Protein 7S9Y (pdb70)

Solvent-accessible surface area: 43875 Å² total; per-residue (Å²): 248,103,109,134,95,175,94,45,152,16,56,37,142,41,28,30,118,4,27,25,93,18,16,84,12,0,11,98,0,1,72,44,32,74,164,78,14,81,44,2,0,75,31,175,7,2,51,20,141,110,3,39,77,15,42,103,112,39,15,54,3,27,79,3,16,38,87,82,58,116,8,175,141,132,139,84,104,5,26,43,53,16,40,36,0,62,34,31,20,33,92,0,46,29,54,30,83,140,165,22,58,76,2,74,3,77,0,84,78,56,76,75,10,67,109,1,39,9,81,62,36,45,6,35,7,74,13,69,14,103,106,45,121,66,76,65,29,108,9,75,12,62,10,44,95,145,17,74,82,141,16,89,52,110,62,90,43,87,59,102,79,20,25,6,71,10,110,104,32,79,38,91,145,59,119,92,58,51,22,23,27,6,53,7,31,21,44,21,82,60,66,81,34,149,9,93,4,48,11,30,21,116,67,63,45,57,150,141,14,41,32,82,50,82,98,55,14,92,67,22,34,7,10,8,1,9,12,93,53,75,10,107,6,33,1,63,0,102,90,8,45,11,102,95,30,28,13,19,117,43,45,13,30,32,5,0,51,3,32,3,48,66,61,124,119,105,75,89,92,76,104,1,71,37,39,51,22,13,81,33,69,56,26,26,1,2,2,51,50,61,38,142,68,84,91,0,0,41,2,14,4,7,34,14,67,0,54,82,35,1,51,98,0,8,53,67,0,47,110,0,12,88,115,32,42,152,38,164,85,21,95,49,21,60,6,31,132,44,13,175,92,15,130,21,164,64,99,86,3,48,168,17,4,36,88,0,75,60,0,21,95,11,5,18,68,5,8,0,0,14,87,39,6,26,17,10,0,1,13,10,0,2,38,28,7,0,87,58,0,0,96,77,133,58,14,93,75,0,73,14,5,23,0,0,5,0,0,37,45,38,38,137,31,3,44,59,40,108,0,0,9,12,166,1,68,104,2,13,106,66,30,67,69,78,109,87,43,145,53,7,4,30,64,61,0,65,57,124,170,27,146,52,63,2,96,101,72,19,104,66,3,74,136,98,27,86,65,115,57,75,99,16,33,120,10,1,60,40,0,31,82,34,11,79,46,0,92,33,0,33,51,8,61,2,4,20,1,33,2,4,8,125,86,37,107,38,64,3,5,57,26,115,69,0,35,70,20,0,103,83,49,136,56,95,134,32,13,102,49,12,94,116,10,123,121,78,22,19,116,0,1,101,67,0,14,110,74,108,54,8,121,79,0,3,98,1,2,130,56,5,83,78,23,6,114,122,42,16,28,120,44,36,33,62,86,53,52,8,37,8,2,16,136,8,34,91,164,25,18,0,78,112,6,5,123,49,0,22,116,25,1,80,76,2,44,92,60,3,34,69,7,4,67,120,96,68,73,39,185,113,111,52,49,124,71,33,49,109,76,0,80,63,19,14,77,95,0,44,74,3,13,36,65,6,110,99,7,6,117,21,5,2,25,14,59,14,5,2,9,6,0,16,16,0,46,0,0,0,34,0,0,0,56,98,9,121,124,3,12,5,0,2,8,2,0,0,63,20,0,0,71,14,0,74,50,2,36,112,62,118,30,102,47,79,8,38,60,28,95,13,10,12,91,11,136,30,9,64,68,31,22,20,29,25,10,13,0,19,0,5,0,2,0,0,24,32,0,0,38,15,2,0,59,0,0,64,48,31,89,165,173,63,42,38,0,14,16,3,0,2,1,0,4,0,2,1,4,20,0,0,13,12,0,15,28,45,2,12,16,0,14,30,20,6,7,29,20,13,0,41,6,42,10,34,12,58,22,34,14,3,26,19,0,29,12,42,10,2,30,10,35,0,18,38,7,19,52,20,71,112,28,53,96,151,49,16,0,14,56,2,2,22,17,0,0,80,3,25,62,16,4,67,46,4,21,66,5,12,9,60,74,12,97,47,96,50,61,52,21,58,32,140,35,109,97,91,60,130,142,41,108,115,100,50,53,37,16,96,106,42,18,99,66,0,33,189,82,112,105,5,58,56,112,74,135,120,99,142,134,32,61

Radius of gyration: 33.46 Å; Cα contacts (8 Å, |Δi|>4): 1444; chains: 1; bounding box: 66×92×106 Å

Organism: Helicobacter hepaticus (strain ATCC 51449 / 3B1) (NCBI:txid235279)

Structure (mmCIF, N/CA/C/O backbone):
data_7S9Y
#
_entry.id   7S9Y
#
_cell.length_a   1.00
_cell.length_b   1.00
_cell.length_c   1.00
_cell.angle_alpha   90.00
_cell.angle_beta   90.00
_cell.angle_gamma   90.00
#
_symmetry.space_group_name_H-M   'P 1'
#
loop_
_entity.id
_entity.type
_entity.pdbx_description
1 polymer 'Cytochrome c biogenesis protein'
2 non-polymer 'HEME B/C'
3 non-polymer PHOSPHATIDYLETHANOLAMINE
#
loop_
_atom_site.group_PDB
_atom_site.id
_atom_site.type_symbol
_atom_site.label_atom_id
_atom_site.label_alt_id
_atom_site.label_comp_id
_atom_site.label_asym_id
_atom_site.label_entity_id
_atom_site.label_seq_id
_atom_site.pdbx_PDB_ins_code
_atom_site.Cartn_x
_atom_site.Cartn_y
_atom_site.Cartn_z
_atom_site.occupancy
_atom_site.B_iso_or_equiv
_atom_site.auth_seq_id
_atom_site.auth_comp_id
_atom_site.auth_asym_id
_atom_site.auth_atom_id
_atom_site.pdbx_PDB_model_num
ATOM 1 N N . MET A 1 1 ? 123.805 129.580 104.265 1.00 114.82 1 MET A N 1
ATOM 2 C CA . MET A 1 1 ? 124.014 128.442 105.151 1.00 114.82 1 MET A CA 1
ATOM 3 C C . MET A 1 1 ? 125.287 127.692 104.776 1.00 114.82 1 MET A C 1
ATOM 4 O O . MET A 1 1 ? 125.549 127.447 103.599 1.00 114.82 1 MET A O 1
ATOM 9 N N . MET A 1 2 ? 126.075 127.333 105.785 1.00 106.38 2 MET A N 1
ATOM 10 C CA . MET A 1 2 ? 127.346 126.664 105.543 1.00 106.38 2 MET A CA 1
ATOM 11 C C . MET A 1 2 ? 127.135 125.219 105.112 1.00 106.38 2 MET A C 1
ATOM 12 O O . MET A 1 2 ? 126.261 124.516 105.627 1.00 106.38 2 MET A O 1
ATOM 17 N N . ASN A 1 3 ? 127.949 124.780 104.158 1.00 110.01 3 ASN A N 1
ATOM 18 C CA . ASN A 1 3 ? 128.039 123.380 103.777 1.00 110.01 3 ASN A CA 1
ATOM 19 C C . ASN A 1 3 ? 129.344 122.809 104.314 1.00 110.01 3 ASN A C 1
ATOM 20 O O . ASN A 1 3 ? 130.335 123.531 104.456 1.00 110.01 3 ASN A O 1
ATOM 25 N N . ILE A 1 4 ? 129.345 121.510 104.604 1.00 108.17 4 ILE A N 1
ATOM 26 C CA . ILE A 1 4 ? 130.485 120.897 105.274 1.00 108.17 4 ILE A CA 1
ATOM 27 C C . ILE A 1 4 ? 131.536 120.499 104.241 1.00 108.17 4 ILE A C 1
ATOM 28 O O . ILE A 1 4 ? 131.616 119.347 103.800 1.00 108.17 4 ILE A O 1
ATOM 33 N N . ILE A 1 5 ? 132.357 121.474 103.855 1.00 102.80 5 ILE A N 1
ATOM 34 C CA . ILE A 1 5 ? 133.470 121.229 102.950 1.00 102.80 5 ILE A CA 1
ATOM 35 C C . ILE A 1 5 ? 134.706 120.848 103.762 1.00 102.80 5 ILE A C 1
ATOM 36 O O . ILE A 1 5 ? 134.810 121.138 104.956 1.00 102.80 5 ILE A O 1
ATOM 41 N N . LYS A 1 6 ? 135.647 120.165 103.102 1.00 98.75 6 LYS A N 1
ATOM 42 C CA . LYS A 1 6 ? 136.875 119.732 103.765 1.00 98.75 6 LYS A CA 1
ATOM 43 C C . LYS A 1 6 ? 137.598 120.877 104.464 1.00 98.75 6 LYS A C 1
ATOM 44 O O . LYS A 1 6 ? 138.301 120.650 105.454 1.00 98.75 6 LYS A O 1
ATOM 50 N N . THR A 1 7 ? 137.432 122.111 103.979 1.00 98.58 7 THR A N 1
ATOM 51 C CA . THR A 1 7 ? 138.078 123.256 104.614 1.00 98.58 7 THR A CA 1
ATOM 52 C C . THR A 1 7 ? 137.481 123.583 105.975 1.00 98.58 7 THR A C 1
ATOM 53 O O . THR A 1 7 ? 138.123 124.282 106.766 1.00 98.58 7 THR A O 1
ATOM 57 N N . LEU A 1 8 ? 136.270 123.104 106.264 1.00 93.06 8 LEU A N 1
ATOM 58 C CA . LEU A 1 8 ? 135.595 123.421 107.520 1.00 93.06 8 LEU A CA 1
ATOM 59 C C . LEU A 1 8 ? 136.028 122.453 108.626 1.00 93.06 8 LEU A C 1
ATOM 60 O O . LEU A 1 8 ? 135.248 121.655 109.145 1.00 93.06 8 LEU A O 1
ATOM 65 N N . PHE A 1 9 ? 137.313 122.535 108.981 1.00 81.72 9 PHE A N 1
ATOM 66 C CA . PHE A 1 9 ? 137.818 121.856 110.170 1.00 81.72 9 PHE A CA 1
ATOM 67 C C . PHE A 1 9 ? 137.311 122.483 111.459 1.00 81.72 9 PHE A C 1
ATOM 68 O O . PHE A 1 9 ? 137.673 122.008 112.539 1.00 81.72 9 PHE A O 1
ATOM 76 N N . CYS A 1 10 ? 136.511 123.542 111.365 1.00 61.50 10 CYS A N 1
ATOM 77 C CA . CYS A 1 10 ? 136.129 124.334 112.524 1.00 61.50 10 CYS A CA 1
ATOM 78 C C . CYS A 1 10 ? 135.427 123.481 113.572 1.00 61.50 10 CYS A C 1
ATOM 79 O O . CYS A 1 10 ? 134.333 122.962 113.337 1.00 61.50 10 CYS A O 1
ATOM 82 N N . SER A 1 11 ? 136.066 123.348 114.729 1.00 47.84 11 SER A N 1
ATOM 83 C CA . SER A 1 11 ? 135.493 122.673 115.884 1.00 47.84 11 SER A CA 1
ATOM 84 C C . SER A 1 11 ? 136.227 123.176 117.117 1.00 47.84 11 SER A C 1
ATOM 85 O O . SER A 1 11 ? 137.301 123.771 117.018 1.00 47.84 11 SER A O 1
ATOM 88 N N . MET A 1 12 ? 135.583 123.048 118.272 1.00 37.76 12 MET A N 1
ATOM 89 C CA . MET A 1 12 ? 136.158 123.614 119.491 1.00 37.76 12 MET A CA 1
ATOM 90 C C . MET A 1 12 ? 137.665 123.434 119.563 1.00 37.76 12 MET A C 1
ATOM 91 O O . MET A 1 12 ? 138.389 124.363 119.889 1.00 37.76 12 MET A O 1
ATOM 96 N N . LYS A 1 13 ? 138.153 122.249 119.269 1.00 35.05 13 LYS A N 1
ATOM 97 C CA . LYS A 1 13 ? 139.589 122.048 119.417 1.00 35.05 13 LYS A CA 1
ATOM 98 C C . LYS A 1 13 ? 140.364 123.183 118.765 1.00 35.05 13 LYS A C 1
ATOM 99 O O . LYS A 1 13 ? 141.371 123.654 119.306 1.00 35.05 13 LYS A O 1
ATOM 105 N N . MET A 1 14 ? 139.890 123.657 117.615 1.00 39.23 14 MET A N 1
ATOM 106 C CA . MET A 1 14 ? 140.553 124.779 116.966 1.00 39.23 14 MET A CA 1
ATOM 107 C C . MET A 1 14 ? 140.403 126.056 117.779 1.00 39.23 14 MET A C 1
ATOM 108 O O . MET A 1 14 ? 141.327 126.874 117.814 1.00 39.23 14 MET A O 1
ATOM 113 N N . VAL A 1 15 ? 139.307 126.235 118.495 1.00 36.60 15 VAL A N 1
ATOM 114 C CA . VAL A 1 15 ? 139.241 127.458 119.275 1.00 36.60 15 VAL A CA 1
ATOM 115 C C . VAL A 1 15 ? 140.162 127.373 120.478 1.00 36.60 15 VAL A C 1
ATOM 116 O O . VAL A 1 15 ? 140.804 128.357 120.825 1.00 36.60 15 VAL A O 1
ATOM 120 N N . LEU A 1 16 ? 140.263 126.213 121.108 1.00 32.29 16 LEU A N 1
ATOM 121 C CA . LEU A 1 16 ? 141.220 126.123 122.203 1.00 32.29 16 LEU A CA 1
ATOM 122 C C . LEU A 1 16 ? 142.646 126.331 121.709 1.00 32.29 16 LEU A C 1
ATOM 123 O O . LEU A 1 16 ? 143.443 127.005 122.368 1.00 32.29 16 LEU A O 1
ATOM 128 N N . LEU A 1 17 ? 143.003 125.797 120.555 1.00 32.50 17 LEU A N 1
ATOM 129 C CA . LEU A 1 17 ? 144.347 126.061 120.081 1.00 32.50 17 LEU A CA 1
ATOM 130 C C . LEU A 1 17 ? 144.506 127.546 119.848 1.00 32.50 17 LEU A C 1
ATOM 131 O O . LEU A 1 17 ? 145.438 128.156 120.347 1.00 32.50 17 LEU A O 1
ATOM 136 N N . LEU A 1 18 ? 143.599 128.146 119.096 1.00 31.88 18 LEU A N 1
ATOM 137 C CA . LEU A 1 18 ? 143.782 129.557 118.779 1.00 31.88 18 LEU A CA 1
ATOM 138 C C . LEU A 1 18 ? 143.947 130.384 120.044 1.00 31.88 18 LEU A C 1
ATOM 139 O O . LEU A 1 18 ? 144.817 131.257 120.116 1.00 31.88 18 LEU A O 1
ATOM 144 N N . ILE A 1 19 ? 143.117 130.127 121.057 1.00 28.43 19 ILE A N 1
ATOM 145 C CA . ILE A 1 19 ? 143.231 130.893 122.294 1.00 28.43 19 ILE A CA 1
ATOM 146 C C . ILE A 1 19 ? 144.565 130.610 122.973 1.00 28.43 19 ILE A C 1
ATOM 147 O O . ILE A 1 19 ? 145.200 131.517 123.521 1.00 28.43 19 ILE A O 1
ATOM 152 N N . GLY A 1 20 ? 145.031 129.361 122.921 1.00 30.55 20 GLY A N 1
ATOM 153 C CA . GLY A 1 20 ? 146.326 129.049 123.507 1.00 30.55 20 GLY A CA 1
ATOM 154 C C . GLY A 1 20 ? 147.468 129.769 122.816 1.00 30.55 20 GLY A C 1
ATOM 155 O O . GLY A 1 20 ? 148.361 130.318 123.469 1.00 30.55 20 GLY A O 1
ATOM 156 N N . ILE A 1 21 ? 147.456 129.777 121.481 1.00 29.69 21 ILE A N 1
ATOM 157 C CA . ILE A 1 21 ? 148.516 130.451 120.735 1.00 29.69 21 ILE A CA 1
ATOM 158 C C . ILE A 1 21 ? 148.472 131.951 120.992 1.00 29.69 21 ILE A C 1
ATOM 159 O O . ILE A 1 21 ? 149.505 132.593 121.208 1.00 29.69 21 ILE A O 1
ATOM 164 N N . TYR A 1 22 ? 147.271 132.528 120.981 1.00 30.41 22 TYR A N 1
ATOM 165 C CA . TYR A 1 22 ? 147.111 133.948 121.266 1.00 30.41 22 TYR A CA 1
ATOM 166 C C . TYR A 1 22 ? 147.645 134.295 122.651 1.00 30.41 22 TYR A C 1
ATOM 167 O O . TYR A 1 22 ? 148.348 135.300 122.825 1.00 30.41 22 TYR A O 1
ATOM 176 N N . ALA A 1 23 ? 147.334 133.465 123.647 1.00 29.50 23 ALA A N 1
ATOM 177 C CA . ALA A 1 23 ? 147.752 133.752 125.013 1.00 29.50 23 ALA A CA 1
ATOM 178 C C . ALA A 1 23 ? 149.263 133.645 125.161 1.00 29.50 23 ALA A C 1
ATOM 179 O O 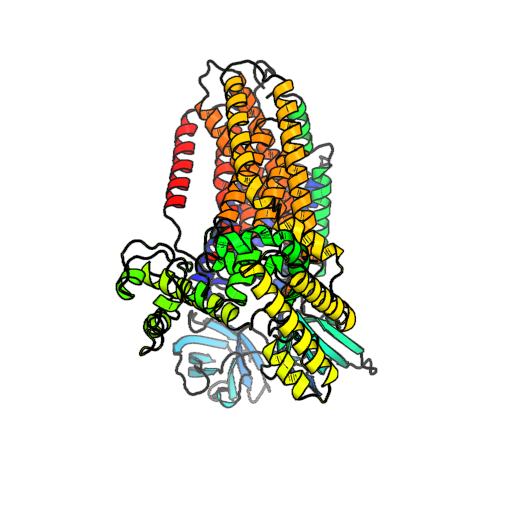. ALA A 1 23 ? 149.901 134.521 125.760 1.00 29.50 23 ALA A O 1
ATOM 181 N N . THR A 1 24 ? 149.856 132.573 124.631 1.00 29.67 24 THR A N 1
ATOM 182 C CA . THR A 1 24 ? 151.309 132.449 124.679 1.00 29.67 24 THR A CA 1
ATOM 183 C C . THR A 1 24 ? 151.979 133.618 123.967 1.00 29.67 24 THR A C 1
ATOM 184 O O . THR A 1 24 ? 153.008 134.134 124.429 1.00 29.67 24 THR A O 1
ATOM 188 N N . ALA A 1 25 ? 151.398 134.062 122.850 1.00 30.09 25 ALA A N 1
ATOM 189 C CA . ALA A 1 25 ? 151.965 135.181 122.111 1.00 30.09 25 ALA A CA 1
ATOM 190 C C . ALA A 1 25 ? 151.978 136.444 122.957 1.00 30.09 25 ALA A C 1
ATOM 191 O O . ALA A 1 25 ? 153.009 137.114 123.070 1.00 30.09 25 ALA A O 1
ATOM 193 N N . CYS A 1 26 ? 150.838 136.790 123.558 1.00 31.52 26 CYS A N 1
ATOM 194 C CA . CYS A 1 26 ? 150.799 137.999 124.376 1.00 31.52 26 CYS A CA 1
ATOM 195 C C . CYS A 1 26 ? 151.705 137.892 125.602 1.00 31.52 26 CYS A C 1
ATOM 196 O O . CYS A 1 26 ? 152.309 138.889 126.011 1.00 31.52 26 CYS A O 1
ATOM 199 N N . GLY A 1 27 ? 151.842 136.703 126.184 1.00 30.77 27 GLY A N 1
ATOM 200 C CA . GLY A 1 27 ? 152.758 136.535 127.302 1.00 30.77 27 GLY A CA 1
ATOM 201 C C . GLY A 1 27 ? 154.211 136.798 126.945 1.00 30.77 27 GLY A C 1
ATOM 202 O O . GLY A 1 27 ? 154.912 137.593 127.599 1.00 30.77 27 GLY A O 1
ATOM 203 N N . ILE A 1 28 ? 154.682 136.096 125.913 1.00 30.26 28 ILE A N 1
ATOM 204 C CA . ILE A 1 28 ? 156.040 136.321 125.430 1.00 30.26 28 ILE A CA 1
ATOM 205 C C . ILE A 1 28 ? 156.232 137.784 125.051 1.00 30.26 28 ILE A C 1
ATOM 206 O O . ILE A 1 28 ? 157.304 138.361 125.272 1.00 30.26 28 ILE A O 1
ATOM 211 N N . ALA A 1 29 ? 155.202 138.406 124.469 1.00 32.47 29 ALA A N 1
ATOM 212 C CA . ALA A 1 29 ? 155.285 139.825 124.144 1.00 32.47 29 ALA A CA 1
ATOM 213 C C . ALA A 1 29 ? 155.524 140.665 125.388 1.00 32.47 29 ALA A C 1
ATOM 214 O O . ALA A 1 29 ? 156.371 141.565 125.386 1.00 32.47 29 ALA A O 1
ATOM 216 N N . THR A 1 30 ? 154.803 140.372 126.468 1.00 34.35 30 THR A N 1
ATOM 217 C CA . THR A 1 30 ? 154.947 141.168 127.677 1.00 34.35 30 THR A CA 1
ATOM 218 C C . THR A 1 30 ? 156.314 141.000 128.321 1.00 34.35 30 THR A C 1
ATOM 219 O O . THR A 1 30 ? 156.826 141.961 128.905 1.00 34.35 30 THR A O 1
ATOM 223 N N . PHE A 1 31 ? 156.928 139.819 128.212 1.00 36.54 31 PHE A N 1
ATOM 224 C CA . PHE A 1 31 ? 158.271 139.683 128.785 1.00 36.54 31 PHE A CA 1
ATOM 225 C C . PHE A 1 31 ? 159.351 140.283 127.886 1.00 36.54 31 PHE A C 1
ATOM 226 O O . PHE A 1 31 ? 160.347 140.832 128.384 1.00 36.54 31 PHE A O 1
ATOM 234 N N . ILE A 1 32 ? 159.185 140.184 126.566 1.00 38.73 32 ILE A N 1
ATOM 235 C CA . ILE A 1 32 ? 160.054 140.933 125.664 1.00 38.73 32 ILE A CA 1
ATOM 236 C C . ILE A 1 32 ? 159.974 142.420 125.980 1.00 38.73 32 ILE A C 1
ATOM 237 O O . ILE A 1 32 ? 160.981 143.137 125.939 1.00 38.73 32 ILE A O 1
ATOM 242 N N . GLU A 1 33 ? 158.776 142.904 126.322 1.00 40.67 33 GLU A N 1
ATOM 243 C CA . GLU A 1 33 ? 158.603 144.305 126.685 1.00 40.67 33 GLU A CA 1
ATOM 244 C C . GLU A 1 33 ? 159.452 144.712 127.881 1.00 40.67 33 GLU A C 1
ATOM 245 O O . GLU A 1 33 ? 159.751 145.900 128.030 1.00 40.67 33 GLU A O 1
ATOM 251 N N . LYS A 1 34 ? 159.866 143.765 128.720 1.00 37.71 34 LYS A N 1
ATOM 252 C CA . LYS A 1 34 ? 160.751 144.108 129.824 1.00 37.71 34 LYS A CA 1
ATOM 253 C C . LYS A 1 34 ? 162.216 143.928 129.456 1.00 37.71 34 LYS A C 1
ATOM 254 O O . LYS A 1 34 ? 163.031 144.819 129.706 1.00 37.71 34 LYS A O 1
ATOM 260 N N . TYR A 1 35 ? 162.575 142.787 128.867 1.00 42.27 35 TYR A N 1
ATOM 261 C CA . TYR A 1 35 ? 163.984 142.584 128.551 1.00 42.27 35 TYR A CA 1
ATOM 262 C C . TYR A 1 35 ? 164.439 143.394 127.346 1.00 42.27 35 TYR A C 1
ATOM 263 O O . TYR A 1 35 ? 165.644 143.602 127.177 1.00 42.27 35 TYR A O 1
ATOM 272 N N . GLU A 1 36 ? 163.513 143.861 126.518 1.00 49.22 36 GLU A N 1
ATOM 273 C CA . GLU A 1 36 ? 163.825 144.782 125.438 1.00 49.22 36 GLU A CA 1
ATOM 274 C C . GLU A 1 36 ? 162.816 145.920 125.457 1.00 49.22 36 GLU A C 1
ATOM 275 O O . GLU A 1 36 ? 161.759 145.826 126.085 1.00 49.22 36 GLU A O 1
ATOM 281 N N . GLY A 1 37 ? 163.158 147.006 124.771 1.00 52.52 37 GLY A N 1
ATOM 282 C CA . GLY A 1 37 ? 162.295 148.170 124.773 1.00 52.52 37 GLY A CA 1
ATOM 283 C C . GLY A 1 37 ? 160.913 147.861 124.234 1.00 52.52 37 GLY A C 1
ATOM 284 O O . GLY A 1 37 ? 160.711 146.930 123.457 1.00 52.52 37 GLY A O 1
ATOM 285 N N . THR A 1 38 ? 159.941 148.666 124.676 1.00 47.61 38 THR A N 1
ATOM 286 C CA . THR A 1 38 ? 158.565 148.495 124.220 1.00 47.61 38 THR A CA 1
ATOM 287 C C . THR A 1 38 ? 158.467 148.500 122.703 1.00 47.61 38 THR A C 1
ATOM 288 O O . THR A 1 38 ? 157.546 147.899 122.138 1.00 47.61 38 THR A O 1
ATOM 292 N N . LEU A 1 39 ? 159.394 149.182 122.026 1.00 53.10 39 LEU A N 1
ATOM 293 C CA . LEU A 1 39 ? 159.410 149.146 120.570 1.00 53.10 39 LEU A CA 1
ATOM 294 C C . LEU A 1 39 ? 159.716 147.747 120.055 1.00 53.10 39 LEU A C 1
ATOM 295 O O . LEU A 1 39 ? 159.282 147.381 118.957 1.00 53.10 39 LEU A O 1
ATOM 300 N N . ALA A 1 40 ? 160.450 146.949 120.827 1.00 49.63 40 ALA A N 1
ATOM 301 C CA . ALA A 1 40 ? 160.697 145.567 120.441 1.00 49.63 40 ALA A CA 1
ATOM 302 C C . ALA A 1 40 ? 159.509 144.656 120.706 1.00 49.63 40 ALA A C 1
ATOM 303 O O . ALA A 1 40 ? 159.472 143.547 120.167 1.00 49.63 40 ALA A O 1
ATOM 305 N N . ALA A 1 41 ? 158.546 145.083 121.522 1.00 43.04 41 ALA A N 1
ATOM 306 C CA . ALA A 1 41 ? 157.326 144.314 121.717 1.00 43.04 41 ALA A CA 1
ATOM 307 C C . ALA A 1 41 ? 156.206 144.748 120.789 1.00 43.04 41 ALA A C 1
ATOM 308 O O . ALA A 1 41 ? 155.365 143.918 120.434 1.00 43.04 41 ALA A O 1
ATOM 310 N N . ARG A 1 42 ? 156.180 146.016 120.378 1.00 41.46 42 ARG A N 1
ATOM 311 C CA . ARG A 1 42 ? 155.351 146.382 119.237 1.00 41.46 42 ARG A CA 1
ATOM 312 C C . ARG A 1 42 ? 155.765 145.566 118.025 1.00 41.46 42 ARG A C 1
ATOM 313 O O . ARG A 1 42 ? 154.920 145.024 117.305 1.00 41.46 42 ARG A O 1
ATOM 321 N N . LEU A 1 43 ? 157.068 145.475 117.787 1.00 45.60 43 LEU A N 1
ATOM 322 C CA . LEU A 1 43 ? 157.594 144.522 116.829 1.00 45.60 43 LEU A CA 1
ATOM 323 C C . LEU A 1 43 ? 157.407 143.098 117.349 1.00 45.60 43 LEU A C 1
ATOM 324 O O . LEU A 1 43 ? 157.246 142.860 118.549 1.00 45.60 43 LEU A O 1
ATOM 329 N N . TRP A 1 44 ? 157.381 142.156 116.411 1.00 44.23 44 TRP A N 1
ATOM 330 C CA . TRP A 1 44 ? 157.320 140.713 116.634 1.00 44.23 44 TRP A CA 1
ATOM 331 C C . TRP A 1 44 ? 155.980 140.205 117.150 1.00 44.23 44 TRP A C 1
ATOM 332 O O . TRP A 1 44 ? 155.669 139.025 116.970 1.00 44.23 44 TRP A O 1
ATOM 343 N N . VAL A 1 45 ? 155.165 141.054 117.775 1.00 37.22 45 VAL A N 1
ATOM 344 C CA . VAL A 1 45 ? 153.874 140.571 118.254 1.00 37.22 45 VAL A CA 1
ATOM 345 C C . VAL A 1 45 ? 152.731 141.519 117.924 1.00 37.22 45 VAL A C 1
ATOM 346 O O . VAL A 1 45 ? 151.848 141.194 117.125 1.00 37.22 45 VAL A O 1
ATOM 350 N N . TYR A 1 46 ? 152.745 142.706 118.532 1.00 34.05 46 TYR A N 1
ATOM 351 C CA . TYR A 1 46 ? 151.546 143.532 118.543 1.00 34.05 46 TYR A CA 1
ATOM 352 C C . TYR A 1 46 ? 151.255 144.164 117.191 1.00 34.05 46 TYR A C 1
ATOM 353 O O . TYR A 1 46 ? 150.084 144.319 116.834 1.00 34.05 46 TYR A O 1
ATOM 362 N N . ASP A 1 47 ? 152.286 144.515 116.427 1.00 39.27 47 ASP A N 1
ATOM 363 C CA . ASP A 1 47 ? 152.121 145.117 115.112 1.00 39.27 47 ASP A CA 1
ATOM 364 C C . ASP A 1 47 ? 152.450 144.141 113.994 1.00 39.27 47 ASP A C 1
ATOM 365 O O . ASP A 1 47 ? 152.468 144.533 112.824 1.00 39.27 47 ASP A O 1
ATOM 370 N N . ALA A 1 48 ? 152.714 142.883 114.325 1.00 36.97 48 ALA A N 1
ATOM 371 C CA . ALA A 1 48 ? 153.044 141.891 113.316 1.00 36.97 48 ALA A CA 1
ATOM 372 C C . ALA A 1 48 ? 151.786 141.433 112.597 1.00 36.97 48 ALA A C 1
ATOM 373 O O . ALA A 1 48 ? 150.707 141.351 113.189 1.00 36.97 48 ALA A O 1
ATOM 375 N N . PHE A 1 49 ? 151.935 141.135 111.308 1.00 38.44 49 PHE A N 1
ATOM 376 C CA . PHE A 1 49 ? 150.776 140.839 110.475 1.00 38.44 49 PHE A CA 1
ATOM 377 C C . PHE A 1 49 ? 150.071 139.568 110.935 1.00 38.44 49 PHE A C 1
ATOM 378 O O . PHE A 1 49 ? 148.838 139.464 110.857 1.00 38.44 49 PHE A O 1
ATOM 386 N N . TRP A 1 50 ? 150.830 138.589 111.426 1.00 37.53 50 TRP A N 1
ATOM 387 C CA . TRP A 1 50 ? 150.203 137.338 111.828 1.00 37.53 50 TRP A CA 1
ATOM 388 C C . TRP A 1 50 ? 149.324 137.514 113.060 1.00 37.53 50 TRP A C 1
ATOM 389 O O . TRP A 1 50 ? 148.439 136.692 113.304 1.00 37.53 50 TRP A O 1
ATOM 400 N N . PHE A 1 51 ? 149.522 138.579 113.836 1.00 34.50 51 PHE A N 1
ATOM 401 C CA . PHE A 1 51 ? 148.611 138.830 114.949 1.00 34.50 51 PHE A CA 1
ATOM 402 C C . PHE A 1 51 ? 147.235 139.244 114.438 1.00 34.50 51 PHE A C 1
ATOM 403 O O . PHE A 1 51 ? 146.202 138.776 114.939 1.00 34.50 51 PHE A O 1
ATOM 411 N N . GLU A 1 52 ? 147.201 140.087 113.407 1.00 37.04 52 GLU A N 1
ATOM 412 C CA . GLU A 1 52 ? 145.933 140.402 112.763 1.00 37.04 52 GLU A CA 1
ATOM 413 C C . GLU A 1 52 ? 145.336 139.170 112.095 1.00 37.04 52 GLU A C 1
ATOM 414 O O . GLU A 1 52 ? 144.107 139.001 112.071 1.00 37.04 52 GLU A O 1
ATOM 420 N N . ILE A 1 53 ? 146.191 138.295 111.562 1.00 34.59 53 ILE A N 1
ATOM 421 C CA . ILE A 1 53 ? 145.705 137.035 111.009 1.00 34.59 53 ILE A CA 1
ATOM 422 C C . ILE A 1 53 ? 145.032 136.198 112.089 1.00 34.59 53 ILE A C 1
ATOM 423 O O . ILE A 1 53 ? 143.965 135.617 111.865 1.00 34.59 53 ILE A O 1
ATOM 428 N N . LEU A 1 54 ? 145.643 136.116 113.272 1.00 34.16 54 LEU A N 1
ATOM 429 C CA . LEU A 1 54 ? 145.009 135.401 114.376 1.00 34.16 54 LEU A CA 1
ATOM 430 C C . LEU A 1 54 ? 143.672 136.022 114.738 1.00 34.16 54 LEU A C 1
ATOM 431 O O . LEU A 1 54 ? 142.712 135.307 115.040 1.00 34.16 54 LEU A O 1
ATOM 436 N N . HIS A 1 55 ? 143.587 137.351 114.718 1.00 30.56 55 HIS A N 1
ATOM 437 C CA . HIS A 1 55 ? 142.326 137.993 115.077 1.00 30.56 55 HIS A CA 1
ATOM 438 C C . HIS A 1 55 ? 141.216 137.618 114.097 1.00 30.56 55 HIS A C 1
ATOM 439 O O . HIS A 1 55 ? 140.120 137.200 114.505 1.00 30.56 55 HIS A O 1
ATOM 446 N N . ILE A 1 56 ? 141.484 137.744 112.795 1.00 33.03 56 ILE A N 1
ATOM 447 C CA . ILE A 1 56 ? 140.441 137.427 111.821 1.00 33.03 56 ILE A CA 1
ATOM 448 C C . ILE A 1 56 ? 140.111 135.939 111.853 1.00 33.03 56 ILE A C 1
ATOM 449 O O . ILE A 1 56 ? 138.946 135.543 111.706 1.00 33.03 56 ILE A O 1
ATOM 454 N N . TRP A 1 57 ? 141.120 135.093 112.068 1.00 34.65 57 TRP A N 1
ATOM 455 C CA . TRP A 1 57 ? 140.879 133.660 112.165 1.00 34.65 57 TRP A CA 1
ATOM 456 C C . TRP A 1 57 ? 139.988 133.334 113.353 1.00 34.65 57 TRP A C 1
ATOM 457 O O . TRP A 1 57 ? 139.107 132.475 113.262 1.00 34.65 57 TRP A O 1
ATOM 468 N N . LEU A 1 58 ? 140.200 134.015 114.476 1.00 30.44 58 LEU A N 1
ATOM 469 C CA . LEU A 1 58 ? 139.373 133.781 115.652 1.00 30.44 58 LEU A CA 1
ATOM 470 C C . LEU A 1 58 ? 137.932 134.205 115.397 1.00 30.44 58 LEU A C 1
ATOM 471 O O . LEU A 1 58 ? 136.989 133.526 115.822 1.00 30.44 58 LEU A O 1
ATOM 476 N N . VAL A 1 59 ? 137.739 135.333 114.708 1.00 31.30 59 VAL A N 1
ATOM 477 C CA . VAL A 1 59 ? 136.377 135.755 114.365 1.00 31.30 59 VAL A CA 1
ATOM 478 C C . VAL A 1 59 ? 135.693 134.703 113.494 1.00 31.30 59 VAL A C 1
ATOM 479 O O . VAL A 1 59 ? 134.543 134.301 113.743 1.00 31.30 59 VAL A O 1
ATOM 483 N N . ALA A 1 60 ? 136.392 134.248 112.452 1.00 32.50 60 ALA A N 1
ATOM 484 C CA . ALA A 1 60 ? 135.828 133.221 111.583 1.00 32.50 60 ALA A CA 1
ATOM 485 C C . ALA A 1 60 ? 135.527 131.949 112.360 1.00 32.50 60 ALA A C 1
ATOM 486 O O . ALA A 1 60 ? 134.537 131.263 112.085 1.00 32.50 60 ALA A O 1
ATOM 488 N N . CYS A 1 61 ? 136.370 131.614 113.337 1.00 32.46 61 CYS A N 1
ATOM 489 C CA . CYS A 1 61 ? 136.130 130.411 114.122 1.00 32.46 61 CYS A CA 1
ATOM 490 C C . CYS A 1 61 ? 134.906 130.567 115.013 1.00 32.46 61 CYS A C 1
ATOM 491 O O . CYS A 1 61 ? 134.164 129.602 115.216 1.00 32.46 61 CYS A O 1
ATOM 494 N N . LEU A 1 62 ? 134.642 131.783 115.474 1.00 30.17 62 LEU A N 1
ATOM 495 C CA . LEU A 1 62 ? 133.452 132.025 116.277 1.00 30.17 62 LEU A CA 1
ATOM 496 C C . LEU A 1 62 ? 132.212 131.834 115.419 1.00 30.17 62 LEU A C 1
ATOM 497 O O . LEU A 1 62 ? 131.230 131.256 115.869 1.00 30.17 62 LEU A O 1
ATOM 502 N N . ILE A 1 63 ? 132.255 132.305 114.177 1.00 30.60 63 ILE A N 1
ATOM 503 C CA . ILE A 1 63 ? 131.112 132.142 113.281 1.00 30.60 63 ILE A CA 1
ATOM 504 C C . ILE A 1 63 ? 130.904 130.669 112.944 1.00 30.60 63 ILE A C 1
ATOM 505 O O . ILE A 1 63 ? 129.781 130.151 113.003 1.00 30.60 63 ILE A O 1
ATOM 510 N N . GLY A 1 64 ? 131.985 129.971 112.599 1.00 34.34 64 GLY A N 1
ATOM 511 C CA . GLY A 1 64 ? 131.862 128.569 112.233 1.00 34.34 64 GLY A CA 1
ATOM 512 C C . GLY A 1 64 ? 131.374 127.695 113.374 1.00 34.34 64 GLY A C 1
ATOM 513 O O . GLY A 1 64 ? 130.500 126.845 113.186 1.00 34.34 64 GLY A O 1
ATOM 514 N N . CYS A 1 65 ? 131.929 127.888 114.572 1.00 34.09 65 CYS A N 1
ATOM 515 C CA . CYS A 1 65 ? 131.526 127.073 115.710 1.00 34.09 65 CYS A CA 1
ATOM 516 C C . CYS A 1 65 ? 130.078 127.336 116.092 1.00 34.09 65 CYS A C 1
ATOM 517 O O . CYS A 1 65 ? 129.377 126.419 116.534 1.00 34.09 65 CYS A O 1
ATOM 520 N N . PHE A 1 66 ? 129.608 128.578 115.948 1.00 29.97 66 PHE A N 1
ATOM 521 C CA . PHE A 1 66 ? 128.210 128.843 116.277 1.00 29.97 66 PHE A CA 1
ATOM 522 C C . PHE A 1 66 ? 127.265 128.309 115.211 1.00 29.97 66 PHE A C 1
ATOM 523 O O . PHE A 1 66 ? 126.136 127.918 115.523 1.00 29.97 66 PHE A O 1
ATOM 531 N N . ILE A 1 67 ? 127.689 128.296 113.948 1.00 34.72 67 ILE A N 1
ATOM 532 C CA . ILE A 1 67 ? 126.854 127.672 112.926 1.00 34.72 67 ILE A CA 1
ATOM 533 C C . ILE A 1 67 ? 126.775 126.164 113.137 1.00 34.72 67 ILE A C 1
ATOM 534 O O . ILE A 1 67 ? 125.691 125.572 113.069 1.00 34.72 67 ILE A O 1
ATOM 539 N N . THR A 1 68 ? 127.914 125.517 113.401 1.00 37.75 68 THR A N 1
ATOM 540 C CA . THR A 1 68 ? 127.924 124.061 113.528 1.00 37.75 68 THR A CA 1
ATOM 541 C C . THR A 1 68 ? 127.212 123.588 114.790 1.00 37.75 68 THR A C 1
ATOM 542 O O . THR A 1 68 ? 126.779 122.432 114.856 1.00 37.75 68 THR A O 1
ATOM 546 N N . SER A 1 69 ? 127.086 124.447 115.799 1.00 42.14 69 SER A N 1
ATOM 547 C CA . SER A 1 69 ? 126.391 124.081 117.026 1.00 42.14 69 SER A CA 1
ATOM 548 C C . SER A 1 69 ? 124.881 124.257 116.936 1.00 42.14 69 SER A C 1
ATOM 549 O O . SER A 1 69 ? 124.201 124.100 117.955 1.00 42.14 69 SER A O 1
ATOM 552 N N . LYS A 1 70 ? 124.360 124.534 115.756 1.00 47.75 70 LYS A N 1
ATOM 553 C CA . LYS A 1 70 ? 122.938 124.753 115.625 1.00 47.75 70 LYS A CA 1
ATOM 554 C C . LYS A 1 70 ? 122.473 125.697 116.714 1.00 47.75 70 LYS A C 1
ATOM 555 O O . LYS A 1 70 ? 121.561 125.377 117.465 1.00 47.75 70 LYS A O 1
ATOM 561 N N . ALA A 1 71 ? 123.108 126.855 116.816 1.00 48.10 71 ALA A N 1
ATOM 562 C CA . ALA A 1 71 ? 122.697 127.848 117.800 1.00 48.10 71 ALA A CA 1
ATOM 563 C C . ALA A 1 71 ? 121.420 128.565 117.393 1.00 48.10 71 ALA A C 1
ATOM 564 O O . ALA A 1 71 ? 120.642 128.978 118.258 1.00 48.10 71 ALA A O 1
ATOM 566 N N . TRP A 1 72 ? 121.182 128.731 116.094 1.00 49.55 72 TRP A N 1
ATOM 567 C CA . TRP A 1 72 ? 120.028 129.506 115.660 1.00 49.55 72 TRP A CA 1
ATOM 568 C C . TRP A 1 72 ? 118.740 128.695 115.614 1.00 49.55 72 TRP A C 1
ATOM 569 O O . TRP A 1 72 ? 117.659 129.278 115.737 1.00 49.55 72 TRP A O 1
ATOM 580 N N . GLN A 1 73 ? 118.819 127.373 115.451 1.00 54.05 73 GLN A N 1
ATOM 581 C CA . GLN A 1 73 ? 117.601 126.571 115.498 1.00 54.05 73 GLN A CA 1
ATOM 582 C C . GLN A 1 73 ? 117.080 126.461 116.923 1.00 54.05 73 GLN A C 1
ATOM 583 O O . GLN A 1 73 ? 115.869 126.543 117.154 1.00 54.05 73 GLN A O 1
ATOM 589 N N . ARG A 1 74 ? 117.976 126.271 117.886 1.00 50.68 74 ARG A N 1
ATOM 590 C CA . ARG A 1 74 ? 117.616 126.465 119.278 1.00 50.68 74 ARG A CA 1
ATOM 591 C C . ARG A 1 74 ? 117.544 127.962 119.563 1.00 50.68 74 ARG A C 1
ATOM 592 O O . ARG A 1 74 ? 117.920 128.795 118.736 1.00 50.68 74 ARG A O 1
ATOM 600 N N . LYS A 1 75 ? 117.054 128.321 120.748 1.00 48.02 75 LYS A N 1
ATOM 601 C CA . LYS A 1 75 ? 116.858 129.743 121.024 1.00 48.02 75 LYS A CA 1
ATOM 602 C C . LYS A 1 75 ? 118.186 130.420 121.352 1.00 48.02 75 LYS A C 1
ATOM 603 O O . LYS A 1 75 ? 118.672 131.252 120.580 1.00 48.02 75 LYS A O 1
ATOM 609 N N . LYS A 1 76 ? 118.790 130.055 122.487 1.00 44.70 76 LYS A N 1
ATOM 610 C CA . LYS A 1 76 ? 120.163 130.434 122.853 1.00 44.70 76 LYS A CA 1
ATOM 611 C C . LYS A 1 76 ? 120.520 131.865 122.457 1.00 44.70 76 LYS A C 1
ATOM 612 O O . LYS A 1 76 ? 121.646 132.142 122.044 1.00 44.70 76 LYS A O 1
ATOM 618 N N . TYR A 1 77 ? 119.562 132.786 122.560 1.00 41.04 77 TYR A N 1
ATOM 619 C CA . TYR A 1 77 ? 119.819 134.154 122.127 1.00 41.04 77 TYR A CA 1
ATOM 620 C C . TYR A 1 77 ? 120.850 134.843 123.011 1.00 41.04 77 TYR A C 1
ATOM 621 O O . TYR A 1 77 ? 121.633 135.666 122.522 1.00 41.04 77 TYR A O 1
ATOM 630 N N . ALA A 1 78 ? 120.875 134.518 124.304 1.00 34.44 78 ALA A N 1
ATOM 631 C CA . ALA A 1 78 ? 121.836 135.151 125.201 1.00 34.44 78 ALA A CA 1
ATOM 632 C C . ALA A 1 78 ? 123.267 134.806 124.813 1.00 34.44 78 ALA A C 1
ATOM 633 O O . ALA A 1 78 ? 124.130 135.690 124.739 1.00 34.44 78 ALA A O 1
ATOM 635 N N . SER A 1 79 ? 123.538 133.527 124.562 1.00 31.49 79 SER A N 1
ATOM 636 C CA . SER A 1 79 ? 124.873 133.122 124.141 1.00 31.49 79 SER A CA 1
ATOM 637 C C . SER A 1 79 ? 125.250 133.776 122.820 1.00 31.49 79 SER A C 1
ATOM 638 O O . SER A 1 79 ? 126.389 134.225 122.644 1.00 31.49 79 SER A O 1
ATOM 641 N N . LEU A 1 80 ? 124.306 133.831 121.877 1.00 31.79 80 LEU A N 1
ATOM 642 C CA . LEU A 1 80 ? 124.577 134.464 120.590 1.00 31.79 80 LEU A CA 1
ATOM 643 C C . LEU A 1 80 ? 124.967 135.923 120.762 1.00 31.79 80 LEU A C 1
ATOM 644 O O . LEU A 1 80 ? 125.941 136.388 120.163 1.00 31.79 80 LEU A O 1
ATOM 649 N N . LEU A 1 81 ? 124.219 136.665 121.578 1.00 28.04 81 LEU A N 1
ATOM 650 C CA . LEU A 1 81 ? 124.532 138.078 121.757 1.00 28.04 81 LEU A CA 1
ATOM 651 C C . LEU A 1 81 ? 125.867 138.265 122.468 1.00 28.04 81 LEU A C 1
ATOM 652 O O . LEU A 1 81 ? 126.697 139.083 122.044 1.00 28.04 81 LEU A O 1
ATOM 657 N N . LEU A 1 82 ? 126.031 137.566 123.589 1.00 24.33 82 LEU A N 1
ATOM 658 C CA . LEU A 1 82 ? 127.269 137.673 124.337 1.00 24.33 82 LEU A CA 1
ATOM 659 C C . LEU A 1 82 ? 128.398 137.375 123.396 1.00 24.33 82 LEU A C 1
ATOM 660 O O . LEU A 1 82 ? 129.320 138.179 123.243 1.00 24.33 82 LEU A O 1
ATOM 665 N N . HIS A 1 83 ? 128.335 136.214 122.754 1.00 25.37 83 HIS A N 1
ATOM 666 C CA . HIS A 1 83 ? 129.452 135.851 121.903 1.00 25.37 83 HIS A CA 1
ATOM 667 C C . HIS A 1 83 ? 129.628 136.869 120.737 1.00 25.37 83 HIS A C 1
ATOM 668 O O . HIS A 1 83 ? 130.760 137.157 120.346 1.00 25.37 83 HIS A O 1
ATOM 675 N N . ALA A 1 84 ? 128.552 137.448 120.219 1.00 22.34 84 ALA A N 1
ATOM 676 C CA . ALA A 1 84 ? 128.686 138.411 119.125 1.00 22.34 84 ALA A CA 1
ATOM 677 C C . ALA A 1 84 ? 129.392 139.695 119.550 1.00 22.34 84 ALA A C 1
ATOM 678 O O . ALA A 1 84 ? 129.898 140.474 118.712 1.00 22.34 84 ALA A O 1
ATOM 680 N N . SER A 1 85 ? 129.434 139.930 120.849 1.00 21.69 85 SER A N 1
ATOM 681 C CA . SER A 1 85 ? 130.105 141.113 121.335 1.00 21.69 85 SER A CA 1
ATOM 682 C C . SER A 1 85 ? 131.564 141.047 120.939 1.00 21.69 85 SER A C 1
ATOM 683 O O . SER A 1 85 ? 132.159 142.057 120.594 1.00 21.69 85 SER A O 1
ATOM 686 N N . PHE A 1 86 ? 132.147 139.859 120.990 1.00 21.12 86 PHE A N 1
ATOM 687 C CA . PHE A 1 86 ? 133.546 139.705 120.631 1.00 21.12 86 PHE A CA 1
ATOM 688 C C . PHE A 1 86 ? 133.745 140.054 119.169 1.00 21.12 86 PHE A C 1
ATOM 689 O O . PHE A 1 86 ? 134.642 140.816 118.826 1.00 21.12 86 PHE A O 1
ATOM 697 N N . ILE A 1 87 ? 132.895 139.525 118.306 1.00 20.39 87 ILE A N 1
ATOM 698 C CA . ILE A 1 87 ? 132.992 139.839 116.894 1.00 20.39 87 ILE A CA 1
ATOM 699 C C . ILE A 1 87 ? 132.902 141.338 116.680 1.00 20.39 87 ILE A C 1
ATOM 700 O O . ILE A 1 87 ? 133.629 141.879 115.853 1.00 20.39 87 ILE A O 1
ATOM 705 N N . VAL A 1 88 ? 132.036 142.032 117.414 1.00 20.77 88 VAL A N 1
ATOM 706 C CA . VAL A 1 88 ? 132.037 143.496 117.255 1.00 20.77 88 VAL A CA 1
ATOM 707 C C . VAL A 1 88 ? 133.313 144.131 117.799 1.00 20.77 88 VAL A C 1
ATOM 708 O O . VAL A 1 88 ? 134.006 144.837 117.070 1.00 20.77 88 VAL A O 1
ATOM 712 N N . ILE A 1 89 ? 133.635 143.879 119.060 1.00 20.84 89 ILE A N 1
ATOM 713 C CA . ILE A 1 89 ? 134.815 144.449 119.707 1.00 20.84 89 ILE A CA 1
ATOM 714 C C . ILE A 1 89 ? 136.029 144.339 118.794 1.00 20.84 89 ILE A C 1
ATOM 715 O O . ILE A 1 89 ? 136.794 145.298 118.631 1.00 20.84 89 ILE A O 1
ATOM 720 N N . ILE A 1 90 ? 136.227 143.165 118.191 1.00 20.46 90 ILE A N 1
ATOM 721 C CA . ILE A 1 90 ? 137.377 142.969 117.316 1.00 20.46 90 ILE A CA 1
ATOM 722 C C . ILE A 1 90 ? 137.275 143.864 116.087 1.00 20.46 90 ILE A C 1
ATOM 723 O O . ILE A 1 90 ? 138.281 144.406 115.613 1.00 20.46 90 ILE A O 1
ATOM 728 N N . ILE A 1 91 ? 136.062 144.049 115.558 1.00 21.72 91 ILE A N 1
ATOM 729 C CA . ILE A 1 91 ? 135.889 144.939 114.411 1.00 21.72 91 ILE A CA 1
ATOM 730 C C . ILE A 1 91 ? 136.287 146.362 114.779 1.00 21.72 91 ILE A C 1
ATOM 731 O O . ILE A 1 91 ? 137.001 147.042 114.031 1.00 21.72 91 ILE A O 1
ATOM 736 N N . GLY A 1 92 ? 135.819 146.838 115.931 1.00 24.36 92 GLY A N 1
ATOM 737 C CA . GLY A 1 92 ? 136.193 148.175 116.365 1.00 24.36 92 GLY A CA 1
ATOM 738 C C . GLY A 1 92 ? 137.689 148.324 116.567 1.00 24.36 92 GLY A C 1
ATOM 739 O O . GLY A 1 92 ? 138.282 149.341 116.190 1.00 24.36 92 GLY A O 1
ATOM 740 N N . ALA A 1 93 ? 138.321 147.309 117.156 1.00 24.89 93 ALA A N 1
ATOM 741 C CA . ALA A 1 93 ? 139.765 147.355 117.352 1.00 24.89 93 ALA A CA 1
ATOM 742 C C . ALA A 1 93 ? 140.493 147.442 116.017 1.00 24.89 93 ALA A C 1
ATOM 743 O O . ALA A 1 93 ? 141.453 148.205 115.869 1.00 24.89 93 ALA A O 1
ATOM 745 N N . GLY A 1 94 ? 140.048 146.666 115.030 1.00 26.62 94 GLY A N 1
ATOM 746 C CA . GLY A 1 94 ? 140.661 146.742 113.713 1.00 26.62 94 GLY A CA 1
ATOM 747 C C . GLY A 1 94 ? 140.501 148.107 113.070 1.00 26.62 94 GLY A C 1
ATOM 748 O O . GLY A 1 94 ? 141.448 148.650 112.487 1.00 26.62 94 GLY A O 1
ATOM 749 N N . ILE A 1 95 ? 139.297 148.679 113.161 1.00 27.60 95 ILE A N 1
ATOM 750 C CA . ILE A 1 95 ? 139.062 150.009 112.601 1.00 27.60 95 ILE A CA 1
ATOM 751 C C . ILE A 1 95 ? 140.010 151.019 113.230 1.00 27.60 95 ILE A C 1
ATOM 752 O O . ILE A 1 95 ? 140.593 151.864 112.542 1.00 27.60 95 ILE A O 1
ATOM 757 N N . THR A 1 96 ? 140.176 150.952 114.551 1.00 27.94 96 THR A N 1
ATOM 758 C CA . THR A 1 96 ? 141.065 151.902 115.212 1.00 27.94 96 THR A CA 1
ATOM 759 C C . THR A 1 96 ? 142.520 151.673 114.827 1.00 27.94 96 THR A C 1
ATOM 760 O O . THR A 1 96 ? 143.265 152.637 114.623 1.00 27.94 96 THR A O 1
ATOM 764 N N . ARG A 1 97 ? 142.930 150.426 114.687 1.00 30.18 97 ARG A N 1
ATOM 765 C CA . ARG A 1 97 ? 144.304 150.155 114.300 1.00 30.18 97 ARG A CA 1
ATOM 766 C C . ARG A 1 97 ? 144.605 150.675 112.916 1.00 30.18 97 ARG A C 1
ATOM 767 O O . ARG A 1 97 ? 145.719 151.113 112.649 1.00 30.18 97 ARG A O 1
ATOM 775 N N . TYR A 1 98 ? 143.625 150.644 112.025 1.00 33.19 98 TYR A N 1
ATOM 776 C CA . TYR A 1 98 ? 143.926 151.033 110.651 1.00 33.19 98 TYR A CA 1
ATOM 777 C C . TYR A 1 98 ? 143.711 152.520 110.376 1.00 33.19 98 TYR A C 1
ATOM 778 O O . TYR A 1 98 ? 144.515 153.133 109.669 1.00 33.19 98 TYR A O 1
ATOM 787 N N . TYR A 1 99 ? 142.650 153.125 110.913 1.00 30.91 99 TYR A N 1
ATOM 788 C CA . TYR A 1 99 ? 142.352 154.516 110.587 1.00 30.91 99 TYR A CA 1
ATOM 789 C C . TYR A 1 99 ? 142.692 155.513 111.687 1.00 30.91 99 TYR A C 1
ATOM 790 O O . TYR A 1 99 ? 142.881 156.694 111.384 1.00 30.91 99 TYR A O 1
ATOM 799 N N . GLY A 1 100 ? 142.756 155.073 112.934 1.00 30.00 100 GLY A N 1
ATOM 800 C CA . GLY A 1 100 ? 143.004 155.993 114.028 1.00 30.00 100 GLY A CA 1
ATOM 801 C C . GLY A 1 100 ? 144.462 156.340 114.200 1.00 30.00 100 GLY A C 1
ATOM 802 O O . GLY A 1 100 ? 145.320 155.467 114.105 1.00 30.00 100 GLY A O 1
ATOM 803 N N . PHE A 1 101 ? 144.750 157.609 114.457 1.00 36.32 101 PHE A N 1
ATOM 804 C CA . PHE A 1 101 ? 146.124 158.042 114.657 1.00 36.32 101 PHE A CA 1
ATOM 805 C C . PHE A 1 101 ? 146.256 158.805 115.956 1.00 36.32 101 PHE A C 1
ATOM 806 O O . PHE A 1 101 ? 145.311 159.459 116.391 1.00 36.32 101 PHE A O 1
ATOM 814 N N . GLU A 1 102 ? 147.427 158.727 116.572 1.00 40.41 102 GLU A N 1
ATOM 815 C CA . GLU A 1 102 ? 147.653 159.413 117.834 1.00 40.41 102 GLU A CA 1
ATOM 816 C C . GLU A 1 102 ? 148.624 160.560 117.666 1.00 40.41 102 GLU A C 1
ATOM 817 O O . GLU A 1 102 ? 149.395 160.590 116.712 1.00 40.41 102 GLU A O 1
ATOM 823 N N . GLY A 1 103 ? 148.582 161.512 118.582 1.00 40.41 103 GLY A N 1
ATOM 824 C CA . GLY A 1 103 ? 149.419 162.695 118.488 1.00 40.41 103 GLY A CA 1
ATOM 825 C C . GLY A 1 103 ? 149.595 163.300 119.861 1.00 40.41 103 GLY A C 1
ATOM 826 O O . GLY A 1 103 ? 148.753 163.112 120.741 1.00 40.41 103 GLY A O 1
ATOM 827 N N . LEU A 1 104 ? 150.675 164.084 119.989 1.00 43.54 104 LEU A N 1
ATOM 828 C CA . LEU A 1 104 ? 150.923 164.835 121.199 1.00 43.54 104 LEU A CA 1
ATOM 829 C C . LEU A 1 104 ? 150.996 166.269 120.728 1.00 43.54 104 LEU A C 1
ATOM 830 O O . LEU A 1 104 ? 151.214 166.503 119.548 1.00 43.54 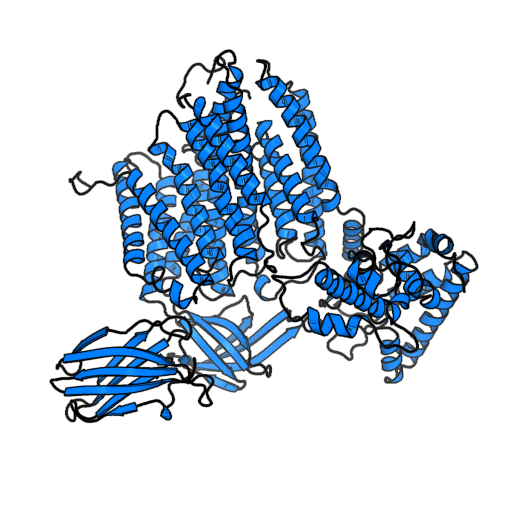104 LEU A O 1
ATOM 835 N N . MET A 1 105 ? 150.790 167.230 121.599 1.00 46.23 105 MET A N 1
ATOM 836 C CA . MET A 1 105 ? 150.711 168.639 121.264 1.00 46.23 105 MET A CA 1
ATOM 837 C C . MET A 1 105 ? 151.258 169.471 122.413 1.00 46.23 105 MET A C 1
ATOM 838 O O . MET A 1 105 ? 151.074 169.127 123.582 1.00 46.23 105 MET A O 1
ATOM 843 N N . ASN A 1 106 ? 151.907 170.583 122.076 1.00 52.63 106 ASN A N 1
ATOM 844 C CA . ASN A 1 106 ? 152.578 171.436 123.050 1.00 52.63 106 ASN A CA 1
ATOM 845 C C . ASN A 1 106 ? 152.074 172.861 122.896 1.00 52.63 106 ASN A C 1
ATOM 846 O O . ASN A 1 106 ? 152.044 173.395 121.784 1.00 52.63 106 ASN A O 1
ATOM 851 N N . LEU A 1 107 ? 151.679 173.461 124.006 1.00 51.29 107 LEU A N 1
ATOM 852 C CA . LEU A 1 107 ? 151.118 174.788 123.945 1.00 51.29 107 LEU A CA 1
ATOM 853 C C . LEU A 1 107 ? 151.679 175.678 125.039 1.00 51.29 107 LEU A C 1
ATOM 854 O O . LEU A 1 107 ? 151.995 175.201 126.124 1.00 51.29 107 LEU A O 1
ATOM 859 N N . ARG A 1 108 ? 151.817 176.960 124.756 1.00 57.98 108 ARG A N 1
ATOM 860 C CA . ARG A 1 108 ? 152.336 177.937 125.698 1.00 57.98 108 ARG A CA 1
ATOM 861 C C . ARG A 1 108 ? 151.385 179.119 125.820 1.00 57.98 108 ARG A C 1
ATOM 862 O O . ARG A 1 108 ? 150.716 179.505 124.859 1.00 57.98 108 ARG A O 1
ATOM 870 N N . GLU A 1 109 ? 151.329 179.674 127.026 1.00 58.44 109 GLU A N 1
ATOM 871 C CA . GLU A 1 109 ? 150.362 180.708 127.367 1.00 58.44 109 GLU A CA 1
ATOM 872 C C . GLU A 1 109 ? 150.343 181.819 126.328 1.00 58.44 109 GLU A C 1
ATOM 873 O O . GLU A 1 109 ? 151.346 182.506 126.119 1.00 58.44 109 GLU A O 1
ATOM 879 N N . GLY A 1 110 ? 149.192 181.995 125.682 1.00 57.46 110 GLY A N 1
ATOM 880 C CA . GLY A 1 110 ? 149.042 182.950 124.608 1.00 57.46 110 GLY A CA 1
ATOM 881 C C . GLY A 1 110 ? 149.394 182.418 123.238 1.00 57.46 110 GLY A C 1
ATOM 882 O O . GLY A 1 110 ? 149.125 183.094 122.237 1.00 57.46 110 GLY A O 1
ATOM 883 N N . GLN A 1 111 ? 149.976 181.228 123.165 1.00 56.81 111 GLN A N 1
ATOM 884 C CA . GLN A 1 111 ? 150.330 180.612 121.899 1.00 56.81 111 GLN A CA 1
ATOM 885 C C . GLN A 1 111 ? 149.098 180.062 121.198 1.00 56.81 111 GLN A C 1
ATOM 886 O O . GLN A 1 111 ? 148.189 179.527 121.836 1.00 56.81 111 GLN A O 1
ATOM 892 N N . SER A 1 112 ? 149.073 180.202 119.878 1.00 52.78 112 SER A N 1
ATOM 893 C CA . SER A 1 112 ? 148.095 179.538 119.030 1.00 52.78 112 SER A CA 1
ATOM 894 C C . SER A 1 112 ? 148.789 178.398 118.301 1.00 52.78 112 SER A C 1
ATOM 895 O O . SER A 1 112 ? 149.876 178.583 117.745 1.00 52.78 112 SER A O 1
ATOM 898 N N . VAL A 1 113 ? 148.163 177.225 118.312 1.00 49.48 113 VAL A N 1
ATOM 899 C CA . VAL A 1 113 ? 148.728 176.030 117.702 1.00 49.48 113 VAL A CA 1
ATOM 900 C C . VAL A 1 113 ? 147.665 175.302 116.900 1.00 49.48 113 VAL A C 1
ATOM 901 O O . VAL A 1 113 ? 146.543 175.104 117.375 1.00 49.48 113 VAL A O 1
ATOM 905 N N . ASN A 1 114 ? 148.025 174.896 115.682 1.00 52.61 114 ASN A N 1
ATOM 906 C CA . ASN A 1 114 ? 147.128 174.159 114.805 1.00 52.61 114 ASN A CA 1
ATOM 907 C C . ASN A 1 114 ? 147.795 172.914 114.235 1.00 52.61 114 ASN A C 1
ATOM 908 O O . ASN A 1 114 ? 147.306 172.356 113.249 1.00 52.61 114 ASN A O 1
ATOM 913 N N . PHE A 1 115 ? 148.904 172.470 114.822 1.00 50.25 115 PHE A N 1
ATOM 914 C CA . PHE A 1 115 ? 149.601 171.288 114.346 1.00 50.25 115 PHE A CA 1
ATOM 915 C C . PHE A 1 115 ? 150.165 170.466 115.495 1.00 50.25 115 PHE A C 1
ATOM 916 O O . PHE A 1 115 ? 150.592 171.000 116.519 1.00 50.25 115 PHE A O 1
ATOM 924 N N . ILE A 1 116 ? 150.180 169.154 115.285 1.00 49.11 116 ILE A N 1
ATOM 925 C CA . ILE A 1 116 ? 150.473 168.162 116.309 1.00 49.11 116 ILE A CA 1
ATOM 926 C C . ILE A 1 116 ? 151.566 167.245 115.793 1.00 49.11 116 ILE A C 1
ATOM 927 O O . ILE A 1 116 ? 151.680 167.001 114.588 1.00 49.11 116 ILE A O 1
ATOM 932 N N . SER A 1 117 ? 152.369 166.727 116.714 1.00 53.00 117 SER A N 1
ATOM 933 C CA . SER A 1 117 ? 153.567 165.984 116.365 1.00 53.00 117 SER A CA 1
ATOM 934 C C . SER A 1 117 ? 153.400 164.552 116.843 1.00 53.00 117 SER A C 1
ATOM 935 O O . SER A 1 117 ? 153.178 164.309 118.032 1.00 53.00 117 SER A O 1
ATOM 938 N N . THR A 1 118 ? 153.523 163.613 115.912 1.00 61.67 118 THR A N 1
ATOM 939 C CA . THR A 1 118 ? 153.312 162.206 116.195 1.00 61.67 118 THR A CA 1
ATOM 940 C C . THR A 1 118 ? 154.336 161.692 117.197 1.00 61.67 118 THR A C 1
ATOM 941 O O . THR A 1 118 ? 155.405 162.269 117.387 1.00 61.67 118 THR A O 1
ATOM 945 N N . ASN A 1 119 ? 153.979 160.594 117.858 1.00 62.85 119 ASN A N 1
ATOM 946 C CA . ASN A 1 119 ? 154.843 159.965 118.843 1.00 62.85 119 ASN A CA 1
ATOM 947 C C . ASN A 1 119 ? 155.636 158.797 118.280 1.00 62.85 119 ASN A C 1
ATOM 948 O O . ASN A 1 119 ? 156.665 158.431 118.857 1.00 62.85 119 ASN A O 1
ATOM 953 N N . THR A 1 120 ? 155.186 158.211 117.176 1.00 74.88 120 THR A N 1
ATOM 954 C CA . THR A 1 120 ? 155.981 157.251 116.431 1.00 74.88 120 THR A CA 1
ATOM 955 C C . THR A 1 120 ? 157.005 157.994 115.582 1.00 74.88 120 THR A C 1
ATOM 956 O O . THR A 1 120 ? 157.040 159.226 115.542 1.00 74.88 120 THR A O 1
ATOM 960 N N . HIS A 1 121 ? 157.852 157.242 114.890 1.00 82.44 121 HIS A N 1
ATOM 961 C CA . HIS A 1 121 ? 158.988 157.816 114.191 1.00 82.44 121 HIS A CA 1
ATOM 962 C C . HIS A 1 121 ? 158.990 157.373 112.738 1.00 82.44 121 HIS A C 1
ATOM 963 O O . HIS A 1 121 ? 158.755 156.202 112.433 1.00 82.44 121 HIS A O 1
ATOM 970 N N . TYR A 1 122 ? 159.271 158.322 111.851 1.00 81.69 122 TYR A N 1
ATOM 971 C CA . TYR A 1 122 ? 159.059 158.200 110.421 1.00 81.69 122 TYR A CA 1
ATOM 972 C C . TYR A 1 122 ? 160.335 158.600 109.704 1.00 81.69 122 TYR A C 1
ATOM 973 O O . TYR A 1 122 ? 161.157 159.350 110.234 1.00 81.69 122 TYR A O 1
ATOM 982 N N . ILE A 1 123 ? 160.522 158.049 108.516 1.00 86.41 123 ILE A N 1
ATOM 983 C CA . ILE A 1 123 ? 161.597 158.458 107.629 1.00 86.41 123 ILE A CA 1
ATOM 984 C C . ILE A 1 123 ? 160.971 158.908 106.322 1.00 86.41 123 ILE A C 1
ATOM 985 O O . ILE A 1 123 ? 160.056 158.260 105.804 1.00 86.41 123 ILE A O 1
ATOM 990 N N . PHE A 1 124 ? 161.473 160.009 105.784 1.00 89.45 124 PHE A N 1
ATOM 991 C CA . PHE A 1 124 ? 160.788 160.756 104.746 1.00 89.45 124 PHE A CA 1
ATOM 992 C C . PHE A 1 124 ? 161.731 160.864 103.572 1.00 89.45 124 PHE A C 1
ATOM 993 O O . PHE A 1 124 ? 162.925 161.141 103.738 1.00 89.45 124 PHE A O 1
ATOM 1001 N N . ILE A 1 125 ? 161.176 160.667 102.388 1.00 108.78 125 ILE A N 1
ATOM 1002 C CA . ILE A 1 125 ? 161.912 160.812 101.149 1.00 108.78 125 ILE A CA 1
ATOM 1003 C C . ILE A 1 125 ? 161.095 161.714 100.247 1.00 108.78 125 ILE A C 1
ATOM 1004 O O . ILE A 1 125 ? 159.875 161.561 100.131 1.00 108.78 125 ILE A O 1
ATOM 1009 N N . GLN A 1 126 ? 161.765 162.662 99.624 1.00 123.97 126 GLN A N 1
ATOM 1010 C CA . GLN A 1 126 ? 161.157 163.514 98.624 1.00 123.97 126 GLN A CA 1
ATOM 1011 C C . GLN A 1 126 ? 162.045 163.504 97.400 1.00 123.97 126 GLN A C 1
ATOM 1012 O O . GLN A 1 126 ? 163.266 163.416 97.513 1.00 123.97 126 GLN A O 1
ATOM 1018 N N . ILE A 1 127 ? 161.431 163.544 96.236 1.00 136.63 127 ILE A N 1
ATOM 1019 C CA . ILE A 1 127 ? 162.167 163.562 94.988 1.00 136.63 127 ILE A CA 1
ATOM 1020 C C . ILE A 1 127 ? 161.623 164.724 94.184 1.00 136.63 127 ILE A C 1
ATOM 1021 O O . ILE A 1 127 ? 160.417 164.995 94.205 1.00 136.63 127 ILE A O 1
ATOM 1026 N N . LYS A 1 128 ? 162.508 165.404 93.476 1.00 140.86 128 LYS A N 1
ATOM 1027 C CA . LYS A 1 128 ? 162.122 166.334 92.441 1.00 140.86 128 LYS A CA 1
ATOM 1028 C C . LYS A 1 128 ? 162.924 166.057 91.190 1.00 140.86 128 LYS A C 1
ATOM 1029 O O . LYS A 1 128 ? 164.149 165.907 91.257 1.00 140.86 128 LYS A O 1
ATOM 1035 N N . ASN A 1 129 ? 162.229 166.048 90.064 1.00 144.56 129 ASN A N 1
ATOM 1036 C CA . ASN A 1 129 ? 162.766 165.861 88.732 1.00 144.56 129 ASN A CA 1
ATOM 1037 C C . ASN A 1 129 ? 162.368 167.068 87.904 1.00 144.56 129 ASN A C 1
ATOM 1038 O O . ASN A 1 129 ? 161.308 167.655 88.143 1.00 144.56 129 ASN A O 1
ATOM 1043 N N . PRO A 1 130 ? 163.195 167.481 86.945 1.00 146.10 130 PRO A N 1
ATOM 1044 C CA . PRO A 1 130 ? 162.926 168.774 86.307 1.00 146.10 130 PRO A CA 1
ATOM 1045 C C . PRO A 1 130 ? 161.560 168.782 85.659 1.00 146.10 130 PRO A C 1
ATOM 1046 O O . PRO A 1 130 ? 160.915 169.835 85.579 1.00 146.10 130 PRO A O 1
ATOM 1050 N N . GLN A 1 131 ? 161.103 167.622 85.195 1.00 146.21 131 GLN A N 1
ATOM 1051 C CA . GLN A 1 131 ? 159.682 167.325 85.095 1.00 146.21 131 GLN A CA 1
ATOM 1052 C C . GLN A 1 131 ? 159.204 166.727 86.416 1.00 146.21 131 GLN A C 1
ATOM 1053 O O . GLN A 1 131 ? 159.849 165.829 86.966 1.00 146.21 131 GLN A O 1
ATOM 1059 N N . GLY A 1 132 ? 158.088 167.237 86.928 1.00 147.15 132 GLY A N 1
ATOM 1060 C CA . GLY A 1 132 ? 157.519 166.752 88.174 1.00 147.15 132 GLY A CA 1
ATOM 1061 C C . GLY A 1 132 ? 158.061 167.445 89.408 1.00 147.15 132 GLY A C 1
ATOM 1062 O O . GLY A 1 132 ? 159.168 167.145 89.864 1.00 147.15 132 GLY A O 1
ATOM 1063 N N . ASP A 1 133 ? 157.284 168.382 89.953 1.00 143.80 133 ASP A N 1
ATOM 1064 C CA . ASP A 1 133 ? 157.790 169.257 91.006 1.00 143.80 133 ASP A CA 1
ATOM 1065 C C . ASP A 1 133 ? 158.275 168.474 92.224 1.00 143.80 133 ASP A C 1
ATOM 1066 O O . ASP A 1 133 ? 159.433 168.600 92.638 1.00 143.80 133 ASP A O 1
ATOM 1071 N N . VAL A 1 134 ? 157.398 167.657 92.815 1.00 136.13 134 VAL A N 1
ATOM 1072 C CA . VAL A 1 134 ? 157.754 166.827 93.963 1.00 136.13 134 VAL A CA 1
ATOM 1073 C C . VAL A 1 134 ? 156.942 165.540 93.949 1.00 136.13 134 VAL A C 1
ATOM 1074 O O . VAL A 1 134 ? 155.787 165.516 93.517 1.00 136.13 134 VAL A O 1
ATOM 1078 N N . GLU A 1 135 ? 157.564 164.463 94.426 1.00 129.34 135 GLU A N 1
ATOM 1079 C CA . GLU A 1 135 ? 156.843 163.324 94.982 1.00 129.34 135 GLU A CA 1
ATOM 1080 C C . GLU A 1 135 ? 157.416 162.985 96.353 1.00 129.34 135 GLU A C 1
ATOM 1081 O O . GLU A 1 135 ? 158.628 163.064 96.563 1.00 129.34 135 GLU A O 1
ATOM 1087 N N . SER A 1 136 ? 156.541 162.599 97.284 1.00 119.22 136 SER A N 1
ATOM 1088 C CA . SER A 1 136 ? 156.905 162.437 98.687 1.00 119.22 136 SER A CA 1
ATOM 1089 C C . SER A 1 136 ? 156.394 161.109 99.225 1.00 119.22 136 SER A C 1
ATOM 1090 O O . SER A 1 136 ? 155.268 160.701 98.927 1.00 119.22 136 SER A O 1
ATOM 1093 N N . VAL A 1 137 ? 157.230 160.438 100.018 1.00 105.37 137 VAL A N 1
ATOM 1094 C CA . VAL A 1 137 ? 156.897 159.153 100.618 1.00 105.37 137 VAL A CA 1
ATOM 1095 C C . VAL A 1 137 ? 157.366 159.122 102.066 1.00 105.37 137 VAL A C 1
ATOM 1096 O O . VAL A 1 137 ? 158.378 159.731 102.431 1.00 105.37 137 VAL A O 1
ATOM 1100 N N . ARG A 1 138 ? 156.620 158.383 102.887 1.00 87.68 138 ARG A N 1
ATOM 1101 C CA . ARG A 1 138 ? 156.925 158.172 104.293 1.00 87.68 138 ARG A CA 1
ATOM 1102 C C . ARG A 1 138 ? 157.000 156.687 104.607 1.00 87.68 138 ARG A C 1
ATOM 1103 O O . ARG A 1 138 ? 156.218 155.895 104.075 1.00 87.68 138 ARG A O 1
ATOM 1111 N N . ILE A 1 139 ? 157.940 156.314 105.470 1.00 87.14 139 ILE A N 1
ATOM 1112 C CA . ILE A 1 139 ? 158.122 154.917 105.852 1.00 87.14 139 ILE A CA 1
ATOM 1113 C C . ILE A 1 139 ? 158.324 154.817 107.360 1.00 87.14 139 ILE A C 1
ATOM 1114 O O . ILE A 1 139 ? 159.029 155.650 107.944 1.00 87.14 139 ILE A O 1
ATOM 1119 N N . PRO A 1 140 ? 157.732 153.840 108.038 1.00 79.86 140 PRO A N 1
ATOM 1120 C CA . PRO A 1 140 ? 157.876 153.759 109.490 1.00 79.86 140 PRO A CA 1
ATOM 1121 C C . PRO A 1 140 ? 159.051 152.870 109.860 1.00 79.86 140 PRO A C 1
ATOM 1122 O O . PRO A 1 140 ? 159.372 151.903 109.169 1.00 79.86 140 PRO A O 1
ATOM 1126 N N . THR A 1 141 ? 159.705 153.210 110.969 1.00 80.80 141 THR A N 1
ATOM 1127 C CA . THR A 1 141 ? 160.927 152.517 111.353 1.00 80.80 141 THR A CA 1
ATOM 1128 C C . THR A 1 141 ? 160.959 152.231 112.847 1.00 80.80 141 THR A C 1
ATOM 1129 O O . THR A 1 141 ? 160.670 153.108 113.665 1.00 80.80 141 THR A O 1
ATOM 1133 N N . TYR A 1 142 ? 161.309 150.990 113.181 1.00 75.11 142 TYR A N 1
ATOM 1134 C CA . TYR A 1 142 ? 161.299 150.475 114.542 1.00 75.11 142 TYR A CA 1
ATOM 1135 C C . TYR A 1 142 ? 162.713 150.312 115.088 1.00 75.11 142 TYR A C 1
ATOM 1136 O O . TYR A 1 142 ? 163.094 149.201 115.467 1.00 75.11 142 TYR A O 1
ATOM 1145 N N . ILE A 1 143 ? 163.510 151.378 115.130 1.00 79.06 143 ILE A N 1
ATOM 1146 C CA . ILE A 1 143 ? 164.890 151.292 115.597 1.00 79.06 143 ILE A CA 1
ATOM 1147 C C . ILE A 1 143 ? 165.181 152.386 116.611 1.00 79.06 143 ILE A C 1
ATOM 1148 O O . ILE A 1 143 ? 164.752 153.533 116.448 1.00 79.06 143 ILE A O 1
ATOM 1153 N N . ASP A 1 144 ? 165.919 152.024 117.656 1.00 85.93 144 ASP A N 1
ATOM 1154 C CA . ASP A 1 144 ? 166.353 152.959 118.685 1.00 85.93 144 ASP A CA 1
ATOM 1155 C C . ASP A 1 144 ? 167.548 152.355 119.421 1.00 85.93 144 ASP A C 1
ATOM 1156 O O . ASP A 1 144 ? 168.137 151.363 118.978 1.00 85.93 144 ASP A O 1
ATOM 1161 N N . GLU A 1 145 ? 167.909 152.969 120.550 1.00 90.70 145 GLU A N 1
ATOM 1162 C CA . GLU A 1 145 ? 169.060 152.530 121.336 1.00 90.70 145 GLU A CA 1
ATOM 1163 C C . GLU A 1 145 ? 169.099 151.028 121.587 1.00 90.70 145 GLU A C 1
ATOM 1164 O O . GLU A 1 145 ? 170.187 150.444 121.652 1.00 90.70 145 GLU A O 1
ATOM 1170 N N . LYS A 1 146 ? 167.944 150.381 121.717 1.00 80.35 146 LYS A N 1
ATOM 1171 C CA . LYS A 1 146 ? 167.910 148.987 122.141 1.00 80.35 146 LYS A CA 1
ATOM 1172 C C . LYS A 1 146 ? 167.683 147.994 121.014 1.00 80.35 146 LYS A C 1
ATOM 1173 O O . LYS A 1 146 ? 168.080 146.832 121.151 1.00 80.35 146 LYS A O 1
ATOM 1179 N N . VAL A 1 147 ? 167.063 148.407 119.917 1.00 81.16 147 VAL A N 1
ATOM 1180 C CA . VAL A 1 147 ? 166.720 147.504 118.829 1.00 81.16 147 VAL A CA 1
ATOM 1181 C C . VAL A 1 147 ? 167.156 148.117 117.509 1.00 81.16 147 VAL A C 1
ATOM 1182 O O . VAL A 1 147 ? 166.980 149.318 117.278 1.00 81.16 147 VAL A O 1
ATOM 1186 N N . ASN A 1 148 ? 167.723 147.282 116.646 1.00 92.16 148 ASN A N 1
ATOM 1187 C CA . ASN A 1 148 ? 167.990 147.623 115.260 1.00 92.16 148 ASN A CA 1
ATOM 1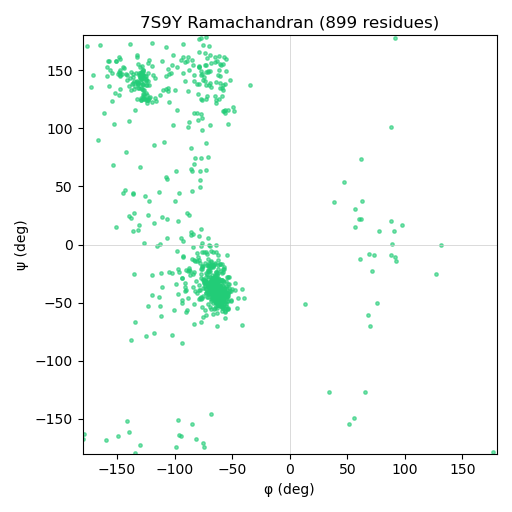188 C C . ASN A 1 148 ? 167.216 146.688 114.346 1.00 92.16 148 ASN A C 1
ATOM 1189 O O . ASN A 1 148 ? 167.016 145.510 114.658 1.00 92.16 148 ASN A O 1
ATOM 1194 N N . HIS A 1 149 ? 166.781 147.229 113.211 1.00 94.00 149 HIS A N 1
ATOM 1195 C CA . HIS A 1 149 ? 165.931 146.488 112.286 1.00 94.00 149 HIS A CA 1
ATOM 1196 C C . HIS A 1 149 ? 166.195 147.057 110.897 1.00 94.00 149 HIS A C 1
ATOM 1197 O O . HIS A 1 149 ? 165.709 148.142 110.568 1.00 94.00 149 HIS A O 1
ATOM 1204 N N . LYS A 1 150 ? 166.955 146.320 110.094 1.00 102.60 150 LYS A N 1
ATOM 1205 C CA . LYS A 1 150 ? 167.316 146.809 108.773 1.00 102.60 150 LYS A CA 1
ATOM 1206 C C . LYS A 1 150 ? 166.070 147.021 107.926 1.00 102.60 150 LYS A C 1
ATOM 1207 O O . LYS A 1 150 ? 165.250 146.114 107.756 1.00 102.60 150 LYS A O 1
ATOM 1213 N N . ILE A 1 151 ? 165.931 148.233 107.405 1.00 106.15 151 ILE A N 1
ATOM 1214 C CA . ILE A 1 151 ? 164.872 148.559 106.460 1.00 106.15 151 ILE A CA 1
ATOM 1215 C C . ILE A 1 151 ? 165.263 148.056 105.079 1.00 106.15 151 ILE A C 1
ATOM 1216 O O . ILE A 1 151 ? 166.366 148.330 104.594 1.00 106.15 151 ILE A O 1
ATOM 1221 N N . ASN A 1 152 ? 164.357 147.322 104.442 1.00 110.31 152 ASN A N 1
ATOM 1222 C CA . ASN A 1 152 ? 164.491 146.953 103.040 1.00 110.31 152 ASN A CA 1
ATOM 1223 C C . ASN A 1 152 ? 163.202 147.319 102.330 1.00 110.31 152 ASN A C 1
ATOM 1224 O O . ASN A 1 152 ? 162.123 146.881 102.740 1.00 110.31 152 ASN A O 1
ATOM 1229 N N . GLN A 1 153 ? 163.312 148.121 101.274 1.00 118.55 153 GLN A N 1
ATOM 1230 C CA . GLN A 1 153 ? 162.136 148.763 100.700 1.00 118.55 153 GLN A CA 1
ATOM 1231 C C . GLN A 1 153 ? 162.336 148.919 99.202 1.00 118.55 153 GLN A C 1
ATOM 1232 O O . GLN A 1 153 ? 163.368 149.434 98.765 1.00 118.55 153 GLN A O 1
ATOM 1238 N N . HIS A 1 154 ? 161.351 148.473 98.425 1.00 125.07 154 HIS A N 1
ATOM 1239 C CA . HIS A 1 154 ? 161.384 148.577 96.971 1.00 125.07 154 HIS A CA 1
ATOM 1240 C C . HIS A 1 154 ? 160.085 149.205 96.488 1.00 125.07 154 HIS A C 1
ATOM 1241 O O . HIS A 1 154 ? 158.998 148.707 96.799 1.00 125.07 154 HIS A O 1
ATOM 1248 N N . LEU A 1 155 ? 160.202 150.299 95.737 1.00 131.76 155 LEU A N 1
ATOM 1249 C CA . LEU A 1 155 ? 159.095 151.212 95.492 1.00 131.76 155 LEU A CA 1
ATOM 1250 C C . LEU A 1 155 ? 159.303 151.861 94.134 1.00 131.76 155 LEU A C 1
ATOM 1251 O O . LEU A 1 155 ? 160.406 151.849 93.594 1.00 131.76 155 LEU A O 1
ATOM 1256 N N . THR A 1 156 ? 158.222 152.353 93.538 1.00 138.29 156 THR A N 1
ATOM 1257 C CA . THR A 1 156 ? 158.333 153.124 92.306 1.00 138.29 156 THR A CA 1
ATOM 1258 C C . THR A 1 156 ? 157.605 154.445 92.493 1.00 138.29 156 THR A C 1
ATOM 1259 O O . THR A 1 156 ? 156.431 154.461 92.879 1.00 138.29 156 THR A O 1
ATOM 1263 N N . PHE A 1 157 ? 158.307 155.550 92.231 1.00 140.51 157 PHE A N 1
ATOM 1264 C CA . PHE A 1 157 ? 157.804 156.844 92.665 1.00 140.51 157 PHE A CA 1
ATOM 1265 C C . PHE A 1 157 ? 157.528 157.759 91.483 1.00 140.51 157 PHE A C 1
ATOM 1266 O O . PHE A 1 157 ? 156.370 157.958 91.103 1.00 140.51 157 PHE A O 1
ATOM 1274 N N . PHE A 1 158 ? 158.583 158.323 90.891 1.00 143.63 158 PHE A N 1
ATOM 1275 C CA . PHE A 1 158 ? 158.406 159.058 89.646 1.00 143.63 158 PHE A CA 1
ATOM 1276 C C . PHE A 1 158 ? 157.950 158.134 88.528 1.00 143.63 158 PHE A C 1
ATOM 1277 O O . PHE A 1 158 ? 157.462 158.607 87.496 1.00 143.63 158 PHE A O 1
ATOM 1285 N N . GLY A 1 159 ? 158.097 156.827 88.725 1.00 139.25 159 GLY A N 1
ATOM 1286 C CA . GLY A 1 159 ? 157.685 155.818 87.775 1.00 139.25 159 GLY A CA 1
ATOM 1287 C C . GLY A 1 159 ? 158.821 154.871 87.451 1.00 139.25 159 GLY A C 1
ATOM 1288 O O . GLY A 1 159 ? 158.595 153.720 87.064 1.00 139.25 159 GLY A O 1
ATOM 1289 N N . LYS A 1 160 ? 160.056 155.351 87.610 1.00 140.13 160 LYS A N 1
ATOM 1290 C CA . LYS A 1 160 ? 161.214 154.482 87.734 1.00 140.13 160 LYS A CA 1
ATOM 1291 C C . LYS A 1 160 ? 161.216 153.743 89.071 1.00 140.13 160 LYS A C 1
ATOM 1292 O O . LYS A 1 160 ? 160.416 154.035 89.963 1.00 140.13 160 LYS A O 1
ATOM 1298 N N . PRO A 1 161 ? 162.120 152.766 89.233 1.00 138.24 161 PRO A N 1
ATOM 1299 C CA . PRO A 1 161 ? 162.181 152.000 90.483 1.00 138.24 161 PRO A CA 1
ATOM 1300 C C . PRO A 1 161 ? 163.248 152.502 91.447 1.00 138.24 161 PRO A C 1
ATOM 1301 O O . PRO A 1 161 ? 164.257 153.079 91.028 1.00 138.24 161 PRO A O 1
ATOM 1305 N N . LEU A 1 162 ? 163.028 152.287 92.743 1.00 134.38 162 LEU A N 1
ATOM 1306 C CA . LEU A 1 162 ? 163.911 152.734 93.805 1.00 134.38 162 LEU A CA 1
ATOM 1307 C C . LEU A 1 162 ? 163.982 151.652 94.873 1.00 134.38 162 LEU A C 1
ATOM 1308 O O . LEU A 1 162 ? 162.979 150.999 95.176 1.00 134.38 162 LEU A O 1
ATOM 1313 N N . THR A 1 163 ? 165.173 151.466 95.435 1.00 127.85 163 THR A N 1
ATOM 1314 C CA . THR A 1 163 ? 165.402 150.536 96.528 1.00 127.85 163 THR A CA 1
ATOM 1315 C C . THR A 1 163 ? 166.155 151.264 97.628 1.00 127.85 163 THR A C 1
ATOM 1316 O O . THR A 1 163 ? 167.065 152.052 97.344 1.00 127.85 163 THR A O 1
ATOM 1320 N N . LEU A 1 164 ? 165.831 150.925 98.875 1.00 119.05 164 LEU A N 1
ATOM 1321 C CA . LEU A 1 164 ? 166.603 151.341 100.037 1.00 119.05 164 LEU A CA 1
ATOM 1322 C C . LEU A 1 164 ? 166.903 150.174 100.966 1.00 119.05 164 LEU A C 1
ATOM 1323 O O . LEU A 1 164 ? 166.020 149.358 101.264 1.00 119.05 164 LEU A O 1
ATOM 1328 N N . HIS A 1 165 ? 168.163 150.114 101.414 1.00 115.78 165 HIS A N 1
ATOM 1329 C CA . HIS A 1 165 ? 168.663 149.183 102.415 1.00 115.78 165 HIS A CA 1
ATOM 1330 C C . HIS A 1 165 ? 169.385 149.986 103.489 1.00 115.78 165 HIS A C 1
ATOM 1331 O O . HIS A 1 165 ? 169.987 151.019 103.190 1.00 115.78 165 HIS A O 1
ATOM 1338 N N . THR A 1 166 ? 169.303 149.540 104.742 1.00 113.28 166 THR A N 1
ATOM 1339 C CA . THR A 1 166 ? 169.933 150.248 105.851 1.00 113.28 166 THR A CA 1
ATOM 1340 C C . THR A 1 166 ? 170.779 149.291 106.676 1.00 113.28 166 THR A C 1
ATOM 1341 O O . THR A 1 166 ? 170.407 148.128 106.862 1.00 113.28 166 THR A O 1
ATOM 1345 N N . GLU A 1 167 ? 171.914 149.785 107.178 1.00 110.55 167 GLU A N 1
ATOM 1346 C CA . GLU A 1 167 ? 172.867 148.926 107.870 1.00 110.55 167 GLU A CA 1
ATOM 1347 C C . GLU A 1 167 ? 172.620 148.926 109.376 1.00 110.55 167 GLU A C 1
ATOM 1348 O O . GLU A 1 167 ? 171.927 148.045 109.894 1.00 110.55 167 GLU A O 1
ATOM 1354 N N . GLU A 1 168 ? 173.172 149.904 110.087 1.00 111.12 168 GLU A N 1
ATOM 1355 C CA . GLU A 1 168 ? 172.991 150.007 111.535 1.00 111.12 168 GLU A CA 1
ATOM 1356 C C . GLU A 1 168 ? 173.044 151.483 111.918 1.00 111.12 168 GLU A C 1
ATOM 1357 O O . GLU A 1 168 ? 172.942 152.362 111.056 1.00 111.12 168 GLU A O 1
ATOM 1363 N N . PHE A 1 169 ? 173.210 151.760 113.212 1.00 107.27 169 PHE A N 1
ATOM 1364 C CA . PHE A 1 169 ? 173.327 153.136 113.670 1.00 107.27 169 PHE A CA 1
ATOM 1365 C C . PHE A 1 169 ? 174.047 153.206 115.008 1.00 107.27 169 PHE A C 1
ATOM 1366 O O . PHE A 1 169 ? 173.784 152.398 115.902 1.00 107.27 169 PHE A O 1
ATOM 1374 N N . THR A 1 170 ? 174.960 154.167 115.131 1.00 113.02 170 THR A N 1
ATOM 1375 C CA . THR A 1 170 ? 175.672 154.438 116.373 1.00 113.02 170 THR A CA 1
ATOM 1376 C C . THR A 1 170 ? 175.072 155.664 117.055 1.00 113.02 170 THR A C 1
ATOM 1377 O O . THR A 1 170 ? 174.488 156.532 116.401 1.00 113.02 170 THR A O 1
ATOM 1381 N N . ALA A 1 171 ? 175.223 155.737 118.379 1.00 117.32 171 ALA A N 1
ATOM 1382 C CA . ALA A 1 171 ? 174.600 156.816 119.142 1.00 117.32 171 ALA A CA 1
ATOM 1383 C C . ALA A 1 171 ? 175.591 157.866 119.639 1.00 117.32 171 ALA A C 1
ATOM 1384 O O . ALA A 1 171 ? 175.660 158.132 120.843 1.00 117.32 171 ALA A O 1
ATOM 1386 N N . LYS A 1 172 ? 176.357 158.472 118.735 1.00 124.66 172 LYS A N 1
ATOM 1387 C CA . LYS A 1 172 ? 177.313 159.502 119.128 1.00 124.66 172 LYS A CA 1
ATOM 1388 C C . LYS A 1 172 ? 176.592 160.670 119.794 1.00 124.66 172 LYS A C 1
ATOM 1389 O O . LYS A 1 172 ? 175.517 161.083 119.351 1.00 124.66 172 LYS A O 1
ATOM 1395 N N . GLN A 1 173 ? 177.181 161.211 120.863 1.00 135.45 173 GLN A N 1
ATOM 1396 C CA . GLN A 1 173 ? 176.545 162.310 121.598 1.00 135.45 173 GLN A CA 1
ATOM 1397 C C . GLN A 1 173 ? 177.118 163.673 121.195 1.00 135.45 173 GLN A C 1
ATOM 1398 O O . GLN A 1 173 ? 177.720 164.411 121.977 1.00 135.45 173 GLN A O 1
ATOM 1404 N N . VAL A 1 174 ? 176.889 163.975 119.922 1.00 138.55 174 VAL A N 1
ATOM 1405 C CA . VAL A 1 174 ? 177.218 165.214 119.218 1.00 138.55 174 VAL A CA 1
ATOM 1406 C C . VAL A 1 174 ? 176.147 166.204 119.663 1.00 138.55 174 VAL A C 1
ATOM 1407 O O . VAL A 1 174 ? 175.318 166.609 118.842 1.00 138.55 174 VAL A O 1
ATOM 1411 N N . ASN A 1 175 ? 176.265 166.679 120.901 1.00 137.38 175 ASN A N 1
ATOM 1412 C CA . ASN A 1 175 ? 175.398 167.746 121.397 1.00 137.38 175 ASN A CA 1
ATOM 1413 C C . ASN A 1 175 ? 173.959 167.360 121.622 1.00 137.38 175 ASN A C 1
ATOM 1414 O O . ASN A 1 175 ? 173.516 167.306 122.768 1.00 137.38 175 ASN A O 1
ATOM 1419 N N . MET A 1 176 ? 173.210 167.119 120.559 1.00 135.72 176 MET A N 1
ATOM 1420 C CA . MET A 1 176 ? 171.805 166.839 120.754 1.00 135.72 176 MET A CA 1
ATOM 1421 C C . MET A 1 176 ? 171.818 165.425 121.250 1.00 135.72 176 MET A C 1
ATOM 1422 O O . MET A 1 176 ? 171.930 164.478 120.472 1.00 135.72 176 MET A O 1
ATOM 1427 N N . SER A 1 177 ? 171.722 165.289 122.563 1.00 130.60 177 SER A N 1
ATOM 1428 C CA . SER A 1 177 ? 171.669 163.982 123.148 1.00 130.60 177 SER A CA 1
ATOM 1429 C C . SER A 1 177 ? 172.524 163.141 122.281 1.00 130.60 177 SER A C 1
ATOM 1430 O O . SER A 1 177 ? 173.655 163.493 121.994 1.00 130.60 177 SER A O 1
ATOM 1433 N N . GLU A 1 178 ? 171.981 162.043 121.823 1.00 120.85 178 GLU A N 1
ATOM 1434 C CA . GLU A 1 178 ? 172.724 161.182 120.909 1.00 120.85 178 GLU A CA 1
ATOM 1435 C C . GLU A 1 178 ? 172.072 161.301 119.541 1.00 120.85 178 GLU A C 1
ATOM 1436 O O . GLU A 1 178 ? 171.169 160.537 119.195 1.00 120.85 178 GLU A O 1
ATOM 1442 N N . LEU A 1 179 ? 172.520 162.285 118.766 1.00 118.26 179 LEU A N 1
ATOM 1443 C CA . LEU A 1 179 ? 172.035 162.404 117.404 1.00 118.26 179 LEU A CA 1
ATOM 1444 C C . LEU A 1 179 ? 172.137 161.033 116.762 1.00 118.26 179 LEU A C 1
ATOM 1445 O O . LEU A 1 179 ? 173.238 160.504 116.595 1.00 118.26 179 LEU A O 1
ATOM 1450 N N . PHE A 1 180 ? 171.005 160.443 116.410 1.00 109.40 180 PHE A N 1
ATOM 1451 C CA . PHE A 1 180 ? 171.055 159.112 115.830 1.00 109.40 180 PHE A CA 1
ATOM 1452 C C . PHE A 1 180 ? 171.594 159.208 114.414 1.00 109.40 180 PHE A C 1
ATOM 1453 O O . PHE A 1 180 ? 171.061 159.957 113.592 1.00 109.40 180 PHE A O 1
ATOM 1461 N N . ILE A 1 181 ? 172.652 158.458 114.125 1.00 111.90 181 ILE A N 1
ATOM 1462 C CA . ILE A 1 181 ? 173.335 158.540 112.843 1.00 111.90 181 ILE A CA 1
ATOM 1463 C C . ILE A 1 181 ? 173.369 157.155 112.220 1.00 111.90 181 ILE A C 1
ATOM 1464 O O . ILE A 1 181 ? 173.787 156.183 112.859 1.00 111.90 181 ILE A O 1
ATOM 1469 N N . LEU A 1 182 ? 172.870 157.064 110.997 1.00 110.88 182 LEU A N 1
ATOM 1470 C CA . LEU A 1 182 ? 172.481 155.813 110.379 1.00 110.88 182 LEU A CA 1
ATOM 1471 C C . LEU A 1 182 ? 173.057 155.816 108.975 1.00 110.88 182 LEU A C 1
ATOM 1472 O O . LEU A 1 182 ? 173.179 156.872 108.349 1.00 110.88 182 LEU A O 1
ATOM 1477 N N . ASN A 1 183 ? 173.414 154.639 108.478 1.00 115.35 183 ASN A N 1
ATOM 1478 C CA . ASN A 1 183 ? 174.026 154.544 107.165 1.00 115.35 183 ASN A CA 1
ATOM 1479 C C . ASN A 1 183 ? 173.243 153.588 106.282 1.00 115.35 183 ASN A C 1
ATOM 1480 O O . ASN A 1 183 ? 172.678 152.588 106.739 1.00 115.35 183 ASN A O 1
ATOM 1485 N N . ALA A 1 184 ? 173.205 153.944 105.002 1.00 118.00 184 ALA A N 1
ATOM 1486 C CA . ALA A 1 184 ? 172.126 153.565 104.111 1.00 118.00 184 ALA A CA 1
ATOM 1487 C C . ALA A 1 184 ? 172.685 153.413 102.710 1.00 118.00 184 ALA A C 1
ATOM 1488 O O . ALA A 1 184 ? 173.629 154.106 102.324 1.00 118.00 184 ALA A O 1
ATOM 1490 N N . SER A 1 185 ? 172.096 152.501 101.953 1.00 124.64 185 SER A N 1
ATOM 1491 C CA . SER A 1 185 ? 172.422 152.343 100.550 1.00 124.64 185 SER A CA 1
ATOM 1492 C C . SER A 1 185 ? 171.146 152.381 99.729 1.00 124.64 185 SER A C 1
ATOM 1493 O O . SER A 1 185 ? 170.092 151.899 100.158 1.00 124.64 185 SER A O 1
ATOM 1496 N N . ILE A 1 186 ? 171.257 152.987 98.557 1.00 128.38 186 ILE A N 1
ATOM 1497 C CA . ILE A 1 186 ? 170.126 153.306 97.702 1.00 128.38 186 ILE A CA 1
ATOM 1498 C C . ILE A 1 186 ? 170.470 152.783 96.321 1.00 128.38 186 ILE A C 1
ATOM 1499 O O . ILE A 1 186 ? 171.628 152.846 95.899 1.00 128.38 186 ILE A O 1
ATOM 1504 N N . ASP A 1 187 ? 169.469 152.274 95.617 1.00 133.79 187 ASP A N 1
ATOM 1505 C CA . ASP A 1 187 ? 169.554 152.161 94.166 1.00 133.79 187 ASP A CA 1
ATOM 1506 C C . ASP A 1 187 ? 168.383 152.915 93.565 1.00 133.79 187 ASP A C 1
ATOM 1507 O O . ASP A 1 187 ? 167.229 152.618 93.871 1.00 133.79 187 ASP A O 1
ATOM 1512 N N . PHE A 1 188 ? 168.681 153.859 92.681 1.00 138.85 188 PHE A N 1
ATOM 1513 C CA . PHE A 1 188 ? 167.660 154.514 91.878 1.00 138.85 188 PHE A CA 1
ATOM 1514 C C . PHE A 1 188 ? 168.109 154.382 90.435 1.00 138.85 188 PHE A C 1
ATOM 1515 O O . PHE A 1 188 ? 169.217 154.806 90.099 1.00 138.85 188 PHE A O 1
ATOM 1523 N N . LEU A 1 189 ? 167.259 153.840 89.602 1.00 137.97 189 LEU A N 1
ATOM 1524 C CA . LEU A 1 189 ? 167.720 153.618 88.271 1.00 137.97 189 LEU A CA 1
ATOM 1525 C C . LEU A 1 189 ? 169.022 152.877 88.507 1.00 137.97 189 LEU A C 1
ATOM 1526 O O . LEU A 1 189 ? 169.176 152.216 89.533 1.00 137.97 189 LEU A O 1
ATOM 1531 N N . GLY A 1 190 ? 169.965 152.954 87.587 1.00 138.52 190 GLY A N 1
ATOM 1532 C CA . GLY A 1 190 ? 171.176 152.178 87.744 1.00 138.52 190 GLY A CA 1
ATOM 1533 C C . GLY A 1 190 ? 171.992 152.738 88.860 1.00 138.52 190 GLY A C 1
ATOM 1534 O O . GLY A 1 190 ? 172.798 152.044 89.463 1.00 138.52 190 GLY A O 1
ATOM 1535 N N . LYS A 1 191 ? 171.783 154.005 89.148 1.00 134.98 191 LYS A N 1
ATOM 1536 C CA . LYS A 1 191 ? 172.606 154.637 90.146 1.00 134.98 191 LYS A CA 1
ATOM 1537 C C . LYS A 1 191 ? 172.530 153.971 91.485 1.00 134.98 191 LYS A C 1
ATOM 1538 O O . LYS A 1 191 ? 171.450 153.654 91.965 1.00 134.98 191 LYS A O 1
ATOM 1544 N N . ASN A 1 192 ? 173.674 153.772 92.095 1.00 134.77 192 ASN A N 1
ATOM 1545 C CA . ASN A 1 192 ? 173.744 153.215 93.438 1.00 134.77 192 ASN A CA 1
ATOM 1546 C C . ASN A 1 192 ? 174.537 154.167 94.323 1.00 134.77 192 ASN A C 1
ATOM 1547 O O . ASN A 1 192 ? 175.534 154.747 93.883 1.00 134.77 192 ASN A O 1
ATOM 1552 N N . GLU A 1 193 ? 174.093 154.328 95.567 1.00 130.10 193 GLU A N 1
ATOM 1553 C CA . GLU A 1 193 ? 174.525 155.436 96.406 1.00 130.10 193 GLU A CA 1
ATOM 1554 C C . GLU A 1 193 ? 174.647 154.983 97.853 1.00 130.10 193 GLU A C 1
ATOM 1555 O O . GLU A 1 193 ? 173.934 154.081 98.300 1.00 130.10 193 GLU A O 1
ATOM 1561 N N . LYS A 1 194 ? 175.546 155.645 98.584 1.00 125.26 194 LYS A N 1
ATOM 1562 C CA . LYS A 1 194 ? 175.805 155.367 99.992 1.00 125.26 194 LYS A CA 1
ATOM 1563 C C . LYS A 1 194 ? 175.700 156.664 100.779 1.00 125.26 194 LYS A C 1
ATOM 1564 O O . LYS A 1 194 ? 176.262 157.686 100.372 1.00 125.26 194 LYS A O 1
ATOM 1570 N N . THR A 1 195 ? 174.983 156.624 101.901 1.00 122.38 195 THR A N 1
ATOM 1571 C CA . THR A 1 195 ? 174.430 157.833 102.492 1.00 122.38 195 THR A CA 1
ATOM 1572 C C . THR A 1 195 ? 174.394 157.717 104.008 1.00 122.38 195 THR A C 1
ATOM 1573 O O . THR A 1 195 ? 174.219 156.629 104.564 1.00 122.38 195 THR A O 1
ATOM 1577 N N . LEU A 1 196 ? 174.571 158.861 104.667 1.00 115.89 196 LEU A N 1
ATOM 1578 C CA . LEU A 1 196 ? 174.552 158.969 106.119 1.00 115.89 196 LEU A CA 1
ATOM 1579 C C . LEU A 1 196 ? 173.459 159.955 106.502 1.00 115.89 196 LEU A C 1
ATOM 1580 O O . LEU A 1 196 ? 173.433 161.082 105.997 1.00 115.89 196 LEU A O 1
ATOM 1585 N N . ILE A 1 197 ? 172.564 159.533 107.390 1.00 109.20 197 ILE A N 1
ATOM 1586 C CA . ILE A 1 197 ? 171.364 160.289 107.720 1.00 109.20 197 ILE A CA 1
ATOM 1587 C C . ILE A 1 197 ? 171.211 160.350 109.230 1.00 109.20 197 ILE A C 1
ATOM 1588 O O . ILE A 1 197 ? 171.472 159.368 109.933 1.00 109.20 197 ILE A O 1
ATOM 1593 N N . MET A 1 198 ? 170.786 161.507 109.728 1.00 108.44 198 MET A N 1
ATOM 1594 C CA . MET A 1 198 ? 170.866 161.806 111.147 1.00 108.44 198 MET A CA 1
ATOM 1595 C C . MET A 1 198 ? 169.601 162.514 111.600 1.00 108.44 198 MET A C 1
ATOM 1596 O O . MET A 1 198 ? 169.039 163.330 110.866 1.00 108.44 198 MET A O 1
ATOM 1601 N N . ARG A 1 199 ? 169.170 162.201 112.819 1.00 98.22 199 ARG A N 1
ATOM 1602 C CA . ARG A 1 199 ? 168.000 162.812 113.428 1.00 98.22 199 ARG A CA 1
ATOM 1603 C C . ARG A 1 199 ? 168.318 163.352 114.811 1.00 98.22 199 ARG A C 1
ATOM 1604 O O . ARG A 1 199 ? 169.214 162.865 115.503 1.00 98.22 199 ARG A O 1
ATOM 1612 N N . ASP A 1 200 ? 167.553 164.363 115.200 1.00 102.00 200 ASP A N 1
ATOM 1613 C CA . ASP A 1 200 ? 167.428 164.766 116.592 1.00 102.00 200 ASP A CA 1
ATOM 1614 C C . ASP A 1 200 ? 166.549 163.749 117.319 1.00 102.00 200 ASP A C 1
ATOM 1615 O O . ASP A 1 200 ? 166.148 162.721 116.766 1.00 102.00 200 ASP A O 1
ATOM 1620 N N . GLY A 1 201 ? 166.229 164.036 118.578 1.00 99.31 201 GLY A N 1
ATOM 1621 C CA . GLY A 1 201 ? 165.369 163.164 119.353 1.00 99.31 201 GLY A CA 1
ATOM 1622 C C . GLY A 1 201 ? 163.940 163.145 118.860 1.00 99.31 201 GLY A C 1
ATOM 1623 O O . GLY A 1 201 ? 163.693 163.271 117.658 1.00 99.31 201 GLY A O 1
ATOM 1624 N N . ASN A 1 202 ? 162.983 163.001 119.776 1.00 88.34 202 ASN A N 1
ATOM 1625 C CA . ASN A 1 202 ? 161.578 162.956 119.395 1.00 88.34 202 ASN A CA 1
ATOM 1626 C C . ASN A 1 202 ? 161.055 164.352 119.094 1.00 88.34 202 ASN A C 1
ATOM 1627 O O . ASN A 1 202 ? 160.000 164.752 119.595 1.00 88.34 202 ASN A O 1
ATOM 1632 N N . ASN A 1 203 ? 161.783 165.093 118.268 1.00 91.89 203 ASN A N 1
ATOM 1633 C CA . ASN A 1 203 ? 161.439 166.459 117.924 1.00 91.89 203 ASN A CA 1
ATOM 1634 C C . ASN A 1 203 ? 161.575 166.651 116.420 1.00 91.89 203 ASN A C 1
ATOM 1635 O O . ASN A 1 203 ? 161.906 165.726 115.674 1.00 91.89 203 ASN A O 1
ATOM 1640 N N . ALA A 1 204 ? 161.301 167.869 115.983 1.00 89.47 204 ALA A N 1
ATOM 1641 C CA . ALA A 1 204 ? 161.089 168.188 114.580 1.00 89.47 204 ALA A CA 1
ATOM 1642 C C . ALA A 1 204 ? 162.252 167.760 113.695 1.00 89.47 204 ALA A C 1
ATOM 1643 O O . ALA A 1 204 ? 163.405 167.742 114.141 1.00 89.47 204 ALA A O 1
ATOM 1645 N N . PRO A 1 205 ? 161.988 167.411 112.437 1.00 91.77 205 PRO A N 1
ATOM 1646 C CA . PRO A 1 205 ? 163.076 167.168 111.488 1.00 91.77 205 PRO A CA 1
ATOM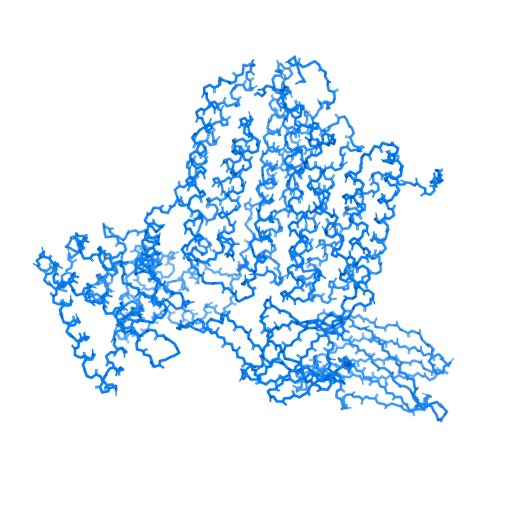 1647 C C . PRO A 1 205 ? 163.740 168.470 111.080 1.00 91.77 205 PRO A C 1
ATOM 1648 O O . PRO A 1 205 ? 163.452 169.018 110.012 1.00 91.77 205 PRO A O 1
ATOM 1652 N N . THR A 1 206 ? 164.728 168.904 111.862 1.00 103.85 206 THR A N 1
ATOM 1653 C CA . THR A 1 206 ? 165.469 170.123 111.538 1.00 103.85 206 THR A CA 1
ATOM 1654 C C . THR A 1 206 ? 166.203 170.030 110.208 1.00 103.85 206 THR A C 1
ATOM 1655 O O . THR A 1 206 ? 166.707 168.957 109.845 1.00 103.85 206 THR A O 1
ATOM 1659 N N . LYS A 1 207 ? 166.353 171.188 109.558 1.00 109.13 207 LYS A N 1
ATOM 1660 C CA . LYS A 1 207 ? 167.007 171.275 108.246 1.00 109.13 207 LYS A CA 1
ATOM 1661 C C . LYS A 1 207 ? 168.416 170.775 108.207 1.00 109.13 207 LYS A C 1
ATOM 1662 O O . LYS A 1 207 ? 168.876 170.213 107.221 1.00 109.13 207 LYS A O 1
ATOM 1668 N N . GLU A 1 208 ? 169.115 170.979 109.277 1.00 112.74 208 GLU A N 1
ATOM 1669 C CA . GLU A 1 208 ? 170.521 170.605 109.337 1.00 112.74 208 GLU A CA 1
ATOM 1670 C C . GLU A 1 208 ? 170.662 169.134 109.031 1.00 112.74 208 GLU A C 1
ATOM 1671 O O . GLU A 1 208 ? 171.523 168.735 108.247 1.00 112.74 208 GLU A O 1
ATOM 1677 N N . ASN A 1 209 ? 169.813 168.323 109.642 1.00 116.22 209 ASN A N 1
ATOM 1678 C CA . ASN A 1 209 ? 169.842 166.889 109.410 1.00 116.22 209 ASN A CA 1
ATOM 1679 C C . ASN A 1 209 ? 169.308 166.526 108.040 1.00 116.22 209 ASN A C 1
ATOM 1680 O O . ASN A 1 209 ? 169.612 165.467 107.526 1.00 116.22 209 ASN A O 1
ATOM 1685 N N . ILE A 1 210 ? 168.466 167.370 107.470 1.00 118.06 210 ILE A N 1
ATOM 1686 C CA . ILE A 1 210 ? 167.847 167.098 106.180 1.00 118.06 210 ILE A CA 1
ATOM 1687 C C . ILE A 1 210 ? 168.942 167.034 105.130 1.00 118.06 210 ILE A C 1
ATOM 1688 O O . ILE A 1 210 ? 169.717 167.984 104.981 1.00 118.06 210 ILE A O 1
ATOM 1693 N N . THR A 1 211 ? 169.022 165.930 104.391 1.00 128.89 211 THR A N 1
ATOM 1694 C CA . THR A 1 211 ? 170.197 165.670 103.570 1.00 128.89 211 THR A CA 1
ATOM 1695 C C . THR A 1 211 ? 169.738 165.388 102.153 1.00 128.89 211 THR A C 1
ATOM 1696 O O . THR A 1 211 ? 168.866 164.543 101.935 1.00 128.89 211 THR A O 1
ATOM 1700 N N . MET A 1 212 ? 170.341 166.081 101.191 1.00 132.52 212 MET A N 1
ATOM 1701 C CA . MET A 1 212 ? 169.809 166.119 99.841 1.00 132.52 212 MET A CA 1
ATOM 1702 C C . MET A 1 212 ? 170.881 165.779 98.820 1.00 132.52 212 MET A C 1
ATOM 1703 O O . MET A 1 212 ? 172.049 166.153 98.964 1.00 132.52 212 MET A O 1
ATOM 1708 N N . LEU A 1 213 ? 170.507 164.999 97.804 1.00 139.43 213 LEU A N 1
ATOM 1709 C CA . LEU A 1 213 ? 171.472 164.557 96.794 1.00 139.43 213 LEU A CA 1
ATOM 1710 C C . LEU A 1 213 ? 170.937 164.783 95.395 1.00 139.43 213 LEU A C 1
ATOM 1711 O O . LEU A 1 213 ? 169.725 164.878 95.205 1.00 139.43 213 LEU A O 1
ATOM 1716 N N . GLU A 1 214 ? 171.827 164.923 94.420 1.00 139.26 214 GLU A N 1
ATOM 1717 C CA . GLU A 1 214 ? 171.383 165.230 93.070 1.00 139.26 214 GLU A CA 1
ATOM 1718 C C . GLU A 1 214 ? 172.231 164.497 92.053 1.00 139.26 214 GLU A C 1
ATOM 1719 O O . GLU A 1 214 ? 173.144 165.076 91.467 1.00 139.26 214 GLU A O 1
ATOM 1725 N N . ILE A 1 215 ? 171.933 163.219 91.847 1.00 144.35 215 ILE A N 1
ATOM 1726 C CA . ILE A 1 215 ? 172.684 162.420 90.886 1.00 144.35 215 ILE A CA 1
ATOM 1727 C C . ILE A 1 215 ? 171.726 161.813 89.878 1.00 144.35 215 ILE A C 1
ATOM 1728 O O . ILE A 1 215 ? 171.511 162.381 88.808 1.00 144.35 215 ILE A O 1
ATOM 1733 N N . GLU A 1 216 ? 171.053 160.736 90.277 1.00 147.25 216 GLU A N 1
ATOM 1734 C CA . GLU A 1 216 ? 170.031 160.141 89.441 1.00 147.25 216 GLU A CA 1
ATOM 1735 C C . GLU A 1 216 ? 168.717 160.652 90.003 1.00 147.25 216 GLU A C 1
ATOM 1736 O O . GLU A 1 216 ? 168.518 160.629 91.217 1.00 147.25 216 GLU A O 1
ATOM 1742 N N . GLY A 1 217 ? 167.822 161.128 89.144 1.00 145.46 217 GLY A N 1
ATOM 1743 C CA . GLY A 1 217 ? 166.532 161.620 89.603 1.00 145.46 217 GLY A CA 1
ATOM 1744 C C . GLY A 1 217 ? 166.511 163.067 89.985 1.00 145.46 217 GLY A C 1
ATOM 1745 O O . GLY A 1 217 ? 165.632 163.506 90.720 1.00 145.46 217 GLY A O 1
ATOM 1746 N N . TYR A 1 218 ? 167.484 163.811 89.499 1.00 145.65 218 TYR A N 1
ATOM 1747 C CA . TYR A 1 218 ? 167.534 165.230 89.788 1.00 145.65 218 TYR A CA 1
ATOM 1748 C C . TYR A 1 218 ? 167.771 165.456 91.281 1.00 145.65 218 TYR A C 1
ATOM 1749 O O . TYR A 1 218 ? 168.684 164.848 91.808 1.00 145.65 218 TYR A O 1
ATOM 1758 N N . LYS A 1 219 ? 166.954 166.239 91.990 1.00 140.74 219 LYS A N 1
ATOM 1759 C CA . LYS A 1 219 ? 167.294 166.621 93.361 1.00 140.74 219 LYS A CA 1
ATOM 1760 C C . LYS A 1 219 ? 166.357 166.010 94.397 1.00 140.74 219 LYS A C 1
ATOM 1761 O O . LYS A 1 219 ? 165.134 166.137 94.300 1.00 140.74 219 LYS A O 1
ATOM 1767 N N . ILE A 1 220 ? 166.950 165.373 95.404 1.00 134.72 220 ILE A N 1
ATOM 1768 C CA . ILE A 1 220 ? 166.299 164.380 96.246 1.00 134.72 220 ILE A CA 1
ATOM 1769 C C . ILE A 1 220 ? 166.578 164.747 97.696 1.00 134.72 220 ILE A C 1
ATOM 1770 O O . ILE A 1 220 ? 167.647 165.278 98.005 1.00 134.72 220 ILE A O 1
ATOM 1775 N N . PHE A 1 221 ? 165.620 164.494 98.580 1.00 125.72 221 PHE A N 1
ATOM 1776 C CA . PHE A 1 221 ? 165.731 164.859 99.984 1.00 125.72 221 PHE A CA 1
ATOM 1777 C C . PHE A 1 221 ? 165.443 163.620 100.817 1.00 125.72 221 PHE A C 1
ATOM 1778 O O . PHE A 1 221 ? 164.512 162.868 100.515 1.00 125.72 221 PHE A O 1
ATOM 1786 N N . LEU A 1 222 ? 166.226 163.422 101.876 1.00 110.77 222 LEU A N 1
ATOM 1787 C CA . LEU A 1 222 ? 166.008 162.348 102.830 1.00 110.77 222 LEU A CA 1
ATOM 1788 C C . LEU A 1 222 ? 166.128 162.878 104.246 1.00 110.77 222 LEU A C 1
ATOM 1789 O O . LEU A 1 222 ? 167.029 163.676 104.550 1.00 110.77 222 LEU A O 1
ATOM 1794 N N . ALA A 1 223 ? 165.202 162.446 105.099 1.00 94.62 223 ALA A N 1
ATOM 1795 C CA . ALA A 1 223 ? 165.186 162.887 106.481 1.00 94.62 223 ALA A CA 1
ATOM 1796 C C . ALA A 1 223 ? 164.665 161.769 107.363 1.00 94.62 223 ALA A C 1
ATOM 1797 O O . ALA A 1 223 ? 163.980 160.853 106.906 1.00 94.62 223 ALA A O 1
ATOM 1799 N N . TRP A 1 224 ? 164.986 161.877 108.644 1.00 92.51 224 TRP A N 1
ATOM 1800 C CA . TRP A 1 224 ? 164.605 160.901 109.653 1.00 92.51 224 TRP A CA 1
ATOM 1801 C C . TRP A 1 224 ? 164.091 161.682 110.846 1.00 92.51 224 TRP A C 1
ATOM 1802 O O . TRP A 1 224 ? 164.847 162.449 111.448 1.00 92.51 224 TRP A O 1
ATOM 1813 N N . GLY A 1 225 ? 162.815 161.531 111.175 1.00 82.50 225 GLY A N 1
ATOM 1814 C CA . GLY A 1 225 ? 162.290 162.340 112.251 1.00 82.50 225 GLY A CA 1
ATOM 1815 C C . GLY A 1 225 ? 160.833 162.072 112.549 1.00 82.50 225 GLY A C 1
ATOM 1816 O O . GLY A 1 225 ? 160.246 161.069 112.138 1.00 82.50 225 GLY A O 1
ATOM 1817 N N . ILE A 1 226 ? 160.304 162.978 113.327 1.00 75.99 226 ILE A N 1
ATOM 1818 C CA . ILE A 1 226 ? 158.941 162.980 113.830 1.00 75.99 226 ILE A CA 1
ATOM 1819 C C . ILE A 1 226 ? 158.054 163.755 112.865 1.00 75.99 226 ILE A C 1
ATOM 1820 O O . ILE A 1 226 ? 158.467 164.781 112.315 1.00 75.99 226 ILE A O 1
ATOM 1825 N N . ASP A 1 227 ? 156.842 163.264 112.6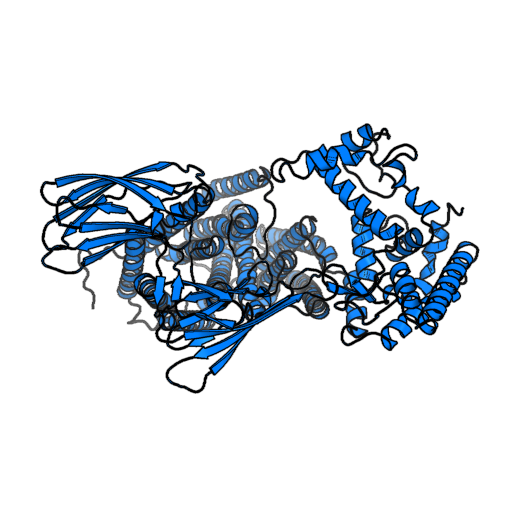40 1.00 72.59 227 ASP A N 1
ATOM 1826 C CA . ASP A 1 227 ? 155.949 163.857 111.655 1.00 72.59 227 ASP A CA 1
ATOM 1827 C C . ASP A 1 227 ? 155.064 164.929 112.276 1.00 72.59 227 ASP A C 1
ATOM 1828 O O . ASP A 1 227 ? 154.814 164.942 113.482 1.00 72.59 227 ASP A O 1
ATOM 1833 N N . ASN A 1 228 ? 154.574 165.828 111.424 1.00 63.41 228 ASN A N 1
ATOM 1834 C CA . ASN A 1 228 ? 153.718 166.924 111.854 1.00 63.41 228 ASN A CA 1
ATOM 1835 C C . ASN A 1 228 ? 152.448 166.958 111.022 1.00 63.41 228 ASN A C 1
ATOM 1836 O O . ASN A 1 228 ? 152.502 166.861 109.793 1.00 63.41 228 ASN A O 1
ATOM 1841 N N . ILE A 1 229 ? 151.314 167.108 111.696 1.00 54.39 229 ILE A N 1
ATOM 1842 C CA . ILE A 1 229 ? 149.995 166.923 111.109 1.00 54.39 229 ILE A CA 1
ATOM 1843 C C . ILE A 1 229 ? 149.169 168.143 111.468 1.00 54.39 229 ILE A C 1
ATOM 1844 O O . ILE A 1 229 ? 149.322 168.713 112.552 1.00 54.39 229 ILE A O 1
ATOM 1849 N N . ALA A 1 230 ? 148.280 168.545 110.564 1.00 50.09 230 ALA A N 1
ATOM 1850 C CA . ALA A 1 230 ? 147.713 169.884 110.608 1.00 50.09 230 ALA A CA 1
ATOM 1851 C C . ALA A 1 230 ? 146.207 169.792 110.770 1.00 50.09 230 ALA A C 1
ATOM 1852 O O . ALA A 1 230 ? 145.523 169.164 109.956 1.00 50.09 230 ALA A O 1
ATOM 1854 N N . LEU A 1 231 ? 145.710 170.410 111.820 1.00 47.93 231 LEU A N 1
ATOM 1855 C CA . LEU A 1 231 ? 144.317 170.371 112.209 1.00 47.93 231 LEU A CA 1
ATOM 1856 C C . LEU A 1 231 ? 143.492 171.300 111.323 1.00 47.93 231 LEU A C 1
ATOM 1857 O O . LEU A 1 231 ? 143.992 172.324 110.852 1.00 47.93 231 LEU A O 1
ATOM 1862 N N . PRO A 1 232 ? 142.223 170.973 111.080 1.00 51.23 232 PRO A N 1
ATOM 1863 C CA . PRO A 1 232 ? 141.384 171.908 110.325 1.00 51.23 232 PRO A CA 1
ATOM 1864 C C . PRO A 1 232 ? 141.035 173.157 111.107 1.00 51.23 232 PRO A C 1
ATOM 1865 O O . PRO A 1 232 ? 140.932 174.236 110.511 1.00 51.23 232 PRO A O 1
ATOM 1869 N N . PHE A 1 233 ? 140.854 173.046 112.419 1.00 49.93 233 PHE A N 1
ATOM 1870 C CA . PHE A 1 233 ? 140.717 174.205 113.287 1.00 49.93 233 PHE A CA 1
ATOM 1871 C C . PHE A 1 233 ? 142.073 174.580 113.887 1.00 49.93 233 PHE A C 1
ATOM 1872 O O . PHE A 1 233 ? 143.126 174.143 113.417 1.00 49.93 233 PHE A O 1
ATOM 1880 N N . SER A 1 234 ? 142.049 175.409 114.928 1.00 52.98 234 SER A N 1
ATOM 1881 C CA . SER A 1 234 ? 143.236 175.935 115.580 1.00 52.98 234 SER A CA 1
ATOM 1882 C C . SER A 1 234 ? 142.918 176.107 117.055 1.00 52.98 234 SER A C 1
ATOM 1883 O O . SER A 1 234 ? 141.768 176.353 117.425 1.00 52.98 234 SER A O 1
ATOM 1886 N N . ILE A 1 235 ? 143.941 175.984 117.895 1.00 46.70 235 ILE A N 1
ATOM 1887 C CA . ILE A 1 235 ? 143.769 176.082 119.337 1.00 46.70 235 ILE A CA 1
ATOM 1888 C C . ILE A 1 235 ? 144.696 177.148 119.899 1.00 46.70 235 ILE A C 1
ATOM 1889 O O . ILE A 1 235 ? 145.836 177.305 119.449 1.00 46.70 235 ILE A O 1
ATOM 1894 N N . LYS A 1 236 ? 144.190 177.879 120.887 1.00 49.74 236 LYS A N 1
ATOM 1895 C CA . LYS A 1 236 ? 144.963 178.766 121.736 1.00 49.74 236 LYS A CA 1
ATOM 1896 C C . LYS A 1 236 ? 144.617 178.467 123.183 1.00 49.74 236 LYS A C 1
ATOM 1897 O O . LYS A 1 236 ? 143.483 178.097 123.494 1.00 49.74 236 LYS A O 1
ATOM 1903 N N . LEU A 1 237 ? 145.594 178.634 124.072 1.00 50.31 237 LEU A N 1
ATOM 1904 C CA . LEU A 1 237 ? 145.328 178.472 125.495 1.00 50.31 237 LEU A CA 1
ATOM 1905 C C . LEU A 1 237 ? 145.728 179.763 126.178 1.00 50.31 237 LEU A C 1
ATOM 1906 O O . LEU A 1 237 ? 146.544 180.518 125.650 1.00 50.31 237 LEU A O 1
ATOM 1911 N N . LYS A 1 238 ? 145.153 180.027 127.340 1.00 54.13 238 LYS A N 1
ATOM 1912 C CA . LYS A 1 238 ? 145.434 181.248 128.078 1.00 54.13 238 LYS A CA 1
ATOM 1913 C C . LYS A 1 238 ? 145.592 180.985 129.569 1.00 54.13 238 LYS A C 1
ATOM 1914 O O . LYS A 1 238 ? 145.416 181.906 130.374 1.00 54.13 238 LYS A O 1
ATOM 1920 N N . LYS A 1 239 ? 145.925 179.761 129.953 1.00 51.85 239 LYS A N 1
ATOM 1921 C CA . LYS A 1 239 ? 146.242 179.436 131.332 1.00 51.85 239 LYS A CA 1
ATOM 1922 C C . LYS A 1 239 ? 146.801 178.029 131.382 1.00 51.85 239 LYS A C 1
ATOM 1923 O O . LYS A 1 239 ? 146.366 177.152 130.633 1.00 51.85 239 LYS A O 1
ATOM 1929 N N . PHE A 1 240 ? 147.731 177.807 132.296 1.00 48.21 240 PHE A N 1
ATOM 1930 C CA . PHE A 1 240 ? 147.915 176.500 132.897 1.00 48.21 240 PHE A CA 1
ATOM 1931 C C . PHE A 1 240 ? 148.014 176.683 134.395 1.00 48.21 240 PHE A C 1
ATOM 1932 O O . PHE A 1 240 ? 148.842 177.466 134.869 1.00 48.21 240 PHE A O 1
ATOM 1940 N N . GLU A 1 241 ? 147.177 175.977 135.138 1.00 49.89 241 GLU A N 1
ATOM 1941 C CA . GLU A 1 241 ? 147.251 176.064 136.585 1.00 49.89 241 GLU A CA 1
ATOM 1942 C C . GLU A 1 241 ? 147.128 174.668 137.161 1.00 49.89 241 GLU A C 1
ATOM 1943 O O . GLU A 1 241 ? 146.291 173.880 136.724 1.00 49.89 241 GLU A O 1
ATOM 1949 N N . LEU A 1 242 ? 147.940 174.375 138.163 1.00 48.52 242 LEU A N 1
ATOM 1950 C CA . LEU A 1 242 ? 147.808 173.136 138.898 1.00 48.52 242 LEU A CA 1
ATOM 1951 C C . LEU A 1 242 ? 147.734 173.462 140.373 1.00 48.52 242 LEU A C 1
ATOM 1952 O O . LEU A 1 242 ? 148.348 174.417 140.851 1.00 48.52 242 LEU A O 1
ATOM 1957 N N . GLU A 1 243 ? 146.964 172.658 141.083 1.00 51.63 243 GLU A N 1
ATOM 1958 C CA . GLU A 1 243 ? 146.605 172.939 142.460 1.00 51.63 243 GLU A CA 1
ATOM 1959 C C . GLU A 1 243 ? 147.055 171.755 143.292 1.00 51.63 243 GLU A C 1
ATOM 1960 O O . GLU A 1 243 ? 146.681 170.611 143.014 1.00 51.63 243 GLU A O 1
ATOM 1966 N N . ARG A 1 244 ? 147.858 172.043 144.303 1.00 55.95 244 ARG A N 1
ATOM 1967 C CA . ARG A 1 244 ? 148.551 171.047 145.096 1.00 55.95 244 ARG A CA 1
ATOM 1968 C C . ARG A 1 244 ? 148.045 171.145 146.526 1.00 55.95 244 ARG A C 1
ATOM 1969 O O . ARG A 1 244 ? 147.968 172.243 147.084 1.00 55.95 244 ARG A O 1
ATOM 1977 N N . TYR A 1 245 ? 147.589 170.016 147.054 1.00 54.25 245 TYR A N 1
ATOM 1978 C CA . TYR A 1 245 ? 147.001 170.007 148.379 1.00 54.25 245 TYR A CA 1
ATOM 1979 C C . TYR A 1 245 ? 147.685 170.993 149.286 1.00 54.25 245 TYR A C 1
ATOM 1980 O O . TYR A 1 245 ? 148.911 171.084 149.305 1.00 54.25 245 TYR A O 1
ATOM 1989 N N . PRO A 1 246 ? 146.893 171.732 150.063 1.00 60.67 246 PRO A N 1
ATOM 1990 C CA . PRO A 1 246 ? 147.542 172.753 150.874 1.00 60.67 246 PRO A CA 1
ATOM 1991 C C . PRO A 1 246 ? 148.571 172.111 151.777 1.00 60.67 246 PRO A C 1
ATOM 1992 O O . PRO A 1 246 ? 148.264 171.110 152.417 1.00 60.67 246 PRO A O 1
ATOM 1996 N N . GLY A 1 247 ? 149.773 172.674 151.829 1.00 61.11 247 GLY A N 1
ATOM 1997 C CA . GLY A 1 247 ? 150.787 172.173 152.736 1.00 61.11 247 GLY A CA 1
ATOM 1998 C C . GLY A 1 247 ? 151.691 171.111 152.160 1.00 61.11 247 GLY A C 1
ATOM 1999 O O . GLY A 1 247 ? 152.438 170.473 152.900 1.00 61.11 247 GLY A O 1
ATOM 2000 N N . SER A 1 248 ? 151.642 170.913 150.851 1.00 61.98 248 SER A N 1
ATOM 2001 C CA . SER A 1 248 ? 152.434 169.858 150.247 1.00 61.98 248 SER A CA 1
ATOM 2002 C C . SER A 1 248 ? 152.641 170.104 148.784 1.00 61.98 248 SER A C 1
ATOM 2003 O O . SER A 1 248 ? 151.819 170.749 148.140 1.00 61.98 248 SER A O 1
ATOM 2006 N N . ASN A 1 249 ? 153.732 169.584 148.242 1.00 62.85 249 ASN A N 1
ATOM 2007 C CA . ASN A 1 249 ? 153.959 169.713 146.810 1.00 62.85 249 ASN A CA 1
ATOM 2008 C C . ASN A 1 249 ? 153.138 168.722 145.997 1.00 62.85 249 ASN A C 1
ATOM 2009 O O . ASN A 1 249 ? 153.049 168.872 144.774 1.00 62.85 249 ASN A O 1
ATOM 2014 N N . SER A 1 250 ? 152.550 167.721 146.642 1.00 59.27 250 SER A N 1
ATOM 2015 C CA . SER A 1 250 ? 151.762 166.698 145.975 1.00 59.27 250 SER A CA 1
ATOM 2016 C C . SER A 1 250 ? 150.668 167.324 145.108 1.00 59.27 250 SER A C 1
ATOM 2017 O O . SER A 1 250 ? 149.767 167.985 145.645 1.00 59.27 250 SER A O 1
ATOM 2020 N N . PRO A 1 251 ? 150.709 167.145 143.787 1.00 54.60 251 PRO A N 1
ATOM 2021 C CA . PRO A 1 251 ? 149.757 167.822 142.895 1.00 54.60 251 PRO A CA 1
ATOM 2022 C C . PRO A 1 251 ? 148.391 167.159 142.953 1.00 54.60 251 PRO A C 1
ATOM 2023 O O . PRO A 1 251 ? 148.262 165.957 142.715 1.00 54.60 251 PRO A O 1
ATOM 2027 N N . ALA A 1 252 ? 147.370 167.948 143.268 1.00 47.50 252 ALA A N 1
ATOM 2028 C CA . ALA A 1 252 ? 146.012 167.436 143.355 1.00 47.50 252 ALA A CA 1
ATOM 2029 C C . ALA A 1 252 ? 145.267 167.521 142.033 1.00 47.50 252 ALA A C 1
ATOM 2030 O O . ALA A 1 252 ? 144.516 166.606 141.685 1.00 47.50 252 ALA A O 1
ATOM 2032 N N . SER A 1 253 ? 145.467 168.600 141.289 1.00 44.14 253 SER A N 1
ATOM 2033 C CA . SER A 1 253 ? 144.685 168.858 140.093 1.00 44.14 253 SER A CA 1
ATOM 2034 C C . SER A 1 253 ? 145.555 169.542 139.055 1.00 44.14 253 SER A C 1
ATOM 2035 O O . SER A 1 253 ? 146.423 170.348 139.391 1.00 44.14 253 SER A O 1
ATOM 2038 N N . TYR A 1 254 ? 145.285 169.236 137.789 1.00 43.29 254 TYR A N 1
ATOM 2039 C CA . TYR A 1 254 ? 145.946 169.879 136.666 1.00 43.29 254 TYR A CA 1
ATOM 2040 C C . TYR A 1 254 ? 144.864 170.447 135.771 1.00 43.29 254 TYR A C 1
ATOM 2041 O O . TYR A 1 254 ? 143.915 169.741 135.420 1.00 43.29 254 TYR A O 1
ATOM 2050 N N . THR A 1 255 ? 145.002 171.712 135.404 1.00 44.77 255 THR A N 1
ATOM 2051 C CA . THR A 1 255 ? 143.935 172.436 134.747 1.00 44.77 255 THR A CA 1
ATOM 2052 C C . THR A 1 255 ? 144.505 173.219 133.583 1.00 44.77 255 THR A C 1
ATOM 2053 O O . THR A 1 255 ? 145.554 173.867 133.704 1.00 44.77 255 THR A O 1
ATOM 2057 N N . SER A 1 256 ? 143.745 173.231 132.499 1.00 45.22 256 SER A N 1
ATOM 2058 C CA . SER A 1 256 ? 143.972 174.131 131.383 1.00 45.22 256 SER A CA 1
ATOM 2059 C C . SER A 1 256 ? 142.680 174.853 131.048 1.00 45.22 256 SER A C 1
ATOM 2060 O O . SER A 1 256 ? 141.587 174.310 131.215 1.00 45.22 256 SER A O 1
ATOM 2063 N N . GLU A 1 257 ? 142.815 176.085 130.571 1.00 50.89 257 GLU A N 1
ATOM 2064 C CA . GLU A 1 257 ? 141.682 176.870 130.105 1.00 50.89 257 GLU A CA 1
ATOM 2065 C C . GLU A 1 257 ? 141.973 177.301 128.682 1.00 50.89 257 GLU A C 1
ATOM 2066 O O . GLU A 1 257 ? 143.003 177.929 128.417 1.00 50.89 257 GLU A O 1
ATOM 2072 N N . VAL A 1 258 ? 141.062 176.967 127.774 1.00 47.46 258 VAL A N 1
ATOM 2073 C CA . VAL A 1 258 ? 141.391 176.726 126.381 1.00 47.46 258 VAL A CA 1
ATOM 2074 C C . VAL A 1 258 ? 140.288 177.290 125.505 1.00 47.46 258 VAL A C 1
ATOM 2075 O O . VAL A 1 258 ? 139.107 177.262 125.862 1.00 47.46 258 VAL A O 1
ATOM 2079 N N . GLU A 1 259 ? 140.685 177.796 124.347 1.00 55.54 259 GLU A N 1
ATOM 2080 C CA . GLU A 1 259 ? 139.780 178.449 123.421 1.00 55.54 259 GLU A CA 1
ATOM 2081 C C . GLU A 1 259 ? 139.999 177.902 122.025 1.00 55.54 259 GLU A C 1
ATOM 2082 O O . GLU A 1 259 ? 141.135 177.663 121.610 1.00 55.54 259 GLU A O 1
ATOM 2088 N N . VAL A 1 260 ? 138.900 177.705 121.311 1.00 55.82 260 VAL A N 1
ATOM 2089 C CA . VAL A 1 260 ? 138.847 176.868 120.127 1.00 55.82 260 VAL A CA 1
ATOM 2090 C C . VAL A 1 260 ? 138.353 177.740 118.989 1.00 55.82 260 VAL A C 1
ATOM 2091 O O . VAL A 1 260 ? 137.298 178.379 119.098 1.00 55.82 260 VAL A O 1
ATOM 2095 N N . LEU A 1 261 ? 139.118 177.763 117.903 1.00 60.96 261 LEU A N 1
ATOM 2096 C CA . LEU A 1 261 ? 139.050 178.818 116.907 1.00 60.96 261 LEU A CA 1
ATOM 2097 C C . LEU A 1 261 ? 138.901 178.209 115.524 1.00 60.96 261 LEU A C 1
ATOM 2098 O O . LEU A 1 261 ? 139.706 177.366 115.117 1.00 60.96 261 LEU A O 1
ATOM 2103 N N . ASP A 1 262 ? 137.872 178.648 114.810 1.00 65.70 262 ASP A N 1
ATOM 2104 C CA . ASP A 1 262 ? 137.373 177.987 113.614 1.00 65.70 262 ASP A CA 1
ATOM 2105 C C . ASP A 1 262 ? 136.467 178.988 112.916 1.00 65.70 262 ASP A C 1
ATOM 2106 O O . ASP A 1 262 ? 136.155 180.049 113.463 1.00 65.70 262 ASP A O 1
ATOM 2111 N N . GLY A 1 263 ? 136.045 178.649 111.704 1.00 77.83 263 GLY A N 1
ATOM 2112 C CA . GLY A 1 263 ? 135.174 179.575 111.009 1.00 77.83 263 GLY A CA 1
ATOM 2113 C C . GLY A 1 263 ? 133.787 179.699 111.600 1.00 77.83 263 GLY A C 1
ATOM 2114 O O . GLY A 1 263 ? 132.984 180.489 111.095 1.00 77.83 263 GLY A O 1
ATOM 2115 N N . GLN A 1 264 ? 133.484 178.944 112.658 1.00 86.47 264 GLN A N 1
ATOM 2116 C CA . GLN A 1 264 ? 132.501 179.358 113.658 1.00 86.47 264 GLN A CA 1
ATOM 2117 C C . GLN A 1 264 ? 133.149 180.497 114.437 1.00 86.47 264 GLN A C 1
ATOM 2118 O O . GLN A 1 264 ? 133.596 180.348 115.576 1.00 86.47 264 GLN A O 1
ATOM 2124 N N . ASN A 1 265 ? 133.190 181.657 113.802 1.00 90.42 265 ASN A N 1
ATOM 2125 C CA . ASN A 1 265 ? 134.093 182.733 114.178 1.00 90.42 265 ASN A CA 1
ATOM 2126 C C . ASN A 1 265 ? 134.004 183.119 115.653 1.00 90.42 265 ASN A C 1
ATOM 2127 O O . ASN A 1 265 ? 135.027 183.490 116.239 1.00 90.42 265 ASN A O 1
ATOM 2132 N N . PRO A 1 266 ? 132.841 183.053 116.299 1.00 83.48 266 PRO A N 1
ATOM 2133 C CA . PRO A 1 266 ? 132.827 183.063 117.765 1.00 83.48 266 PRO A CA 1
ATOM 2134 C C . PRO A 1 266 ? 133.664 181.931 118.336 1.00 83.48 266 PRO A C 1
ATOM 2135 O O . PRO A 1 266 ? 133.334 180.750 118.155 1.00 83.48 266 PRO A O 1
ATOM 2139 N N . PRO A 1 267 ? 134.761 182.252 119.033 1.00 72.37 267 PRO A N 1
ATOM 2140 C CA . PRO A 1 267 ? 135.542 181.209 119.710 1.00 72.37 267 PRO A CA 1
ATOM 2141 C C . PRO A 1 267 ? 134.704 180.371 120.658 1.00 72.37 267 PRO A C 1
ATOM 2142 O O . PRO A 1 267 ? 133.630 180.809 121.079 1.00 72.37 267 PRO A O 1
ATOM 2146 N N . LEU A 1 268 ? 135.174 179.173 121.005 1.00 61.24 268 LEU A N 1
ATOM 2147 C CA . LEU A 1 268 ? 134.439 178.320 121.924 1.00 61.24 268 LEU A CA 1
ATOM 2148 C C . LEU A 1 268 ? 135.343 177.969 123.099 1.00 61.24 268 LEU A C 1
ATOM 2149 O O . LEU A 1 268 ? 136.481 177.530 122.884 1.00 61.24 268 LEU A O 1
ATOM 2154 N N . PRO A 1 269 ? 134.898 178.162 124.345 1.00 56.72 269 PRO A N 1
ATOM 2155 C CA . PRO A 1 269 ? 135.793 177.945 125.485 1.00 56.72 269 PRO A CA 1
ATOM 2156 C C . PRO A 1 269 ? 135.552 176.645 126.231 1.00 56.72 269 PRO A C 1
ATOM 2157 O O . PRO A 1 269 ? 134.414 176.177 126.323 1.00 56.72 269 PRO A O 1
ATOM 2161 N N . PHE A 1 270 ? 136.615 176.058 126.773 1.00 46.63 270 PHE A N 1
ATOM 2162 C CA . PHE A 1 270 ? 136.512 174.795 127.485 1.00 46.63 270 PHE A CA 1
ATOM 2163 C C . PHE A 1 270 ? 137.689 174.706 128.439 1.00 46.63 270 PHE A C 1
ATOM 2164 O O . PHE A 1 270 ? 138.760 175.255 128.174 1.00 46.63 270 PHE A O 1
ATOM 2172 N N . ARG A 1 271 ? 137.481 174.013 129.550 1.00 46.46 271 ARG A N 1
ATOM 2173 C CA . ARG A 1 271 ? 138.521 173.840 130.548 1.00 46.46 271 ARG A CA 1
ATOM 2174 C C . ARG A 1 271 ? 138.672 172.367 130.877 1.00 46.46 271 ARG A C 1
ATOM 2175 O O . ARG A 1 271 ? 137.695 171.617 130.903 1.00 46.46 271 ARG A O 1
ATOM 2183 N N . ILE A 1 272 ? 139.913 171.974 131.127 1.00 39.71 272 ILE A N 1
ATOM 2184 C CA . ILE A 1 272 ? 140.361 170.594 131.013 1.00 39.71 272 ILE A CA 1
ATOM 2185 C C . ILE A 1 272 ? 141.073 170.144 132.276 1.00 39.71 272 ILE A C 1
ATOM 2186 O O . ILE A 1 272 ? 141.917 170.865 132.823 1.00 39.71 272 ILE A O 1
ATOM 2191 N N . PHE A 1 273 ? 140.762 168.912 132.682 1.00 41.04 273 PHE A N 1
ATOM 2192 C CA . PHE A 1 273 ? 141.217 168.256 133.894 1.00 41.04 273 PHE A CA 1
ATOM 2193 C C . PHE A 1 273 ? 141.767 166.899 133.495 1.00 41.04 273 PHE A C 1
ATOM 2194 O O . PHE A 1 273 ? 141.310 166.294 132.522 1.00 41.04 273 PHE A O 1
ATOM 2202 N N . MET A 1 274 ? 142.760 166.432 134.246 1.00 38.85 274 MET A N 1
ATOM 2203 C CA . MET A 1 274 ? 143.402 165.155 133.966 1.00 38.85 274 MET A CA 1
ATOM 2204 C C . MET A 1 274 ? 142.406 164.069 133.583 1.00 38.85 274 MET A C 1
ATOM 2205 O O . MET A 1 274 ? 142.652 163.314 132.638 1.00 38.85 274 MET A O 1
ATOM 2210 N N . ASN A 1 275 ? 141.239 164.049 134.238 1.00 38.27 275 ASN A N 1
ATOM 2211 C CA . ASN A 1 275 ? 140.227 162.995 134.011 1.00 38.27 275 ASN A CA 1
ATOM 2212 C C . ASN A 1 275 ? 139.056 163.484 133.236 1.00 38.27 275 ASN A C 1
ATOM 2213 O O . ASN A 1 275 ? 137.977 162.927 133.301 1.00 38.27 275 ASN A O 1
ATOM 2218 N N . ASN A 1 276 ? 139.253 164.546 132.513 1.00 39.56 276 ASN A N 1
ATOM 2219 C CA . ASN A 1 276 ? 138.216 165.060 131.635 1.00 39.56 276 ASN A CA 1
ATOM 2220 C C . ASN A 1 276 ? 138.853 165.333 130.282 1.00 39.56 276 ASN A C 1
ATOM 2221 O O . ASN A 1 276 ? 140.074 165.447 130.162 1.00 39.56 276 ASN A O 1
ATOM 2226 N N . VAL A 1 277 ? 138.014 165.436 129.257 1.00 30.77 277 VAL A N 1
ATOM 2227 C CA . VAL A 1 277 ? 138.466 165.460 127.877 1.00 30.77 277 VAL A CA 1
ATOM 2228 C C . VAL A 1 277 ? 137.684 166.499 127.094 1.00 30.77 277 VAL A C 1
ATOM 2229 O O . VAL A 1 277 ? 136.724 167.092 127.584 1.00 30.77 277 VAL A O 1
ATOM 2233 N N . LEU A 1 278 ? 138.120 166.716 125.860 1.00 34.46 278 LEU A N 1
ATOM 2234 C CA . LEU A 1 278 ? 137.393 167.563 124.929 1.00 34.46 278 LEU A CA 1
ATOM 2235 C C . LEU A 1 278 ? 137.193 166.818 123.622 1.00 34.46 278 LEU A C 1
ATOM 2236 O O . LEU A 1 278 ? 138.063 166.057 123.201 1.00 34.46 278 LEU A O 1
ATOM 2241 N N . ASP A 1 279 ? 136.042 167.027 122.989 1.00 38.10 279 ASP A N 1
ATOM 2242 C CA . ASP A 1 279 ? 135.763 166.472 121.671 1.00 38.10 279 ASP A CA 1
ATOM 2243 C C . ASP A 1 279 ? 135.363 167.604 120.742 1.00 38.10 279 ASP A C 1
ATOM 2244 O O . ASP A 1 279 ? 134.434 168.359 121.042 1.00 38.10 279 ASP A O 1
ATOM 2249 N N . TYR A 1 280 ? 136.063 167.717 119.617 1.00 41.40 280 TYR A N 1
ATOM 2250 C CA . TYR A 1 280 ? 135.716 168.691 118.592 1.00 41.40 280 TYR A CA 1
ATOM 2251 C C . TYR A 1 280 ? 136.056 168.140 117.219 1.00 41.40 280 TYR A C 1
ATOM 2252 O O . TYR A 1 280 ? 137.166 167.652 117.008 1.00 41.40 280 TYR A O 1
ATOM 2261 N N . GLY A 1 281 ? 135.130 168.283 116.277 1.00 36.27 281 GLY A N 1
ATOM 2262 C CA . GLY A 1 281 ? 135.393 167.984 114.883 1.00 36.27 281 GLY A CA 1
ATOM 2263 C C . GLY A 1 281 ? 135.876 166.582 114.577 1.00 36.27 281 GLY A C 1
ATOM 2264 O O . GLY A 1 281 ? 136.377 166.330 113.478 1.00 36.27 281 GLY A O 1
ATOM 2265 N N . GLY A 1 282 ? 135.740 165.663 115.522 1.00 36.30 282 GLY A N 1
ATOM 2266 C CA . GLY A 1 282 ? 136.274 164.327 115.369 1.00 36.30 282 GLY A CA 1
ATOM 2267 C C . GLY A 1 282 ? 137.616 164.094 116.013 1.00 36.30 282 GLY A C 1
ATOM 2268 O O . GLY A 1 282 ? 138.271 163.097 115.694 1.00 36.30 282 GLY A O 1
ATOM 2269 N N . TYR A 1 283 ? 138.031 164.968 116.914 1.00 35.07 283 TYR A N 1
ATOM 2270 C CA . TYR A 1 283 ? 139.305 164.890 117.602 1.00 35.07 283 TYR A CA 1
ATOM 2271 C C . TYR A 1 283 ? 139.030 164.943 119.090 1.00 35.07 283 TYR A C 1
ATOM 2272 O O . TYR A 1 283 ? 138.110 165.633 119.536 1.00 35.07 283 TYR A O 1
ATOM 2281 N N . ARG A 1 284 ? 139.832 164.216 119.850 1.00 29.44 284 ARG A N 1
ATOM 2282 C CA . ARG A 1 284 ? 139.665 164.102 121.285 1.00 29.44 284 ARG A CA 1
ATOM 2283 C C . ARG A 1 284 ? 140.949 164.501 121.983 1.00 29.44 284 ARG A C 1
ATOM 2284 O O . ARG A 1 284 ? 142.037 164.103 121.569 1.00 29.44 284 ARG A O 1
ATOM 2292 N N . PHE A 1 285 ? 140.815 165.269 123.056 1.00 29.08 285 PHE A N 1
ATOM 2293 C CA . PHE A 1 285 ? 141.951 165.900 123.703 1.00 29.08 285 PHE A CA 1
ATOM 2294 C C . PHE A 1 285 ? 141.985 165.587 125.187 1.00 29.08 285 PHE A C 1
ATOM 2295 O O . PHE A 1 285 ? 140.969 165.724 125.884 1.00 29.08 285 PHE A O 1
ATOM 2303 N N . PHE A 1 286 ? 143.148 165.104 125.639 1.00 28.47 286 PHE A N 1
ATOM 2304 C CA . PHE A 1 286 ? 143.350 164.789 127.042 1.00 28.47 286 PHE A CA 1
ATOM 2305 C C . PHE A 1 286 ? 144.497 165.660 127.517 1.00 28.47 286 PHE A C 1
ATOM 2306 O O . PHE A 1 286 ? 145.133 166.336 126.708 1.00 28.47 286 PHE A O 1
ATOM 2314 N N . GLN A 1 287 ? 144.775 165.646 128.816 1.00 36.26 287 GLN A N 1
ATOM 2315 C CA . GLN A 1 287 ? 145.834 166.468 129.366 1.00 36.26 287 GLN A CA 1
ATOM 2316 C C . GLN A 1 287 ? 146.831 165.616 130.127 1.00 36.26 287 GLN A C 1
ATOM 2317 O O . GLN A 1 287 ? 146.437 164.862 131.019 1.00 36.26 287 GLN A O 1
ATOM 2323 N N . SER A 1 288 ? 148.096 165.649 129.729 1.00 41.96 288 SER A N 1
ATOM 2324 C CA . SER A 1 288 ? 149.069 164.750 130.340 1.00 41.96 288 SER A CA 1
ATOM 2325 C C . SER A 1 288 ? 150.091 165.462 131.181 1.00 41.96 288 SER A C 1
ATOM 2326 O O . SER A 1 288 ? 150.176 165.222 132.385 1.00 41.96 288 SER A O 1
ATOM 2329 N N . SER A 1 289 ? 150.872 166.337 130.562 1.00 47.19 289 SER A N 1
ATOM 2330 C CA . SER A 1 289 ? 151.946 166.988 131.290 1.00 47.19 289 SER A CA 1
ATOM 2331 C C . SER A 1 289 ? 151.950 168.486 131.120 1.00 47.19 289 SER A C 1
ATOM 2332 O O . SER A 1 289 ? 151.023 169.059 130.546 1.00 47.19 289 SER A O 1
ATOM 2335 N N . TYR A 1 290 ? 152.994 169.124 131.625 1.00 52.85 290 TYR A N 1
ATOM 2336 C CA . TYR A 1 290 ? 153.121 170.561 131.511 1.00 52.85 290 TYR A CA 1
ATOM 2337 C C . TYR A 1 290 ? 154.565 170.985 131.559 1.00 52.85 290 TYR A C 1
ATOM 2338 O O . TYR A 1 290 ? 155.381 170.358 132.230 1.00 52.85 290 TYR A O 1
ATOM 2347 N N . HIS A 1 291 ? 154.883 172.058 130.855 1.00 56.43 291 HIS A N 1
ATOM 2348 C CA . HIS A 1 291 ? 156.243 172.552 130.833 1.00 56.43 291 HIS A CA 1
ATOM 2349 C C . HIS A 1 291 ? 156.754 172.718 132.257 1.00 56.43 291 HIS A C 1
ATOM 2350 O O . HIS A 1 291 ? 155.999 173.114 133.138 1.00 56.43 291 HIS A O 1
ATOM 2357 N N . PRO A 1 292 ? 158.031 172.400 132.499 1.00 64.17 292 PRO A N 1
ATOM 2358 C CA . PRO A 1 292 ? 158.602 172.462 133.848 1.00 64.17 292 PRO A CA 1
ATOM 2359 C C . PRO A 1 292 ? 158.505 173.838 134.481 1.00 64.17 292 PRO A C 1
ATOM 2360 O O . PRO A 1 292 ? 158.576 173.944 135.710 1.00 64.17 292 PRO A O 1
ATOM 2364 N N . ASP A 1 293 ? 158.344 174.895 133.688 1.00 61.78 293 ASP A N 1
ATOM 2365 C CA . ASP A 1 293 ? 158.166 176.243 134.209 1.00 61.78 293 ASP A CA 1
ATOM 2366 C C . ASP A 1 293 ? 156.715 176.575 134.544 1.00 61.78 293 ASP A C 1
ATOM 2367 O O . ASP A 1 293 ? 156.404 177.743 134.797 1.00 61.78 293 ASP A O 1
ATOM 2372 N N . GLU A 1 294 ? 155.826 175.585 134.549 1.00 59.66 294 GLU A N 1
ATOM 2373 C CA . GLU A 1 294 ? 154.451 175.739 135.022 1.00 59.66 294 GLU A CA 1
ATOM 2374 C C . GLU A 1 294 ? 153.641 176.754 134.225 1.00 59.66 294 GLU A C 1
ATOM 2375 O O . GLU A 1 294 ? 152.652 177.288 134.732 1.00 59.66 294 GLU A O 1
ATOM 2381 N N . LYS A 1 295 ? 154.036 177.050 132.989 1.00 55.66 295 LYS A N 1
ATOM 2382 C CA . LYS A 1 295 ? 153.259 177.939 132.134 1.00 55.66 295 LYS A CA 1
ATOM 2383 C C . LYS A 1 295 ? 153.147 177.375 130.727 1.00 55.66 295 LYS A C 1
ATOM 2384 O O . LYS A 1 295 ? 152.991 178.126 129.760 1.00 55.66 295 LYS A O 1
ATOM 2390 N N . GLY A 1 296 ? 153.225 176.061 130.604 1.00 52.69 296 GLY A N 1
ATOM 2391 C CA . GLY A 1 296 ? 153.079 175.396 129.322 1.00 52.69 296 GLY A CA 1
ATOM 2392 C C . GLY A 1 296 ? 152.426 174.052 129.525 1.00 52.69 296 GLY A C 1
ATOM 2393 O O . GLY A 1 296 ? 152.649 173.380 130.536 1.00 52.69 296 GLY A O 1
ATOM 2394 N N . SER A 1 297 ? 151.621 173.652 128.549 1.00 45.52 297 SER A N 1
ATOM 2395 C CA . SER A 1 297 ? 150.751 172.497 128.683 1.00 45.52 297 SER A CA 1
ATOM 2396 C C . SER A 1 297 ? 150.954 171.538 127.524 1.00 45.52 297 SER A C 1
ATOM 2397 O O . SER A 1 297 ? 151.292 171.936 126.408 1.00 45.52 297 SER A O 1
ATOM 2400 N N . ILE A 1 298 ? 150.777 170.257 127.817 1.00 42.44 298 ILE A N 1
ATOM 2401 C CA . ILE A 1 298 ? 150.975 169.190 126.852 1.00 42.44 298 ILE A CA 1
ATOM 2402 C C . ILE A 1 298 ? 149.721 168.339 126.806 1.00 42.44 298 ILE A C 1
ATOM 2403 O O . ILE A 1 298 ? 149.183 167.947 127.846 1.00 42.44 298 ILE A O 1
ATOM 2408 N N . LEU A 1 299 ? 149.275 168.048 125.596 1.00 36.20 299 LEU A N 1
ATOM 2409 C CA . LEU A 1 299 ? 147.985 167.444 125.329 1.00 36.20 299 LEU A CA 1
ATOM 2410 C C . LEU A 1 299 ? 148.190 166.244 124.425 1.00 36.20 299 LEU A C 1
ATOM 2411 O O . LEU A 1 299 ? 149.112 166.221 123.614 1.00 36.20 299 LEU A O 1
ATOM 2416 N N . SER A 1 300 ? 147.363 165.227 124.588 1.00 32.26 300 SER A N 1
ATOM 2417 C CA . SER A 1 300 ? 147.431 164.070 123.717 1.00 32.26 300 SER A CA 1
ATOM 2418 C C . SER A 1 300 ? 146.085 163.853 123.054 1.00 32.26 300 SER A C 1
ATOM 2419 O O . SER A 1 300 ? 145.037 164.039 123.678 1.00 32.26 300 SER A O 1
ATOM 2422 N N . VAL A 1 301 ? 146.122 163.476 121.781 1.00 31.85 301 VAL A N 1
ATOM 2423 C CA . VAL A 1 301 ? 144.966 163.559 120.906 1.00 31.85 301 VAL A CA 1
ATOM 2424 C C . VAL A 1 301 ? 144.847 162.250 120.149 1.00 31.85 301 VAL A C 1
ATOM 2425 O O . VAL A 1 301 ? 145.850 161.669 119.717 1.00 31.85 301 VAL A O 1
ATOM 2429 N N . ASN A 1 302 ? 143.616 161.781 119.987 1.00 29.13 302 ASN A N 1
ATOM 2430 C CA . ASN A 1 302 ? 143.395 160.509 119.324 1.00 29.13 302 ASN A CA 1
ATOM 2431 C C . ASN A 1 302 ? 142.196 160.592 118.410 1.00 29.13 302 ASN A C 1
ATOM 2432 O O . ASN A 1 302 ? 141.061 160.613 118.876 1.00 29.13 302 ASN A O 1
ATOM 2437 N N . ASN A 1 303 ? 142.437 160.640 117.109 1.00 31.73 303 ASN A N 1
ATOM 2438 C CA . ASN A 1 303 ? 141.352 160.685 116.148 1.00 31.73 303 ASN A CA 1
ATOM 2439 C C . ASN A 1 303 ? 140.903 159.267 115.878 1.00 31.73 303 ASN A C 1
ATOM 2440 O O . ASN A 1 303 ? 141.026 158.787 114.757 1.00 31.73 303 ASN A O 1
ATOM 2445 N N . ASP A 1 304 ? 140.387 158.589 116.898 1.00 31.25 304 ASP A N 1
ATOM 2446 C CA . ASP A 1 304 ? 139.986 157.185 116.752 1.00 31.25 304 ASP A CA 1
ATOM 2447 C C . ASP A 1 304 ? 138.547 157.025 116.285 1.00 31.25 304 ASP A C 1
ATOM 2448 O O . ASP A 1 304 ? 137.618 157.139 117.076 1.00 31.25 304 ASP A O 1
ATOM 2453 N N . PRO A 1 305 ? 138.355 156.752 114.992 1.00 28.61 305 PRO A N 1
ATOM 2454 C CA . PRO A 1 305 ? 136.999 156.592 114.452 1.00 28.61 305 PRO A CA 1
ATOM 2455 C C . PRO A 1 305 ? 136.337 155.291 114.856 1.00 28.61 305 PRO A C 1
ATOM 2456 O O . PRO A 1 305 ? 135.115 155.169 114.717 1.00 28.61 305 PRO A O 1
ATOM 2460 N N . GLY A 1 306 ? 137.097 154.318 115.347 1.00 27.50 306 GLY A N 1
ATOM 2461 C CA . GLY A 1 306 ? 136.537 153.068 115.821 1.00 27.50 306 GLY A CA 1
ATOM 2462 C C . GLY A 1 306 ? 135.927 153.113 117.201 1.00 27.50 306 GLY A C 1
ATOM 2463 O O . GLY A 1 306 ? 135.579 152.059 117.739 1.00 27.50 306 GLY A O 1
ATOM 2464 N N . LYS A 1 307 ? 135.820 154.297 117.801 1.00 27.64 307 LYS A N 1
ATOM 2465 C CA . LYS A 1 307 ? 135.292 154.422 119.154 1.00 27.64 307 LYS A CA 1
ATOM 2466 C C . LYS A 1 307 ? 133.896 153.817 119.276 1.00 27.64 307 LYS A C 1
ATOM 2467 O O . LYS A 1 307 ? 133.667 152.903 120.078 1.00 27.64 307 LYS A O 1
ATOM 2473 N N . THR A 1 308 ? 132.947 154.314 118.482 1.00 27.60 308 THR A N 1
ATOM 2474 C CA . THR A 1 308 ? 131.558 153.887 118.639 1.00 27.60 308 THR A CA 1
ATOM 2475 C C . THR A 1 308 ? 131.323 152.401 118.381 1.00 27.60 308 THR A C 1
ATOM 2476 O O . THR A 1 308 ? 130.512 151.806 119.113 1.00 27.60 308 THR A O 1
ATOM 2480 N N . PRO A 1 309 ? 131.940 151.751 117.385 1.00 25.37 309 PRO A N 1
ATOM 2481 C CA . PRO A 1 309 ? 131.765 150.295 117.285 1.00 25.37 309 PRO A CA 1
ATOM 2482 C C . PRO A 1 309 ? 132.229 149.563 118.525 1.00 25.37 309 PRO A C 1
ATOM 2483 O O . PRO A 1 309 ? 131.550 148.643 118.994 1.00 25.37 309 PRO A O 1
ATOM 2487 N N . THR A 1 310 ? 133.363 149.967 119.091 1.00 23.48 310 THR A N 1
ATOM 2488 C CA . THR A 1 310 ? 133.858 149.310 120.292 1.00 23.48 310 THR A CA 1
ATOM 2489 C C . THR A 1 310 ? 132.936 149.559 121.478 1.00 23.48 310 THR A C 1
ATOM 2490 O O . THR A 1 310 ? 132.741 148.675 122.321 1.00 23.48 310 THR A O 1
ATOM 2494 N N . TYR A 1 311 ? 132.345 150.750 121.561 1.00 22.31 311 TYR A N 1
ATOM 2495 C CA . TYR A 1 311 ? 131.441 151.025 122.674 1.00 22.31 311 TYR A CA 1
ATOM 2496 C C . TYR A 1 311 ? 130.147 150.228 122.551 1.00 22.31 311 TYR A C 1
ATOM 2497 O O . TYR A 1 311 ? 129.632 149.708 123.550 1.00 22.31 311 TYR A O 1
ATOM 2506 N N . ILE A 1 312 ? 129.606 150.114 121.339 1.00 19.28 312 ILE A N 1
ATOM 2507 C CA . ILE A 1 312 ? 128.454 149.242 121.138 1.00 19.28 312 ILE A CA 1
ATOM 2508 C C . ILE A 1 312 ? 128.818 147.805 121.485 1.00 19.28 312 ILE A C 1
ATOM 2509 O O . ILE A 1 312 ? 128.008 147.058 122.048 1.00 19.28 312 ILE A O 1
ATOM 2514 N N . GLY A 1 313 ? 130.041 147.394 121.152 1.00 20.38 313 GLY A N 1
ATOM 2515 C CA . GLY A 1 313 ? 130.500 146.075 121.554 1.00 20.38 313 GLY A CA 1
ATOM 2516 C C . GLY A 1 313 ? 130.459 145.879 123.056 1.00 20.38 313 GLY A C 1
ATOM 2517 O O . GLY A 1 313 ? 129.959 144.866 123.550 1.00 20.38 313 GLY A O 1
ATOM 2518 N N . TYR A 1 314 ? 131.002 146.841 123.802 1.00 20.55 314 TYR A N 1
ATOM 2519 C CA . TYR A 1 314 ? 130.976 146.745 125.260 1.00 20.55 314 TYR A CA 1
ATOM 2520 C C . TYR A 1 314 ? 129.548 146.669 125.790 1.00 20.55 314 TYR A C 1
ATOM 2521 O O . TYR A 1 314 ? 129.265 145.916 126.734 1.00 20.55 314 TYR A O 1
ATOM 2530 N N . ALA A 1 315 ? 128.635 147.448 125.206 1.00 19.75 315 ALA A N 1
ATOM 2531 C CA . ALA A 1 315 ? 127.247 147.406 125.659 1.00 19.75 315 ALA A CA 1
ATOM 2532 C C . ALA A 1 315 ? 126.635 146.033 125.416 1.00 19.75 315 ALA A C 1
ATOM 2533 O O . ALA A 1 315 ? 125.945 145.483 126.286 1.00 19.75 315 ALA A O 1
ATOM 2535 N N . MET A 1 316 ? 126.874 145.463 124.233 1.00 23.11 316 MET A N 1
ATOM 2536 C CA . MET A 1 316 ? 126.385 144.115 123.968 1.00 23.11 316 MET A CA 1
ATOM 2537 C C . MET A 1 316 ? 126.956 143.121 124.964 1.00 23.11 316 MET A C 1
ATOM 2538 O O . MET A 1 316 ? 126.241 142.238 125.447 1.00 23.11 316 MET A O 1
ATOM 2543 N N . LEU A 1 317 ? 128.241 143.252 125.290 1.00 20.95 317 LEU A N 1
ATOM 2544 C CA . LEU A 1 317 ? 128.864 142.303 126.205 1.00 20.95 317 LEU A CA 1
ATOM 2545 C C . LEU A 1 317 ? 128.234 142.381 127.589 1.00 20.95 317 LEU A C 1
ATOM 2546 O O . LEU A 1 317 ? 127.966 141.350 128.217 1.00 20.95 317 LEU A O 1
ATOM 2551 N N . ILE A 1 318 ? 127.981 143.595 128.079 1.00 19.41 318 ILE A N 1
ATOM 2552 C CA . ILE A 1 318 ? 127.381 143.743 129.403 1.00 19.41 318 ILE A CA 1
ATOM 2553 C C . ILE A 1 318 ? 125.958 143.189 129.417 1.00 19.41 318 ILE A C 1
ATOM 2554 O O . ILE A 1 318 ? 125.558 142.481 130.356 1.00 19.41 318 ILE A O 1
ATOM 2559 N N . LEU A 1 319 ? 125.167 143.510 128.386 1.00 20.92 319 LEU A N 1
ATOM 2560 C CA . LEU A 1 319 ? 123.809 142.974 128.328 1.00 20.92 319 LEU A CA 1
ATOM 2561 C C . LEU A 1 319 ? 123.821 141.452 128.271 1.00 20.92 319 LEU A C 1
ATOM 2562 O O . LEU A 1 319 ? 123.004 140.792 128.923 1.00 20.92 319 LEU A O 1
ATOM 2567 N N . GLY A 1 320 ? 124.752 140.873 127.515 1.00 22.62 320 GLY A N 1
ATOM 2568 C CA . GLY A 1 320 ? 124.847 139.425 127.465 1.00 22.62 320 GLY A CA 1
ATOM 2569 C C . GLY A 1 320 ? 125.228 138.820 128.800 1.00 22.62 320 GLY A C 1
ATOM 2570 O O . GLY A 1 320 ? 124.709 137.769 129.184 1.00 22.62 320 GLY A O 1
ATOM 2571 N N . VAL A 1 321 ? 126.146 139.466 129.519 1.00 21.58 321 VAL A N 1
ATOM 2572 C CA . VAL A 1 321 ? 126.549 138.966 130.829 1.00 21.58 321 VAL A CA 1
ATOM 2573 C C . VAL A 1 321 ? 125.354 138.920 131.771 1.00 21.58 321 VAL A C 1
ATOM 2574 O O . VAL A 1 321 ? 125.083 137.896 132.412 1.00 21.58 321 VAL A O 1
ATOM 2578 N N . ILE A 1 322 ? 124.612 140.024 131.860 1.00 22.68 322 ILE A N 1
ATOM 2579 C CA . ILE A 1 322 ? 123.440 140.040 132.737 1.00 22.68 322 ILE A CA 1
ATOM 2580 C C . ILE A 1 322 ? 122.421 138.994 132.294 1.00 22.68 322 ILE A C 1
ATOM 2581 O O . ILE A 1 322 ? 121.854 138.261 133.119 1.00 22.68 322 ILE A O 1
ATOM 2586 N N . TRP A 1 323 ? 122.186 138.891 130.983 1.00 28.83 323 TRP A N 1
ATOM 2587 C CA . TRP A 1 323 ? 121.180 137.960 130.485 1.00 28.83 323 TRP A CA 1
ATOM 2588 C C . TRP A 1 323 ? 121.535 136.523 130.842 1.00 28.83 323 TRP A C 1
ATOM 2589 O O . TRP A 1 323 ? 120.687 135.765 131.325 1.00 28.83 323 TRP A O 1
ATOM 2600 N N . LEU A 1 324 ? 122.787 136.126 130.614 1.00 26.28 324 LEU A N 1
ATOM 2601 C CA . LEU A 1 324 ? 123.190 134.767 130.955 1.00 26.28 324 LEU A CA 1
ATOM 2602 C C . LEU A 1 324 ? 123.192 134.533 132.457 1.00 26.28 324 LEU A C 1
ATOM 2603 O O . LEU A 1 324 ? 122.982 133.401 132.901 1.00 26.28 324 LEU A O 1
ATOM 2608 N N . LEU A 1 325 ? 123.429 135.573 133.259 1.00 25.03 325 LEU A N 1
ATOM 2609 C CA . LEU A 1 325 ? 123.350 135.357 134.698 1.00 25.03 325 LEU A CA 1
ATOM 2610 C C . LEU A 1 325 ? 121.918 135.268 135.206 1.00 25.03 325 LEU A C 1
ATOM 2611 O O . LEU A 1 325 ? 121.707 134.747 136.306 1.00 25.03 325 LEU A O 1
ATOM 2616 N N . PHE A 1 326 ? 120.932 135.741 134.445 1.00 29.85 326 PHE A N 1
ATOM 2617 C CA . PHE A 1 326 ? 119.542 135.590 134.855 1.00 29.85 326 PHE A CA 1
ATOM 2618 C C . PHE A 1 326 ? 118.725 134.657 133.973 1.00 29.85 326 PHE A C 1
ATOM 2619 O O . PHE A 1 326 ? 117.529 134.487 134.235 1.00 29.85 326 PHE A O 1
ATOM 2627 N N . ASP A 1 327 ? 119.318 134.061 132.941 1.00 37.51 327 ASP A N 1
ATOM 2628 C CA . ASP A 1 327 ? 118.571 133.204 132.029 1.00 37.51 327 ASP A CA 1
ATOM 2629 C C . ASP A 1 327 ? 117.959 132.015 132.761 1.00 37.51 327 ASP A C 1
ATOM 2630 O O . ASP A 1 327 ? 118.545 131.473 133.701 1.00 37.51 327 ASP A O 1
ATOM 2635 N N . LYS A 1 328 ? 116.764 131.613 132.321 1.00 40.55 328 LYS A N 1
ATOM 2636 C CA . LYS A 1 328 ? 116.124 130.433 132.893 1.00 40.55 328 LYS A CA 1
ATOM 2637 C C . LYS A 1 328 ? 116.801 129.152 132.425 1.00 40.55 328 LYS A C 1
ATOM 2638 O O . LYS A 1 328 ? 116.898 128.188 133.191 1.00 40.55 328 LYS A O 1
ATOM 2644 N N . ASN A 1 329 ? 117.261 129.119 131.179 1.00 40.27 329 ASN A N 1
ATOM 2645 C CA . ASN A 1 329 ? 118.072 128.025 130.673 1.00 40.27 329 ASN A CA 1
ATOM 2646 C C . ASN A 1 329 ? 119.545 128.413 130.783 1.00 40.27 329 ASN A C 1
ATOM 2647 O O . ASN A 1 329 ? 119.909 129.357 131.487 1.00 40.27 329 ASN A O 1
ATOM 2652 N N . GLY A 1 330 ? 120.413 127.691 130.083 1.00 41.52 330 GLY A N 1
ATOM 2653 C CA . GLY A 1 330 ? 121.828 127.985 130.104 1.00 41.52 330 GLY A CA 1
ATOM 2654 C C . GLY A 1 330 ? 122.565 127.222 131.186 1.00 41.52 330 GLY A C 1
ATOM 2655 O O . GLY A 1 330 ? 121.991 126.465 131.972 1.00 41.52 330 GLY A O 1
ATOM 2656 N N . ARG A 1 331 ? 123.880 127.429 131.219 1.00 35.02 331 ARG A N 1
ATOM 2657 C CA . ARG A 1 331 ? 124.723 126.670 132.136 1.00 35.02 331 ARG A CA 1
ATOM 2658 C C . ARG A 1 331 ? 124.466 127.056 133.587 1.00 35.02 331 ARG A C 1
ATOM 2659 O O . ARG A 1 331 ? 124.405 126.189 134.466 1.00 35.02 331 ARG A O 1
ATOM 2667 N N . PHE A 1 332 ? 124.322 128.353 133.861 1.00 28.72 332 PHE A N 1
ATOM 2668 C CA . PHE A 1 332 ? 124.263 128.806 135.247 1.00 28.72 332 PHE A CA 1
ATOM 2669 C C . PHE A 1 332 ? 123.020 128.274 135.947 1.00 28.72 332 PHE A C 1
ATOM 2670 O O . PHE A 1 332 ? 123.099 127.724 137.053 1.00 28.72 332 PHE A O 1
ATOM 2678 N N . ALA A 1 333 ? 121.858 128.415 135.313 1.00 33.69 333 ALA A N 1
ATOM 2679 C CA . ALA A 1 333 ? 120.632 127.922 135.929 1.00 33.69 333 ALA A CA 1
ATOM 2680 C C . ALA A 1 333 ? 120.632 126.402 136.018 1.00 33.69 333 ALA A C 1
ATOM 2681 O O . ALA A 1 333 ? 120.103 125.833 136.979 1.00 33.69 333 ALA A O 1
ATOM 2683 N N . THR A 1 334 ? 121.224 125.727 135.032 1.00 33.62 334 THR A N 1
ATOM 2684 C CA . THR A 1 334 ? 121.307 124.272 135.089 1.00 33.62 334 THR A CA 1
ATOM 2685 C C . THR A 1 334 ? 122.131 123.817 136.284 1.00 33.62 334 THR A C 1
ATOM 2686 O O . THR A 1 334 ? 121.730 122.900 137.009 1.00 33.62 334 THR A O 1
ATOM 2690 N N . LEU A 1 335 ? 123.276 124.457 136.519 1.00 33.23 335 LEU A N 1
ATOM 2691 C CA . LEU A 1 335 ? 124.094 124.086 137.668 1.00 33.23 335 LEU A CA 1
ATOM 2692 C C . LEU A 1 335 ? 123.398 124.435 138.975 1.00 33.23 335 LEU A C 1
ATOM 2693 O O . LEU A 1 335 ? 123.499 123.688 139.954 1.00 33.23 335 LEU A O 1
ATOM 2698 N N . GLY A 1 336 ? 122.693 125.565 139.019 1.00 37.67 336 GLY A N 1
ATOM 2699 C CA . GLY A 1 336 ? 121.934 125.888 140.217 1.00 37.67 336 GLY A CA 1
ATOM 2700 C C . GLY A 1 336 ? 120.901 124.826 140.544 1.00 37.67 336 GLY A C 1
ATOM 2701 O O . GLY A 1 336 ? 120.810 124.352 141.681 1.00 37.67 336 GLY A O 1
ATOM 2702 N N . ARG A 1 337 ? 120.119 124.421 139.540 1.00 39.64 337 ARG A N 1
ATOM 2703 C CA . ARG A 1 337 ? 119.102 123.399 139.766 1.00 39.64 337 ARG A CA 1
ATOM 2704 C C . ARG A 1 337 ? 119.726 122.060 140.129 1.00 39.64 337 ARG A C 1
ATOM 2705 O O . ARG A 1 337 ? 119.173 121.314 140.943 1.00 39.64 337 ARG A O 1
ATOM 2713 N N . PHE A 1 338 ? 120.868 121.742 139.531 1.00 40.14 338 PHE A N 1
ATOM 2714 C CA . PHE A 1 338 ? 121.550 120.501 139.874 1.00 40.14 338 PHE A CA 1
ATOM 2715 C C . PHE A 1 338 ? 121.953 120.515 141.336 1.00 40.14 338 PHE A C 1
ATOM 2716 O O . PHE A 1 338 ? 121.648 119.584 142.081 1.00 40.14 338 PHE A O 1
ATOM 2724 N N . LEU A 1 339 ? 122.639 121.572 141.750 1.00 38.53 339 LEU A N 1
ATOM 2725 C CA . LEU A 1 339 ? 123.096 121.668 143.131 1.00 38.53 339 LEU A CA 1
ATOM 2726 C C . LEU A 1 339 ? 121.936 121.668 144.116 1.00 38.53 339 LEU A C 1
ATOM 2727 O O . LEU A 1 339 ? 122.094 121.216 145.255 1.00 38.53 339 LEU A O 1
ATOM 2732 N N . LYS A 1 340 ? 120.770 122.178 143.707 1.00 43.60 340 LYS A N 1
ATOM 2733 C CA . LYS A 1 340 ? 119.620 122.176 144.608 1.00 43.60 340 LYS A CA 1
ATOM 2734 C C . LYS A 1 340 ? 119.244 120.766 145.050 1.00 43.60 340 LYS A C 1
ATOM 2735 O O . LYS A 1 340 ? 118.646 120.591 146.117 1.00 43.60 340 LYS A O 1
ATOM 2741 N N . THR A 1 341 ? 119.590 119.753 144.257 1.00 48.05 341 THR A N 1
ATOM 2742 C CA . THR A 1 341 ? 119.215 118.376 144.554 1.00 48.05 341 THR A CA 1
ATOM 2743 C C . THR A 1 341 ? 120.210 117.664 145.466 1.00 48.05 341 THR A C 1
ATOM 2744 O O . THR A 1 341 ? 119.813 116.760 146.210 1.00 48.05 341 THR A O 1
ATOM 2748 N N . GLN A 1 342 ? 121.470 118.079 145.471 1.00 48.93 342 GLN A N 1
ATOM 2749 C CA . GLN A 1 342 ? 122.518 117.376 146.193 1.00 48.93 342 GLN A CA 1
ATOM 2750 C C . GLN A 1 342 ? 122.472 117.701 147.684 1.00 48.93 342 GLN A C 1
ATOM 2751 O O . GLN A 1 342 ? 121.807 118.643 148.121 1.00 48.93 342 GLN A O 1
ATOM 2757 N N . LYS A 1 343 ? 123.188 116.891 148.469 1.00 51.78 343 LYS A N 1
ATOM 2758 C CA . LYS A 1 343 ? 123.122 116.955 149.922 1.00 51.78 343 LYS A CA 1
ATOM 2759 C C . LYS A 1 343 ? 124.396 117.453 150.591 1.00 51.78 343 LYS A C 1
ATOM 2760 O O . LYS A 1 343 ? 124.316 117.970 151.709 1.00 51.78 343 LYS A O 1
ATOM 2766 N N . PHE A 1 344 ? 125.552 117.314 149.948 1.00 53.40 344 PHE A N 1
ATOM 2767 C CA . PHE A 1 344 ? 126.832 117.706 150.542 1.00 53.40 344 PHE A CA 1
ATOM 2768 C C . PHE A 1 344 ? 127.090 117.024 151.881 1.00 53.40 344 PHE A C 1
ATOM 2769 O O . PHE A 1 344 ? 128.096 117.295 152.539 1.00 53.40 344 PHE A O 1
ATOM 2777 N N . ASP A 1 386 ? 165.181 165.367 184.028 1.00 96.71 386 ASP A N 1
ATOM 2778 C CA . ASP A 1 386 ? 164.974 165.594 185.451 1.00 96.71 386 ASP A CA 1
ATOM 2779 C C . ASP A 1 386 ? 164.142 164.479 186.075 1.00 96.71 386 ASP A C 1
ATOM 2780 O O . ASP A 1 386 ? 164.524 163.908 187.097 1.00 96.71 386 ASP A O 1
ATOM 2785 N N . ILE A 1 387 ? 163.003 164.174 185.462 1.00 94.97 387 ILE A N 1
ATOM 2786 C CA . ILE A 1 387 ? 162.088 163.150 185.961 1.00 94.97 387 ILE A CA 1
ATOM 2787 C C . ILE A 1 387 ? 162.296 161.896 185.117 1.00 94.97 387 ILE A C 1
ATOM 2788 O O . ILE A 1 387 ? 161.806 161.843 183.977 1.00 94.97 387 ILE A O 1
ATOM 2793 N N . PRO A 1 388 ? 163.001 160.875 185.618 1.00 94.14 388 PRO A N 1
ATOM 2794 C CA . PRO A 1 388 ? 163.294 159.702 184.785 1.00 94.14 388 PRO A CA 1
ATOM 2795 C C . PRO A 1 388 ? 162.275 158.578 184.908 1.00 94.14 388 PRO A C 1
ATOM 2796 O O . PRO A 1 388 ? 162.316 157.616 184.136 1.00 94.14 388 PRO A O 1
ATOM 2800 N N . SER A 1 389 ? 161.362 158.678 185.873 1.00 93.63 389 SER A N 1
ATOM 2801 C CA . SER A 1 389 ? 160.331 157.669 186.085 1.00 93.63 389 SER A CA 1
ATOM 2802 C C . SER A 1 389 ? 158.942 158.190 185.740 1.00 93.63 389 SER A C 1
ATOM 2803 O O . SER A 1 389 ? 157.942 157.672 186.248 1.00 93.63 389 SER A O 1
ATOM 2806 N N . MET A 1 390 ? 158.865 159.204 184.880 1.00 90.46 390 MET A N 1
ATOM 2807 C CA . MET A 1 390 ? 157.613 159.883 184.572 1.00 90.46 390 MET A CA 1
ATOM 2808 C C . MET A 1 390 ? 156.668 159.051 183.719 1.00 90.46 390 MET A C 1
ATOM 2809 O O . MET A 1 390 ? 155.544 159.498 183.469 1.00 90.46 390 MET A O 1
ATOM 2814 N N . ILE A 1 391 ? 157.099 157.883 183.242 1.00 85.48 391 ILE A N 1
ATOM 2815 C CA . ILE A 1 391 ? 156.263 157.017 182.418 1.00 85.48 391 ILE A CA 1
ATOM 2816 C C . ILE A 1 391 ? 154.943 156.731 183.121 1.00 85.48 391 ILE A C 1
ATOM 2817 O O . ILE A 1 391 ? 153.862 156.999 182.578 1.00 85.48 391 ILE A O 1
ATOM 2822 N N . LYS A 1 392 ? 155.022 156.208 184.345 1.00 85.19 392 LYS A N 1
ATOM 2823 C CA . LYS A 1 392 ? 153.806 155.879 185.077 1.00 85.19 392 LYS A CA 1
ATOM 2824 C C . LYS A 1 392 ? 153.027 157.137 185.428 1.00 85.19 392 LYS A C 1
ATOM 2825 O O . LYS A 1 392 ? 151.795 157.109 185.523 1.00 85.19 392 LYS A O 1
ATOM 2831 N N . ALA A 1 393 ? 153.732 158.251 185.625 1.00 87.17 393 ALA A N 1
ATOM 2832 C CA . ALA A 1 393 ? 153.062 159.512 185.917 1.00 87.17 393 ALA A CA 1
ATOM 2833 C C . ALA A 1 393 ? 152.155 159.932 184.767 1.00 87.17 393 ALA A C 1
ATOM 2834 O O . ALA A 1 393 ? 150.968 160.210 184.968 1.00 87.17 393 ALA A O 1
ATOM 2836 N N . LEU A 1 394 ? 152.694 159.976 183.551 1.00 84.22 394 LEU A N 1
ATOM 2837 C CA . LEU A 1 394 ? 151.914 160.433 182.409 1.00 84.22 394 LEU A CA 1
ATOM 2838 C C . LEU A 1 394 ? 151.056 159.334 181.796 1.00 84.22 394 LEU A C 1
ATOM 2839 O O . LEU A 1 394 ? 150.327 159.611 180.838 1.00 84.22 394 LEU A O 1
ATOM 2844 N N . ALA A 1 395 ? 151.132 158.101 182.302 1.00 86.55 395 ALA A N 1
ATOM 2845 C CA . ALA A 1 395 ? 150.259 157.053 181.780 1.00 86.55 395 ALA A CA 1
ATOM 2846 C C . ALA A 1 395 ? 148.786 157.390 181.984 1.00 86.55 395 ALA A C 1
ATOM 2847 O O . ALA A 1 395 ? 147.963 157.161 181.090 1.00 86.55 395 ALA A O 1
ATOM 2849 N N . ASP A 1 396 ? 148.435 157.950 183.137 1.00 90.35 396 ASP A N 1
ATOM 2850 C CA . ASP A 1 396 ? 147.044 158.139 183.530 1.00 90.35 396 ASP A CA 1
ATOM 2851 C C . ASP A 1 396 ? 146.447 159.464 183.060 1.00 90.35 396 ASP A C 1
ATOM 2852 O O . ASP A 1 396 ? 145.515 159.967 183.695 1.00 90.35 396 ASP A O 1
ATOM 2857 N N . THR A 1 397 ? 146.951 160.029 181.965 1.00 87.63 397 THR A N 1
ATOM 2858 C CA . THR A 1 397 ? 146.577 161.376 181.548 1.00 87.63 397 THR A CA 1
ATOM 2859 C C . THR A 1 397 ? 145.327 161.391 180.675 1.00 87.63 397 THR A C 1
ATOM 2860 O O . THR A 1 397 ? 145.139 162.318 179.880 1.00 87.63 397 THR A O 1
ATOM 2864 N N . SER A 1 398 ? 144.470 160.374 180.816 1.00 81.82 398 SER A N 1
ATOM 2865 C CA . SER A 1 398 ? 143.307 160.234 179.940 1.00 81.82 398 SER A CA 1
ATOM 2866 C C . SER A 1 398 ? 142.494 161.521 179.844 1.00 81.82 398 SER A C 1
ATOM 2867 O O . SER A 1 398 ? 141.995 161.867 178.768 1.00 81.82 398 SER A O 1
ATOM 2870 N N . SER A 1 399 ? 142.353 162.245 180.958 1.00 78.41 399 SER A N 1
ATOM 2871 C CA . SER A 1 399 ? 141.587 163.489 180.942 1.00 78.41 399 SER A CA 1
ATOM 2872 C C . SER A 1 399 ? 142.164 164.497 179.955 1.00 78.41 399 SER A C 1
ATOM 2873 O O . SER A 1 399 ? 141.422 165.304 179.384 1.00 78.41 399 SER A O 1
ATOM 2876 N N . LEU A 1 400 ? 143.479 164.462 179.740 1.00 76.70 400 LEU A N 1
ATOM 2877 C CA . LEU A 1 400 ? 144.118 165.353 178.779 1.00 76.70 400 LEU A CA 1
ATOM 2878 C C . LEU A 1 400 ? 144.014 164.799 177.366 1.00 76.70 400 LEU A C 1
ATOM 2879 O O . LEU A 1 400 ? 143.610 165.506 176.435 1.00 76.70 400 LEU A O 1
ATOM 2884 N N . THR A 1 401 ? 144.407 163.539 177.186 1.00 70.21 401 THR A N 1
ATOM 2885 C CA . THR A 1 401 ? 144.455 162.975 175.846 1.00 70.21 401 THR A CA 1
ATOM 2886 C C . THR A 1 401 ? 143.071 162.914 175.216 1.00 70.21 401 THR A C 1
ATOM 2887 O O . THR A 1 401 ? 142.956 162.961 173.990 1.00 70.21 401 THR A O 1
ATOM 2891 N N . ASN A 1 402 ? 142.013 162.869 176.032 1.00 70.78 402 ASN A N 1
ATOM 2892 C CA . ASN A 1 402 ? 140.659 162.829 175.490 1.00 70.78 402 ASN A CA 1
ATOM 2893 C C . ASN A 1 402 ? 140.351 164.037 174.614 1.00 70.78 402 ASN A C 1
ATOM 2894 O O . ASN A 1 402 ? 139.547 163.936 173.681 1.00 70.78 402 ASN A O 1
ATOM 2899 N N . ASP A 1 403 ? 140.961 165.187 174.904 1.00 71.52 403 ASP A N 1
ATOM 2900 C CA . ASP A 1 403 ? 140.838 166.365 174.053 1.00 71.52 403 ASP A CA 1
ATOM 2901 C C . ASP A 1 403 ? 142.035 166.538 173.130 1.00 71.52 403 ASP A C 1
ATOM 2902 O O . ASP A 1 403 ? 141.880 167.028 172.008 1.00 71.52 403 ASP A O 1
ATOM 2907 N N . PHE A 1 404 ? 143.229 166.162 173.591 1.00 63.52 404 PHE A N 1
ATOM 2908 C CA . PHE A 1 404 ? 144.415 166.265 172.747 1.00 63.52 404 PHE A CA 1
ATOM 2909 C C . PHE A 1 404 ? 144.241 165.492 171.446 1.00 63.52 404 PHE A C 1
ATOM 2910 O O . PHE A 1 404 ? 144.609 165.980 170.373 1.00 63.52 404 PHE A O 1
ATOM 2918 N N . ASP A 1 405 ? 143.665 164.290 171.518 1.00 59.60 405 ASP A N 1
ATOM 2919 C CA . ASP A 1 405 ? 143.513 163.448 170.339 1.00 59.60 405 ASP A CA 1
ATOM 2920 C C . ASP A 1 405 ? 142.593 164.046 169.285 1.00 59.60 405 ASP A C 1
ATOM 2921 O O . ASP A 1 405 ? 142.373 163.414 168.249 1.00 59.60 405 ASP A O 1
ATOM 2926 N N . ARG A 1 406 ? 142.023 165.224 169.526 1.00 58.37 406 ARG A N 1
ATOM 2927 C CA . ARG A 1 406 ? 141.050 165.799 168.608 1.00 58.37 406 ARG A CA 1
ATOM 2928 C C . ARG A 1 406 ? 141.501 167.096 167.946 1.00 58.37 406 ARG A C 1
ATOM 2929 O O . ARG A 1 406 ? 140.746 167.649 167.143 1.00 58.37 406 ARG A O 1
ATOM 2937 N N . ILE A 1 407 ? 142.689 167.605 168.255 1.00 54.72 407 ILE A N 1
ATOM 2938 C CA . ILE A 1 407 ? 143.180 168.812 167.596 1.00 54.72 407 ILE A CA 1
ATOM 2939 C C . ILE A 1 407 ? 143.678 168.446 166.203 1.00 54.72 407 ILE A C 1
ATOM 2940 O O . ILE A 1 407 ? 144.501 167.541 166.042 1.00 54.72 407 ILE A O 1
ATOM 2945 N N . LEU A 1 408 ? 143.150 169.125 165.188 1.00 50.54 408 LEU A N 1
ATOM 2946 C CA . LEU A 1 408 ? 143.480 168.798 163.808 1.00 50.54 408 LEU A CA 1
ATOM 2947 C C . LEU A 1 408 ? 144.915 169.196 163.480 1.00 50.54 408 LEU A C 1
ATOM 2948 O O . LEU A 1 408 ? 145.454 170.157 164.030 1.00 50.54 408 LEU A O 1
ATOM 2953 N N . VAL A 1 409 ? 145.533 168.449 162.566 1.00 45.50 409 VAL A N 1
ATOM 2954 C CA . VAL A 1 409 ? 146.896 168.701 162.111 1.00 45.50 409 VAL A CA 1
ATOM 2955 C C . VAL A 1 409 ? 146.962 168.472 160.608 1.00 45.50 409 VAL A C 1
ATOM 2956 O O . VAL A 1 409 ? 146.394 167.504 160.097 1.00 45.50 409 VAL A O 1
ATOM 2960 N N . GLN A 1 410 ? 147.637 169.368 159.895 1.00 51.71 410 GLN A N 1
ATOM 2961 C CA . GLN A 1 410 ? 147.803 169.240 158.451 1.00 51.71 410 GLN A CA 1
ATOM 2962 C C . GLN A 1 410 ? 149.041 168.403 158.161 1.00 51.71 410 GLN A C 1
ATOM 2963 O O . GLN A 1 410 ? 150.169 168.882 158.301 1.00 51.71 410 GLN A O 1
ATOM 2969 N N . ASP A 1 411 ? 148.830 167.162 157.743 1.00 53.07 411 ASP A N 1
ATOM 2970 C CA . ASP A 1 411 ? 149.936 166.266 157.458 1.00 53.07 411 ASP A CA 1
ATOM 2971 C C . ASP A 1 411 ? 150.642 166.689 156.173 1.00 53.07 411 ASP A C 1
ATOM 2972 O O . ASP A 1 411 ? 150.091 167.414 155.343 1.00 53.07 411 ASP A O 1
ATOM 2977 N N . PHE A 1 412 ? 151.885 166.226 156.015 1.00 54.66 412 PHE A N 1
ATOM 2978 C CA . PHE A 1 412 ? 152.661 166.591 154.834 1.00 54.66 412 PHE A CA 1
ATOM 2979 C C . PHE A 1 412 ? 152.056 166.054 153.546 1.00 54.66 412 PHE A C 1
ATOM 2980 O O . PHE A 1 412 ? 152.415 166.526 152.464 1.00 54.66 412 PHE A O 1
ATOM 2988 N N . GLY A 1 413 ? 151.164 165.079 153.628 1.00 52.67 413 GLY A N 1
ATOM 2989 C CA . GLY A 1 413 ? 150.486 164.612 152.441 1.00 52.67 413 GLY A CA 1
ATOM 2990 C C . GLY A 1 413 ? 149.373 165.500 151.945 1.00 52.67 413 GLY A C 1
ATOM 2991 O O . GLY A 1 413 ? 148.765 165.194 150.917 1.00 52.67 413 GLY A O 1
ATOM 2992 N N . GLY A 1 414 ? 149.087 166.599 152.643 1.00 49.96 414 GLY A N 1
ATOM 2993 C CA . GLY A 1 414 ? 148.000 167.481 152.285 1.00 49.96 414 GLY A CA 1
ATOM 2994 C C . GLY A 1 414 ? 146.675 167.187 152.957 1.00 49.96 414 GLY A C 1
ATOM 2995 O O . GLY A 1 414 ? 145.778 168.037 152.912 1.00 49.96 414 GLY A O 1
ATOM 2996 N N . ARG A 1 415 ? 146.516 166.019 153.569 1.00 42.95 415 ARG A N 1
ATOM 2997 C CA . ARG A 1 415 ? 145.277 165.700 154.260 1.00 42.95 415 ARG A CA 1
ATOM 2998 C C . ARG A 1 415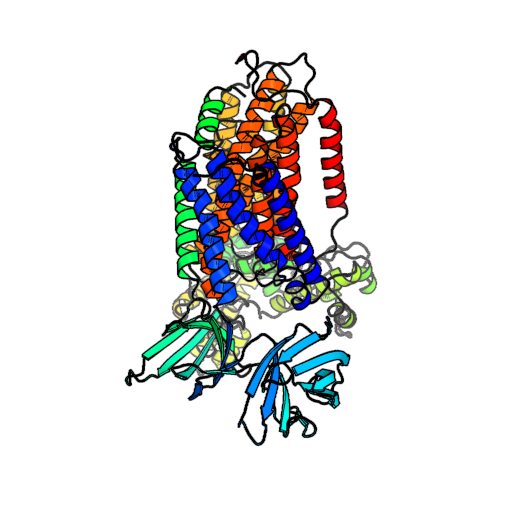 ? 145.320 166.201 155.696 1.00 42.95 415 ARG A C 1
ATOM 2999 O O . ARG A 1 415 ? 146.383 166.286 156.314 1.00 42.95 415 ARG A O 1
ATOM 3007 N N . ILE A 1 416 ? 144.149 166.538 156.222 1.00 43.53 416 ILE A N 1
ATOM 3008 C CA . ILE A 1 416 ? 144.013 167.011 157.593 1.00 43.53 416 ILE A CA 1
ATOM 3009 C C . ILE A 1 416 ? 143.590 165.845 158.476 1.00 43.53 416 ILE A C 1
ATOM 3010 O O . ILE A 1 416 ? 142.485 165.314 158.326 1.00 43.53 416 ILE A O 1
ATOM 3015 N N . LYS A 1 417 ? 144.462 165.459 159.419 1.00 42.24 417 LYS A N 1
ATOM 3016 C CA . LYS A 1 417 ? 144.363 164.323 160.317 1.00 42.24 417 LYS A CA 1
ATOM 3017 C C . LYS A 1 417 ? 143.996 164.772 161.723 1.00 42.24 417 LYS A C 1
ATOM 3018 O O . LYS A 1 417 ? 144.405 165.846 162.162 1.00 42.24 417 LYS A O 1
ATOM 3024 N N . PRO A 1 418 ? 143.240 163.992 162.485 1.00 41.56 418 PRO A N 1
ATOM 3025 C CA . PRO A 1 418 ? 143.203 164.222 163.927 1.00 41.56 418 PRO A CA 1
ATOM 3026 C C . PRO A 1 418 ? 144.475 163.681 164.553 1.00 41.56 418 PRO A C 1
ATOM 3027 O O . PRO A 1 418 ? 145.031 162.679 164.101 1.00 41.56 418 PRO A O 1
ATOM 3031 N N . MET A 1 419 ? 144.934 164.358 165.610 1.00 46.44 419 MET A N 1
ATOM 3032 C CA . MET A 1 419 ? 146.267 164.084 166.142 1.00 46.44 419 MET A CA 1
ATOM 3033 C C . MET A 1 419 ? 146.448 162.627 166.534 1.00 46.44 419 MET A C 1
ATOM 3034 O O . MET A 1 419 ? 147.585 162.150 166.624 1.00 46.44 419 MET A O 1
ATOM 3039 N N . HIS A 1 420 ? 145.354 161.906 166.773 1.00 47.91 420 HIS A N 1
ATOM 3040 C CA . HIS A 1 420 ? 145.469 160.493 167.111 1.00 47.91 420 HIS A CA 1
ATOM 3041 C C . HIS A 1 420 ? 146.144 159.712 165.989 1.00 47.91 420 HIS A C 1
ATOM 3042 O O . HIS A 1 420 ? 147.055 158.913 166.236 1.00 47.91 420 HIS A O 1
ATOM 3049 N N . THR A 1 421 ? 145.703 159.923 164.747 1.00 45.19 421 THR A N 1
ATOM 3050 C CA . THR A 1 421 ? 146.283 159.196 163.622 1.00 45.19 421 THR A CA 1
ATOM 3051 C C . THR A 1 421 ? 147.755 159.537 163.433 1.00 45.19 421 THR A C 1
ATOM 3052 O O . THR A 1 421 ? 148.577 158.652 163.161 1.00 45.19 421 THR A O 1
ATOM 3056 N N . LEU A 1 422 ? 148.108 160.813 163.572 1.00 48.55 422 LEU A N 1
ATOM 3057 C CA . LEU A 1 422 ? 149.499 161.218 163.413 1.00 48.55 422 LEU A CA 1
ATOM 3058 C C . LEU A 1 422 ? 150.376 160.586 164.485 1.00 48.55 422 LEU A C 1
ATOM 3059 O O . LEU A 1 422 ? 151.468 160.078 164.193 1.00 48.55 422 LEU A O 1
ATOM 3064 N N . ALA A 1 423 ? 149.918 160.617 165.738 1.00 50.18 423 ALA A N 1
ATOM 3065 C CA . ALA A 1 423 ? 150.686 159.996 166.810 1.00 50.18 423 ALA A CA 1
ATOM 3066 C C . ALA A 1 423 ? 150.837 158.501 166.578 1.00 50.18 423 ALA A C 1
ATOM 3067 O O . ALA A 1 423 ? 151.927 157.946 166.765 1.00 50.18 423 ALA A O 1
ATOM 3069 N N . ASN A 1 424 ? 149.764 157.835 166.148 1.00 52.65 424 ASN A N 1
ATOM 3070 C CA . ASN A 1 424 ? 149.849 156.407 165.866 1.00 52.65 424 ASN A CA 1
ATOM 3071 C C . ASN A 1 424 ? 150.896 156.124 164.803 1.00 52.65 424 ASN A C 1
ATOM 3072 O O . ASN A 1 424 ? 151.771 155.274 164.993 1.00 52.65 424 ASN A O 1
ATOM 3077 N N . GLU A 1 425 ? 150.830 156.839 163.680 1.00 56.26 425 GLU A N 1
ATOM 3078 C CA . GLU A 1 425 ? 151.777 156.610 162.593 1.00 56.26 425 GLU A CA 1
ATOM 3079 C C . GLU A 1 425 ? 153.212 156.814 163.058 1.00 56.26 425 GLU A C 1
ATOM 3080 O O . GLU A 1 425 ? 154.072 155.946 162.868 1.00 56.26 425 GLU A O 1
ATOM 3086 N N . TYR A 1 426 ? 153.490 157.961 163.678 1.00 56.76 426 TYR A N 1
ATOM 3087 C CA . TYR A 1 426 ? 154.870 158.280 164.027 1.00 56.76 426 TYR A CA 1
ATOM 3088 C C . TYR A 1 426 ? 155.422 157.330 165.082 1.00 56.76 426 TYR A C 1
ATOM 3089 O O . TYR A 1 426 ? 156.560 156.862 164.966 1.00 56.76 426 TYR A O 1
ATOM 3098 N N . ILE A 1 427 ? 154.644 157.026 166.122 1.00 57.39 427 ILE A N 1
ATOM 3099 C CA . ILE A 1 427 ? 155.164 156.136 167.153 1.00 57.39 427 ILE A CA 1
ATOM 3100 C C . ILE A 1 427 ? 155.308 154.716 166.623 1.00 57.39 427 ILE A C 1
ATOM 3101 O O . ILE A 1 427 ? 156.300 154.037 166.910 1.00 57.39 427 ILE A O 1
ATOM 3106 N N . HIS A 1 428 ? 154.343 154.238 165.834 1.00 61.77 428 HIS A N 1
ATOM 3107 C CA . HIS A 1 428 ? 154.478 152.904 165.269 1.00 61.77 428 HIS A CA 1
ATOM 3108 C C . HIS A 1 428 ? 155.597 152.827 164.243 1.00 61.77 428 HIS A C 1
ATOM 3109 O O . HIS A 1 428 ? 156.038 151.723 163.911 1.00 61.77 428 HIS A O 1
ATOM 3116 N N . LYS A 1 429 ? 156.054 153.967 163.722 1.00 63.92 429 LYS A N 1
ATOM 3117 C CA . LYS A 1 429 ? 157.253 153.940 162.895 1.00 63.92 429 LYS A CA 1
ATOM 3118 C C . LYS A 1 429 ? 158.522 153.952 163.739 1.00 63.92 429 LYS A C 1
ATOM 3119 O O . LYS A 1 429 ? 159.493 153.267 163.404 1.00 63.92 429 LYS A O 1
ATOM 3125 N N . LEU A 1 430 ? 158.546 154.730 164.823 1.00 64.28 430 LEU A N 1
ATOM 3126 C CA . LEU A 1 430 ? 159.728 154.741 165.680 1.00 64.28 430 LEU A CA 1
ATOM 3127 C C . LEU A 1 430 ? 159.917 153.403 166.385 1.00 64.28 430 LEU A C 1
ATOM 3128 O O . LEU A 1 430 ? 160.950 152.745 166.222 1.00 64.28 430 LEU A O 1
ATOM 3133 N N . THR A 1 431 ? 158.936 152.983 167.175 1.00 67.52 431 THR A N 1
ATOM 3134 C CA . THR A 1 431 ? 158.987 151.714 167.889 1.00 67.52 431 THR A CA 1
ATOM 3135 C C . THR A 1 431 ? 158.063 150.738 167.183 1.00 67.52 431 THR A C 1
ATOM 3136 O O . THR A 1 431 ? 156.866 151.006 167.048 1.00 67.52 431 THR A O 1
ATOM 3140 N N . GLN A 1 432 ? 158.607 149.603 166.750 1.00 69.94 432 GLN A N 1
ATOM 3141 C CA . GLN A 1 432 ? 157.816 148.680 165.951 1.00 69.94 432 GLN A CA 1
ATOM 3142 C C . GLN A 1 432 ? 156.686 148.045 166.744 1.00 69.94 432 GLN A C 1
ATOM 3143 O O . GLN A 1 432 ? 155.653 147.704 166.159 1.00 69.94 432 GLN A O 1
ATOM 3149 N N . GLN A 1 433 ? 156.850 147.889 168.052 1.00 75.78 433 GLN A N 1
ATOM 3150 C CA . GLN A 1 433 ? 155.756 147.424 168.889 1.00 75.78 433 GLN A CA 1
ATOM 3151 C C . GLN A 1 433 ? 154.697 148.511 169.010 1.00 75.78 433 GLN A C 1
ATOM 3152 O O . GLN A 1 433 ? 155.003 149.705 168.963 1.00 75.78 433 GLN A O 1
ATOM 3158 N N . ARG A 1 434 ? 153.437 148.094 169.151 1.00 75.61 434 ARG A N 1
ATOM 3159 C CA . ARG A 1 434 ? 152.343 149.059 169.145 1.00 75.61 434 ARG A CA 1
ATOM 3160 C C . ARG A 1 434 ? 152.391 149.982 170.355 1.00 75.61 434 ARG A C 1
ATOM 3161 O O . ARG A 1 434 ? 152.009 151.152 170.252 1.00 75.61 434 ARG A O 1
ATOM 3169 N N . THR A 1 435 ? 152.854 149.489 171.500 1.00 78.47 435 THR A N 1
ATOM 3170 C CA . THR A 1 435 ? 152.982 150.299 172.704 1.00 78.47 435 THR A CA 1
ATOM 3171 C C . THR A 1 435 ? 154.406 150.182 173.220 1.00 78.47 435 THR A C 1
ATOM 3172 O O . THR A 1 435 ? 154.899 149.071 173.435 1.00 78.47 435 THR A O 1
ATOM 3176 N N . PHE A 1 436 ? 155.062 151.325 173.425 1.00 77.37 436 PHE A N 1
ATOM 3177 C CA . PHE A 1 436 ? 156.433 151.300 173.923 1.00 77.37 436 PHE A CA 1
ATOM 3178 C C . PHE A 1 436 ? 156.488 150.795 175.356 1.00 77.37 436 PHE A C 1
ATOM 3179 O O . PHE A 1 436 ? 157.366 150.002 175.711 1.00 77.37 436 PHE A O 1
ATOM 3187 N N . LYS A 1 437 ? 155.562 151.253 176.188 1.00 76.08 437 LYS A N 1
ATOM 3188 C CA . LYS A 1 437 ? 155.390 150.808 177.563 1.00 76.08 437 LYS A CA 1
ATOM 3189 C C . LYS A 1 437 ? 153.890 150.717 177.784 1.00 76.08 437 LYS A C 1
ATOM 3190 O O . LYS A 1 437 ? 153.131 150.653 176.811 1.00 76.08 437 LYS A O 1
ATOM 3196 N N . GLY A 1 438 ? 153.441 150.698 179.037 1.00 74.52 438 GLY A N 1
ATOM 3197 C CA . GLY A 1 438 ? 152.016 150.880 179.258 1.00 74.52 438 GLY A CA 1
ATOM 3198 C C . GLY A 1 438 ? 151.452 152.144 178.639 1.00 74.52 438 GLY A C 1
ATOM 3199 O O . GLY A 1 438 ? 150.228 152.312 178.615 1.00 74.52 438 GLY A O 1
ATOM 3200 N N . LEU A 1 439 ? 152.316 153.025 178.140 1.00 73.02 439 LEU A N 1
ATOM 3201 C CA . LEU A 1 439 ? 151.899 154.236 177.449 1.00 73.02 439 LEU A CA 1
ATOM 3202 C C . LEU A 1 439 ? 151.318 153.900 176.080 1.00 73.02 439 LEU A C 1
ATOM 3203 O O . LEU A 1 439 ? 151.959 153.213 175.279 1.00 73.02 439 LEU A O 1
ATOM 3208 N N . ASN A 1 440 ? 150.117 154.397 175.803 1.00 65.26 440 ASN A N 1
ATOM 3209 C CA . ASN A 1 440 ? 149.595 154.361 174.450 1.00 65.26 440 ASN A CA 1
ATOM 3210 C C . ASN A 1 440 ? 150.318 155.406 173.602 1.00 65.26 440 ASN A C 1
ATOM 3211 O O . ASN A 1 440 ? 150.992 156.285 174.141 1.00 65.26 440 ASN A O 1
ATOM 3216 N N . PRO A 1 441 ? 150.214 155.319 172.271 1.00 58.09 441 PRO A N 1
ATOM 3217 C CA . PRO A 1 441 ? 150.956 156.264 171.417 1.00 58.09 441 PRO A CA 1
ATOM 3218 C C . PRO A 1 441 ? 150.775 157.733 171.767 1.00 58.09 441 PRO A C 1
ATOM 3219 O O . PRO A 1 441 ? 151.750 158.491 171.710 1.00 58.09 441 PRO A O 1
ATOM 3223 N N . SER A 1 442 ? 149.563 158.166 172.120 1.00 59.94 442 SER A N 1
ATOM 3224 C CA . SER A 1 442 ? 149.360 159.575 172.443 1.00 59.94 442 SER A CA 1
ATOM 3225 C C . SER A 1 442 ? 150.193 159.995 173.648 1.00 59.94 442 SER A C 1
ATOM 3226 O O . SER A 1 442 ? 150.799 161.075 173.651 1.00 59.94 442 SER A O 1
ATOM 3229 N N . GLN A 1 443 ? 150.241 159.153 174.680 1.00 64.93 443 GLN A N 1
ATOM 3230 C CA . GLN A 1 443 ? 151.010 159.488 175.873 1.00 64.93 443 GLN A CA 1
ATOM 3231 C C . GLN A 1 443 ? 152.490 159.641 175.549 1.00 64.93 443 GLN A C 1
ATOM 3232 O O . GLN A 1 443 ? 153.128 160.618 175.959 1.00 64.93 443 GLN A O 1
ATOM 3238 N N . VAL A 1 444 ? 153.056 158.688 174.807 1.00 61.02 444 VAL A N 1
ATOM 3239 C CA . VAL A 1 444 ? 154.484 158.758 174.518 1.00 61.02 444 VAL A CA 1
ATOM 3240 C C . VAL A 1 444 ? 154.789 159.918 173.585 1.00 61.02 444 VAL A C 1
ATOM 3241 O O . VAL A 1 444 ? 155.850 160.545 173.694 1.00 61.02 444 VAL A O 1
ATOM 3245 N N . PHE A 1 445 ? 153.869 160.249 172.678 1.00 58.06 445 PHE A N 1
ATOM 3246 C CA . PHE A 1 445 ? 154.089 161.396 171.807 1.00 58.06 445 PHE A CA 1
ATOM 3247 C C . PHE A 1 445 ? 154.119 162.683 172.616 1.00 58.06 445 PHE A C 1
ATOM 3248 O O . PHE A 1 445 ? 155.024 163.511 172.460 1.00 58.06 445 PHE A O 1
ATOM 3256 N N . LEU A 1 446 ? 153.141 162.857 173.503 1.00 62.01 446 LEU A N 1
ATOM 3257 C CA . LEU A 1 446 ? 153.120 164.038 174.354 1.00 62.01 446 LEU A CA 1
ATOM 3258 C C . LEU A 1 446 ? 154.382 164.125 175.203 1.00 62.01 446 LEU A C 1
ATOM 3259 O O . LEU A 1 446 ? 154.981 165.201 175.341 1.00 62.01 446 LEU A O 1
ATOM 3264 N N . GLY A 1 447 ? 154.817 162.992 175.755 1.00 66.08 447 GLY A N 1
ATOM 3265 C CA . GLY A 1 447 ? 156.002 162.995 176.595 1.00 66.08 447 GLY A CA 1
ATOM 3266 C C . GLY A 1 447 ? 157.254 163.391 175.839 1.00 66.08 447 GLY A C 1
ATOM 3267 O O . GLY A 1 447 ? 158.017 164.252 176.284 1.00 66.08 447 GLY A O 1
ATOM 3268 N N . MET A 1 448 ? 157.491 162.761 174.684 1.00 64.95 448 MET A N 1
ATOM 3269 C CA . MET A 1 448 ? 158.685 163.096 173.918 1.00 64.95 448 MET A CA 1
ATOM 3270 C C . MET A 1 448 ? 158.601 164.484 173.310 1.00 64.95 448 MET A C 1
ATOM 3271 O O . MET A 1 448 ? 159.630 165.029 172.899 1.00 64.95 448 MET A O 1
ATOM 3276 N N . LEU A 1 449 ? 157.401 165.054 173.213 1.00 66.08 449 LEU A N 1
ATOM 3277 C CA . LEU A 1 449 ? 157.290 166.440 172.779 1.00 66.08 449 LEU A CA 1
ATOM 3278 C C . LEU A 1 449 ? 157.691 167.404 173.887 1.00 66.08 449 LEU A C 1
ATOM 3279 O O . LEU A 1 449 ? 158.408 168.380 173.640 1.00 66.08 449 LEU A O 1
ATOM 3284 N N . PHE A 1 450 ? 157.223 167.163 175.112 1.00 75.04 450 PHE A N 1
ATOM 3285 C CA . PHE A 1 450 ? 157.451 168.143 176.167 1.00 75.04 450 PHE A CA 1
ATOM 3286 C C . PHE A 1 450 ? 158.754 167.962 176.927 1.00 75.04 450 PHE A C 1
ATOM 3287 O O . PHE A 1 450 ? 159.243 168.930 177.518 1.00 75.04 450 PHE A O 1
ATOM 3295 N N . TYR A 1 451 ? 159.330 166.768 176.936 1.00 80.66 451 TYR A N 1
ATOM 3296 C CA . TYR A 1 451 ? 160.532 166.493 177.721 1.00 80.66 451 TYR A CA 1
ATOM 3297 C C . TYR A 1 451 ? 161.587 165.823 176.853 1.00 80.66 451 TYR A C 1
ATOM 3298 O O . TYR A 1 451 ? 161.912 164.647 177.035 1.00 80.66 451 TYR A O 1
ATOM 3307 N N . PRO A 1 452 ? 162.126 166.548 175.873 1.00 81.24 452 PRO A N 1
ATOM 3308 C CA . PRO A 1 452 ? 163.145 165.953 174.999 1.00 81.24 452 PRO A CA 1
ATOM 3309 C C . PRO A 1 452 ? 164.350 165.445 175.759 1.00 81.24 452 PRO A C 1
ATOM 3310 O O . PRO A 1 452 ? 164.955 164.446 175.353 1.00 81.24 452 PRO A O 1
ATOM 3314 N N . GLN A 1 453 ? 164.695 166.091 176.877 1.00 81.18 453 GLN A N 1
ATOM 3315 C CA . GLN A 1 453 ? 165.886 165.711 177.626 1.00 81.18 453 GLN A CA 1
ATOM 3316 C C . GLN A 1 453 ? 165.789 164.295 178.171 1.00 81.18 453 GLN A C 1
ATOM 3317 O O . GLN A 1 453 ? 166.818 163.654 178.407 1.00 81.18 453 GLN A O 1
ATOM 3323 N N . GLU A 1 454 ? 164.579 163.791 178.401 1.00 84.45 454 GLU A N 1
ATOM 3324 C CA . GLU A 1 454 ? 164.452 162.395 178.803 1.00 84.45 454 GLU A CA 1
ATOM 3325 C C . GLU A 1 454 ? 164.315 161.475 177.597 1.00 84.45 454 GLU A C 1
ATOM 3326 O O . GLU A 1 454 ? 165.106 160.543 177.421 1.00 84.45 454 GLU A O 1
ATOM 3332 N N . TRP A 1 455 ? 163.314 161.725 176.753 1.00 74.33 455 TRP A N 1
ATOM 3333 C CA . TRP A 1 455 ? 162.940 160.769 175.720 1.00 74.33 455 TRP A CA 1
ATOM 3334 C C . TRP A 1 455 ? 163.967 160.639 174.605 1.00 74.33 455 TRP A C 1
ATOM 3335 O O . TRP A 1 455 ? 163.909 159.662 173.852 1.00 74.33 455 TRP A O 1
ATOM 3346 N N . GLN A 1 456 ? 164.898 161.580 174.473 1.00 82.02 456 GLN A N 1
ATOM 3347 C CA . GLN A 1 456 ? 165.985 161.378 173.528 1.00 82.02 456 GLN A CA 1
ATOM 3348 C C . GLN A 1 456 ? 167.082 160.492 174.102 1.00 82.02 456 GLN A C 1
ATOM 3349 O O . GLN A 1 456 ? 168.008 160.123 173.373 1.00 82.02 456 GLN A O 1
ATOM 3355 N N . SER A 1 457 ? 166.998 160.147 175.389 1.00 79.30 457 SER A N 1
ATOM 3356 C CA . SER A 1 457 ? 167.945 159.237 176.026 1.00 79.30 457 SER A CA 1
ATOM 3357 C C . SER A 1 457 ? 167.271 157.973 176.547 1.00 79.30 457 SER A C 1
ATOM 3358 O O . SER A 1 457 ? 167.840 157.279 177.393 1.00 79.30 457 SER A O 1
ATOM 3361 N N . ILE A 1 458 ? 166.073 157.659 176.065 1.00 82.33 458 ILE A N 1
ATOM 3362 C CA . ILE A 1 458 ? 165.378 156.426 176.412 1.00 82.33 458 ILE A CA 1
ATOM 3363 C C . ILE A 1 458 ? 165.424 155.512 175.199 1.00 82.33 458 ILE A C 1
ATOM 3364 O O . ILE A 1 458 ? 165.172 155.954 174.073 1.00 82.33 458 ILE A O 1
ATOM 3369 N N . GLN A 1 459 ? 165.760 154.246 175.421 1.00 89.18 459 GLN A N 1
ATOM 3370 C CA . GLN A 1 459 ? 165.955 153.313 174.317 1.00 89.18 459 GLN A CA 1
ATOM 3371 C C . GLN A 1 459 ? 164.617 153.017 173.640 1.00 89.18 459 GLN A C 1
ATOM 3372 O O . GLN A 1 459 ? 163.797 152.257 174.163 1.00 89.18 459 GLN A O 1
ATOM 3378 N N . MET A 1 460 ? 164.379 153.632 172.478 1.00 86.25 460 MET A N 1
ATOM 3379 C CA . MET A 1 460 ? 163.125 153.383 171.775 1.00 86.25 460 MET A CA 1
ATOM 3380 C C . MET A 1 460 ? 163.249 153.154 170.268 1.00 86.25 460 MET A C 1
ATOM 3381 O O . MET A 1 460 ? 162.386 152.495 169.681 1.00 86.25 460 MET A O 1
ATOM 3386 N N . ILE A 1 461 ? 164.294 153.663 169.620 1.00 88.65 461 ILE A N 1
ATOM 3387 C CA . ILE A 1 461 ? 164.367 153.555 168.162 1.00 88.65 461 ILE A CA 1
ATOM 3388 C C . ILE A 1 461 ? 164.775 152.130 167.799 1.00 88.65 461 ILE A C 1
ATOM 3389 O O . ILE A 1 461 ? 165.912 151.720 168.046 1.00 88.65 461 ILE A O 1
ATOM 3394 N N . ALA A 1 462 ? 163.858 151.385 167.187 1.00 92.95 462 ALA A N 1
ATOM 3395 C CA . ALA A 1 462 ? 164.085 149.975 166.901 1.00 92.95 462 ALA A CA 1
ATOM 3396 C C . ALA A 1 462 ? 165.082 149.784 165.762 1.00 92.95 462 ALA A C 1
ATOM 3397 O O . ALA A 1 462 ? 165.158 150.588 164.830 1.00 92.95 462 ALA A O 1
ATOM 3399 N N . THR A 1 463 ? 165.838 148.688 165.841 1.00 105.00 463 THR A N 1
ATOM 3400 C CA . THR A 1 463 ? 166.814 148.309 164.828 1.00 105.00 463 THR A CA 1
ATOM 3401 C C . THR A 1 463 ? 166.840 146.792 164.720 1.00 105.00 463 THR A C 1
ATOM 3402 O O . THR A 1 463 ? 166.545 146.086 165.687 1.00 105.00 463 THR A O 1
ATOM 3406 N N . LYS A 1 464 ? 167.198 146.296 163.540 1.00 114.22 464 LYS A N 1
ATOM 3407 C CA . LYS A 1 464 ? 167.163 144.861 163.277 1.00 114.22 464 LYS A CA 1
ATOM 3408 C C . LYS A 1 464 ? 168.423 144.412 162.534 1.00 114.22 464 LYS A C 1
ATOM 3409 O O . LYS A 1 464 ? 168.376 143.651 161.572 1.00 114.22 464 LYS A O 1
ATOM 3415 N N . SER A 1 465 ? 169.593 144.881 162.968 1.00 119.92 465 SER A N 1
ATOM 3416 C CA . SER A 1 465 ? 170.821 144.431 162.319 1.00 119.92 465 SER A CA 1
ATOM 3417 C C . SER A 1 465 ? 172.006 144.467 163.274 1.00 119.92 465 SER A C 1
ATOM 3418 O O . SER A 1 465 ? 172.237 145.479 163.948 1.00 119.92 465 SER A O 1
ATOM 3421 N N . PRO A 1 466 ? 172.776 143.379 163.358 1.00 121.56 466 PRO A N 1
ATOM 3422 C CA . PRO A 1 466 ? 173.912 143.369 164.293 1.00 121.56 466 PRO A CA 1
ATOM 3423 C C . PRO A 1 466 ? 175.073 144.236 163.844 1.00 121.56 466 PRO A C 1
ATOM 3424 O O . PRO A 1 466 ? 175.726 144.864 164.686 1.00 121.56 466 PRO A O 1
ATOM 3428 N N . LYS A 1 467 ? 175.371 144.262 162.543 1.00 121.94 467 LYS A N 1
ATOM 3429 C CA . LYS A 1 467 ? 176.482 145.075 162.059 1.00 121.94 467 LYS A CA 1
ATOM 3430 C C . LYS A 1 467 ? 176.251 146.552 162.352 1.00 121.94 467 LYS A C 1
ATOM 3431 O O . LYS A 1 467 ? 177.187 147.280 162.707 1.00 121.94 467 LYS A O 1
ATOM 3437 N N . LEU A 1 468 ? 175.006 147.011 162.219 1.00 121.50 468 LEU A N 1
ATOM 3438 C CA . LEU A 1 468 ? 174.687 148.398 162.535 1.00 121.50 468 LEU A CA 1
ATOM 3439 C C . LEU A 1 468 ? 174.937 148.691 164.007 1.00 121.50 468 LEU A C 1
ATOM 3440 O O . LEU A 1 468 ? 175.491 149.736 164.361 1.00 121.50 468 LEU A O 1
ATOM 3445 N N . ARG A 1 469 ? 174.509 147.785 164.885 1.00 122.37 469 ARG A N 1
ATOM 3446 C CA . ARG A 1 469 ? 174.702 148.010 166.311 1.00 122.37 469 ARG A CA 1
ATOM 3447 C C . ARG A 1 469 ? 176.178 148.000 166.680 1.00 122.37 469 ARG A C 1
ATOM 3448 O O . ARG A 1 469 ? 176.630 148.827 167.480 1.00 122.37 469 ARG A O 1
ATOM 3456 N N . GLN A 1 470 ? 176.948 147.079 166.100 1.00 125.53 470 GLN A N 1
ATOM 3457 C CA . GLN A 1 470 ? 178.365 146.990 166.436 1.00 125.53 470 GLN A CA 1
ATOM 3458 C C . GLN A 1 470 ? 179.142 148.186 165.897 1.00 125.53 470 GLN A C 1
ATOM 3459 O O . GLN A 1 470 ? 180.080 148.662 166.546 1.00 125.53 470 GLN A O 1
ATOM 3465 N N . ILE A 1 471 ? 178.775 148.686 164.713 1.00 124.67 471 ILE A N 1
ATOM 3466 C CA . ILE A 1 471 ? 179.463 149.858 164.177 1.00 124.67 471 ILE A CA 1
ATOM 3467 C C . ILE A 1 471 ? 179.176 151.079 165.045 1.00 124.67 471 ILE A C 1
ATOM 3468 O O . ILE A 1 471 ? 180.008 151.987 165.159 1.00 124.67 471 ILE A O 1
ATOM 3473 N N . LEU A 1 472 ? 177.999 151.117 165.677 1.00 122.86 472 LEU A N 1
ATOM 3474 C CA . LEU A 1 472 ? 177.704 152.149 166.664 1.00 122.86 472 LEU A CA 1
ATOM 3475 C C . LEU A 1 472 ? 178.398 151.904 167.996 1.00 122.86 472 LEU A C 1
ATOM 3476 O O . LEU A 1 472 ? 178.333 152.770 168.875 1.00 122.86 472 LEU A O 1
ATOM 3481 N N . GLY A 1 473 ? 179.054 150.759 168.166 1.00 125.96 473 GLY A N 1
ATOM 3482 C CA . GLY A 1 473 ? 179.762 150.462 169.394 1.00 125.96 473 GLY A CA 1
ATOM 3483 C C . GLY A 1 473 ? 178.905 150.027 170.560 1.00 125.96 473 GLY A C 1
ATOM 3484 O O . GLY A 1 473 ? 179.406 149.972 171.687 1.00 125.96 473 GLY A O 1
ATOM 3485 N N . LEU A 1 474 ? 177.632 149.721 170.337 1.00 125.09 474 LEU A N 1
ATOM 3486 C CA . LEU A 1 474 ? 176.774 149.234 171.405 1.00 125.09 474 LEU A CA 1
ATOM 3487 C C . LEU A 1 474 ? 176.785 147.706 171.446 1.00 125.09 474 LEU A C 1
ATOM 3488 O O . LEU A 1 474 ? 177.344 147.037 170.574 1.00 125.09 474 LEU A O 1
ATOM 3493 N N . ASP A 1 475 ? 176.155 147.155 172.482 1.00 124.57 475 ASP A N 1
ATOM 3494 C CA . ASP A 1 475 ? 176.115 145.710 172.659 1.00 124.57 475 ASP A CA 1
ATOM 3495 C C . ASP A 1 475 ? 175.250 145.060 171.581 1.00 124.57 475 ASP A C 1
ATOM 3496 O O . ASP A 1 475 ? 174.444 145.712 170.916 1.00 124.57 475 ASP A O 1
ATOM 3501 N N . GLU A 1 476 ? 175.419 143.744 171.425 1.00 122.03 476 GLU A N 1
ATOM 3502 C CA . GLU A 1 476 ? 174.797 143.043 170.304 1.00 122.03 476 GLU A CA 1
ATOM 3503 C C . GLU A 1 476 ? 173.277 143.083 170.391 1.00 122.03 476 GLU A C 1
ATOM 3504 O O . GLU A 1 476 ? 172.596 143.252 169.373 1.00 122.03 476 GLU A O 1
ATOM 3510 N N . ASN A 1 477 ? 172.727 142.911 171.592 1.00 121.86 477 ASN A N 1
ATOM 3511 C CA . ASN A 1 477 ? 171.283 142.901 171.790 1.00 121.86 477 ASN A CA 1
ATOM 3512 C C . ASN A 1 477 ? 170.653 144.189 171.270 1.00 121.86 477 ASN A C 1
ATOM 3513 O O . ASN A 1 477 ? 170.927 145.269 171.802 1.00 121.86 477 ASN A O 1
ATOM 3518 N N . GLN A 1 478 ? 169.803 144.082 170.243 1.00 116.79 478 GLN A N 1
ATOM 3519 C CA . GLN A 1 478 ? 169.287 145.246 169.526 1.00 116.79 478 GLN A CA 1
ATOM 3520 C C . GLN A 1 478 ? 168.588 146.221 170.465 1.00 116.79 478 GLN A C 1
ATOM 3521 O O . GLN A 1 478 ? 169.035 147.360 170.627 1.00 116.79 478 GLN A O 1
ATOM 3527 N N . LYS A 1 479 ? 167.495 145.780 171.084 1.00 110.54 479 LYS A N 1
ATOM 3528 C CA . LYS A 1 479 ? 166.908 146.451 172.245 1.00 110.54 479 LYS A CA 1
ATOM 3529 C C . LYS A 1 479 ? 166.561 147.917 171.990 1.00 110.54 479 LYS A C 1
ATOM 3530 O O . LYS A 1 479 ? 166.617 148.731 172.917 1.00 110.54 479 LYS A O 1
ATOM 3536 N N . HIS A 1 480 ? 166.216 148.282 170.752 1.00 97.07 480 HIS A N 1
ATOM 3537 C CA . HIS A 1 480 ? 165.645 149.601 170.493 1.00 97.07 480 HIS A CA 1
ATOM 3538 C C . HIS A 1 480 ? 166.572 150.759 170.851 1.00 97.07 480 HIS A C 1
ATOM 3539 O O . HIS A 1 480 ? 166.333 151.433 171.851 1.00 97.07 480 HIS A O 1
ATOM 3546 N N . ILE A 1 481 ? 167.615 151.012 170.065 1.00 94.43 481 ILE A N 1
ATOM 3547 C CA . ILE A 1 481 ? 168.663 151.962 170.426 1.00 94.43 481 ILE A CA 1
ATOM 3548 C C . ILE A 1 481 ? 168.055 153.350 170.608 1.00 94.43 481 ILE A C 1
ATOM 3549 O O . ILE A 1 481 ? 166.987 153.658 170.070 1.00 94.43 481 ILE A O 1
ATOM 3554 N N . ALA A 1 482 ? 168.729 154.184 171.398 1.00 91.80 482 ALA A N 1
ATOM 3555 C CA . ALA A 1 482 ? 168.208 155.498 171.746 1.00 91.80 482 ALA A CA 1
ATOM 3556 C C . ALA A 1 482 ? 168.741 156.579 170.809 1.00 91.80 482 ALA A C 1
ATOM 3557 O O . ALA A 1 482 ? 169.772 156.420 170.154 1.00 91.80 482 ALA A O 1
ATOM 3559 N N . TYR A 1 483 ? 168.011 157.698 170.763 1.00 87.06 483 TYR A N 1
ATOM 3560 C CA . TYR A 1 483 ? 168.336 158.776 169.834 1.00 87.06 483 TYR A CA 1
ATOM 3561 C C . TYR A 1 483 ? 169.706 159.378 170.117 1.00 87.06 483 TYR A C 1
ATOM 3562 O O . TYR A 1 483 ? 170.448 159.710 169.187 1.00 87.06 483 TYR A O 1
ATOM 3571 N N . ILE A 1 484 ? 170.055 159.548 171.394 1.00 92.80 484 ILE A N 1
ATOM 3572 C CA . ILE A 1 484 ? 171.326 160.176 171.729 1.00 92.80 484 ILE A CA 1
ATOM 3573 C C . ILE A 1 484 ? 172.503 159.283 171.359 1.00 92.80 484 ILE A C 1
ATOM 3574 O O . ILE A 1 484 ? 173.615 159.778 171.142 1.00 92.80 484 ILE A O 1
ATOM 3579 N N . ASP A 1 485 ? 172.277 157.975 171.243 1.00 97.77 485 ASP A N 1
ATOM 3580 C CA . ASP A 1 485 ? 173.365 157.036 171.007 1.00 97.77 485 ASP A CA 1
ATOM 3581 C C . ASP A 1 485 ? 173.894 157.076 169.579 1.00 97.77 485 ASP A C 1
ATOM 3582 O O . ASP A 1 485 ? 174.887 156.403 169.288 1.00 97.77 485 ASP A O 1
ATOM 3587 N N . VAL A 1 486 ? 173.259 157.831 168.679 1.00 101.91 486 VAL A N 1
ATOM 3588 C CA . VAL A 1 486 ? 173.597 157.754 167.262 1.00 101.91 486 VAL A CA 1
ATOM 3589 C C . VAL A 1 486 ? 174.538 158.860 166.814 1.00 101.91 486 VAL A C 1
ATOM 3590 O O . VAL A 1 486 ? 174.974 158.851 165.655 1.00 101.91 486 VAL A O 1
ATOM 3594 N N . PHE A 1 487 ? 174.864 159.816 167.679 1.00 106.86 487 PHE A N 1
ATOM 3595 C CA . PHE A 1 487 ? 175.825 160.844 167.314 1.00 106.86 487 PHE A CA 1
ATOM 3596 C C . PHE A 1 487 ? 176.558 161.333 168.554 1.00 106.86 487 PHE A C 1
ATOM 3597 O O . PHE A 1 487 ? 176.116 161.129 169.687 1.00 106.86 487 PHE A O 1
ATOM 3605 N N . THR A 1 488 ? 177.732 161.915 168.348 1.00 111.99 488 THR A N 1
ATOM 3606 C CA . THR A 1 488 ? 178.547 162.339 169.478 1.00 111.99 488 THR A CA 1
ATOM 3607 C C . THR A 1 488 ? 178.536 163.845 169.613 1.00 111.99 488 THR A C 1
ATOM 3608 O O . THR A 1 488 ? 178.487 164.555 168.615 1.00 111.99 488 THR A O 1
ATOM 3612 N N . PRO A 1 489 ? 178.577 164.346 170.855 1.00 115.92 489 PRO A N 1
ATOM 3613 C CA . PRO A 1 489 ? 178.659 165.795 171.012 1.00 115.92 489 PRO A CA 1
ATOM 3614 C C . PRO A 1 489 ? 179.789 166.308 170.156 1.00 115.92 489 PRO A C 1
ATOM 3615 O O . PRO A 1 489 ? 179.608 167.267 169.409 1.00 115.92 489 PRO A O 1
ATOM 3619 N N . GLN A 1 490 ? 180.945 165.668 170.251 1.00 118.06 490 GLN A N 1
ATOM 3620 C CA . GLN A 1 490 ? 182.068 166.054 169.416 1.00 118.06 490 GLN A CA 1
ATOM 3621 C C . GLN A 1 490 ? 181.785 165.653 167.985 1.00 118.06 490 GLN A C 1
ATOM 3622 O O . GLN A 1 490 ? 182.166 166.357 167.051 1.00 118.06 490 GLN A O 1
ATOM 3628 N N . GLY A 1 491 ? 181.111 164.524 167.806 1.00 116.99 491 GLY A N 1
ATOM 3629 C CA . GLY A 1 491 ? 180.833 164.035 166.468 1.00 116.99 491 GLY A CA 1
ATOM 3630 C C . GLY A 1 491 ? 179.702 164.751 165.766 1.00 116.99 491 GLY A C 1
ATOM 3631 O O . GLY A 1 491 ? 179.081 165.652 166.329 1.00 116.99 491 GLY A O 1
ATOM 3632 N N . GLN A 1 492 ? 179.440 164.368 164.524 1.00 115.30 492 GLN A N 1
ATOM 3633 C CA . GLN A 1 492 ? 178.341 164.967 163.788 1.00 115.30 492 GLN A CA 1
ATOM 3634 C C . GLN A 1 492 ? 177.179 164.000 163.780 1.00 115.30 492 GLN A C 1
ATOM 3635 O O . GLN A 1 492 ? 176.231 164.164 164.544 1.00 115.30 492 GLN A O 1
ATOM 3641 N N . TYR A 1 493 ? 177.248 162.986 162.925 1.00 111.95 493 TYR A N 1
ATOM 3642 C CA . TYR A 1 493 ? 176.203 161.974 162.905 1.00 111.95 493 TYR A CA 1
ATOM 3643 C C . TYR A 1 493 ? 176.768 160.744 162.205 1.00 111.95 493 TYR A C 1
ATOM 3644 O O . TYR A 1 493 ? 177.046 160.783 161.002 1.00 111.95 493 TYR A O 1
ATOM 3653 N N . ILE A 1 494 ? 176.940 159.656 162.961 1.00 115.41 494 ILE A N 1
ATOM 3654 C CA . ILE A 1 494 ? 177.807 158.562 162.523 1.00 115.41 494 ILE A CA 1
ATOM 3655 C C . ILE A 1 494 ? 177.292 157.924 161.241 1.00 115.41 494 ILE A C 1
ATOM 3656 O O . ILE A 1 494 ? 178.062 157.657 160.311 1.00 115.41 494 ILE A O 1
ATOM 3661 N N . LEU A 1 495 ? 175.987 157.671 161.162 1.00 116.68 495 LEU A N 1
ATOM 3662 C CA . LEU A 1 495 ? 175.453 156.933 160.024 1.00 116.68 495 LEU A CA 1
ATOM 3663 C C . LEU A 1 495 ? 175.474 157.737 158.730 1.00 116.68 495 LEU A C 1
ATOM 3664 O O . LEU A 1 495 ? 175.265 157.157 157.659 1.00 116.68 495 LEU A O 1
ATOM 3669 N N . GLN A 1 496 ? 175.716 159.049 158.803 1.00 118.47 496 GLN A N 1
ATOM 3670 C CA . GLN A 1 496 ? 175.684 159.894 157.611 1.00 118.47 496 GLN A CA 1
ATOM 3671 C C . GLN A 1 496 ? 176.572 159.341 156.504 1.00 118.47 496 GLN A C 1
ATOM 3672 O O . GLN A 1 496 ? 176.200 159.357 155.326 1.00 118.47 496 GLN A O 1
ATOM 3678 N N . ASN A 1 497 ? 177.757 158.847 156.868 1.00 122.26 497 ASN A N 1
ATOM 3679 C CA . ASN A 1 497 ? 178.685 158.337 155.863 1.00 122.26 497 ASN A CA 1
ATOM 3680 C C . ASN A 1 497 ? 178.138 157.091 155.177 1.00 122.26 497 ASN A C 1
ATOM 3681 O O . ASN A 1 497 ? 178.382 156.876 153.985 1.00 122.26 497 ASN A O 1
ATOM 3686 N N . TYR A 1 498 ? 177.410 156.250 155.914 1.00 122.97 498 TYR A N 1
ATOM 3687 C CA . TYR A 1 498 ? 176.916 155.010 155.326 1.00 122.97 498 TYR A CA 1
ATOM 3688 C C . TYR A 1 498 ? 175.705 155.253 154.434 1.00 122.97 498 TYR A C 1
ATOM 3689 O O . TYR A 1 498 ? 175.638 154.726 153.317 1.00 122.97 498 TYR A O 1
ATOM 3698 N N . VAL A 1 499 ? 174.749 156.061 154.898 1.00 121.19 499 VAL A N 1
ATOM 3699 C CA . VAL A 1 499 ? 173.512 156.246 154.142 1.00 121.19 499 VAL A CA 1
ATOM 3700 C C . VAL A 1 499 ? 173.804 156.860 152.777 1.00 121.19 499 VAL A C 1
ATOM 3701 O O . VAL A 1 499 ? 173.231 156.445 151.760 1.00 121.19 499 VAL A O 1
ATOM 3705 N N . GLU A 1 500 ? 174.733 157.819 152.720 1.00 123.93 500 GLU A N 1
ATOM 3706 C CA . GLU A 1 500 ? 175.071 158.441 151.445 1.00 123.93 500 GLU A CA 1
ATOM 3707 C C . GLU A 1 500 ? 175.704 157.438 150.493 1.00 123.93 500 GLU A C 1
ATOM 3708 O O . GLU A 1 500 ? 175.618 157.604 149.271 1.00 123.93 500 GLU A O 1
ATOM 3714 N N . ALA A 1 501 ? 176.355 156.406 151.032 1.00 125.30 501 ALA A N 1
ATOM 3715 C CA . ALA A 1 501 ? 176.852 155.325 150.194 1.00 125.30 501 ALA A CA 1
ATOM 3716 C C . ALA A 1 501 ? 175.749 154.327 149.867 1.00 125.30 501 ALA A C 1
ATOM 3717 O O . ALA A 1 501 ? 175.758 153.719 148.791 1.00 125.30 501 ALA A O 1
ATOM 3719 N N . ALA A 1 502 ? 174.791 154.152 150.778 1.00 125.23 502 ALA A N 1
ATOM 3720 C CA . ALA A 1 502 ? 173.850 153.041 150.692 1.00 125.23 502 ALA A CA 1
ATOM 3721 C C . ALA A 1 502 ? 172.608 153.368 149.870 1.00 125.23 502 ALA A C 1
ATOM 3722 O O . ALA A 1 502 ? 172.191 152.564 149.031 1.00 125.23 502 ALA A O 1
ATOM 3724 N N . ASN A 1 503 ? 172.010 154.539 150.101 1.00 126.30 503 ASN A N 1
ATOM 3725 C CA . ASN A 1 503 ? 170.668 154.807 149.591 1.00 126.30 503 ASN A CA 1
ATOM 3726 C C . ASN A 1 503 ? 170.606 154.730 148.069 1.00 126.30 503 ASN A C 1
ATOM 3727 O O . ASN A 1 503 ? 169.675 154.139 147.509 1.00 126.30 503 ASN A O 1
ATOM 3732 N N . LEU A 1 504 ? 171.591 155.305 147.381 1.00 127.74 504 LEU A N 1
ATOM 3733 C CA . LEU A 1 504 ? 171.516 155.442 145.932 1.00 127.74 504 LEU A CA 1
ATOM 3734 C C . LEU A 1 504 ? 171.869 154.166 145.178 1.00 127.74 504 LEU A C 1
ATOM 3735 O O . LEU A 1 504 ? 171.646 154.111 143.964 1.00 127.74 504 LEU A O 1
ATOM 3740 N N . LYS A 1 505 ? 172.414 153.151 145.851 1.00 126.17 505 LYS A N 1
ATOM 3741 C CA . LYS A 1 505 ? 172.978 152.008 145.142 1.00 126.17 505 LYS A CA 1
ATOM 3742 C C . LYS A 1 505 ? 171.941 151.236 144.332 1.00 126.17 505 LYS A C 1
ATOM 3743 O O . LYS A 1 505 ? 171.952 151.297 143.098 1.00 126.17 505 LYS A O 1
ATOM 3749 N N . SER A 1 506 ? 171.030 150.529 145.010 1.00 127.33 506 SER A N 1
ATOM 3750 C CA . SER A 1 506 ? 169.969 149.787 144.334 1.00 127.33 506 SER A CA 1
ATOM 3751 C C . SER A 1 506 ? 168.971 149.227 145.337 1.00 127.33 506 SER A C 1
ATOM 3752 O O . SER A 1 506 ? 169.375 148.673 146.367 1.00 127.33 506 SER A O 1
ATOM 3755 N N . PRO A 1 507 ? 167.668 149.337 145.075 1.00 126.22 507 PRO A N 1
ATOM 3756 C CA . PRO A 1 507 ? 166.692 148.611 145.904 1.00 126.22 507 PRO A CA 1
ATOM 3757 C C . PRO A 1 507 ? 166.696 147.104 145.683 1.00 126.22 507 PRO A C 1
ATOM 3758 O O . PRO A 1 507 ? 166.256 146.365 146.573 1.00 126.22 507 PRO A O 1
ATOM 3762 N N . SER A 1 508 ? 167.167 146.622 144.532 1.00 123.24 508 SER A N 1
ATOM 3763 C CA . SER A 1 508 ? 166.964 145.228 144.155 1.00 123.24 508 SER A CA 1
ATOM 3764 C C . SER A 1 508 ? 168.007 144.272 144.723 1.00 123.24 508 SER A C 1
ATOM 3765 O O . SER A 1 508 ? 167.801 143.056 144.651 1.00 123.24 508 SER A O 1
ATOM 3768 N N . LEU A 1 509 ? 169.111 144.770 145.269 1.00 127.14 509 LEU A N 1
ATOM 3769 C CA . LEU A 1 509 ? 170.133 143.896 145.840 1.00 127.14 509 LEU A CA 1
ATOM 3770 C C . LEU A 1 509 ? 170.601 144.452 147.184 1.00 127.14 509 LEU A C 1
ATOM 3771 O O . LEU A 1 509 ? 171.789 144.454 147.508 1.00 127.14 509 LEU A O 1
ATOM 3776 N N . ARG A 1 510 ? 169.649 144.900 147.999 1.00 125.76 510 ARG A N 1
ATOM 3777 C CA . ARG A 1 510 ? 169.960 145.429 149.317 1.00 125.76 510 ARG A CA 1
ATOM 3778 C C . ARG A 1 510 ? 170.616 144.362 150.192 1.00 125.76 510 ARG A C 1
ATOM 3779 O O . ARG A 1 510 ? 170.533 143.159 149.929 1.00 125.76 510 ARG A O 1
ATOM 3787 N N . ASP A 1 511 ? 171.269 144.824 151.253 1.00 121.70 511 ASP A N 1
ATOM 3788 C CA . ASP A 1 511 ? 171.978 143.969 152.190 1.00 121.70 511 ASP A CA 1
ATOM 3789 C C . ASP A 1 511 ? 171.356 144.142 153.568 1.00 121.70 511 ASP A C 1
ATOM 3790 O O . ASP A 1 511 ? 170.774 145.186 153.875 1.00 121.70 511 ASP A O 1
ATOM 3795 N N . THR A 1 512 ? 171.473 143.098 154.392 1.00 121.66 512 THR A N 1
ATOM 3796 C CA . THR A 1 512 ? 170.957 143.151 155.755 1.00 121.66 512 THR A CA 1
ATOM 3797 C C . THR A 1 512 ? 171.513 144.341 156.528 1.00 121.66 512 THR A C 1
ATOM 3798 O O . THR A 1 512 ? 170.829 144.872 157.412 1.00 121.66 512 THR A O 1
ATOM 3802 N N . PHE A 1 513 ? 172.714 144.803 156.184 1.00 120.45 513 PHE A N 1
ATOM 3803 C CA . PHE A 1 513 ? 173.262 146.000 156.811 1.00 120.45 513 PHE A CA 1
ATOM 3804 C C . PHE A 1 513 ? 172.613 147.260 156.246 1.00 120.45 513 PHE A C 1
ATOM 3805 O O . PHE A 1 513 ? 172.080 148.086 156.994 1.00 120.45 513 PHE A O 1
ATOM 3813 N N . GLU A 1 514 ? 172.638 147.409 154.919 1.00 119.93 514 GLU A N 1
ATOM 3814 C CA . GLU A 1 514 ? 172.153 148.633 154.285 1.00 119.93 514 GLU A CA 1
ATOM 3815 C C . GLU A 1 514 ? 170.662 148.848 154.528 1.00 119.93 514 GLU A C 1
ATOM 3816 O O . GLU A 1 514 ? 170.218 149.987 154.731 1.00 119.93 514 GLU A O 1
ATOM 3822 N N . LYS A 1 515 ? 169.872 147.772 154.490 1.00 116.67 515 LYS A N 1
ATOM 3823 C CA . LYS A 1 515 ? 168.439 147.892 154.740 1.00 116.67 515 LYS A CA 1
ATOM 3824 C C . LYS A 1 515 ? 168.176 148.559 156.082 1.00 116.67 515 LYS A C 1
ATOM 3825 O O . LYS A 1 515 ? 167.456 149.565 156.167 1.00 116.67 515 LYS A O 1
ATOM 3831 N N . ASP A 1 516 ? 168.781 148.028 157.142 1.00 113.72 516 ASP A N 1
ATOM 3832 C CA . ASP A 1 516 ? 168.561 148.607 158.456 1.00 113.72 516 ASP A CA 1
ATOM 3833 C C . ASP A 1 516 ? 169.193 149.983 158.557 1.00 113.72 516 ASP A C 1
ATOM 3834 O O . ASP A 1 516 ? 168.692 150.838 159.285 1.00 113.72 516 ASP A O 1
ATOM 3839 N N . VAL A 1 517 ? 170.294 150.218 157.841 1.00 112.52 517 VAL A N 1
ATOM 3840 C CA . VAL A 1 517 ? 170.909 151.544 157.850 1.00 112.52 517 VAL A CA 1
ATOM 3841 C C . VAL A 1 517 ? 169.915 152.594 157.370 1.00 112.52 517 VAL A C 1
ATOM 3842 O O . VAL A 1 517 ? 169.641 153.582 158.065 1.00 112.52 517 VAL A O 1
ATOM 3846 N N . ILE A 1 518 ? 169.343 152.389 156.183 1.00 104.44 518 ILE A N 1
ATOM 3847 C CA . ILE A 1 518 ? 168.423 153.391 155.654 1.00 104.44 518 ILE A CA 1
ATOM 3848 C C . ILE A 1 518 ? 167.157 153.459 156.503 1.00 104.44 518 ILE A C 1
ATOM 3849 O O . ILE A 1 518 ? 166.596 154.543 156.716 1.00 104.44 518 ILE A O 1
ATOM 3854 N N . SER A 1 519 ? 166.709 152.320 157.044 1.00 102.84 519 SER A N 1
ATOM 3855 C CA . SER A 1 519 ? 165.496 152.336 157.857 1.00 102.84 519 SER A CA 1
ATOM 3856 C C . SER A 1 519 ? 165.703 153.104 159.159 1.00 102.84 519 SER A C 1
ATOM 3857 O O . SER A 1 519 ? 164.852 153.914 159.548 1.00 102.84 519 SER A O 1
ATOM 3860 N N . VAL A 1 520 ? 166.821 152.868 159.848 1.00 96.26 520 VAL A N 1
ATOM 3861 C CA . VAL A 1 520 ? 167.075 153.574 161.096 1.00 96.26 520 VAL A CA 1
ATOM 3862 C C . VAL A 1 520 ? 167.325 155.046 160.821 1.00 96.26 520 VAL A C 1
ATOM 3863 O O . VAL A 1 520 ? 167.006 155.904 161.649 1.00 96.26 520 VAL A O 1
ATOM 3867 N N . ASP A 1 521 ? 167.897 155.373 159.659 1.00 94.23 521 ASP A N 1
ATOM 3868 C CA . ASP A 1 521 ? 168.052 156.785 159.330 1.00 94.23 521 ASP A CA 1
ATOM 3869 C C . ASP A 1 521 ? 166.696 157.449 159.135 1.00 94.23 521 ASP A C 1
ATOM 3870 O O . ASP A 1 521 ? 166.477 158.577 159.596 1.00 94.23 521 ASP A O 1
ATOM 3875 N N . GLU A 1 522 ? 165.763 156.758 158.474 1.00 87.67 522 GLU A N 1
ATOM 3876 C CA . GLU A 1 522 ? 164.412 157.297 158.334 1.00 87.67 522 GLU A CA 1
ATOM 3877 C C . GLU A 1 522 ? 163.743 157.467 159.695 1.00 87.67 522 GLU A C 1
ATOM 3878 O O . GLU A 1 522 ? 163.082 158.483 159.954 1.00 87.67 522 GLU A O 1
ATOM 3884 N N . ARG A 1 523 ? 163.919 156.490 160.586 1.00 80.22 523 ARG A N 1
ATOM 3885 C CA . ARG A 1 523 ? 163.322 156.596 161.914 1.00 80.22 523 ARG A CA 1
ATOM 3886 C C . ARG A 1 523 ? 163.922 157.753 162.704 1.00 80.22 523 ARG A C 1
ATOM 3887 O O . ARG A 1 523 ? 163.199 158.495 163.377 1.00 80.22 523 ARG A O 1
ATOM 3895 N N . ILE A 1 524 ? 165.243 157.918 162.644 1.00 79.01 524 ILE A N 1
ATOM 3896 C CA . ILE A 1 524 ? 165.887 159.019 163.352 1.00 79.01 524 ILE A CA 1
ATOM 3897 C C . ILE A 1 524 ? 165.434 160.356 162.783 1.00 79.01 524 ILE A C 1
ATOM 3898 O O . ILE A 1 524 ? 165.267 161.333 163.521 1.00 79.01 524 ILE A O 1
ATOM 3903 N N . ASN A 1 525 ? 165.220 160.425 161.468 1.00 75.87 525 ASN A N 1
ATOM 3904 C CA . ASN A 1 525 ? 164.675 161.644 160.878 1.00 75.87 525 ASN A CA 1
ATOM 3905 C C . ASN A 1 525 ? 163.283 161.941 161.425 1.00 75.87 525 ASN A C 1
ATOM 3906 O O . ASN A 1 525 ? 162.965 163.089 161.765 1.00 75.87 525 ASN A O 1
ATOM 3911 N N . TYR A 1 526 ? 162.437 160.913 161.517 1.00 69.88 526 TYR A N 1
ATOM 3912 C CA . TYR A 1 526 ? 161.113 161.093 162.108 1.00 69.88 526 TYR A CA 1
ATOM 3913 C C . TYR A 1 526 ? 161.219 161.619 163.536 1.00 69.88 526 TYR A C 1
ATOM 3914 O O . TYR A 1 526 ? 160.516 162.563 163.927 1.00 69.88 526 TYR A O 1
ATOM 3923 N N . ALA A 1 527 ? 162.090 161.005 164.334 1.00 69.47 527 ALA A N 1
ATOM 3924 C CA . ALA A 1 527 ? 162.240 161.425 165.722 1.00 69.47 527 ALA A CA 1
ATOM 3925 C C . ALA A 1 527 ? 162.729 162.861 165.810 1.00 69.47 527 ALA A C 1
ATOM 3926 O O . ALA A 1 527 ? 162.284 163.621 166.675 1.00 69.47 527 ALA A O 1
ATOM 3928 N N . PHE A 1 528 ? 163.672 163.238 164.949 1.00 69.58 528 PHE A N 1
ATOM 3929 C CA . PHE A 1 528 ? 164.133 164.620 164.906 1.00 69.58 528 PHE A CA 1
ATOM 3930 C C . PHE A 1 528 ? 162.988 165.569 164.587 1.00 69.58 528 PHE A C 1
ATOM 3931 O O . PHE A 1 528 ? 162.879 166.649 165.182 1.00 69.58 528 PHE A O 1
ATOM 3939 N N . LEU A 1 529 ? 162.117 165.179 163.652 1.00 65.40 529 LEU A N 1
ATOM 3940 C CA . LEU A 1 529 ? 160.944 165.998 163.360 1.00 65.40 529 LEU A CA 1
ATOM 3941 C C . LEU A 1 529 ? 160.083 166.188 164.598 1.00 65.40 529 LEU A C 1
ATOM 3942 O O . LEU A 1 529 ? 159.587 167.291 164.853 1.00 65.40 529 LEU A O 1
ATOM 3947 N N . ILE A 1 530 ? 159.886 165.126 165.379 1.00 63.86 530 ILE A N 1
ATOM 3948 C CA . ILE A 1 530 ? 159.044 165.261 166.567 1.00 63.86 530 ILE A CA 1
ATOM 3949 C C . ILE A 1 530 ? 159.721 166.147 167.608 1.00 63.86 530 ILE A C 1
ATOM 3950 O O . ILE A 1 530 ? 159.103 167.068 168.153 1.00 63.86 530 ILE A O 1
ATOM 3955 N N . TYR A 1 531 ? 160.996 165.879 167.909 1.00 70.18 531 TYR A N 1
ATOM 3956 C CA . TYR A 1 531 ? 161.690 166.640 168.948 1.00 70.18 531 TYR A CA 1
ATOM 3957 C C . TYR A 1 531 ? 161.823 168.111 168.589 1.00 70.18 531 TYR A C 1
ATOM 3958 O O . TYR A 1 531 ? 161.866 168.963 169.483 1.00 70.18 531 TYR A O 1
ATOM 3967 N N . THR A 1 532 ? 161.895 168.435 167.298 1.00 66.77 532 THR A N 1
ATOM 3968 C CA . THR A 1 532 ? 161.995 169.831 166.898 1.00 66.77 532 THR A CA 1
ATOM 3969 C C . THR A 1 532 ? 160.656 170.552 166.991 1.00 66.77 532 THR A C 1
ATOM 3970 O O . THR A 1 532 ? 160.629 171.780 167.124 1.00 66.77 532 THR A O 1
ATOM 3974 N N . GLY A 1 533 ? 159.550 169.814 166.984 1.00 61.56 533 GLY A N 1
ATOM 3975 C CA . GLY A 1 533 ? 158.236 170.414 166.970 1.00 61.56 533 GLY A CA 1
ATOM 3976 C C . GLY A 1 533 ? 157.678 170.709 165.597 1.00 61.56 533 GLY A C 1
ATOM 3977 O O . GLY A 1 533 ? 156.560 171.228 165.503 1.00 61.56 533 GLY A O 1
ATOM 3978 N N . GLN A 1 534 ? 158.411 170.395 164.529 1.00 57.42 534 GLN A N 1
ATOM 3979 C CA . GLN A 1 534 ? 157.959 170.706 163.180 1.00 57.42 534 GLN A CA 1
ATOM 3980 C C . GLN A 1 534 ? 156.804 169.834 162.709 1.00 57.42 534 GLN A C 1
ATOM 3981 O O . GLN A 1 534 ? 156.258 170.103 161.636 1.00 57.42 534 GLN A O 1
ATOM 3987 N N . VAL A 1 535 ? 156.425 168.798 163.457 1.00 53.80 535 VAL A N 1
ATOM 3988 C CA . VAL A 1 535 ? 155.306 167.967 163.027 1.00 53.80 535 VAL A CA 1
ATOM 3989 C C . VAL A 1 535 ? 153.968 168.521 163.488 1.00 53.80 535 VAL A C 1
ATOM 3990 O O . VAL A 1 535 ? 152.938 168.225 162.873 1.00 53.80 535 VAL A O 1
ATOM 3994 N N . LEU A 1 536 ? 153.950 169.330 164.544 1.00 54.21 536 LEU A N 1
ATOM 3995 C CA . LEU A 1 536 ? 152.703 169.896 165.051 1.00 54.21 536 LEU A CA 1
ATOM 3996 C C . LEU A 1 536 ? 152.337 171.143 164.247 1.00 54.21 536 LEU A C 1
ATOM 3997 O O . LEU A 1 536 ? 152.372 172.276 164.729 1.00 54.21 536 LEU A O 1
ATOM 4002 N N . ARG A 1 537 ? 151.976 170.915 162.986 1.00 53.28 537 ARG A N 1
ATOM 4003 C CA . ARG A 1 537 ? 151.546 172.009 162.127 1.00 53.28 537 ARG A CA 1
ATOM 4004 C C . ARG A 1 537 ? 150.108 172.385 162.461 1.00 53.28 537 ARG A C 1
ATOM 4005 O O . ARG A 1 537 ? 149.218 172.261 161.615 1.00 53.28 537 ARG A O 1
ATOM 4013 N N . ILE A 1 538 ? 149.872 172.858 163.687 1.00 57.42 538 ILE A N 1
ATOM 4014 C CA . ILE A 1 538 ? 148.513 172.992 164.199 1.00 57.42 538 ILE A CA 1
ATOM 4015 C C . ILE A 1 538 ? 148.159 174.406 164.648 1.00 57.42 538 ILE A C 1
ATOM 4016 O O . ILE A 1 538 ? 147.154 174.964 164.198 1.00 57.42 538 ILE A O 1
ATOM 4021 N N . PHE A 1 539 ? 148.986 175.002 165.517 1.00 71.18 539 PHE A N 1
ATOM 4022 C CA . PHE A 1 539 ? 148.559 176.127 166.347 1.00 71.18 539 PHE A CA 1
ATOM 4023 C C . PHE A 1 539 ? 148.004 177.318 165.572 1.00 71.18 539 PHE A C 1
ATOM 4024 O O . PHE A 1 539 ? 147.064 177.961 166.050 1.00 71.18 539 PHE A O 1
ATOM 4032 N N . PRO A 1 540 ? 148.545 177.671 164.407 1.00 67.16 540 PRO A N 1
ATOM 4033 C CA . PRO A 1 540 ? 147.886 178.686 163.584 1.00 67.16 540 PRO A CA 1
ATOM 4034 C C . PRO A 1 540 ? 147.101 178.115 162.421 1.00 67.16 540 PRO A C 1
ATOM 4035 O O . PRO A 1 540 ? 147.291 176.961 162.031 1.00 67.16 540 PRO A O 1
ATOM 4039 N N . ASP A 1 541 ? 146.221 178.931 161.865 1.00 67.39 541 ASP A N 1
ATOM 4040 C CA . ASP A 1 541 ? 145.749 178.787 160.499 1.00 67.39 541 ASP A CA 1
ATOM 4041 C C . ASP A 1 541 ? 145.957 180.092 159.745 1.00 67.39 541 ASP A C 1
ATOM 4042 O O . ASP A 1 541 ? 145.090 180.546 158.997 1.00 67.39 541 ASP A O 1
ATOM 4047 N N . ASN A 1 542 ? 147.114 180.718 159.959 1.00 74.98 542 ASN A N 1
ATOM 4048 C CA . ASN A 1 542 ? 147.396 182.025 159.380 1.00 74.98 542 ASN A CA 1
ATOM 4049 C C . ASN A 1 542 ? 147.243 181.986 157.865 1.00 74.98 542 ASN A C 1
ATOM 4050 O O . ASN A 1 542 ? 147.673 181.035 157.208 1.00 74.98 542 ASN A O 1
ATOM 4055 N N . LYS A 1 543 ? 146.630 183.030 157.307 1.00 77.81 543 LYS A N 1
ATOM 4056 C CA . LYS A 1 543 ? 146.279 183.031 155.888 1.00 77.81 543 LYS A CA 1
ATOM 4057 C C . LYS A 1 543 ? 147.360 183.761 155.095 1.00 77.81 543 LYS A C 1
ATOM 4058 O O . LYS A 1 543 ? 147.055 184.581 154.226 1.00 77.81 543 LYS A O 1
ATOM 4064 N N . SER A 1 544 ? 148.635 183.488 155.397 1.00 81.58 544 SER A N 1
ATOM 4065 C CA . SER A 1 544 ? 149.708 183.960 154.524 1.00 81.58 544 SER A CA 1
ATOM 4066 C C . SER A 1 544 ? 150.070 182.965 153.421 1.00 81.58 544 SER A C 1
ATOM 4067 O O . SER A 1 544 ? 149.985 183.307 152.236 1.00 81.58 544 SER A O 1
ATOM 4070 N N . PRO A 1 545 ? 150.465 181.714 153.756 1.00 79.99 545 PRO A N 1
ATOM 4071 C CA . PRO A 1 545 ? 151.041 180.833 152.730 1.00 79.99 545 PRO A CA 1
ATOM 4072 C C . PRO A 1 545 ? 149.985 180.276 151.795 1.00 79.99 545 PRO A C 1
ATOM 4073 O O . PRO A 1 545 ? 148.843 180.743 151.816 1.00 79.99 545 PRO A O 1
ATOM 4077 N N . ASN A 1 546 ? 150.371 179.317 150.944 1.00 74.12 546 ASN A N 1
ATOM 4078 C CA . ASN A 1 546 ? 149.440 178.663 150.030 1.00 74.12 546 ASN A CA 1
ATOM 4079 C C . ASN A 1 546 ? 148.123 178.368 150.729 1.00 74.12 546 ASN A C 1
ATOM 4080 O O . ASN A 1 546 ? 147.102 178.986 150.413 1.00 74.12 546 ASN A O 1
ATOM 4085 N N . ASN A 1 547 ? 148.129 177.427 151.670 1.00 66.64 547 ASN A N 1
ATOM 4086 C CA . ASN A 1 547 ? 147.185 177.450 152.777 1.00 66.64 547 ASN A CA 1
ATOM 4087 C C . ASN A 1 547 ? 147.803 176.790 154.000 1.00 66.64 547 ASN A C 1
ATOM 4088 O O . ASN A 1 547 ? 147.092 176.472 154.956 1.00 66.64 547 ASN A O 1
ATOM 4093 N N . GLN A 1 548 ? 149.120 176.603 153.996 1.00 62.66 548 GLN A N 1
ATOM 4094 C CA . GLN A 1 548 ? 149.724 175.645 154.912 1.00 62.66 548 GLN A CA 1
ATOM 4095 C C . GLN A 1 548 ? 149.660 176.130 156.353 1.00 62.66 548 GLN A C 1
ATOM 4096 O O . GLN A 1 548 ? 149.878 177.308 156.647 1.00 62.66 548 GLN A O 1
ATOM 4102 N N . TRP A 1 549 ? 149.324 175.206 157.248 1.00 58.04 549 TRP A N 1
ATOM 4103 C CA . TRP A 1 549 ? 149.306 175.499 158.672 1.00 58.04 549 TRP A CA 1
ATOM 4104 C C . TRP A 1 549 ? 150.726 175.473 159.223 1.00 58.04 549 TRP A C 1
ATOM 4105 O O . TRP A 1 549 ? 151.528 174.603 158.876 1.00 58.04 549 TRP A O 1
ATOM 4116 N N . LEU A 1 550 ? 151.040 176.433 160.081 1.00 62.85 550 LEU A N 1
ATOM 4117 C CA . LEU A 1 550 ? 152.391 176.586 160.595 1.00 62.85 550 LEU A CA 1
ATOM 4118 C C . LEU A 1 550 ? 152.585 175.743 161.849 1.00 62.85 550 LEU A C 1
ATOM 4119 O O . LEU A 1 550 ? 151.623 175.298 162.474 1.00 62.85 550 LEU A O 1
ATOM 4124 N N . TYR A 1 551 ? 153.839 175.491 162.186 1.00 67.21 551 TYR A N 1
ATOM 4125 C CA . TYR A 1 551 ? 154.185 174.872 163.455 1.00 67.21 551 TYR A CA 1
ATOM 4126 C C . TYR A 1 551 ? 154.475 175.942 164.504 1.00 67.21 551 TYR A C 1
ATOM 4127 O O . TYR A 1 551 ? 154.728 177.099 164.160 1.00 67.21 551 TYR A O 1
ATOM 4136 N N . PRO A 1 552 ? 154.437 175.594 165.800 1.00 69.38 552 PRO A N 1
ATOM 4137 C CA . PRO A 1 552 ? 154.361 176.642 166.840 1.00 69.38 552 PRO A CA 1
ATOM 4138 C C . PRO A 1 552 ? 155.426 177.727 166.767 1.00 69.38 552 PRO A C 1
ATOM 4139 O O . PRO A 1 552 ? 155.094 178.910 166.923 1.00 69.38 552 PRO A O 1
ATOM 4143 N N . LEU A 1 553 ? 156.696 177.378 166.550 1.00 72.85 553 LEU A N 1
ATOM 4144 C CA . LEU A 1 553 ? 157.722 178.416 166.527 1.00 72.85 553 LEU A CA 1
ATOM 4145 C C . LEU A 1 553 ? 157.582 179.300 165.294 1.00 72.85 553 LEU A C 1
ATOM 4146 O O . LEU A 1 553 ? 157.707 180.529 165.384 1.00 72.85 553 LEU A O 1
ATOM 4151 N N . GLN A 1 554 ? 157.298 178.698 164.141 1.00 71.14 554 GLN A N 1
ATOM 4152 C CA . GLN A 1 554 ? 156.996 179.487 162.954 1.00 71.14 554 GLN A CA 1
ATOM 4153 C C . GLN A 1 554 ? 155.744 180.322 163.175 1.00 71.14 554 GLN A C 1
ATOM 4154 O O . GLN A 1 554 ? 155.642 181.447 162.680 1.00 71.14 554 GLN A O 1
ATOM 4160 N N . ALA A 1 555 ? 154.766 179.770 163.896 1.00 76.21 555 ALA A N 1
ATOM 4161 C CA . ALA A 1 555 ? 153.577 180.536 164.256 1.00 76.21 555 ALA A CA 1
ATOM 4162 C C . ALA A 1 555 ? 153.935 181.806 165.009 1.00 76.21 555 ALA A C 1
ATOM 4163 O O . ALA A 1 555 ? 153.441 182.892 164.686 1.00 76.21 555 ALA A O 1
ATOM 4165 N N . ILE A 1 556 ? 154.777 181.683 166.036 1.00 81.06 556 ILE A N 1
ATOM 4166 C CA . ILE A 1 556 ? 155.183 182.853 166.813 1.00 81.06 556 ILE A CA 1
ATOM 4167 C C . ILE A 1 556 ? 155.935 183.839 165.928 1.00 81.06 556 ILE A C 1
ATOM 4168 O O . ILE A 1 556 ? 155.718 185.055 165.998 1.00 81.06 556 ILE A O 1
ATOM 4173 N N . SER A 1 557 ? 156.844 183.330 165.094 1.00 81.10 557 SER A N 1
ATOM 4174 C CA . SER A 1 557 ? 157.593 184.202 164.194 1.00 81.10 557 SER A CA 1
ATOM 4175 C C . SER A 1 557 ? 156.658 184.986 163.279 1.00 81.10 557 SER A C 1
ATOM 4176 O O . SER A 1 557 ? 156.813 186.200 163.107 1.00 81.10 557 SER A O 1
ATOM 4179 N N . SER A 1 558 ? 155.680 184.305 162.682 1.00 83.32 558 SER A N 1
ATOM 4180 C CA . SER A 1 558 ? 154.755 184.976 161.775 1.00 83.32 558 SER A CA 1
ATOM 4181 C C . SER A 1 558 ? 153.888 185.982 162.517 1.00 83.32 558 SER A C 1
ATOM 4182 O O . SER A 1 558 ? 153.608 187.069 162.002 1.00 83.32 558 SER A O 1
ATOM 4185 N N . ALA A 1 559 ? 153.450 185.637 163.729 1.00 88.41 559 ALA A N 1
ATOM 4186 C CA . ALA A 1 559 ? 152.651 186.568 164.514 1.00 88.41 559 ALA A CA 1
ATOM 4187 C C . ALA A 1 559 ? 153.455 187.780 164.965 1.00 88.41 559 ALA A C 1
ATOM 4188 O O . ALA A 1 559 ? 152.870 188.842 165.205 1.00 88.41 559 ALA A O 1
ATOM 4190 N N . VAL A 1 560 ? 154.767 187.617 165.099 1.00 91.06 560 VAL A N 1
ATOM 4191 C CA . VAL A 1 560 ? 155.618 188.738 165.462 1.00 91.06 560 VAL A CA 1
ATOM 4192 C C . VAL A 1 560 ? 155.873 189.548 164.210 1.00 91.06 560 VAL A C 1
ATOM 4193 O O . VAL A 1 560 ? 155.838 190.778 164.240 1.00 91.06 560 VAL A O 1
ATOM 4197 N N . ALA A 1 561 ? 156.117 188.862 163.098 1.00 91.54 561 ALA A N 1
ATOM 4198 C CA . ALA A 1 561 ? 156.306 189.560 161.838 1.00 91.54 561 ALA A CA 1
ATOM 4199 C C . ALA A 1 561 ? 155.065 190.378 161.580 1.00 91.54 561 ALA A C 1
ATOM 4200 O O . ALA A 1 561 ? 155.150 191.533 161.162 1.00 91.54 561 ALA A O 1
ATOM 4202 N N . GLN A 1 562 ? 153.902 189.789 161.834 1.00 98.34 562 GLN A N 1
ATOM 4203 C CA . GLN A 1 562 ? 152.657 190.521 161.679 1.00 98.34 562 GLN A CA 1
ATOM 4204 C C . GLN A 1 562 ? 152.457 191.406 162.887 1.00 98.34 562 GLN A C 1
ATOM 4205 O O . GLN A 1 562 ? 152.970 191.112 163.964 1.00 98.34 562 GLN A O 1
ATOM 4211 N N . ASP A 1 563 ? 151.723 192.497 162.726 1.00 106.78 563 ASP A N 1
ATOM 4212 C CA . ASP A 1 563 ? 151.420 193.335 163.873 1.00 106.78 563 ASP A CA 1
ATOM 4213 C C . ASP A 1 563 ? 150.332 192.674 164.693 1.00 106.78 563 ASP A C 1
ATOM 4214 O O . ASP A 1 563 ? 149.734 193.302 165.565 1.00 106.78 563 ASP A O 1
ATOM 4219 N N . ASP A 1 564 ? 150.070 191.404 164.414 1.00 105.83 564 ASP A N 1
ATOM 4220 C CA . ASP A 1 564 ? 149.044 190.682 165.147 1.00 105.83 564 ASP A CA 1
ATOM 4221 C C . ASP A 1 564 ? 149.574 190.275 166.505 1.00 105.83 564 ASP A C 1
ATOM 4222 O O . ASP A 1 564 ? 149.539 189.098 166.865 1.00 105.83 564 ASP A O 1
ATOM 4227 N N . THR A 1 565 ? 150.054 191.249 167.272 1.00 105.47 565 THR A N 1
ATOM 4228 C CA . THR A 1 565 ? 150.590 190.953 168.590 1.00 105.47 565 THR A CA 1
ATOM 4229 C C . THR A 1 565 ? 149.537 190.204 169.365 1.00 105.47 565 THR A C 1
ATOM 4230 O O . THR A 1 565 ? 149.848 189.285 170.121 1.00 105.47 565 THR A O 1
ATOM 4234 N N . LYS A 1 566 ? 148.283 190.589 169.175 1.00 102.14 566 LYS A N 1
ATOM 4235 C CA . LYS A 1 566 ? 147.199 189.896 169.837 1.00 102.14 566 LYS A CA 1
ATOM 4236 C C . LYS A 1 566 ? 147.404 188.400 169.693 1.00 102.14 566 LYS A C 1
ATOM 4237 O O . LYS A 1 566 ? 147.434 187.674 170.683 1.00 102.14 566 LYS A O 1
ATOM 4243 N N . LYS A 1 567 ? 147.562 187.933 168.461 1.00 96.04 567 LYS A N 1
ATOM 4244 C CA . LYS A 1 567 ? 147.695 186.497 168.246 1.00 96.04 567 LYS A CA 1
ATOM 4245 C C . LYS A 1 567 ? 148.977 185.973 168.872 1.00 96.04 567 LYS A C 1
ATOM 4246 O O . LYS A 1 567 ? 149.002 184.864 169.414 1.00 96.04 567 LYS A O 1
ATOM 4252 N N . ALA A 1 568 ? 150.048 186.766 168.818 1.00 100.36 568 ALA A N 1
ATOM 4253 C CA . ALA A 1 568 ? 151.313 186.346 169.407 1.00 100.36 568 ALA A CA 1
ATOM 4254 C C . ALA A 1 568 ? 151.179 186.152 170.912 1.00 100.36 568 ALA A C 1
ATOM 4255 O O . ALA A 1 568 ? 151.630 185.141 171.462 1.00 100.36 568 ALA A O 1
ATOM 4257 N N . LYS A 1 569 ? 150.564 187.117 171.599 1.00 100.90 569 LYS A N 1
ATOM 4258 C CA . LYS A 1 569 ? 150.421 186.989 173.045 1.00 100.90 569 LYS A CA 1
ATOM 4259 C C . LYS A 1 569 ? 149.445 185.878 173.419 1.00 100.90 569 LYS A C 1
ATOM 4260 O O . LYS A 1 569 ? 149.651 185.197 174.429 1.00 100.90 569 LYS A O 1
ATOM 4266 N N . GLU A 1 570 ? 148.396 185.655 172.619 1.00 99.96 570 GLU A N 1
ATOM 4267 C CA . GLU A 1 570 ? 147.518 184.518 172.889 1.00 99.96 570 GLU A CA 1
ATOM 4268 C C . GLU A 1 570 ? 148.270 183.201 172.751 1.00 99.96 570 GLU A C 1
ATOM 4269 O O . GLU A 1 570 ? 148.129 182.303 173.588 1.00 99.96 570 GLU A O 1
ATOM 4275 N N . LEU A 1 571 ? 149.071 183.063 171.691 1.00 95.06 571 LEU A N 1
ATOM 4276 C CA . LEU A 1 571 ? 149.847 181.841 171.510 1.00 95.06 571 LEU A CA 1
ATOM 4277 C C . LEU A 1 571 ? 150.847 181.652 172.642 1.00 95.06 571 LEU A C 1
ATOM 4278 O O . LEU A 1 571 ? 151.063 180.526 173.109 1.00 95.06 571 LEU A O 1
ATOM 4283 N N . MET A 1 572 ? 151.482 182.739 173.088 1.00 94.31 572 MET A N 1
ATOM 4284 C CA . MET A 1 572 ? 152.389 182.649 174.229 1.00 94.31 572 MET A CA 1
ATOM 4285 C C . MET A 1 572 ? 151.658 182.204 175.489 1.00 94.31 572 MET A C 1
ATOM 4286 O O . MET A 1 572 ? 152.182 181.395 176.266 1.00 94.31 572 MET A O 1
ATOM 4291 N N . GLN A 1 573 ? 150.455 182.734 175.721 1.00 94.52 573 GLN A N 1
ATOM 4292 C CA . GLN A 1 573 ? 149.672 182.291 176.870 1.00 94.52 573 GLN A CA 1
ATOM 4293 C C . GLN A 1 573 ? 149.338 180.810 176.765 1.00 94.52 573 GLN A C 1
ATOM 4294 O O . GLN A 1 573 ? 149.420 180.078 177.758 1.00 94.52 573 GLN A O 1
ATOM 4300 N N . ILE A 1 574 ? 148.972 180.349 175.567 1.00 91.17 574 ILE A N 1
ATOM 4301 C CA . ILE A 1 574 ? 148.699 178.926 175.372 1.00 91.17 574 ILE A CA 1
ATOM 4302 C C . ILE A 1 574 ? 149.927 178.097 175.721 1.00 91.17 574 ILE A C 1
ATOM 4303 O O . ILE A 1 574 ? 149.843 177.118 176.471 1.00 91.17 574 ILE A O 1
ATOM 4308 N N . TYR A 1 575 ? 151.080 178.529 175.157 1.00 89.75 575 TYR A N 1
ATOM 4309 C CA . TYR A 1 575 ? 152.304 177.781 175.391 1.00 89.75 575 TYR A CA 1
ATOM 4310 C C . TYR A 1 575 ? 152.605 177.703 176.877 1.00 89.75 575 TYR A C 1
ATOM 4311 O O . TYR A 1 575 ? 152.781 176.614 177.422 1.00 89.75 575 TYR A O 1
ATOM 4320 N N . LYS A 1 576 ? 152.636 178.817 177.546 1.00 90.34 576 LYS A N 1
ATOM 4321 C CA . LYS A 1 576 ? 153.007 178.859 178.956 1.00 90.34 576 LYS A CA 1
ATOM 4322 C C . LYS A 1 576 ? 152.028 178.068 179.814 1.00 90.34 576 LYS A C 1
ATOM 4323 O O . LYS A 1 576 ? 152.448 177.281 180.669 1.00 90.34 576 LYS A O 1
ATOM 4329 N N . LYS A 1 577 ? 150.721 178.260 179.601 1.00 91.04 577 LYS A N 1
ATOM 4330 C CA . LYS A 1 577 ? 149.726 177.509 180.358 1.00 91.04 577 LYS A CA 1
ATOM 4331 C C . LYS A 1 577 ? 149.896 176.013 180.158 1.00 91.04 577 LYS A C 1
ATOM 4332 O O . LYS A 1 577 ? 149.846 175.243 181.121 1.00 91.04 577 LYS A O 1
ATOM 4338 N N . PHE A 1 578 ? 150.106 175.585 178.913 1.00 85.37 578 PHE A N 1
ATOM 4339 C CA . PHE A 1 578 ? 150.137 174.162 178.602 1.00 85.37 578 PHE A CA 1
ATOM 4340 C C . PHE A 1 578 ? 151.405 173.519 179.153 1.00 85.37 578 PHE A C 1
ATOM 4341 O O . PHE A 1 578 ? 151.364 172.418 179.717 1.00 85.37 578 PHE A O 1
ATOM 4349 N N . ALA A 1 579 ? 152.539 174.217 179.043 1.00 87.57 579 ALA A N 1
ATOM 4350 C CA . ALA A 1 579 ? 153.781 173.714 179.618 1.00 87.57 579 ALA A CA 1
ATOM 4351 C C . ALA A 1 579 ? 153.712 173.661 181.140 1.00 87.57 579 ALA A C 1
ATOM 4352 O O . ALA A 1 579 ? 154.170 172.689 181.753 1.00 87.57 579 ALA A O 1
ATOM 4354 N N . GLN A 1 580 ? 153.159 174.700 181.773 1.00 91.76 580 GLN A N 1
ATOM 4355 C CA . GLN A 1 580 ? 153.026 174.688 183.226 1.00 91.76 580 GLN A CA 1
ATOM 4356 C C . GLN A 1 580 ? 152.080 173.585 183.684 1.00 91.76 580 GLN A C 1
ATOM 4357 O O . GLN A 1 580 ? 152.327 172.927 184.701 1.00 91.76 580 GLN A O 1
ATOM 4363 N N . GLY A 1 581 ? 150.986 173.376 182.952 1.00 91.57 581 GLY A N 1
ATOM 4364 C CA . GLY A 1 581 ? 150.091 172.282 183.275 1.00 91.57 581 GLY A CA 1
ATOM 4365 C C . GLY A 1 581 ? 150.765 170.932 183.150 1.00 91.57 581 GLY A C 1
ATOM 4366 O O . GLY A 1 581 ? 150.543 170.042 183.971 1.00 91.57 581 GLY A O 1
ATOM 4367 N N . MET A 1 582 ? 151.605 170.761 182.127 1.00 87.34 582 MET A N 1
ATOM 4368 C CA . MET A 1 582 ? 152.349 169.512 181.996 1.00 87.34 582 MET A CA 1
ATOM 4369 C C . MET A 1 582 ? 153.326 169.328 183.153 1.00 87.34 582 MET A C 1
ATOM 4370 O O . MET A 1 582 ? 153.445 168.230 183.710 1.00 87.34 582 MET A O 1
ATOM 4375 N N . GLN A 1 583 ? 154.047 170.389 183.519 1.00 90.43 583 GLN A N 1
ATOM 4376 C CA . GLN A 1 583 ? 154.957 170.305 184.659 1.00 90.43 583 GLN A CA 1
ATOM 4377 C C . GLN A 1 583 ? 154.210 169.908 185.926 1.00 90.43 583 GLN A C 1
ATOM 4378 O O . GLN A 1 583 ? 154.657 169.034 186.682 1.00 90.43 583 GLN A O 1
ATOM 4384 N N . GLN A 1 584 ? 153.066 170.548 186.172 1.00 94.89 584 GLN A N 1
ATOM 4385 C CA . GLN A 1 584 ? 152.252 170.205 187.332 1.00 94.89 584 GLN A CA 1
ATOM 4386 C C . GLN A 1 584 ? 151.805 168.750 187.274 1.00 94.89 584 GLN A C 1
ATOM 4387 O O . GLN A 1 584 ? 151.892 168.024 188.269 1.00 94.89 584 GLN A O 1
ATOM 4393 N N . GLY A 1 585 ? 151.339 168.300 186.106 1.00 91.73 585 GLY A N 1
ATOM 4394 C CA . GLY A 1 585 ? 150.899 166.925 185.955 1.00 91.73 585 GLY A CA 1
ATOM 4395 C C . GLY A 1 585 ? 151.996 165.902 186.148 1.00 91.73 585 GLY A C 1
ATOM 4396 O O . GLY A 1 585 ? 151.710 164.767 186.542 1.00 91.73 585 GLY A O 1
ATOM 4397 N N . ILE A 1 586 ? 153.246 166.274 185.884 1.00 91.86 586 ILE A N 1
ATOM 4398 C CA . ILE A 1 586 ? 154.348 165.366 186.185 1.00 91.86 586 ILE A CA 1
ATOM 4399 C C . ILE A 1 586 ? 154.649 165.364 187.678 1.00 91.86 586 ILE A C 1
ATOM 4400 O O . ILE A 1 586 ? 154.790 164.301 188.293 1.00 91.86 586 ILE A O 1
ATOM 4405 N N . ASN A 1 587 ? 154.745 166.544 188.292 1.00 95.22 587 ASN A N 1
ATOM 4406 C CA . ASN A 1 587 ? 155.070 166.592 189.714 1.00 95.22 587 ASN A CA 1
ATOM 4407 C C . ASN A 1 587 ? 153.857 166.399 190.616 1.00 95.22 587 ASN A C 1
ATOM 4408 O O . ASN A 1 587 ? 154.029 166.145 191.813 1.00 95.22 587 ASN A O 1
ATOM 4413 N N . THR A 1 588 ? 152.658 166.481 190.047 1.00 97.33 588 THR A N 1
ATOM 4414 C CA . THR A 1 588 ? 151.434 166.257 190.807 1.00 97.33 588 THR A CA 1
ATOM 4415 C C . THR A 1 588 ? 150.486 165.491 189.891 1.00 97.33 588 THR A C 1
ATOM 4416 O O . THR A 1 588 ? 150.945 164.771 189.009 1.00 97.33 588 THR A O 1
ATOM 4420 N N . HIS A 1 589 ? 149.177 165.641 190.078 1.00 100.78 589 HIS A N 1
ATOM 4421 C CA . HIS A 1 589 ? 148.215 164.969 189.205 1.00 100.78 589 HIS A CA 1
ATOM 4422 C C . HIS A 1 589 ? 146.859 165.661 189.088 1.00 100.78 589 HIS A C 1
ATOM 4423 O O . HIS A 1 589 ? 145.857 165.125 189.555 1.00 100.78 589 HIS A O 1
ATOM 4430 N N . ASN A 1 590 ? 146.806 166.833 188.465 1.00 97.63 590 ASN A N 1
ATOM 4431 C CA . ASN A 1 590 ? 145.519 167.489 188.243 1.00 97.63 590 ASN A CA 1
ATOM 4432 C C . ASN A 1 590 ? 145.238 167.528 186.755 1.00 97.63 590 ASN A C 1
ATOM 4433 O O . ASN A 1 590 ? 144.123 167.238 186.325 1.00 97.63 590 ASN A O 1
ATOM 4438 N N . TRP A 1 591 ? 146.242 167.893 185.969 1.00 90.36 591 TRP A N 1
ATOM 4439 C CA . TRP A 1 591 ? 146.099 167.914 184.513 1.00 90.36 591 TRP A CA 1
ATOM 4440 C C . TRP A 1 591 ? 145.033 168.862 183.963 1.00 90.36 591 TRP A C 1
ATOM 4441 O O . TRP A 1 591 ? 145.011 169.111 182.759 1.00 90.36 591 TRP A O 1
ATOM 4452 N N . GLN A 1 592 ? 144.155 169.401 184.802 1.00 90.08 592 GLN A N 1
ATOM 4453 C CA . GLN A 1 592 ? 143.097 170.228 184.232 1.00 90.08 592 GLN A CA 1
ATOM 4454 C C . GLN A 1 592 ? 143.635 171.457 183.509 1.00 90.08 592 GLN A C 1
ATOM 4455 O O . GLN A 1 592 ? 142.993 171.951 182.577 1.00 90.08 592 GLN A O 1
ATOM 4461 N N . GLU A 1 593 ? 144.796 171.972 183.918 1.00 87.07 593 GLU A N 1
ATOM 4462 C CA . GLU A 1 593 ? 145.347 173.151 183.256 1.00 87.07 593 GLU A CA 1
ATOM 4463 C C . GLU A 1 593 ? 145.699 172.855 181.804 1.00 87.07 593 GLU A C 1
ATOM 4464 O O . GLU A 1 593 ? 145.307 173.591 180.889 1.00 87.07 593 GLU A O 1
ATOM 4470 N N . ALA A 1 594 ? 146.435 171.771 181.569 1.00 84.59 594 ALA A N 1
ATOM 4471 C CA . ALA A 1 594 ? 146.821 171.443 180.205 1.00 84.59 594 ALA A CA 1
ATOM 4472 C C . ALA A 1 594 ? 145.615 171.009 179.384 1.00 84.59 594 ALA A C 1
ATOM 4473 O O . ALA A 1 594 ? 145.552 171.271 178.180 1.00 84.59 594 ALA A O 1
ATOM 4475 N N . ALA A 1 595 ? 144.640 170.357 180.018 1.00 85.06 595 ALA A N 1
ATOM 4476 C CA . ALA A 1 595 ? 143.406 170.025 179.314 1.00 85.06 595 ALA A CA 1
ATOM 4477 C C . ALA A 1 595 ? 142.665 171.285 178.879 1.00 85.06 595 ALA A C 1
ATOM 4478 O O . ALA A 1 595 ? 142.131 171.350 177.765 1.00 85.06 595 ALA A O 1
ATOM 4480 N N . GLN A 1 596 ? 142.635 172.304 179.738 1.00 88.56 596 GLN A N 1
ATOM 4481 C CA . GLN A 1 596 ? 142.015 173.570 179.364 1.00 88.56 596 GLN A CA 1
ATOM 4482 C C . GLN A 1 596 ? 142.782 174.247 178.237 1.00 88.56 596 GLN A C 1
ATOM 4483 O O . GLN A 1 596 ? 142.180 174.857 177.349 1.00 88.56 596 GLN A O 1
ATOM 4489 N N . ALA A 1 597 ? 144.112 174.157 178.257 1.00 84.14 597 ALA A N 1
ATOM 4490 C CA . ALA A 1 597 ? 144.895 174.719 177.159 1.00 84.14 597 ALA A CA 1
ATOM 4491 C C . ALA A 1 597 ? 144.627 173.980 175.850 1.00 84.14 597 ALA A C 1
ATOM 4492 O O . ALA A 1 597 ? 144.595 174.591 174.774 1.00 84.14 597 ALA A O 1
ATOM 4494 N N . THR A 1 598 ? 144.445 172.661 175.920 1.00 80.53 598 THR A N 1
ATOM 4495 C CA . THR A 1 598 ? 144.078 171.901 174.729 1.00 80.53 598 THR A CA 1
ATOM 4496 C C . THR A 1 598 ? 142.708 172.325 174.217 1.00 80.53 598 THR A C 1
ATOM 4497 O O . THR A 1 598 ? 142.493 172.453 173.007 1.00 80.53 598 THR A O 1
ATOM 4501 N N . ARG A 1 599 ? 141.763 172.545 175.126 1.00 82.78 599 ARG A N 1
ATOM 4502 C CA . ARG A 1 599 ? 140.462 173.057 174.707 1.00 82.78 599 ARG A CA 1
ATOM 4503 C C . ARG A 1 599 ? 140.595 174.445 174.085 1.00 82.78 599 ARG A C 1
ATOM 4504 O O . ARG A 1 599 ? 139.858 174.792 173.153 1.00 82.78 599 ARG A O 1
ATOM 4512 N N . ASP A 1 600 ? 141.547 175.243 174.571 1.00 80.99 600 ASP A N 1
ATOM 4513 C CA . ASP A 1 600 ? 141.801 176.553 173.977 1.00 80.99 600 ASP A CA 1
ATOM 4514 C C . ASP A 1 600 ? 142.317 176.424 172.549 1.00 80.99 600 ASP A C 1
ATOM 4515 O O . ASP A 1 600 ? 141.874 177.145 171.649 1.00 80.99 600 ASP A O 1
ATOM 4520 N N . ILE A 1 601 ? 143.279 175.530 172.323 1.00 73.78 601 ILE A N 1
ATOM 4521 C CA . ILE A 1 601 ? 143.791 175.380 170.963 1.00 73.78 601 ILE A CA 1
ATOM 4522 C C . ILE A 1 601 ? 142.709 174.807 170.052 1.00 73.78 601 ILE A C 1
ATOM 4523 O O . ILE A 1 601 ? 142.611 175.174 168.875 1.00 73.78 601 ILE A O 1
ATOM 4528 N N . ARG A 1 602 ? 141.854 173.930 170.588 1.00 71.87 602 ARG A N 1
ATOM 4529 C CA . ARG A 1 602 ? 140.712 173.448 169.813 1.00 71.87 602 ARG A CA 1
ATOM 4530 C C . ARG A 1 602 ? 139.806 174.592 169.385 1.00 71.87 602 ARG A C 1
ATOM 4531 O O . ARG A 1 602 ? 139.475 174.724 168.202 1.00 71.87 602 ARG A O 1
ATOM 4539 N N . THR A 1 603 ? 139.374 175.425 170.336 1.00 76.83 603 THR A N 1
ATOM 4540 C CA . THR A 1 603 ? 138.469 176.505 169.954 1.00 76.83 603 THR A CA 1
ATOM 4541 C C . THR A 1 603 ? 139.159 177.511 169.043 1.00 76.83 603 THR A C 1
ATOM 4542 O O . THR A 1 603 ? 138.498 178.130 168.202 1.00 76.83 603 THR A O 1
ATOM 4546 N N . PHE A 1 604 ? 140.480 177.668 169.163 1.00 72.66 604 PHE A N 1
ATOM 4547 C CA . PHE A 1 604 ? 141.201 178.501 168.205 1.00 72.66 604 PHE A CA 1
ATOM 4548 C C . PHE A 1 604 ? 141.139 177.900 166.806 1.00 72.66 604 PHE A C 1
ATOM 4549 O O . PHE A 1 604 ? 141.050 178.630 165.809 1.00 72.66 604 PHE A O 1
ATOM 4557 N N . GLN A 1 605 ? 141.195 176.569 166.714 1.00 66.40 605 GLN A N 1
ATOM 4558 C CA . GLN A 1 605 ? 141.009 175.907 165.426 1.00 66.40 605 GLN A CA 1
ATOM 4559 C C . GLN A 1 605 ? 139.673 176.293 164.803 1.00 66.40 605 GLN A C 1
ATOM 4560 O O . GLN A 1 605 ? 139.620 176.775 163.667 1.00 66.40 605 GLN A O 1
ATOM 4566 N N . GLN A 1 606 ? 138.578 176.096 165.543 1.00 68.80 606 GLN A N 1
ATOM 4567 C CA . GLN A 1 606 ? 137.258 176.420 165.013 1.00 68.80 606 GLN A CA 1
ATOM 4568 C C . GLN A 1 606 ? 137.122 177.903 164.702 1.00 68.80 606 GLN A C 1
ATOM 4569 O O . GLN A 1 606 ? 136.396 178.276 163.774 1.00 68.80 606 GLN A O 1
ATOM 4575 N N . ASN A 1 607 ? 137.806 178.762 165.456 1.00 71.36 607 ASN A N 1
ATOM 4576 C CA . ASN A 1 607 ? 137.675 180.198 165.241 1.00 71.36 607 ASN A CA 1
ATOM 4577 C C . ASN A 1 607 ? 138.388 180.634 163.966 1.00 71.36 607 ASN A C 1
ATOM 4578 O O . ASN A 1 607 ? 137.772 181.231 163.078 1.00 71.36 607 ASN A O 1
ATOM 4583 N N . ASN A 1 608 ? 139.684 180.350 163.858 1.00 70.59 608 ASN A N 1
ATOM 4584 C CA . ASN A 1 608 ? 140.472 180.923 162.774 1.00 70.59 608 ASN A CA 1
ATOM 4585 C C . ASN A 1 608 ? 140.488 180.067 161.519 1.00 70.59 608 ASN A C 1
ATOM 4586 O O . ASN A 1 608 ? 140.756 180.590 160.432 1.00 70.59 608 ASN A O 1
ATOM 4591 N N . GLY A 1 609 ? 140.217 178.771 161.635 1.00 69.95 609 GLY A N 1
ATOM 4592 C CA . GLY A 1 609 ? 140.327 177.897 160.488 1.00 69.95 609 GLY A CA 1
ATOM 4593 C C . GLY A 1 609 ? 139.334 178.234 159.394 1.00 69.95 609 GLY A C 1
ATOM 4594 O O . GLY A 1 609 ? 138.288 178.845 159.618 1.00 69.95 609 GLY A O 1
ATOM 4595 N N . GLY A 1 610 ? 139.685 177.826 158.179 1.00 70.34 610 GLY A N 1
ATOM 4596 C CA . GLY A 1 610 ? 138.883 178.092 157.004 1.00 70.34 610 GLY A CA 1
ATOM 4597 C C . GLY A 1 610 ? 137.988 176.929 156.632 1.00 70.34 610 GLY A C 1
ATOM 4598 O O . GLY A 1 610 ? 137.562 176.137 157.476 1.00 70.34 610 GLY A O 1
ATOM 4599 N N . SER A 1 611 ? 137.700 176.831 155.334 1.00 67.85 611 SER A N 1
ATOM 4600 C CA . SER A 1 611 ? 136.882 175.741 154.815 1.00 67.85 611 SER A CA 1
ATOM 4601 C C . SER A 1 611 ? 137.560 174.382 154.933 1.00 67.85 611 SER A C 1
ATOM 4602 O O . SER A 1 611 ? 136.927 173.366 154.625 1.00 67.85 611 SER A O 1
ATOM 4605 N N . LEU A 1 612 ? 138.827 174.338 155.348 1.00 61.56 612 LEU A N 1
ATOM 4606 C CA . LEU A 1 612 ? 139.535 173.071 155.481 1.00 61.56 612 LEU A CA 1
ATOM 4607 C C . LEU A 1 612 ? 139.119 172.284 156.717 1.00 61.56 612 LEU A C 1
ATOM 4608 O O . LEU A 1 612 ? 139.362 171.075 156.773 1.00 61.56 612 LEU A O 1
ATOM 4613 N N . LEU A 1 613 ? 138.516 172.936 157.706 1.00 60.37 613 LEU A N 1
ATOM 4614 C CA . LEU A 1 613 ? 138.188 172.268 158.959 1.00 60.37 613 LEU A CA 1
ATOM 4615 C C . LEU A 1 613 ? 137.165 171.163 158.735 1.00 60.37 613 LEU A C 1
ATOM 4616 O O . LEU A 1 613 ? 136.061 171.416 158.246 1.00 60.37 613 LEU A O 1
ATOM 4621 N N . ILE A 1 614 ? 137.529 169.944 159.106 1.00 57.44 614 ILE A N 1
ATOM 4622 C CA . ILE A 1 614 ? 136.617 168.811 159.022 1.00 57.44 614 ILE A CA 1
ATOM 4623 C C . ILE A 1 614 ? 135.654 168.843 160.199 1.00 57.44 614 ILE A C 1
ATOM 4624 O O . ILE A 1 614 ? 135.961 169.370 161.273 1.00 57.44 614 ILE A O 1
ATOM 4629 N N . SER A 1 615 ? 134.470 168.277 159.993 1.00 57.59 615 SER A N 1
ATOM 4630 C CA . SER A 1 615 ? 133.462 168.252 161.033 1.00 57.59 615 SER A CA 1
ATOM 4631 C C . SER A 1 615 ? 133.850 167.248 162.114 1.00 57.59 615 SER A C 1
ATOM 4632 O O . SER A 1 615 ? 134.585 166.295 161.852 1.00 57.59 615 SER A O 1
ATOM 4635 N N . PRO A 1 616 ? 133.366 167.441 163.344 1.00 55.83 616 PRO A N 1
ATOM 4636 C CA . PRO A 1 616 ? 133.734 166.508 164.421 1.00 55.83 616 PRO A CA 1
ATOM 4637 C C . PRO A 1 616 ? 133.274 165.087 164.169 1.00 55.83 616 PRO A C 1
ATOM 4638 O O . PRO A 1 616 ? 133.825 164.154 164.765 1.00 55.83 616 PRO A O 1
ATOM 4642 N N . ALA A 1 617 ? 132.275 164.893 163.306 1.00 54.51 617 ALA A N 1
ATOM 4643 C CA . ALA A 1 617 ? 131.841 163.541 162.978 1.00 54.51 617 ALA A CA 1
ATOM 4644 C C . ALA A 1 617 ? 132.970 162.739 162.342 1.00 54.51 617 ALA A C 1
ATOM 4645 O O . ALA A 1 617 ? 133.190 161.575 162.696 1.00 54.51 617 ALA A O 1
ATOM 4647 N N . LYS A 1 618 ? 133.717 163.347 161.435 1.00 50.83 618 LYS A N 1
ATOM 4648 C CA . LYS A 1 618 ? 134.805 162.626 160.804 1.00 50.83 618 LYS A CA 1
ATOM 4649 C C . LYS A 1 618 ? 135.924 162.376 161.801 1.00 50.83 618 LYS A C 1
ATOM 4650 O O . LYS A 1 618 ? 136.534 161.313 161.792 1.00 50.83 618 LYS A O 1
ATOM 4656 N N . VAL A 1 619 ? 136.186 163.336 162.677 1.00 51.52 619 VAL A N 1
ATOM 4657 C CA . VAL A 1 619 ? 137.206 163.120 163.700 1.00 51.52 619 VAL A CA 1
ATOM 4658 C C . VAL A 1 619 ? 136.843 161.912 164.557 1.00 51.52 619 VAL A C 1
ATOM 4659 O O . VAL A 1 619 ? 137.684 161.048 164.837 1.00 51.52 619 VAL A O 1
ATOM 4663 N N . ASP A 1 620 ? 135.584 161.843 164.997 1.00 52.62 620 ASP A N 1
ATOM 4664 C CA . ASP A 1 620 ? 135.125 160.696 165.773 1.00 52.62 620 ASP A CA 1
ATOM 4665 C C . ASP A 1 620 ? 135.267 159.402 164.983 1.00 52.62 620 ASP A C 1
ATOM 4666 O O . ASP A 1 620 ? 135.708 158.379 165.520 1.00 52.62 620 ASP A O 1
ATOM 4671 N N . SER A 1 621 ? 134.866 159.420 163.710 1.00 49.37 621 SER A N 1
ATOM 4672 C CA . SER A 1 621 ? 134.977 158.225 162.878 1.00 49.37 621 SER A CA 1
ATOM 4673 C C . SER A 1 621 ? 136.426 157.780 162.739 1.00 49.37 621 SER A C 1
ATOM 4674 O O . SER A 1 621 ? 136.729 156.585 162.798 1.00 49.37 621 SER A O 1
ATOM 4677 N N . GLU A 1 622 ? 137.338 158.732 162.547 1.00 45.71 622 GLU A N 1
ATOM 4678 C CA . GLU A 1 622 ? 138.744 158.390 162.367 1.00 45.71 622 GLU A CA 1
ATOM 4679 C C . GLU A 1 622 ? 139.343 157.836 163.652 1.00 45.71 622 GLU A C 1
ATOM 4680 O O . GLU A 1 622 ? 140.104 156.860 163.621 1.00 45.71 622 GLU A O 1
ATOM 4686 N N . ILE A 1 623 ? 138.983 158.415 164.797 1.00 47.40 623 ILE A N 1
ATOM 4687 C CA . ILE A 1 623 ? 139.486 157.889 166.061 1.00 47.40 623 ILE A CA 1
ATOM 4688 C C . ILE A 1 623 ? 138.929 156.493 166.321 1.00 47.40 623 ILE A C 1
ATOM 4689 O O . ILE A 1 623 ? 139.648 155.605 166.795 1.00 47.40 623 ILE A O 1
ATOM 4694 N N . TRP A 1 624 ? 137.647 156.269 166.018 1.00 49.69 624 TRP A N 1
ATOM 4695 C CA . TRP A 1 624 ? 137.082 154.933 166.188 1.00 49.69 624 TRP A CA 1
ATOM 4696 C C . TRP A 1 624 ? 137.767 153.920 165.282 1.00 49.69 624 TRP A C 1
ATOM 4697 O O . TRP A 1 624 ? 138.119 152.822 165.725 1.00 49.69 624 TRP A O 1
ATOM 4708 N N . LEU A 1 625 ? 137.970 154.269 164.012 1.00 44.02 625 LEU A N 1
ATOM 4709 C CA . LEU A 1 625 ? 138.633 153.345 163.103 1.00 44.02 625 LEU A CA 1
ATOM 4710 C C . LEU A 1 625 ? 140.065 153.068 163.537 1.00 44.02 625 LEU A C 1
ATOM 4711 O O . LEU A 1 625 ? 140.589 151.980 163.281 1.00 44.02 625 LEU A O 1
ATOM 4716 N N . ASN A 1 626 ? 140.716 154.028 164.193 1.00 45.36 626 ASN A N 1
ATOM 4717 C CA . ASN A 1 626 ? 142.057 153.759 164.696 1.00 45.36 626 ASN A CA 1
ATOM 4718 C C . ASN A 1 626 ? 142.030 152.872 165.934 1.00 45.36 626 ASN A C 1
ATOM 4719 O O . ASN A 1 626 ? 142.902 152.014 166.101 1.00 45.36 626 ASN A O 1
ATOM 4724 N N . LEU A 1 627 ? 141.045 153.063 166.814 1.00 44.28 627 LEU A N 1
ATOM 4725 C CA . LEU A 1 627 ? 141.023 152.303 168.060 1.00 44.28 627 LEU A CA 1
ATOM 4726 C C . LEU A 1 627 ? 140.552 150.870 167.838 1.00 44.28 627 LEU A C 1
ATOM 4727 O O . LEU A 1 627 ? 141.166 149.925 168.345 1.00 44.28 627 LEU A O 1
ATOM 4732 N N . TYR A 1 628 ? 139.479 150.685 167.079 1.00 43.60 628 TYR A N 1
ATOM 4733 C CA . TYR A 1 628 ? 138.869 149.376 166.884 1.00 43.60 628 TYR A CA 1
ATOM 4734 C C . TYR A 1 628 ? 139.009 148.912 165.441 1.00 43.60 628 TYR A C 1
ATOM 4735 O O . TYR A 1 628 ? 138.054 148.429 164.833 1.00 43.60 628 TYR A O 1
ATOM 4744 N N . ASN A 1 629 ? 140.200 149.073 164.872 1.00 40.86 629 ASN A N 1
ATOM 4745 C CA . ASN A 1 629 ? 140.486 148.686 163.497 1.00 40.86 629 ASN A CA 1
ATOM 4746 C C . ASN A 1 629 ? 140.165 147.211 163.299 1.00 40.86 629 ASN A C 1
ATOM 4747 O O . ASN A 1 629 ? 140.832 146.351 163.887 1.00 40.86 629 ASN A O 1
ATOM 4752 N N . PRO A 1 630 ? 139.158 146.876 162.490 1.00 40.09 630 PRO A N 1
ATOM 4753 C CA . PRO A 1 630 ? 138.815 145.458 162.319 1.00 40.09 630 PRO A CA 1
ATOM 4754 C C . PRO A 1 630 ? 139.848 144.677 161.527 1.00 40.09 630 PRO A C 1
ATOM 4755 O O . PRO A 1 630 ? 140.111 143.517 161.860 1.00 40.09 630 PRO A O 1
ATOM 4759 N N . PHE A 1 631 ? 140.480 145.289 160.525 1.00 37.91 631 PHE A N 1
ATOM 4760 C CA . PHE A 1 631 ? 141.277 144.527 159.571 1.00 37.91 631 PHE A CA 1
ATOM 4761 C C . PHE A 1 631 ? 142.511 143.897 160.199 1.00 37.91 631 PHE A C 1
ATOM 4762 O O . PHE A 1 631 ? 143.100 142.998 159.595 1.00 37.91 631 PHE A O 1
ATOM 4770 N N . TYR A 1 632 ? 142.936 144.357 161.374 1.00 44.17 632 TYR A N 1
ATOM 4771 C CA . TYR A 1 632 ? 143.984 143.647 162.096 1.00 44.17 632 TYR A CA 1
ATOM 4772 C C . TYR A 1 632 ? 143.440 142.487 162.919 1.00 44.17 632 TYR A C 1
ATOM 4773 O O . TYR A 1 632 ? 144.190 141.550 163.214 1.00 44.17 632 TYR A O 1
ATOM 4782 N N . GLN A 1 633 ? 142.161 142.519 163.287 1.00 40.27 633 GLN A N 1
ATOM 4783 C CA . GLN A 1 633 ? 141.580 141.491 164.141 1.00 40.27 633 GLN A CA 1
ATOM 4784 C C . GLN A 1 633 ? 140.857 140.396 163.376 1.00 40.27 633 GLN A C 1
ATOM 4785 O O . GLN A 1 633 ? 140.699 139.295 163.907 1.00 40.27 633 GLN A O 1
ATOM 4791 N N . LEU A 1 634 ? 140.397 140.669 162.155 1.00 36.95 634 LEU A N 1
ATOM 4792 C CA . LEU A 1 634 ? 139.580 139.693 161.439 1.00 36.95 634 LEU A CA 1
ATOM 4793 C C . LEU A 1 634 ? 140.406 138.510 160.951 1.00 36.95 634 LEU A C 1
ATOM 4794 O O . LEU A 1 634 ? 139.878 137.404 160.798 1.00 36.95 634 LEU A O 1
ATOM 4799 N N . THR A 1 635 ? 141.695 138.718 160.694 1.00 36.71 635 THR A N 1
ATOM 4800 C CA . THR A 1 635 ? 142.509 137.720 160.006 1.00 36.71 635 THR A CA 1
ATOM 4801 C C . THR A 1 635 ? 142.531 136.349 160.685 1.00 36.71 635 THR A C 1
ATOM 4802 O O . THR A 1 635 ? 142.191 135.350 160.047 1.00 36.71 635 THR A O 1
ATOM 4806 N N . TYR A 1 636 ? 142.941 136.264 161.948 1.00 40.93 636 TYR A N 1
ATOM 4807 C CA . TYR A 1 636 ? 143.054 134.964 162.611 1.00 40.93 636 TYR A CA 1
ATOM 4808 C C . TYR A 1 636 ? 141.727 134.243 162.822 1.00 40.93 636 TYR A C 1
ATOM 4809 O O . TYR A 1 636 ? 141.668 133.029 162.560 1.00 40.93 636 TYR A O 1
ATOM 4818 N N . PRO A 1 637 ? 140.655 134.883 163.305 1.00 35.52 637 PRO A N 1
ATOM 4819 C CA . PRO A 1 637 ? 139.393 134.140 163.440 1.00 35.52 637 PRO A CA 1
ATOM 4820 C C . PRO A 1 637 ? 138.903 133.558 162.129 1.00 35.52 637 PRO A C 1
ATOM 4821 O O . PRO A 1 637 ? 138.350 132.453 162.124 1.00 35.52 637 PRO A O 1
ATOM 4825 N N . TYR A 1 638 ? 139.104 134.259 161.012 1.00 33.53 638 TYR A N 1
ATOM 4826 C CA . TYR A 1 638 ? 138.772 133.687 159.712 1.00 33.53 638 TYR A CA 1
ATOM 4827 C C . TYR A 1 638 ? 139.436 132.332 159.526 1.00 33.53 638 TYR A C 1
ATOM 4828 O O . TYR A 1 638 ? 138.767 131.328 159.251 1.00 33.53 638 TYR A O 1
ATOM 4837 N N . ILE A 1 639 ? 140.757 132.283 159.693 1.00 32.96 639 ILE A N 1
ATOM 4838 C CA . ILE A 1 639 ? 141.496 131.058 159.419 1.00 32.96 639 ILE A CA 1
ATOM 4839 C C . ILE A 1 639 ? 141.084 129.959 160.386 1.00 32.96 639 ILE A C 1
ATOM 4840 O O . ILE A 1 639 ? 140.896 128.804 159.990 1.00 32.96 639 ILE A O 1
ATOM 4845 N N . PHE A 1 640 ? 140.947 130.293 161.670 1.00 38.20 640 PHE A N 1
ATOM 4846 C CA . PHE A 1 640 ? 140.639 129.251 162.646 1.00 38.20 640 PHE A CA 1
ATOM 4847 C C . PHE A 1 640 ? 139.232 128.695 162.452 1.00 38.20 640 PHE A C 1
ATOM 4848 O O . PHE A 1 640 ? 139.028 127.475 162.531 1.00 38.20 640 PHE A O 1
ATOM 4856 N N . ILE A 1 641 ? 138.248 129.557 162.179 1.00 33.62 641 ILE A N 1
ATOM 4857 C CA . ILE A 1 641 ? 136.905 129.058 161.897 1.00 33.62 641 ILE A CA 1
ATOM 4858 C C . ILE A 1 641 ? 136.902 128.209 160.633 1.00 33.62 641 ILE A C 1
ATOM 4859 O O . ILE A 1 641 ? 136.247 127.162 160.576 1.00 33.62 641 ILE A O 1
ATOM 4864 N N . SER A 1 642 ? 137.632 128.639 159.600 1.00 33.92 642 SER A N 1
ATOM 4865 C CA . SER A 1 642 ? 137.697 127.847 158.377 1.00 33.92 642 SER A CA 1
ATOM 4866 C C . SER A 1 642 ? 138.293 126.474 158.639 1.00 33.92 642 SER A C 1
ATOM 4867 O O . SER A 1 642 ? 137.773 125.465 158.153 1.00 33.92 642 SER A O 1
ATOM 4870 N N . ILE A 1 643 ? 139.380 126.414 159.407 1.00 32.19 643 ILE A N 1
ATOM 4871 C CA . ILE A 1 643 ? 140.026 125.135 159.688 1.00 32.19 643 ILE A CA 1
ATOM 4872 C C . ILE A 1 643 ? 139.084 124.216 160.453 1.00 32.19 643 ILE A C 1
ATOM 4873 O O . ILE A 1 643 ? 138.923 123.037 160.110 1.00 32.19 643 ILE A O 1
ATOM 4878 N N . VAL A 1 644 ? 138.447 124.736 161.505 1.00 32.65 644 VAL A N 1
ATOM 4879 C CA . VAL A 1 644 ? 137.577 123.884 162.311 1.00 32.65 644 VAL A CA 1
ATOM 4880 C C . VAL A 1 644 ? 136.378 123.411 161.498 1.00 32.65 644 VAL A C 1
ATOM 4881 O O . VAL A 1 644 ? 135.992 122.236 161.565 1.00 32.65 644 VAL A O 1
ATOM 4885 N N . LEU A 1 645 ? 135.770 124.305 160.714 1.00 36.08 645 LEU A N 1
ATOM 4886 C CA . LEU A 1 645 ? 134.625 123.901 159.906 1.00 36.08 645 LEU A CA 1
ATOM 4887 C C . LEU A 1 645 ? 135.025 122.881 158.846 1.00 36.08 645 LEU A C 1
ATOM 4888 O O . LEU A 1 645 ? 134.286 121.923 158.589 1.00 36.08 645 LEU A O 1
ATOM 4893 N N . PHE A 1 646 ? 136.194 123.061 158.226 1.00 38.03 646 PHE A N 1
ATOM 4894 C CA . PHE A 1 646 ? 136.680 122.075 157.267 1.00 38.03 646 PHE A CA 1
ATOM 4895 C C . PHE A 1 646 ? 136.872 120.721 157.927 1.00 38.03 646 PHE A C 1
ATOM 4896 O O . PHE A 1 646 ? 136.517 119.687 157.354 1.00 38.03 646 PHE A O 1
ATOM 4904 N N . ILE A 1 647 ? 137.450 120.703 159.128 1.00 37.83 647 ILE A N 1
ATOM 4905 C CA . ILE A 1 647 ? 137.659 119.435 159.820 1.00 37.83 647 ILE A CA 1
ATOM 4906 C C . ILE A 1 647 ? 136.324 118.757 160.099 1.00 37.83 647 ILE A C 1
ATOM 4907 O O . ILE A 1 647 ? 136.153 117.557 159.851 1.00 37.83 647 ILE A O 1
ATOM 4912 N N . ILE A 1 648 ? 135.351 119.522 160.597 1.00 37.40 648 ILE A N 1
ATOM 4913 C CA . ILE A 1 648 ? 134.049 118.940 160.915 1.00 37.40 648 ILE A CA 1
ATOM 4914 C C . ILE A 1 648 ? 133.384 118.380 159.664 1.00 37.40 648 ILE A C 1
ATOM 4915 O O . ILE A 1 648 ? 132.824 117.278 159.684 1.00 37.40 648 ILE A O 1
ATOM 4920 N N . VAL A 1 649 ? 133.441 119.115 158.553 1.00 39.80 649 VAL A N 1
ATOM 4921 C CA . VAL A 1 649 ? 132.757 118.661 157.345 1.00 39.80 649 VAL A CA 1
ATOM 4922 C C . VAL A 1 649 ? 133.467 117.453 156.745 1.00 39.80 649 VAL A C 1
ATOM 4923 O O . VAL A 1 649 ? 132.825 116.502 156.285 1.00 39.80 649 VAL A O 1
ATOM 4927 N N . LEU A 1 650 ? 134.801 117.477 156.725 1.00 41.26 650 LEU A N 1
ATOM 4928 C CA . LEU A 1 650 ? 135.550 116.358 156.167 1.00 41.26 650 LEU A CA 1
ATOM 4929 C C . LEU A 1 650 ? 135.369 115.101 157.004 1.00 41.26 650 LEU A C 1
ATOM 4930 O O . LEU A 1 650 ? 135.436 113.987 156.477 1.00 41.26 650 LEU A O 1
ATOM 4935 N N . VAL A 1 651 ? 135.168 115.251 158.316 1.00 43.12 651 VAL A N 1
ATOM 4936 C CA . VAL A 1 651 ? 134.861 114.084 159.139 1.00 43.12 651 VAL A CA 1
ATOM 4937 C C . VAL A 1 651 ? 133.561 113.437 158.683 1.00 43.12 651 VAL A C 1
ATOM 4938 O O . VAL A 1 651 ? 133.449 112.207 158.624 1.00 43.12 651 VAL A O 1
ATOM 4942 N N . GLY A 1 652 ? 132.564 114.248 158.335 1.00 46.65 652 GLY A N 1
ATOM 4943 C CA . GLY A 1 652 ? 131.323 113.687 157.829 1.00 46.65 652 GLY A CA 1
ATOM 4944 C C . GLY A 1 652 ? 131.474 113.076 156.449 1.00 46.65 652 GLY A C 1
ATOM 4945 O O . GLY A 1 652 ? 130.922 112.009 156.168 1.00 46.65 652 GLY A O 1
ATOM 4946 N N . ILE A 1 653 ? 132.236 113.731 155.575 1.00 47.90 653 ILE A N 1
ATOM 4947 C CA . ILE A 1 653 ? 132.363 113.237 154.206 1.00 47.90 653 ILE A CA 1
ATOM 4948 C C . ILE A 1 653 ? 133.206 111.969 154.161 1.00 47.90 653 ILE A C 1
ATOM 4949 O O . ILE A 1 653 ? 132.960 111.087 153.332 1.00 47.90 653 ILE A O 1
ATOM 4954 N N . LEU A 1 654 ? 134.187 111.839 155.056 1.00 49.98 654 LEU A N 1
ATOM 4955 C CA . LEU A 1 654 ? 134.967 110.609 155.126 1.00 49.98 654 LEU A CA 1
ATOM 4956 C C . LEU A 1 654 ? 134.103 109.446 155.587 1.00 49.98 654 LEU A C 1
ATOM 4957 O O . LEU A 1 654 ? 134.255 108.319 155.105 1.00 49.98 654 LEU A O 1
ATOM 4962 N N . LYS A 1 655 ? 133.190 109.705 156.519 1.00 50.90 655 LYS A N 1
ATOM 4963 C CA . LYS A 1 655 ? 132.153 108.752 156.886 1.00 50.90 655 LYS A CA 1
ATOM 4964 C C . LYS A 1 655 ? 131.029 108.847 155.867 1.00 50.90 655 LYS A C 1
ATOM 4965 O O . LYS A 1 655 ? 131.201 109.460 154.810 1.00 50.90 655 LYS A O 1
ATOM 4971 N N . ASN A 1 656 ? 129.877 108.252 156.163 1.00 53.91 656 ASN A N 1
ATOM 4972 C CA . ASN A 1 656 ? 128.745 108.352 155.252 1.00 53.91 656 ASN A CA 1
ATOM 4973 C C . ASN A 1 656 ? 127.532 108.957 155.946 1.00 53.91 656 ASN A C 1
ATOM 4974 O O . ASN A 1 656 ? 126.395 108.551 155.687 1.00 53.91 656 ASN A O 1
ATOM 4979 N N . THR A 1 657 ? 127.760 109.928 156.830 1.00 55.20 657 THR A N 1
ATOM 4980 C CA . THR A 1 657 ? 126.702 110.635 157.522 1.00 55.20 657 THR A CA 1
ATOM 4981 C C . THR A 1 657 ? 126.709 112.113 157.149 1.00 55.20 657 THR A C 1
ATOM 4982 O O . THR A 1 657 ? 127.778 112.696 156.940 1.00 55.20 657 THR A O 1
ATOM 4986 N N . PRO A 1 658 ? 125.539 112.735 157.029 1.00 57.64 658 PRO A N 1
ATOM 4987 C CA . PRO A 1 658 ? 125.496 114.170 156.734 1.00 57.64 658 PRO A CA 1
ATOM 4988 C C . PRO A 1 658 ? 125.765 115.003 157.976 1.00 57.64 658 PRO A C 1
ATOM 4989 O O . PRO A 1 658 ? 125.510 114.579 159.105 1.00 57.64 658 PRO A O 1
ATOM 4993 N N . THR A 1 659 ? 126.291 116.204 157.753 1.00 58.31 659 THR A N 1
ATOM 4994 C CA . THR A 1 659 ? 126.552 117.122 158.853 1.00 58.31 659 THR A CA 1
ATOM 4995 C C . THR A 1 659 ? 125.241 117.687 159.391 1.00 58.31 659 THR A C 1
ATOM 4996 O O . THR A 1 659 ? 124.340 118.040 158.625 1.00 58.31 659 THR A O 1
ATOM 5000 N N . ARG A 1 660 ? 125.132 117.752 160.713 1.00 61.07 660 ARG A N 1
ATOM 5001 C CA . ARG A 1 660 ? 123.894 118.188 161.339 1.00 61.07 660 ARG A CA 1
ATOM 5002 C C . ARG A 1 660 ? 123.592 119.640 160.972 1.00 61.07 660 ARG A C 1
ATOM 5003 O O . ARG A 1 660 ? 124.508 120.466 160.903 1.00 61.07 660 ARG A O 1
ATOM 5011 N N . PRO A 1 661 ? 122.327 119.974 160.709 1.00 59.19 661 PRO A N 1
ATOM 5012 C CA . PRO A 1 661 ? 121.977 121.364 160.360 1.00 59.19 661 PRO A CA 1
ATOM 5013 C C . PRO A 1 661 ? 122.421 122.401 161.380 1.00 59.19 661 PRO A C 1
ATOM 5014 O O . PRO A 1 661 ? 122.752 123.530 160.994 1.00 59.19 661 PRO A O 1
ATOM 5018 N N . LEU A 1 662 ? 122.383 122.066 162.673 1.00 55.90 662 LEU A N 1
ATOM 5019 C CA . LEU A 1 662 ? 122.776 123.016 163.712 1.00 55.90 662 LEU A CA 1
ATOM 5020 C C . LEU A 1 662 ? 124.165 123.594 163.463 1.00 55.90 662 LEU A C 1
ATOM 5021 O O . LEU A 1 662 ? 124.385 124.799 163.638 1.00 55.90 662 LEU A O 1
ATOM 5026 N N . ILE A 1 663 ? 125.116 122.751 163.053 1.00 53.36 663 ILE A N 1
ATOM 5027 C CA . ILE A 1 663 ? 126.479 123.221 162.828 1.00 53.36 663 ILE A CA 1
ATOM 5028 C C . ILE A 1 663 ? 126.518 124.232 161.691 1.00 53.36 663 ILE A C 1
ATOM 5029 O O . ILE A 1 663 ? 127.150 125.293 161.803 1.00 53.36 663 ILE A O 1
ATOM 5034 N N . HIS A 1 664 ? 125.837 123.925 160.586 1.00 51.13 664 HIS A N 1
ATOM 5035 C CA . HIS A 1 664 ? 125.775 124.865 159.476 1.00 51.13 664 HIS A CA 1
ATOM 5036 C C . HIS A 1 664 ? 125.143 126.178 159.901 1.00 51.13 664 HIS A C 1
ATOM 5037 O O . HIS A 1 664 ? 125.663 127.252 159.590 1.00 51.13 664 HIS A O 1
ATOM 5044 N N . LYS A 1 665 ? 124.004 126.117 160.592 1.00 48.40 665 LYS A N 1
ATOM 5045 C CA . LYS A 1 665 ? 123.327 127.350 160.979 1.00 48.40 665 LYS A CA 1
ATOM 5046 C C . LYS A 1 665 ? 124.208 128.199 161.884 1.00 48.40 665 LYS A C 1
ATOM 5047 O O . LYS A 1 665 ? 124.318 129.418 161.693 1.00 48.40 665 LYS A O 1
ATOM 5053 N N . VAL A 1 666 ? 124.871 127.570 162.854 1.00 46.51 666 VAL A N 1
ATOM 5054 C CA . VAL A 1 666 ? 125.695 128.326 163.788 1.00 46.51 666 VAL A CA 1
ATOM 5055 C C . VAL A 1 666 ? 126.856 128.988 163.060 1.00 46.51 666 VAL A C 1
ATOM 5056 O O . VAL A 1 666 ? 127.052 130.208 163.158 1.00 46.51 666 VAL A O 1
ATOM 5060 N N . PHE A 1 667 ? 127.634 128.205 162.301 1.00 44.45 667 PHE A N 1
ATOM 5061 C CA . PHE A 1 667 ? 128.791 128.796 161.635 1.00 44.45 667 PHE A CA 1
ATOM 5062 C C . PHE A 1 667 ? 128.377 129.804 160.572 1.00 44.45 667 PHE A C 1
ATOM 5063 O O . PHE A 1 667 ? 129.088 130.788 160.349 1.00 44.45 667 PHE A O 1
ATOM 5071 N N . TYR A 1 668 ? 127.219 129.615 159.942 1.00 40.74 668 TYR A N 1
ATOM 5072 C CA . TYR A 1 668 ? 126.760 130.580 158.954 1.00 40.74 668 TYR A CA 1
ATOM 5073 C C . TYR A 1 668 ? 126.401 131.906 159.603 1.00 40.74 668 TYR A C 1
ATOM 5074 O O . TYR A 1 668 ? 126.792 132.968 159.111 1.00 40.74 668 TYR A O 1
ATOM 5083 N N . ILE A 1 669 ? 125.644 131.871 160.700 1.00 39.24 669 ILE A N 1
ATOM 5084 C CA . ILE A 1 669 ? 125.288 133.120 161.368 1.00 39.24 669 ILE A CA 1
ATOM 5085 C C . ILE A 1 669 ? 126.537 133.818 161.886 1.00 39.24 669 ILE A C 1
ATOM 5086 O O . ILE A 1 669 ? 126.656 135.049 161.813 1.00 39.24 669 ILE A O 1
ATOM 5091 N N . LEU A 1 670 ? 127.500 133.047 162.392 1.00 37.54 670 LEU A N 1
ATOM 5092 C CA . LEU A 1 670 ? 128.728 133.651 162.898 1.00 37.54 670 LEU A CA 1
ATOM 5093 C C . LEU A 1 670 ? 129.503 134.326 161.769 1.00 37.54 670 LEU A C 1
ATOM 5094 O O . LEU A 1 670 ? 129.926 135.483 161.891 1.00 37.54 670 LEU A O 1
ATOM 5099 N N . LEU A 1 671 ? 129.707 133.609 160.658 1.00 36.47 671 LEU A N 1
ATOM 5100 C CA . LEU A 1 671 ? 130.381 134.205 159.509 1.00 36.47 671 LEU A CA 1
ATOM 5101 C C . LEU A 1 671 ? 129.627 135.409 158.971 1.00 36.47 671 LEU A C 1
ATOM 5102 O O . LEU A 1 671 ? 130.251 136.354 158.487 1.00 36.47 671 LEU A O 1
ATOM 5107 N N . PHE A 1 672 ? 128.298 135.412 159.053 1.00 38.16 672 PHE A N 1
ATOM 5108 C CA . PHE A 1 672 ? 127.555 136.566 158.562 1.00 38.16 672 PHE A CA 1
ATOM 5109 C C . PHE A 1 672 ? 127.769 137.774 159.461 1.00 38.16 672 PHE A C 1
ATOM 5110 O O . PHE A 1 672 ? 127.941 138.895 158.971 1.00 38.16 672 PHE A O 1
ATOM 5118 N N . ALA A 1 673 ? 127.752 137.571 160.779 1.00 35.72 673 ALA A N 1
ATOM 5119 C CA . ALA A 1 673 ? 128.043 138.678 161.686 1.00 35.72 673 ALA A CA 1
ATOM 5120 C C . ALA A 1 673 ? 129.446 139.218 161.449 1.00 35.72 673 ALA A C 1
ATOM 5121 O O . ALA A 1 673 ? 129.666 140.437 161.444 1.00 35.72 673 ALA A O 1
ATOM 5123 N N . LEU A 1 674 ? 130.403 138.323 161.213 1.00 34.17 674 LEU A N 1
ATOM 5124 C CA . LEU A 1 674 ? 131.774 138.761 160.987 1.00 34.17 674 LEU A CA 1
ATOM 5125 C C . LEU A 1 674 ? 131.902 139.504 159.659 1.00 34.17 674 LEU A C 1
ATOM 5126 O O . LEU A 1 674 ? 132.626 140.502 159.561 1.00 34.17 674 LEU A O 1
ATOM 5131 N N . PHE A 1 675 ? 131.186 139.047 158.631 1.00 31.90 675 PHE A N 1
ATOM 5132 C CA . PHE A 1 675 ? 131.168 139.747 157.351 1.00 31.90 675 PHE A CA 1
ATOM 5133 C C . PHE A 1 675 ? 130.545 141.129 157.480 1.00 31.90 675 PHE A C 1
ATOM 5134 O O . PHE A 1 675 ? 130.987 142.080 156.826 1.00 31.90 675 PHE A O 1
ATOM 5142 N N . ILE A 1 676 ? 129.498 141.256 158.296 1.00 31.87 676 ILE A N 1
ATOM 5143 C CA . ILE A 1 676 ? 128.892 142.567 158.512 1.00 31.87 676 ILE A CA 1
ATOM 5144 C C . ILE A 1 676 ? 129.873 143.496 159.208 1.00 31.87 676 ILE A C 1
ATOM 5145 O O . ILE A 1 676 ? 129.984 144.681 158.867 1.00 31.87 676 ILE A O 1
ATOM 5150 N N . LEU A 1 677 ? 130.609 142.973 160.187 1.00 31.66 677 LEU A N 1
ATOM 5151 C CA . LEU A 1 677 ? 131.642 143.782 160.823 1.00 31.66 677 LEU A CA 1
ATOM 5152 C C . LEU A 1 677 ? 132.688 144.223 159.804 1.00 31.66 677 LEU A C 1
ATOM 5153 O O . LEU A 1 677 ? 133.138 145.376 159.814 1.00 31.66 677 LEU A O 1
ATOM 5158 N N . HIS A 1 678 ? 133.052 143.325 158.889 1.00 28.68 678 HIS A N 1
ATOM 5159 C CA . HIS A 1 678 ? 134.021 143.648 157.846 1.00 28.68 678 HIS A CA 1
ATOM 5160 C C . HIS A 1 678 ? 133.520 144.782 156.956 1.00 28.68 678 HIS A C 1
ATOM 5161 O O . HIS A 1 678 ? 134.233 145.764 156.705 1.00 28.68 678 HIS A O 1
ATOM 5168 N N . THR A 1 679 ? 132.303 144.637 156.426 1.00 30.06 679 THR A N 1
ATOM 5169 C CA . THR A 1 679 ? 131.781 145.656 155.521 1.00 30.06 679 THR A CA 1
ATOM 5170 C C . THR A 1 679 ? 131.567 146.986 156.230 1.00 30.06 679 THR A C 1
ATOM 5171 O O . THR A 1 679 ? 131.711 148.041 155.608 1.00 30.06 679 THR A O 1
ATOM 5175 N N . CYS A 1 680 ? 131.251 146.974 157.528 1.00 32.00 680 CYS A N 1
ATOM 5176 C CA . CYS A 1 680 ? 131.189 148.239 158.254 1.00 32.00 680 CYS A CA 1
ATOM 5177 C C . CYS A 1 680 ? 132.568 148.863 158.400 1.00 32.00 680 CYS A C 1
ATOM 5178 O O . CYS A 1 680 ? 132.703 150.090 158.347 1.00 32.00 680 CYS A O 1
ATOM 5181 N N . GLY A 1 681 ? 133.603 148.043 158.585 1.00 30.05 681 GLY A N 1
ATOM 5182 C CA . GLY A 1 681 ? 134.957 148.574 158.561 1.00 30.05 681 GLY A CA 1
ATOM 5183 C C . GLY A 1 681 ? 135.279 149.268 157.250 1.00 30.05 681 GLY A C 1
ATOM 5184 O O . GLY A 1 681 ? 135.809 150.384 157.230 1.00 30.05 681 GLY A O 1
ATOM 5185 N N . LEU A 1 682 ? 134.971 148.608 156.131 1.00 30.81 682 LEU A N 1
ATOM 5186 C CA . LEU A 1 682 ? 135.190 149.243 154.830 1.00 30.81 682 LEU A CA 1
ATOM 5187 C C . LEU A 1 682 ? 134.352 150.504 154.666 1.00 30.81 682 LEU A C 1
ATOM 5188 O O . LEU A 1 682 ? 134.808 151.477 154.058 1.00 30.81 682 LEU A O 1
ATOM 5193 N N . GLY A 1 683 ? 133.131 150.510 155.197 1.00 31.80 683 GLY A N 1
ATOM 5194 C CA . GLY A 1 683 ? 132.311 151.707 155.120 1.00 31.80 683 GLY A CA 1
ATOM 5195 C C . GLY A 1 683 ? 132.928 152.873 155.863 1.00 31.80 683 GLY A C 1
ATOM 5196 O O . GLY A 1 683 ? 132.935 154.004 155.374 1.00 31.80 683 GLY A O 1
ATOM 5197 N N . LEU A 1 684 ? 133.441 152.616 157.068 1.00 32.15 684 LEU A N 1
ATOM 5198 C CA . LEU A 1 684 ? 134.103 153.679 157.817 1.00 32.15 684 LEU A CA 1
ATOM 5199 C C . LEU A 1 684 ? 135.355 154.163 157.101 1.00 32.15 684 LEU A C 1
ATOM 5200 O O . LEU A 1 684 ? 135.648 155.363 157.103 1.00 32.15 684 LEU A O 1
ATOM 5205 N N . ARG A 1 685 ? 136.122 153.279 156.474 1.00 32.04 685 ARG A N 1
ATOM 5206 C CA . ARG A 1 685 ? 137.290 153.755 155.738 1.00 32.04 685 ARG A CA 1
ATOM 5207 C C . ARG A 1 685 ? 136.870 154.614 154.568 1.00 32.04 685 ARG A C 1
ATOM 5208 O O . ARG A 1 685 ? 137.487 155.634 154.288 1.00 32.04 685 ARG A O 1
ATOM 5216 N N . TRP A 1 686 ? 135.818 154.212 153.878 1.00 30.54 686 TRP A N 1
ATOM 5217 C CA . TRP A 1 686 ? 135.317 155.037 152.786 1.00 30.54 686 TRP A CA 1
ATOM 5218 C C . TRP A 1 686 ? 134.908 156.411 153.297 1.00 30.54 686 TRP A C 1
ATOM 5219 O O . TRP A 1 686 ? 135.304 157.439 152.740 1.00 30.54 686 TRP A O 1
ATOM 5230 N N . TYR A 1 687 ? 134.117 156.441 154.368 1.00 36.60 687 TYR A N 1
ATOM 5231 C CA . TYR A 1 687 ? 133.610 157.706 154.886 1.00 36.60 687 TYR A CA 1
ATOM 5232 C C . TYR A 1 687 ? 134.740 158.618 155.347 1.00 36.60 687 TYR A C 1
ATOM 5233 O O . TYR A 1 687 ? 134.737 159.816 155.049 1.00 36.60 687 TYR A O 1
ATOM 5242 N N . VAL A 1 688 ? 135.719 158.076 156.073 1.00 34.76 688 VAL A N 1
ATOM 5243 C CA . VAL A 1 688 ? 136.775 158.930 156.604 1.00 34.76 688 VAL A CA 1
ATOM 5244 C C . VAL A 1 688 ? 137.777 159.310 155.523 1.00 34.76 688 VAL A C 1
ATOM 5245 O O . VAL A 1 688 ? 138.402 160.372 155.601 1.00 34.76 688 VAL A O 1
ATOM 5249 N N . SER A 1 689 ? 137.964 158.465 154.509 1.00 33.68 689 SER A N 1
ATOM 5250 C CA . SER A 1 689 ? 138.900 158.804 153.445 1.00 33.68 689 SER A CA 1
ATOM 5251 C C . SER A 1 689 ? 138.312 159.824 152.482 1.00 33.68 689 SER A C 1
ATOM 5252 O O . SER A 1 689 ? 139.061 160.561 151.832 1.00 33.68 689 SER A O 1
ATOM 5255 N N . GLU A 1 690 ? 136.983 159.875 152.377 1.00 33.54 690 GLU A N 1
ATOM 5256 C CA . GLU A 1 690 ? 136.259 160.648 151.370 1.00 33.54 690 GLU A CA 1
ATOM 5257 C C . GLU A 1 690 ? 136.596 160.211 149.951 1.00 33.54 690 GLU A C 1
ATOM 5258 O O . GLU A 1 690 ? 136.408 160.973 149.003 1.00 33.54 690 GLU A O 1
ATOM 5264 N N . HIS A 1 691 ? 137.088 158.986 149.793 1.00 30.73 691 HIS A N 1
ATOM 5265 C CA . HIS A 1 691 ? 137.351 158.408 148.486 1.00 30.73 691 HIS A CA 1
ATOM 5266 C C . HIS A 1 691 ? 137.119 156.912 148.594 1.00 30.73 691 HIS A C 1
ATOM 5267 O O . HIS A 1 691 ? 137.101 156.354 149.691 1.00 30.73 691 HIS A O 1
ATOM 5274 N N . ALA A 1 692 ? 136.929 156.266 147.453 1.00 28.14 692 ALA A N 1
ATOM 5275 C CA . ALA A 1 692 ? 136.634 154.845 147.476 1.00 28.14 692 ALA A CA 1
ATOM 5276 C C . ALA A 1 692 ? 137.789 154.088 148.124 1.00 28.14 692 ALA A C 1
ATOM 5277 O O . ALA A 1 692 ? 138.955 154.362 147.822 1.00 28.14 692 ALA A O 1
ATOM 5279 N N . PRO A 1 693 ? 137.513 153.146 149.028 1.00 28.16 693 PRO A N 1
ATOM 5280 C CA . PRO A 1 693 ? 138.567 152.432 149.753 1.00 28.16 693 PRO A CA 1
ATOM 5281 C C . PRO A 1 693 ? 139.135 151.225 149.010 1.00 28.16 693 PRO A C 1
ATOM 5282 O O . PRO A 1 693 ? 139.254 150.134 149.564 1.00 28.16 693 PRO A O 1
ATOM 5286 N N . TRP A 1 694 ? 139.432 151.409 147.725 1.00 27.19 694 TRP A N 1
ATOM 5287 C CA . TRP A 1 694 ? 140.112 150.378 146.949 1.00 27.19 694 TRP A CA 1
ATOM 5288 C C . TRP A 1 694 ? 141.110 150.956 145.953 1.00 27.19 694 TRP A C 1
ATOM 5289 O O . TRP A 1 694 ? 141.105 150.556 144.788 1.00 27.19 694 TRP A O 1
ATOM 5300 N N . SER A 1 695 ? 141.956 151.899 146.372 1.00 26.87 695 SER A N 1
ATOM 5301 C CA . SER A 1 695 ? 142.746 152.659 145.415 1.00 26.87 695 SER A CA 1
ATOM 5302 C C . SER A 1 695 ? 144.256 152.681 145.634 1.00 26.87 695 SER A C 1
ATOM 5303 O O . SER A 1 695 ? 144.949 153.351 144.863 1.00 26.87 695 SER A O 1
ATOM 5306 N N . ASN A 1 696 ? 144.806 151.997 146.647 1.00 32.56 696 ASN A N 1
ATOM 5307 C CA . ASN A 1 696 ? 146.241 152.152 146.881 1.00 32.56 696 ASN A CA 1
ATOM 5308 C C . ASN A 1 696 ? 146.948 150.847 147.245 1.00 32.56 696 ASN A C 1
ATOM 5309 O O . ASN A 1 696 ? 147.986 150.879 147.916 1.00 32.56 696 ASN A O 1
ATOM 5314 N N . ALA A 1 697 ? 146.396 149.705 146.839 1.00 33.86 697 ALA A N 1
ATOM 5315 C CA . ALA A 1 697 ? 147.045 148.394 146.904 1.00 33.86 697 ALA A CA 1
ATOM 5316 C C . ALA A 1 697 ? 147.142 147.801 148.305 1.00 33.86 697 ALA A C 1
ATOM 5317 O O . ALA A 1 697 ? 147.552 146.647 148.454 1.00 33.86 697 ALA A O 1
ATOM 5319 N N . TYR A 1 698 ? 146.808 148.569 149.341 1.00 33.80 698 TYR A N 1
ATOM 5320 C CA . TYR A 1 698 ? 146.416 147.961 150.609 1.00 33.80 698 TYR A CA 1
ATOM 5321 C C . TYR A 1 698 ? 144.906 147.817 150.676 1.00 33.80 698 TYR A C 1
ATOM 5322 O O . TYR A 1 698 ? 144.372 146.726 150.915 1.00 33.80 698 TYR A O 1
ATOM 5331 N N . GLU A 1 699 ? 144.215 148.909 150.390 1.00 31.00 699 GLU A N 1
ATOM 5332 C CA . GLU A 1 699 ? 142.776 148.822 150.337 1.00 31.00 699 GLU A CA 1
ATOM 5333 C C . GLU A 1 699 ? 142.447 147.710 149.369 1.00 31.00 699 GLU A C 1
ATOM 5334 O O . GLU A 1 699 ? 141.557 146.907 149.623 1.00 31.00 699 GLU A O 1
ATOM 5340 N N . SER A 1 700 ? 143.163 147.650 148.253 1.00 27.99 700 SER A N 1
ATOM 5341 C CA . SER A 1 700 ? 142.840 146.635 147.262 1.00 27.99 700 SER A CA 1
ATOM 5342 C C . SER A 1 700 ? 142.855 145.241 147.875 1.00 27.99 700 SER A C 1
ATOM 5343 O O . SER A 1 700 ? 141.989 144.416 147.570 1.00 27.99 700 SER A O 1
ATOM 5346 N N . MET A 1 701 ? 143.825 144.955 148.748 1.00 29.79 701 MET A N 1
ATOM 5347 C CA . MET A 1 701 ? 143.829 143.663 149.429 1.00 29.79 701 MET A CA 1
ATOM 5348 C C . MET A 1 701 ? 142.629 143.523 150.355 1.00 29.79 701 MET A C 1
ATOM 5349 O O . MET A 1 701 ? 142.012 142.452 150.425 1.00 29.79 701 MET A O 1
ATOM 5354 N N . LEU A 1 702 ? 142.283 144.590 151.079 1.00 28.35 702 LEU A N 1
ATOM 5355 C CA . LEU A 1 702 ? 141.090 144.527 151.918 1.00 28.35 702 LEU A CA 1
ATOM 5356 C C . LEU A 1 702 ? 139.848 144.238 151.087 1.00 28.35 702 LEU A C 1
ATOM 5357 O O . LEU A 1 702 ? 138.999 143.431 151.481 1.00 28.35 702 LEU A O 1
ATOM 5362 N N . TYR A 1 703 ? 139.732 144.867 149.918 1.00 23.92 703 TYR A N 1
ATOM 5363 C CA . TYR A 1 703 ? 138.546 144.647 149.105 1.00 23.92 703 TYR A CA 1
ATOM 5364 C C . TYR A 1 703 ? 138.541 143.273 148.452 1.00 23.92 703 TYR A C 1
ATOM 5365 O O . TYR A 1 703 ? 137.468 142.704 148.240 1.00 23.92 703 TYR A O 1
ATOM 5374 N N . ILE A 1 704 ? 139.707 142.718 148.126 1.00 23.60 704 ILE A N 1
ATOM 5375 C CA . ILE A 1 704 ? 139.741 141.342 147.637 1.00 23.60 704 ILE A CA 1
ATOM 5376 C C . ILE A 1 704 ? 139.293 140.381 148.731 1.00 23.60 704 ILE A C 1
ATOM 5377 O O . ILE A 1 704 ? 138.535 139.437 148.475 1.00 23.60 704 ILE A O 1
ATOM 5382 N N . ALA A 1 705 ? 139.747 140.609 149.967 1.00 25.72 705 ALA A N 1
ATOM 5383 C CA . ALA A 1 705 ? 139.233 139.842 151.099 1.00 25.72 705 ALA A CA 1
ATOM 5384 C C . ALA A 1 705 ? 137.718 139.948 151.188 1.00 25.72 705 ALA A C 1
ATOM 5385 O O . ALA A 1 705 ? 137.018 138.947 151.396 1.00 25.72 705 ALA A O 1
ATOM 5387 N N . TRP A 1 706 ? 137.196 141.165 151.046 1.00 24.82 706 TRP A N 1
ATOM 5388 C CA . TRP A 1 706 ? 135.756 141.367 151.145 1.00 24.82 706 TRP A CA 1
ATOM 5389 C C . TRP A 1 706 ? 135.019 140.609 150.052 1.00 24.82 706 TRP A C 1
ATOM 5390 O O . TRP A 1 706 ? 133.981 139.995 150.304 1.00 24.82 706 TRP A O 1
ATOM 5401 N N . ALA A 1 707 ? 135.529 140.660 148.821 1.00 24.10 707 ALA A N 1
ATOM 5402 C CA . ALA A 1 707 ? 134.880 139.937 147.732 1.00 24.10 707 ALA A CA 1
ATOM 5403 C C . ALA A 1 707 ? 134.910 138.437 147.978 1.00 24.10 707 ALA A C 1
ATOM 5404 O O . ALA A 1 707 ? 133.921 137.735 147.727 1.00 24.10 707 ALA A O 1
ATOM 5406 N N . ALA A 1 708 ? 136.031 137.929 148.490 1.00 25.63 708 ALA A N 1
ATOM 5407 C CA . ALA A 1 708 ? 136.139 136.501 148.755 1.00 25.63 708 ALA A CA 1
ATOM 5408 C C . ALA A 1 708 ? 135.130 136.062 149.805 1.00 25.63 708 ALA A C 1
ATOM 5409 O O . ALA A 1 708 ? 134.485 135.020 149.656 1.00 25.63 708 ALA A O 1
ATOM 5411 N N . ILE A 1 709 ? 134.970 136.845 150.875 1.00 26.75 709 ILE A N 1
ATOM 5412 C CA . ILE A 1 709 ? 134.017 136.445 151.910 1.00 26.75 709 ILE A CA 1
ATOM 5413 C C . ILE A 1 709 ? 132.583 136.645 151.430 1.00 26.75 709 ILE A C 1
ATOM 5414 O O . ILE A 1 709 ? 131.678 135.892 151.812 1.00 26.75 709 ILE A O 1
ATOM 5419 N N . LEU A 1 710 ? 132.348 137.654 150.586 1.00 27.91 710 LEU A N 1
ATOM 5420 C CA . LEU A 1 710 ? 131.030 137.834 149.988 1.00 27.91 710 LEU A CA 1
ATOM 5421 C C . LEU A 1 710 ? 130.632 136.623 149.163 1.00 27.91 710 LEU A C 1
ATOM 5422 O O . LEU A 1 710 ? 129.472 136.197 149.187 1.00 27.91 710 LEU A O 1
ATOM 5427 N N . SER A 1 711 ? 131.583 136.059 148.417 1.00 29.46 711 SER A N 1
ATOM 5428 C CA . SER A 1 711 ? 131.276 134.906 147.576 1.00 29.46 711 SER A CA 1
ATOM 5429 C C . SER A 1 711 ? 130.773 133.729 148.401 1.00 29.46 711 SER A C 1
ATOM 5430 O O . SER A 1 711 ? 129.900 132.979 147.956 1.00 29.46 711 SER A O 1
ATOM 5433 N N . GLY A 1 712 ? 131.313 133.547 149.598 1.00 31.27 712 GLY A N 1
ATOM 5434 C CA . GLY A 1 712 ? 130.918 132.439 150.440 1.00 31.27 712 GLY A CA 1
ATOM 5435 C C . GLY A 1 712 ? 129.671 132.693 151.257 1.00 31.27 712 GLY A C 1
ATOM 5436 O O . GLY A 1 712 ? 128.873 131.779 151.475 1.00 31.27 712 GLY A O 1
ATOM 5437 N N . VAL A 1 713 ? 129.494 133.925 151.730 1.00 33.54 713 VAL A N 1
ATOM 5438 C CA . VAL A 1 713 ? 128.393 134.200 152.646 1.00 33.54 713 VAL A CA 1
ATOM 5439 C C . VAL A 1 713 ? 127.068 134.347 151.906 1.00 33.54 713 VAL A C 1
ATOM 5440 O O . VAL A 1 713 ? 126.031 133.871 152.378 1.00 33.54 713 VAL A O 1
ATOM 5444 N N . VAL A 1 714 ? 127.070 134.987 150.739 1.00 34.50 714 VAL A N 1
ATOM 5445 C CA . VAL A 1 714 ? 125.817 135.344 150.078 1.00 34.50 714 VAL A CA 1
ATOM 5446 C C . VAL A 1 714 ? 125.466 134.373 148.958 1.00 34.50 714 VAL A C 1
ATOM 5447 O O . VAL A 1 714 ? 124.376 133.790 148.953 1.00 34.50 714 VAL A O 1
ATOM 5451 N N . PHE A 1 715 ? 126.372 134.196 147.995 1.00 33.29 715 PHE A N 1
ATOM 5452 C CA . PHE A 1 715 ? 126.028 133.442 146.793 1.00 33.29 715 PHE A CA 1
ATOM 5453 C C . PHE A 1 715 ? 125.917 131.949 147.077 1.00 33.29 715 PHE A C 1
ATOM 5454 O O . PHE A 1 715 ? 124.858 131.344 146.881 1.00 33.29 715 PHE A O 1
ATOM 5462 N N . PHE A 1 716 ? 127.002 131.333 147.538 1.00 32.62 716 PHE A N 1
ATOM 5463 C CA . PHE A 1 716 ? 127.061 129.886 147.734 1.00 32.62 716 PHE A CA 1
ATOM 5464 C C . PHE A 1 716 ? 126.834 129.495 149.186 1.00 32.62 716 PHE A C 1
ATOM 5465 O O . PHE A 1 716 ? 127.468 128.567 149.690 1.00 32.62 716 PHE A O 1
ATOM 5473 N N . ARG A 1 717 ? 125.933 130.194 149.881 1.00 40.48 717 ARG A N 1
ATOM 5474 C CA . ARG A 1 717 ? 125.703 129.942 151.300 1.00 40.48 717 ARG A CA 1
ATOM 5475 C C . ARG A 1 717 ? 125.198 128.533 151.579 1.00 40.48 717 ARG A C 1
ATOM 5476 O O . ARG A 1 717 ? 125.272 128.078 152.723 1.00 40.48 717 ARG A O 1
ATOM 5484 N N . ARG A 1 718 ? 124.689 127.835 150.566 1.00 48.10 718 ARG A N 1
ATOM 5485 C CA . ARG A 1 718 ? 124.066 126.536 150.795 1.00 48.10 718 ARG A CA 1
ATOM 5486 C C . ARG A 1 718 ? 125.082 125.468 151.188 1.00 48.10 718 ARG A C 1
ATOM 5487 O O . ARG A 1 718 ? 124.734 124.522 151.903 1.00 48.10 718 ARG A O 1
ATOM 5495 N N . SER A 1 719 ? 126.332 125.598 150.750 1.00 47.82 719 SER A N 1
ATOM 5496 C CA . SER A 1 719 ? 127.320 124.527 150.846 1.00 47.82 719 SER A CA 1
ATOM 5497 C C . SER A 1 719 ? 128.383 124.877 151.877 1.00 47.82 719 SER A C 1
ATOM 5498 O O . SER A 1 719 ? 128.915 125.991 151.869 1.00 47.82 719 SER A O 1
ATOM 5501 N N . ASN A 1 720 ? 128.697 123.917 152.753 1.00 45.93 720 ASN A N 1
ATOM 5502 C CA . ASN A 1 720 ? 129.705 124.147 153.784 1.00 45.93 720 ASN A CA 1
ATOM 5503 C C . ASN A 1 720 ? 131.098 124.328 153.200 1.00 45.93 720 ASN A C 1
ATOM 5504 O O . ASN A 1 720 ? 131.875 125.150 153.699 1.00 45.93 720 ASN A O 1
ATOM 5509 N N . LEU A 1 721 ? 131.440 123.577 152.153 1.00 39.52 721 LEU A N 1
ATOM 5510 C CA . LEU A 1 721 ? 132.802 123.639 151.636 1.00 39.52 721 LEU A CA 1
ATOM 5511 C C . LEU A 1 721 ? 133.082 124.968 150.950 1.00 39.52 721 LEU A C 1
ATOM 5512 O O . LEU A 1 721 ? 134.204 125.481 151.032 1.00 39.52 721 LEU A O 1
ATOM 5517 N N . ALA A 1 722 ? 132.079 125.556 150.299 1.00 37.45 722 ALA A N 1
ATOM 5518 C CA . ALA A 1 722 ? 132.270 126.879 149.717 1.00 37.45 722 ALA A CA 1
ATOM 5519 C C . ALA A 1 722 ? 132.507 127.918 150.800 1.00 37.45 722 ALA A C 1
ATOM 5520 O O . ALA A 1 722 ? 133.387 128.776 150.666 1.00 37.45 722 ALA A O 1
ATOM 5522 N N . LEU A 1 723 ? 131.737 127.850 151.885 1.00 36.30 723 LEU A N 1
ATOM 5523 C CA . LEU A 1 723 ? 131.910 128.800 152.976 1.00 36.30 723 LEU A CA 1
ATOM 5524 C C . LEU A 1 723 ? 133.278 128.639 153.623 1.00 36.30 723 LEU A C 1
ATOM 5525 O O . LEU A 1 723 ? 133.948 129.632 153.937 1.00 36.30 723 LEU A O 1
ATOM 5530 N N . CYS A 1 724 ? 133.722 127.393 153.798 1.00 36.37 724 CYS A N 1
ATOM 5531 C CA . CYS A 1 724 ? 135.052 127.131 154.337 1.00 36.37 724 CYS A CA 1
ATOM 5532 C C . CYS A 1 724 ? 136.141 127.724 153.452 1.00 36.37 724 CYS A C 1
ATOM 5533 O O . CYS A 1 724 ? 137.023 128.447 153.931 1.00 36.37 724 CYS A O 1
ATOM 5536 N N . ALA A 1 725 ? 136.114 127.399 152.158 1.00 32.68 725 ALA A N 1
ATOM 5537 C CA . ALA A 1 725 ? 137.117 127.927 151.241 1.00 32.68 725 ALA A CA 1
ATOM 5538 C C . ALA A 1 725 ? 137.121 129.450 151.226 1.00 32.68 725 ALA A C 1
ATOM 5539 O O . ALA A 1 725 ? 138.188 130.075 151.229 1.00 32.68 725 ALA A O 1
ATOM 5541 N N . SER A 1 726 ? 135.939 130.069 151.218 1.00 32.24 726 SER A N 1
ATOM 5542 C CA . SER A 1 726 ? 135.872 131.523 151.145 1.00 32.24 726 SER A CA 1
ATOM 5543 C C . SER A 1 726 ? 136.447 132.169 152.397 1.00 32.24 726 SER A C 1
ATOM 5544 O O . SER A 1 726 ? 137.216 133.135 152.314 1.00 32.24 726 SER A O 1
ATOM 5547 N N . SER A 1 727 ? 136.072 131.667 153.576 1.00 31.42 727 SER A N 1
ATOM 5548 C CA . SER A 1 727 ? 136.594 132.269 154.797 1.00 31.42 727 SER A CA 1
ATOM 5549 C C . SER A 1 727 ? 138.094 132.044 154.919 1.00 31.42 727 SER A C 1
ATOM 5550 O O . SER A 1 727 ? 138.823 132.923 155.396 1.00 31.42 727 SER A O 1
ATOM 5553 N N . PHE A 1 728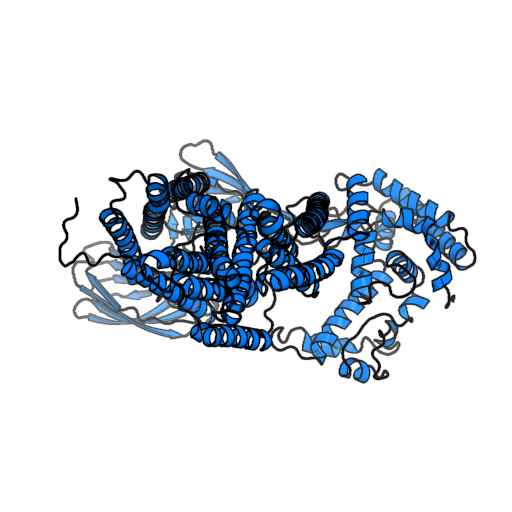 ? 138.579 130.883 154.478 1.00 32.18 728 PHE A N 1
ATOM 5554 C CA . PHE A 1 728 ? 140.015 130.632 154.486 1.00 32.18 728 PHE A CA 1
ATOM 5555 C C . PHE A 1 728 ? 140.749 131.615 153.584 1.00 32.18 728 PHE A C 1
ATOM 5556 O O . PHE A 1 728 ? 141.808 132.142 153.949 1.00 32.18 728 PHE A O 1
ATOM 5564 N N . LEU A 1 729 ? 140.201 131.872 152.395 1.00 31.01 729 LEU A N 1
ATOM 5565 C CA . LEU A 1 729 ? 140.805 132.850 151.495 1.00 31.01 729 LEU A CA 1
ATOM 5566 C C . LEU A 1 729 ? 140.831 134.232 152.131 1.00 31.01 729 LEU A C 1
ATOM 5567 O O . LEU A 1 729 ? 141.845 134.937 152.067 1.00 31.01 729 LEU A O 1
ATOM 5572 N N . ALA A 1 730 ? 139.706 134.656 152.709 1.00 30.26 730 ALA A N 1
ATOM 5573 C CA . ALA A 1 730 ? 139.661 135.970 153.339 1.00 30.26 730 ALA A CA 1
ATOM 5574 C C . ALA A 1 730 ? 140.722 136.094 154.420 1.00 30.26 730 ALA A C 1
ATOM 5575 O O . ALA A 1 730 ? 141.446 137.097 154.483 1.00 30.26 730 ALA A O 1
ATOM 5577 N N . GLY A 1 731 ? 140.848 135.075 155.267 1.00 31.97 731 GLY A N 1
ATOM 5578 C CA . GLY A 1 731 ? 141.856 135.126 156.312 1.00 31.97 731 GLY A CA 1
ATOM 5579 C C . GLY A 1 731 ? 143.264 135.206 155.757 1.00 31.97 731 GLY A C 1
ATOM 5580 O O . GLY A 1 731 ? 144.074 136.026 156.202 1.00 31.97 731 GLY A O 1
ATOM 5581 N N . MET A 1 732 ? 143.574 134.363 154.769 1.00 33.53 732 MET A N 1
ATOM 5582 C CA . MET A 1 732 ? 144.926 134.350 154.221 1.00 33.53 732 MET A CA 1
ATOM 5583 C C . MET A 1 732 ? 145.276 135.680 153.570 1.00 33.53 732 MET A C 1
ATOM 5584 O O . MET A 1 732 ? 146.393 136.185 153.737 1.00 33.53 732 MET A O 1
ATOM 5589 N N . THR A 1 733 ? 144.336 136.275 152.831 1.00 31.13 733 THR A N 1
ATOM 5590 C CA . THR A 1 733 ? 144.671 137.517 152.145 1.00 31.13 733 THR A CA 1
ATOM 5591 C C . THR A 1 733 ? 144.737 138.699 153.105 1.00 31.13 733 THR A C 1
ATOM 5592 O O . THR A 1 733 ? 145.563 139.596 152.910 1.00 31.13 733 THR A O 1
ATOM 5596 N N . LEU A 1 734 ? 143.919 138.717 154.161 1.00 32.38 734 LEU A N 1
ATOM 5597 C CA . LEU A 1 734 ? 144.108 139.750 155.175 1.00 32.38 734 LEU A CA 1
ATOM 5598 C C . LEU A 1 734 ? 145.452 139.592 155.872 1.00 32.38 734 LEU A C 1
ATOM 5599 O O . LEU A 1 734 ? 146.108 140.586 156.201 1.00 32.38 734 LEU A O 1
ATOM 5604 N N . PHE A 1 735 ? 145.888 138.350 156.098 1.00 35.90 735 PHE A N 1
ATOM 5605 C CA . PHE A 1 735 ? 147.203 138.135 156.697 1.00 35.90 735 PHE A CA 1
ATOM 5606 C C . PHE A 1 735 ? 148.314 138.646 155.787 1.00 35.90 735 PHE A C 1
ATOM 5607 O O . PHE A 1 735 ? 149.261 139.299 156.248 1.00 35.90 735 PHE A O 1
ATOM 5615 N N . VAL A 1 736 ? 148.212 138.365 154.486 1.00 35.40 736 VAL A N 1
ATOM 5616 C CA . VAL A 1 736 ? 149.210 138.865 153.542 1.00 35.40 736 VAL A CA 1
ATOM 5617 C C . VAL A 1 736 ? 149.219 140.388 153.529 1.00 35.40 736 VAL A C 1
ATOM 5618 O O . VAL A 1 736 ? 150.282 141.015 153.460 1.00 35.40 736 VAL A O 1
ATOM 5622 N N . ALA A 1 737 ? 148.039 141.010 153.593 1.00 38.06 737 ALA A N 1
ATOM 5623 C CA . ALA A 1 737 ? 147.984 142.467 153.661 1.00 38.06 737 ALA A CA 1
ATOM 5624 C C . ALA A 1 737 ? 148.638 142.986 154.934 1.00 38.06 737 ALA A C 1
ATOM 5625 O O . ALA A 1 737 ? 149.306 144.025 154.919 1.00 38.06 737 ALA A O 1
ATOM 5627 N N . ASN A 1 738 ? 148.460 142.276 156.043 1.00 41.97 738 ASN A N 1
ATOM 5628 C CA . ASN A 1 738 ? 149.031 142.679 157.321 1.00 41.97 738 ASN A CA 1
ATOM 5629 C C . ASN A 1 738 ? 150.463 142.204 157.515 1.00 41.97 738 ASN A C 1
ATOM 5630 O O . ASN A 1 738 ? 150.996 142.348 158.619 1.00 41.97 738 ASN A O 1
ATOM 5635 N N . LEU A 1 739 ? 151.099 141.637 156.488 1.00 45.38 739 LEU A N 1
ATOM 5636 C CA . LEU A 1 739 ? 152.527 141.354 156.595 1.00 45.38 739 LEU A CA 1
ATOM 5637 C C . LEU A 1 739 ? 153.381 142.610 156.729 1.00 45.38 739 LEU A C 1
ATOM 5638 O O . LEU A 1 739 ? 154.589 142.489 156.955 1.00 45.38 739 LEU A O 1
ATOM 5643 N N . GLY A 1 740 ? 152.797 143.801 156.600 1.00 52.37 740 GLY A N 1
ATOM 5644 C CA . GLY A 1 740 ? 153.507 145.039 156.844 1.00 52.37 740 GLY A CA 1
ATOM 5645 C C . GLY A 1 740 ? 154.175 145.676 155.644 1.00 52.37 740 GLY A C 1
ATOM 5646 O O . GLY A 1 740 ? 154.625 146.825 155.747 1.00 52.37 740 GLY A O 1
ATOM 5647 N N . ASP A 1 741 ? 154.262 144.981 154.510 1.00 58.87 741 ASP A N 1
ATOM 5648 C CA . ASP A 1 741 ? 154.865 145.586 153.328 1.00 58.87 741 ASP A CA 1
ATOM 5649 C C . ASP A 1 741 ? 153.999 146.708 152.769 1.00 58.87 741 ASP A C 1
ATOM 5650 O O . ASP A 1 741 ? 154.523 147.680 152.214 1.00 58.87 741 ASP A O 1
ATOM 5655 N N . MET A 1 742 ? 152.682 146.598 152.912 1.00 53.52 742 MET A N 1
ATOM 5656 C CA . MET A 1 742 ? 151.760 147.559 152.324 1.00 53.52 742 MET A CA 1
ATOM 5657 C C . MET A 1 742 ? 151.613 148.775 153.229 1.00 53.52 742 MET A C 1
ATOM 5658 O O . MET A 1 742 ? 151.572 148.647 154.455 1.00 53.52 742 MET A O 1
ATOM 5663 N N . ASP A 1 743 ? 151.536 149.957 152.625 1.00 52.00 743 ASP A N 1
ATOM 5664 C CA . ASP A 1 743 ? 151.328 151.179 153.398 1.00 52.00 743 ASP A CA 1
ATOM 5665 C C . ASP A 1 743 ? 149.845 151.355 153.693 1.00 52.00 743 ASP A C 1
ATOM 5666 O O . ASP A 1 743 ? 149.065 151.593 152.765 1.00 52.00 743 ASP A O 1
ATOM 5671 N N . PRO A 1 744 ? 149.414 151.257 154.953 1.00 45.80 744 PRO A N 1
ATOM 5672 C CA . PRO A 1 744 ? 147.981 151.277 155.260 1.00 45.80 744 PRO A CA 1
ATOM 5673 C C . PRO A 1 744 ? 147.381 152.637 155.576 1.00 45.80 744 PRO A C 1
ATOM 5674 O O . PRO A 1 744 ? 146.149 152.731 155.662 1.00 45.80 744 PRO A O 1
ATOM 5678 N N . GLN A 1 745 ? 148.188 153.677 155.763 1.00 48.48 745 GLN A N 1
ATOM 5679 C CA . GLN A 1 745 ? 147.653 154.959 156.202 1.00 48.48 745 GLN A CA 1
ATOM 5680 C C . GLN A 1 745 ? 146.823 155.608 155.102 1.00 48.48 745 GLN A C 1
ATOM 5681 O O . GLN A 1 745 ? 147.084 155.428 153.911 1.00 48.48 745 GLN A O 1
ATOM 5687 N N . ILE A 1 746 ? 145.814 156.370 155.520 1.00 41.43 746 ILE A N 1
ATOM 5688 C CA . ILE A 1 746 ? 144.794 156.923 154.633 1.00 41.43 746 ILE A CA 1
ATOM 5689 C C . ILE A 1 746 ? 145.388 158.152 153.952 1.00 41.43 746 ILE A C 1
ATOM 5690 O O . ILE A 1 746 ? 145.559 159.199 154.575 1.00 41.43 746 ILE A O 1
ATOM 5695 N N . GLY A 1 747 ? 145.708 158.027 152.665 1.00 43.96 747 GLY A N 1
ATOM 5696 C CA . GLY A 1 747 ? 146.247 159.120 151.891 1.00 43.96 747 GLY A CA 1
ATOM 5697 C C . GLY A 1 747 ? 145.237 159.663 150.892 1.00 43.96 747 GLY A C 1
ATOM 5698 O O . GLY A 1 747 ? 144.171 159.098 150.664 1.00 43.96 747 GLY A O 1
ATOM 5699 N N . ASN A 1 748 ? 145.602 160.792 150.295 1.00 47.15 748 ASN A N 1
ATOM 5700 C CA . ASN A 1 748 ? 144.759 161.437 149.305 1.00 47.15 748 ASN A CA 1
ATOM 5701 C C . ASN A 1 748 ? 144.991 160.844 147.917 1.00 47.15 748 ASN A C 1
ATOM 5702 O O . ASN A 1 748 ? 146.030 160.243 147.632 1.00 47.15 748 ASN A O 1
ATOM 5707 N N . LEU A 1 749 ? 144.000 161.025 147.049 1.00 41.48 749 LEU A N 1
ATOM 5708 C CA . LEU A 1 749 ? 144.052 160.449 145.714 1.00 41.48 749 LEU A CA 1
ATOM 5709 C C . LEU A 1 749 ? 145.028 161.196 144.813 1.00 41.48 749 LEU A C 1
ATOM 5710 O O . LEU A 1 749 ? 145.182 162.416 144.893 1.00 41.48 749 LEU A O 1
ATOM 5715 N N . MET A 1 750 ? 145.691 160.435 143.953 1.00 40.70 750 MET A N 1
ATOM 5716 C CA . MET A 1 750 ? 146.365 160.999 142.797 1.00 40.70 750 MET A CA 1
ATOM 5717 C C . MET A 1 750 ? 145.317 161.660 141.903 1.00 40.70 750 MET A C 1
ATOM 5718 O O . MET A 1 750 ? 144.180 161.184 141.841 1.00 40.70 750 MET A O 1
ATOM 5723 N N . PRO A 1 751 ? 145.641 162.766 141.227 1.00 36.15 751 PRO A N 1
ATOM 5724 C CA . PRO A 1 751 ? 144.603 163.458 140.445 1.00 36.15 751 PRO A CA 1
ATOM 5725 C C . PRO A 1 751 ? 143.935 162.586 139.397 1.00 36.15 751 PRO A C 1
ATOM 5726 O O . PRO A 1 751 ? 142.711 162.672 139.227 1.00 36.15 751 PRO A O 1
ATOM 5730 N N . VAL A 1 752 ? 144.691 161.715 138.726 1.00 32.29 752 VAL A N 1
ATOM 5731 C CA . VAL A 1 752 ? 144.118 160.876 137.676 1.00 32.29 752 VAL A CA 1
ATOM 5732 C C . VAL A 1 752 ? 142.958 160.057 138.218 1.00 32.29 752 VAL A C 1
ATOM 5733 O O . VAL A 1 752 ? 141.910 159.937 137.575 1.00 32.29 752 VAL A O 1
ATOM 5737 N N . LEU A 1 753 ? 143.118 159.501 139.416 1.00 31.57 753 LEU A N 1
ATOM 5738 C CA . LEU A 1 753 ? 142.109 158.636 140.005 1.00 31.57 753 LEU A CA 1
ATOM 5739 C C . LEU A 1 753 ? 140.826 159.367 140.380 1.00 31.57 753 LEU A C 1
ATOM 5740 O O . LEU A 1 753 ? 139.862 158.708 140.780 1.00 31.57 753 LEU A O 1
ATOM 5745 N N . LYS A 1 754 ? 140.739 160.668 140.267 1.00 30.20 754 LYS A N 1
ATOM 5746 C CA . LYS A 1 754 ? 139.521 161.307 140.763 1.00 30.20 754 LYS A CA 1
ATOM 5747 C C . LYS A 1 754 ? 138.245 161.078 139.945 1.00 30.20 754 LYS A C 1
ATOM 5748 O O . LYS A 1 754 ? 137.231 161.682 140.231 1.00 30.20 754 LYS A O 1
ATOM 5754 N N . SER A 1 755 ? 138.291 160.250 138.922 1.00 28.12 755 SER A N 1
ATOM 5755 C CA . SER A 1 755 ? 137.120 159.981 138.072 1.00 28.12 755 SER A CA 1
ATOM 5756 C C . SER A 1 755 ? 136.089 159.128 138.741 1.00 28.12 755 SER A C 1
ATOM 5757 O O . SER A 1 755 ? 136.403 158.376 139.638 1.00 28.12 755 SER A O 1
ATOM 5760 N N . TYR A 1 756 ? 134.849 159.240 138.319 1.00 25.40 756 TYR A N 1
ATOM 5761 C CA . TYR A 1 756 ? 133.842 158.385 138.881 1.00 25.40 756 TYR A CA 1
ATOM 5762 C C . TYR A 1 756 ? 134.130 156.973 138.559 1.00 25.40 756 TYR A C 1
ATOM 5763 O O . TYR A 1 756 ? 133.835 156.089 139.322 1.00 25.40 756 TYR A O 1
ATOM 5772 N N . TRP A 1 757 ? 134.731 156.736 137.435 1.00 23.63 757 TRP A N 1
ATOM 5773 C CA . TRP A 1 757 ? 134.933 155.347 137.031 1.00 23.63 757 TRP A CA 1
ATOM 5774 C C . TRP A 1 757 ? 135.742 154.556 138.048 1.00 23.63 757 TRP A C 1
ATOM 5775 O O . TRP A 1 757 ? 135.755 153.323 137.986 1.00 23.63 757 TRP A O 1
ATOM 5786 N N . LEU A 1 758 ? 136.435 155.236 138.962 1.00 23.57 758 LEU A N 1
ATOM 5787 C CA . LEU A 1 758 ? 137.121 154.542 140.045 1.00 23.57 758 LEU A CA 1
ATOM 5788 C C . LEU A 1 758 ? 136.168 153.658 140.832 1.00 23.57 758 LEU A C 1
ATOM 5789 O O . LEU A 1 758 ? 136.575 152.617 141.355 1.00 23.57 758 LEU A O 1
ATOM 5794 N N . ASN A 1 759 ? 134.899 154.051 140.927 1.00 24.48 759 ASN A N 1
ATOM 5795 C CA . ASN A 1 759 ? 133.939 153.266 141.691 1.00 24.48 759 ASN A CA 1
ATOM 5796 C C . ASN A 1 759 ? 133.486 152.006 140.964 1.00 24.48 759 ASN A C 1
ATOM 5797 O O . ASN A 1 759 ? 132.932 151.109 141.605 1.00 24.48 759 ASN A O 1
ATOM 5802 N N . ILE A 1 760 ? 133.630 151.958 139.643 1.00 21.09 760 ILE A N 1
ATOM 5803 C CA . ILE A 1 760 ? 133.102 150.831 138.862 1.00 21.09 760 ILE A CA 1
ATOM 5804 C C . ILE A 1 760 ? 134.182 149.935 138.257 1.00 21.09 760 ILE A C 1
ATOM 5805 O O . ILE A 1 760 ? 134.003 148.728 138.166 1.00 21.09 760 ILE A O 1
ATOM 5810 N N . HIS A 1 761 ? 135.293 150.490 137.808 1.00 20.19 761 HIS A N 1
ATOM 5811 C CA . HIS A 1 761 ? 136.390 149.697 137.270 1.00 20.19 761 HIS A CA 1
ATOM 5812 C C . HIS A 1 761 ? 136.993 148.800 138.284 1.00 20.19 761 HIS A C 1
ATOM 5813 O O . HIS A 1 761 ? 137.033 147.590 138.110 1.00 20.19 761 HIS A O 1
ATOM 5820 N N . VAL A 1 762 ? 137.484 149.389 139.361 1.00 20.99 762 VAL A N 1
ATOM 5821 C CA . VAL A 1 762 ? 138.153 148.612 140.381 1.00 20.99 762 VAL A CA 1
ATOM 5822 C C . VAL A 1 762 ? 137.214 147.679 141.090 1.00 20.99 762 VAL A C 1
ATOM 5823 O O . VAL A 1 762 ? 137.536 146.514 141.285 1.00 20.99 762 VAL A O 1
ATOM 5827 N N . SER A 1 763 ? 136.046 148.167 141.473 1.00 20.12 763 SER A N 1
ATOM 5828 C CA . SER A 1 763 ? 135.149 147.340 142.273 1.00 20.12 763 SER A CA 1
ATOM 5829 C C . SER A 1 763 ? 134.865 146.012 141.587 1.00 20.12 763 SER A C 1
ATOM 5830 O O . SER A 1 763 ? 135.041 144.948 142.188 1.00 20.12 763 SER A O 1
ATOM 5833 N N . VAL A 1 764 ? 134.506 146.047 140.305 1.00 18.48 764 VAL A N 1
ATOM 5834 C CA . VAL A 1 764 ? 134.193 144.813 139.591 1.00 18.48 764 VAL A CA 1
ATOM 5835 C C . VAL A 1 764 ? 135.454 143.993 139.338 1.00 18.48 764 VAL A C 1
ATOM 5836 O O . VAL A 1 764 ? 135.471 142.772 139.561 1.00 18.48 764 VAL A O 1
ATOM 5840 N N . ILE A 1 765 ? 136.533 144.642 138.889 1.00 19.87 765 ILE A N 1
ATOM 5841 C CA . ILE A 1 765 ? 137.766 143.913 138.601 1.00 19.87 765 ILE A CA 1
ATOM 5842 C C . ILE A 1 765 ? 138.252 143.170 139.840 1.00 19.87 765 ILE A C 1
ATOM 5843 O O . ILE A 1 765 ? 138.466 141.954 139.810 1.00 19.87 765 ILE A O 1
ATOM 5848 N N . THR A 1 766 ? 138.425 143.885 140.953 1.00 21.58 766 THR A N 1
ATOM 5849 C CA . THR A 1 766 ? 138.913 143.242 142.163 1.00 21.58 766 THR A CA 1
ATOM 5850 C C . THR A 1 766 ? 137.873 142.339 142.812 1.00 21.58 766 THR A C 1
ATOM 5851 O O . THR A 1 766 ? 138.241 141.491 143.626 1.00 21.58 766 THR A O 1
ATOM 5855 N N . ALA A 1 767 ? 136.589 142.484 142.479 1.00 21.00 767 ALA A N 1
ATOM 5856 C CA . ALA A 1 767 ? 135.634 141.478 142.920 1.00 21.00 767 ALA A CA 1
ATOM 5857 C C . ALA A 1 767 ? 135.860 140.158 142.207 1.00 21.00 767 ALA A C 1
ATOM 5858 O O . ALA A 1 767 ? 135.630 139.095 142.790 1.00 21.00 767 ALA A O 1
ATOM 5860 N N . SER A 1 768 ? 136.302 140.209 140.949 1.00 22.06 768 SER A N 1
ATOM 5861 C CA . SER A 1 768 ? 136.552 138.974 140.204 1.00 22.06 768 SER A CA 1
ATOM 5862 C C . SER A 1 768 ? 137.537 138.054 140.922 1.00 22.06 768 SER A C 1
ATOM 5863 O O . SER A 1 768 ? 137.373 136.826 140.901 1.00 22.06 768 SER A O 1
ATOM 5866 N N . TYR A 1 769 ? 138.584 138.620 141.530 1.00 22.41 769 TYR A N 1
ATOM 5867 C CA . TYR A 1 769 ? 139.596 137.786 142.170 1.00 22.41 769 TYR A CA 1
ATOM 5868 C C . TYR A 1 769 ? 139.048 137.004 143.349 1.00 22.41 769 TYR A C 1
ATOM 5869 O O . TYR A 1 769 ? 139.568 135.930 143.648 1.00 22.41 769 TYR A O 1
ATOM 5878 N N . GLY A 1 770 ? 137.996 137.486 143.994 1.00 24.14 770 GLY A N 1
ATOM 5879 C CA . GLY A 1 770 ? 137.374 136.718 145.051 1.00 24.14 770 GLY A CA 1
ATOM 5880 C C . GLY A 1 770 ? 136.813 135.410 144.540 1.00 24.14 770 GLY A C 1
ATOM 5881 O O . GLY A 1 770 ? 137.097 134.340 145.086 1.00 24.14 770 GLY A O 1
ATOM 5882 N N . PHE A 1 771 ? 136.026 135.482 143.470 1.00 23.53 771 PHE A N 1
ATOM 5883 C CA . PHE A 1 771 ? 135.420 134.275 142.928 1.00 23.53 771 PHE A CA 1
ATOM 5884 C C . PHE A 1 771 ? 136.468 133.362 142.307 1.00 23.53 771 PHE A C 1
ATOM 5885 O O . PHE A 1 771 ? 136.379 132.134 142.425 1.00 23.53 771 PHE A O 1
ATOM 5893 N N . LEU A 1 772 ? 137.484 133.933 141.658 1.00 24.21 772 LEU A N 1
ATOM 5894 C CA . LEU A 1 772 ? 138.515 133.081 141.067 1.00 24.21 772 LEU A CA 1
ATOM 5895 C C . LEU A 1 772 ? 139.348 132.385 142.142 1.00 24.21 772 LEU A C 1
ATOM 5896 O O . LEU A 1 772 ? 139.698 131.206 142.001 1.00 24.21 772 LEU A O 1
ATOM 5901 N N . GLY A 1 773 ? 139.643 133.076 143.242 1.00 26.83 773 GLY A N 1
ATOM 5902 C CA . GLY A 1 773 ? 140.317 132.419 144.346 1.00 26.83 773 GLY A CA 1
ATOM 5903 C C . GLY A 1 773 ? 139.452 131.364 145.005 1.00 26.83 773 GLY A C 1
ATOM 5904 O O . GLY A 1 773 ? 139.957 130.340 145.474 1.00 26.83 773 GLY A O 1
ATOM 5905 N N . LEU A 1 774 ? 138.141 131.603 145.070 1.00 26.89 774 LEU A N 1
ATOM 5906 C CA . LEU A 1 774 ? 137.245 130.559 145.550 1.00 26.89 774 LEU A CA 1
ATOM 5907 C C . LEU A 1 774 ? 137.325 129.329 144.660 1.00 26.89 774 LEU A C 1
ATOM 5908 O O . LEU A 1 774 ? 137.305 128.193 145.151 1.00 26.89 774 LEU A O 1
ATOM 5913 N N . CYS A 1 775 ? 137.408 129.535 143.346 1.00 28.55 775 CYS A N 1
ATOM 5914 C CA . CYS A 1 775 ? 137.578 128.406 142.437 1.00 28.55 775 CYS A CA 1
ATOM 5915 C C . CYS A 1 775 ? 138.873 127.663 142.732 1.00 28.55 775 CYS A C 1
ATOM 5916 O O . CYS A 1 775 ? 138.907 126.430 142.737 1.00 28.55 775 CYS A O 1
ATOM 5919 N N . PHE A 1 776 ? 139.953 128.404 142.975 1.00 30.52 776 PHE A N 1
ATOM 5920 C CA . PHE A 1 776 ? 141.230 127.781 143.325 1.00 30.52 776 PHE A CA 1
ATOM 5921 C C . PHE A 1 776 ? 141.105 126.915 144.577 1.00 30.52 776 PHE A C 1
ATOM 5922 O O . PHE A 1 776 ? 141.563 125.762 144.608 1.00 30.52 776 PHE A O 1
ATOM 5930 N N . MET A 1 777 ? 140.497 127.465 145.628 1.00 31.64 777 MET A N 1
ATOM 5931 C CA . MET A 1 777 ? 140.360 126.722 146.878 1.00 31.64 777 MET A CA 1
ATOM 5932 C C . MET A 1 777 ? 139.502 125.478 146.687 1.00 31.64 777 MET A C 1
ATOM 5933 O O . MET A 1 777 ? 139.834 124.397 147.189 1.00 31.64 777 MET A O 1
ATOM 5938 N N . LEU A 1 778 ? 138.389 125.608 145.961 1.00 30.34 778 LEU A N 1
ATOM 5939 C CA . LEU A 1 778 ? 137.557 124.437 145.713 1.00 30.34 778 LEU A CA 1
ATOM 5940 C C . LEU A 1 778 ? 138.286 123.407 144.863 1.00 30.34 778 LEU A C 1
ATOM 5941 O O . LEU A 1 778 ? 138.065 122.206 145.030 1.00 30.34 778 LEU A O 1
ATOM 5946 N N . GLY A 1 779 ? 139.167 123.849 143.967 1.00 30.98 779 GLY A N 1
ATOM 5947 C CA . GLY A 1 779 ? 139.982 122.905 143.222 1.00 30.98 779 GLY A CA 1
ATOM 5948 C C . GLY A 1 779 ? 140.887 122.092 144.126 1.00 30.98 779 GLY A C 1
ATOM 5949 O O . GLY A 1 779 ? 140.979 120.867 144.005 1.00 30.98 779 GLY A O 1
ATOM 5950 N N . LEU A 1 780 ? 141.583 122.766 145.038 1.00 32.57 780 LEU A N 1
ATOM 5951 C CA . LEU A 1 780 ? 142.415 122.026 145.985 1.00 32.57 780 LEU A CA 1
ATOM 5952 C C . LEU A 1 780 ? 141.572 121.063 146.819 1.00 32.57 780 LEU A C 1
ATOM 5953 O O . LEU A 1 780 ? 141.979 119.918 147.077 1.00 32.57 780 LEU A O 1
ATOM 5958 N N . ILE A 1 781 ? 140.384 121.506 147.238 1.00 33.20 781 ILE A N 1
ATOM 5959 C CA . ILE A 1 781 ? 139.524 120.656 148.061 1.00 33.20 781 ILE A CA 1
ATOM 5960 C C . ILE A 1 781 ? 139.097 119.409 147.291 1.00 33.20 781 ILE A C 1
ATOM 5961 O O . ILE A 1 781 ? 139.125 118.292 147.821 1.00 33.20 781 ILE A O 1
ATOM 5966 N N . THR A 1 782 ? 138.698 119.574 146.028 1.00 34.55 782 THR A N 1
ATOM 5967 C CA . THR A 1 782 ? 138.265 118.404 145.273 1.00 34.55 782 THR A CA 1
ATOM 5968 C C . THR A 1 782 ? 139.433 117.490 144.931 1.00 34.55 782 THR A C 1
ATOM 5969 O O . THR A 1 782 ? 139.245 116.276 144.818 1.00 34.55 782 THR A O 1
ATOM 5973 N N . LEU A 1 783 ? 140.648 118.027 144.799 1.00 34.09 783 LEU A N 1
ATOM 5974 C CA . LEU A 1 783 ? 141.791 117.134 144.614 1.00 34.09 783 LEU A CA 1
ATOM 5975 C C . LEU A 1 783 ? 142.045 116.302 145.866 1.00 34.09 783 LEU A C 1
ATOM 5976 O O . LEU A 1 783 ? 142.350 115.103 145.780 1.00 34.09 783 LEU A O 1
ATOM 5981 N N . ILE A 1 784 ? 141.903 116.912 147.043 1.00 37.18 784 ILE A N 1
ATOM 5982 C CA . ILE A 1 784 ? 142.042 116.139 148.275 1.00 37.18 784 ILE A CA 1
ATOM 5983 C C . ILE A 1 784 ? 140.952 115.074 148.361 1.00 37.18 784 ILE A C 1
ATOM 5984 O O . ILE A 1 784 ? 141.207 113.928 148.761 1.00 37.18 784 ILE A O 1
ATOM 5989 N N . MET A 1 785 ? 139.725 115.426 147.972 1.00 40.66 785 MET A N 1
ATOM 5990 C CA . MET A 1 785 ? 138.656 114.432 147.940 1.00 40.66 785 MET A CA 1
ATOM 5991 C C . MET A 1 785 ? 138.986 113.298 146.979 1.00 40.66 785 MET A C 1
ATOM 5992 O O . MET A 1 785 ? 138.651 112.137 147.240 1.00 40.66 785 MET A O 1
ATOM 5997 N N . PHE A 1 786 ? 139.639 113.614 145.859 1.00 39.62 786 PHE A N 1
ATOM 5998 C CA . PHE A 1 786 ? 140.089 112.561 144.955 1.00 39.62 786 PHE A CA 1
ATOM 5999 C C . PHE A 1 786 ? 141.082 111.639 145.638 1.00 39.62 786 PHE A C 1
ATOM 6000 O O . PHE A 1 786 ? 141.030 110.417 145.460 1.00 39.62 786 PHE A O 1
ATOM 6008 N N . LEU A 1 787 ? 142.005 112.206 146.411 1.00 40.09 787 LEU A N 1
ATOM 6009 C CA . LEU A 1 787 ? 142.937 111.354 147.144 1.00 40.09 787 LEU A CA 1
ATOM 6010 C C . LEU A 1 787 ? 142.200 110.434 148.106 1.00 40.09 787 LEU A C 1
ATOM 6011 O O . LEU A 1 787 ? 142.574 109.267 148.268 1.00 40.09 787 LEU A O 1
ATOM 6016 N N . LEU A 1 788 ? 141.145 110.936 148.749 1.00 42.90 788 LEU A N 1
ATOM 6017 C CA . LEU A 1 788 ? 140.467 110.139 149.768 1.00 42.90 788 LEU A CA 1
ATOM 6018 C C . LEU A 1 788 ? 139.687 108.964 149.193 1.00 42.90 788 LEU A C 1
ATOM 6019 O O . LEU A 1 788 ? 139.367 108.034 149.938 1.00 42.90 788 LEU A O 1
ATOM 6024 N N . ARG A 1 789 ? 139.380 108.975 147.900 1.00 50.60 789 ARG A N 1
ATOM 6025 C CA . ARG A 1 789 ? 138.459 107.993 147.341 1.00 50.60 789 ARG A CA 1
ATOM 6026 C C . ARG A 1 789 ? 139.043 106.589 147.432 1.00 50.60 789 ARG A C 1
ATOM 6027 O O . ARG A 1 789 ? 140.169 106.343 146.991 1.00 50.60 789 ARG A O 1
ATOM 6035 N N . ASN A 1 790 ? 138.268 105.665 148.007 1.00 62.71 790 ASN A N 1
ATOM 6036 C CA . ASN A 1 790 ? 138.767 104.329 148.305 1.00 62.71 790 ASN A CA 1
ATOM 6037 C C . ASN A 1 790 ? 137.775 103.236 147.922 1.00 62.71 790 ASN A C 1
ATOM 6038 O O . ASN A 1 790 ? 137.921 102.105 148.396 1.00 62.71 790 ASN A O 1
ATOM 6043 N N . GLU A 1 791 ? 136.720 103.569 147.176 1.00 66.53 791 GLU A N 1
ATOM 6044 C CA . GLU A 1 791 ? 135.767 102.657 146.537 1.00 66.53 791 GLU A CA 1
ATOM 6045 C C . GLU A 1 791 ? 134.902 101.940 147.570 1.00 66.53 791 GLU A C 1
ATOM 6046 O O . GLU A 1 791 ? 133.935 101.261 147.214 1.00 66.53 791 GLU A O 1
ATOM 6052 N N . LYS A 1 792 ? 135.233 102.097 148.851 1.00 67.16 792 LYS A N 1
ATOM 6053 C CA . LYS A 1 792 ? 134.333 101.700 149.924 1.00 67.16 792 LYS A CA 1
ATOM 6054 C C . LYS A 1 792 ? 133.366 102.819 150.280 1.00 67.16 792 LYS A C 1
ATOM 6055 O O . LYS A 1 792 ? 132.311 102.556 150.867 1.00 67.16 792 LYS A O 1
ATOM 6061 N N . ARG A 1 793 ? 133.703 104.053 149.919 1.00 60.32 793 ARG A N 1
ATOM 6062 C CA . ARG A 1 793 ? 132.966 105.237 150.330 1.00 60.32 793 ARG A CA 1
ATOM 6063 C C . ARG A 1 793 ? 132.148 105.764 149.161 1.00 60.32 793 ARG A C 1
ATOM 6064 O O . ARG A 1 793 ? 132.649 105.854 148.037 1.00 60.32 793 ARG A O 1
ATOM 6072 N N . SER A 1 794 ? 130.891 106.104 149.429 1.00 53.86 794 SER A N 1
ATOM 6073 C CA . SER A 1 794 ? 130.016 106.683 148.420 1.00 53.86 794 SER A CA 1
ATOM 6074 C C . SER A 1 794 ? 129.972 108.202 148.512 1.00 53.86 794 SER A C 1
ATOM 6075 O O . SER A 1 794 ? 129.984 108.886 147.486 1.00 53.86 794 SER A O 1
ATOM 6078 N N . GLN A 1 795 ? 129.895 108.731 149.734 1.00 52.48 795 GLN A N 1
ATOM 6079 C CA . GLN A 1 795 ? 129.762 110.170 149.938 1.00 52.48 795 GLN A CA 1
ATOM 6080 C C . GLN A 1 795 ? 130.842 110.951 149.201 1.00 52.48 795 GLN A C 1
ATOM 6081 O O . GLN A 1 795 ? 130.578 112.030 148.662 1.00 52.48 795 GLN A O 1
ATOM 6087 N N . VAL A 1 796 ? 132.072 110.443 149.201 1.00 47.16 796 VAL A N 1
ATOM 6088 C CA . VAL A 1 796 ? 133.179 111.099 148.512 1.00 47.16 796 VAL A CA 1
ATOM 6089 C C . VAL A 1 796 ? 132.820 111.353 147.056 1.00 47.16 796 VAL A C 1
ATOM 6090 O O . VAL A 1 796 ? 133.123 112.417 146.504 1.00 47.16 796 VAL A O 1
ATOM 6094 N N . ASP A 1 797 ? 132.186 110.381 146.423 1.00 46.12 797 ASP A N 1
ATOM 6095 C CA . ASP A 1 797 ? 131.892 110.533 145.007 1.00 46.12 797 ASP A CA 1
ATOM 6096 C C . ASP A 1 797 ? 130.902 111.666 144.759 1.00 46.12 797 ASP A C 1
ATOM 6097 O O . ASP A 1 797 ? 131.192 112.583 143.994 1.00 46.12 797 ASP A O 1
ATOM 6102 N N . CYS A 1 798 ? 129.742 111.619 145.403 1.00 43.19 798 CYS A N 1
ATOM 6103 C CA . CYS A 1 798 ? 128.794 112.716 145.251 1.00 43.19 798 CYS A CA 1
ATOM 6104 C C . CYS A 1 798 ? 129.410 114.049 145.651 1.00 43.19 798 CYS A C 1
ATOM 6105 O O . CYS A 1 798 ? 129.074 115.084 145.071 1.00 43.19 798 CYS A O 1
ATOM 6108 N N . SER A 1 799 ? 130.318 114.048 146.626 1.00 42.18 799 SER A N 1
ATOM 6109 C CA . SER A 1 799 ? 130.971 115.285 147.038 1.00 42.18 799 SER A CA 1
ATOM 6110 C C . SER A 1 799 ? 131.794 115.874 145.900 1.00 42.18 799 SER A C 1
ATOM 6111 O O . SER A 1 799 ? 131.687 117.066 145.594 1.00 42.18 799 SER A O 1
ATOM 6114 N N . ILE A 1 800 ? 132.646 115.055 145.278 1.00 38.73 800 ILE A N 1
ATOM 6115 C CA . ILE A 1 800 ? 133.420 115.525 144.129 1.00 38.73 800 ILE A CA 1
ATOM 6116 C C . ILE A 1 800 ? 132.493 115.972 143.009 1.00 38.73 800 ILE A C 1
ATOM 6117 O O . ILE A 1 800 ? 132.730 116.991 142.347 1.00 38.73 800 ILE A O 1
ATOM 6122 N N . LEU A 1 801 ? 131.429 115.206 142.771 1.00 40.13 801 LEU A N 1
ATOM 6123 C CA . LEU A 1 801 ? 130.544 115.510 141.654 1.00 40.13 801 LEU A CA 1
ATOM 6124 C C . LEU A 1 801 ? 129.812 116.830 141.869 1.00 40.13 801 LEU A C 1
ATOM 6125 O O . LEU A 1 801 ? 129.497 117.533 140.904 1.00 40.13 801 LEU A O 1
ATOM 6130 N N . SER A 1 802 ? 129.519 117.175 143.125 1.00 38.29 802 SER A N 1
ATOM 6131 C CA . SER A 1 802 ? 128.900 118.465 143.417 1.00 38.29 802 SER A CA 1
ATOM 6132 C C . SER A 1 802 ? 129.921 119.593 143.386 1.00 38.29 802 SER A C 1
ATOM 6133 O O . SER A 1 802 ? 129.617 120.703 142.928 1.00 38.29 802 SER A O 1
ATOM 6136 N N . LEU A 1 803 ? 131.126 119.339 143.898 1.00 35.73 803 LEU A N 1
ATOM 6137 C CA . LEU A 1 803 ? 132.152 120.373 143.920 1.00 35.73 803 LEU A CA 1
ATOM 6138 C C . LEU A 1 803 ? 132.556 120.778 142.513 1.00 35.73 803 LEU A C 1
ATOM 6139 O O . LEU A 1 803 ? 132.886 121.940 142.271 1.00 35.73 803 LEU A O 1
ATOM 6144 N N . SER A 1 804 ? 132.546 119.835 141.570 1.00 35.45 804 SER A N 1
ATOM 6145 C CA . SER A 1 804 ? 132.849 120.193 140.188 1.00 35.45 804 SER A CA 1
ATOM 6146 C C . SER A 1 804 ? 131.883 121.254 139.676 1.00 35.45 804 SER A C 1
ATOM 6147 O O . SER A 1 804 ? 132.300 122.268 139.108 1.00 35.45 804 SER A O 1
ATOM 6150 N N . ALA A 1 805 ? 130.584 121.053 139.898 1.00 33.32 805 ALA A N 1
ATOM 6151 C CA . ALA A 1 805 ? 129.598 122.010 139.409 1.00 33.32 805 ALA A CA 1
ATOM 6152 C C . ALA A 1 805 ? 129.674 123.329 140.169 1.00 33.32 805 ALA A C 1
ATOM 6153 O O . ALA A 1 805 ? 129.521 124.405 139.575 1.00 33.32 805 ALA A O 1
ATOM 6155 N N . LEU A 1 806 ? 129.904 123.270 141.481 1.00 30.29 806 LEU A N 1
ATOM 6156 C CA . LEU A 1 806 ? 130.023 124.505 142.251 1.00 30.29 806 LEU A CA 1
ATOM 6157 C C . LEU A 1 806 ? 131.221 125.321 141.782 1.00 30.29 806 LEU A C 1
ATOM 6158 O O . LEU A 1 806 ? 131.122 126.540 141.590 1.00 30.29 806 LEU A O 1
ATOM 6163 N N . ASN A 1 807 ? 132.352 124.654 141.564 1.00 28.82 807 ASN A N 1
ATOM 6164 C CA . ASN A 1 807 ? 133.524 125.306 141.002 1.00 28.82 807 ASN A CA 1
ATOM 6165 C C . ASN A 1 807 ? 133.217 125.890 139.632 1.00 28.82 807 ASN A C 1
ATOM 6166 O O . ASN A 1 807 ? 133.637 127.009 139.321 1.00 28.82 807 ASN A O 1
ATOM 6171 N N . GLU A 1 808 ? 132.470 125.157 138.804 1.00 31.01 808 GLU A N 1
ATOM 6172 C CA . GLU A 1 808 ? 132.177 125.640 137.459 1.00 31.01 808 GLU A CA 1
ATOM 6173 C C . GLU A 1 808 ? 131.365 126.924 137.494 1.00 31.01 808 GLU A C 1
ATOM 6174 O O . GLU A 1 808 ? 131.666 127.881 136.773 1.00 31.01 808 GLU A O 1
ATOM 6180 N N . MET A 1 809 ? 130.317 126.966 138.316 1.00 27.88 809 MET A N 1
ATOM 6181 C CA . MET A 1 809 ? 129.492 128.169 138.306 1.00 27.88 809 MET A CA 1
ATOM 6182 C C . MET A 1 809 ? 130.190 129.333 139.004 1.00 27.88 809 MET A C 1
ATOM 6183 O O . MET A 1 809 ? 130.020 130.494 138.595 1.00 27.88 809 MET A O 1
ATOM 6188 N N . SER A 1 810 ? 131.026 129.053 140.007 1.00 23.89 810 SER A N 1
ATOM 6189 C CA . SER A 1 810 ? 131.844 130.123 140.567 1.00 23.89 810 SER A CA 1
ATOM 6190 C C . SER A 1 810 ? 132.802 130.681 139.524 1.00 23.89 810 SER A C 1
ATOM 6191 O O . SER A 1 810 ? 133.040 131.892 139.474 1.00 23.89 810 SER A O 1
ATOM 6194 N N . MET A 1 811 ? 133.343 129.816 138.663 1.00 23.87 811 MET A N 1
ATOM 6195 C CA . MET A 1 811 ? 134.219 130.291 137.597 1.00 23.87 811 MET A CA 1
ATOM 6196 C C . MET A 1 811 ? 133.451 131.108 136.570 1.00 23.87 811 MET A C 1
ATOM 6197 O O . MET A 1 811 ? 133.978 132.087 136.038 1.00 23.87 811 MET A O 1
ATOM 6202 N N . ILE A 1 812 ? 132.215 130.714 136.266 1.00 20.34 812 ILE A N 1
ATOM 6203 C CA . ILE A 1 812 ? 131.389 131.515 135.363 1.00 20.34 812 ILE A CA 1
ATOM 6204 C C . ILE A 1 812 ? 131.239 132.928 135.906 1.00 20.34 812 ILE A C 1
ATOM 6205 O O . ILE A 1 812 ? 131.472 133.916 135.198 1.00 20.34 812 ILE A O 1
ATOM 6210 N N . LEU A 1 813 ? 130.838 133.041 137.175 1.00 18.73 813 LEU A N 1
ATOM 6211 C CA . LEU A 1 813 ? 130.683 134.367 137.771 1.00 18.73 813 LEU A CA 1
ATOM 6212 C C . LEU A 1 813 ? 131.994 135.146 137.754 1.00 18.73 813 LEU A C 1
ATOM 6213 O O . LEU A 1 813 ? 132.019 136.334 137.399 1.00 18.73 813 LEU A O 1
ATOM 6218 N N . GLY A 1 814 ? 133.094 134.497 138.136 1.00 18.45 814 GLY A N 1
ATOM 6219 C CA . GLY A 1 814 ? 134.372 135.185 138.161 1.00 18.45 814 GLY A CA 1
ATOM 6220 C C . GLY A 1 814 ? 134.787 135.695 136.796 1.00 18.45 814 GLY A C 1
ATOM 6221 O O . GLY A 1 814 ? 135.232 136.835 136.655 1.00 18.45 814 GLY A O 1
ATOM 6222 N N . LEU A 1 815 ? 134.646 134.844 135.787 1.00 16.74 815 LEU A N 1
ATOM 6223 C CA . LEU A 1 815 ? 134.998 135.249 134.439 1.00 16.74 815 LEU A CA 1
ATOM 6224 C C . LEU A 1 815 ? 134.164 136.449 134.036 1.00 16.74 815 LEU A C 1
ATOM 6225 O O . LEU A 1 815 ? 134.703 137.469 133.607 1.00 16.74 815 LEU A O 1
ATOM 6230 N N . PHE A 1 816 ? 132.847 136.337 134.178 1.00 17.60 816 PHE A N 1
ATOM 6231 C CA . PHE A 1 816 ? 131.986 137.430 133.743 1.00 17.60 816 PHE A CA 1
ATOM 6232 C C . PHE A 1 816 ? 132.399 138.741 134.393 1.00 17.60 816 PHE A C 1
ATOM 6233 O O . PHE A 1 816 ? 132.501 139.773 133.715 1.00 17.60 816 PHE A O 1
ATOM 6241 N N . LEU A 1 817 ? 132.651 138.720 135.704 1.00 17.52 817 LEU A N 1
ATOM 6242 C CA . LEU A 1 817 ? 133.076 139.941 136.377 1.00 17.52 817 LEU A CA 1
ATOM 6243 C C . LEU A 1 817 ? 134.395 140.447 135.812 1.00 17.52 817 LEU A C 1
ATOM 6244 O O . LEU A 1 817 ? 134.551 141.643 135.557 1.00 17.52 817 LEU A O 1
ATOM 6249 N N . LEU A 1 818 ? 135.356 139.547 135.603 1.00 18.32 818 LEU A N 1
ATOM 6250 C CA . LEU A 1 818 ? 136.654 139.958 135.076 1.00 18.32 818 LEU A CA 1
ATOM 6251 C C . LEU A 1 818 ? 136.511 140.597 133.702 1.00 18.32 818 LEU A C 1
ATOM 6252 O O . LEU A 1 818 ? 137.080 141.660 133.440 1.00 18.32 818 LEU A O 1
ATOM 6257 N N . SER A 1 819 ? 135.737 139.972 132.817 1.00 17.68 819 SER A N 1
ATOM 6258 C CA . SER A 1 819 ? 135.567 140.504 131.469 1.00 17.68 819 SER A CA 1
ATOM 6259 C C . SER A 1 819 ? 134.912 141.882 131.492 1.00 17.68 819 SER A C 1
ATOM 6260 O O . SER A 1 819 ? 135.417 142.837 130.883 1.00 17.68 819 SER A O 1
ATOM 6263 N N . VAL A 1 820 ? 133.778 142.002 132.188 1.00 16.99 820 VAL A N 1
ATOM 6264 C CA . VAL A 1 820 ? 133.058 143.273 132.213 1.00 16.99 820 VAL A CA 1
ATOM 6265 C C . VAL A 1 820 ? 133.920 144.363 132.835 1.00 16.99 820 VAL A C 1
ATOM 6266 O O . VAL A 1 820 ? 134.000 145.488 132.321 1.00 16.99 820 VAL A O 1
ATOM 6270 N N . GLY A 1 821 ? 134.566 144.056 133.961 1.00 18.62 821 GLY A N 1
ATOM 6271 C CA . GLY A 1 821 ? 135.402 145.045 134.613 1.00 18.62 821 GLY A CA 1
ATOM 6272 C C . GLY A 1 821 ? 136.577 145.467 133.760 1.00 18.62 821 GLY A C 1
ATOM 6273 O O . GLY A 1 821 ? 136.927 146.645 133.716 1.00 18.62 821 GLY A O 1
ATOM 6274 N N . ASN A 1 822 ? 137.188 144.528 133.063 1.00 19.45 822 ASN A N 1
ATOM 6275 C CA . ASN A 1 822 ? 138.282 144.881 132.180 1.00 19.45 822 ASN A CA 1
ATOM 6276 C C . ASN A 1 822 ? 137.817 145.833 131.103 1.00 19.45 822 ASN A C 1
ATOM 6277 O O . ASN A 1 822 ? 138.426 146.877 130.897 1.00 19.45 822 ASN A O 1
ATOM 6282 N N . PHE A 1 823 ? 136.729 145.506 130.420 1.00 19.70 823 PHE A N 1
ATOM 6283 C CA . PHE A 1 823 ? 136.341 146.346 129.291 1.00 19.70 823 PHE A CA 1
ATOM 6284 C C . PHE A 1 823 ? 135.867 147.723 129.742 1.00 19.70 823 PHE A C 1
ATOM 6285 O O . PHE A 1 823 ? 136.159 148.727 129.080 1.00 19.70 823 PHE A O 1
ATOM 6293 N N . LEU A 1 824 ? 135.131 147.832 130.788 1.00 19.45 824 LEU A N 1
ATOM 6294 C CA . LEU A 1 824 ? 134.669 149.121 131.285 1.00 19.45 824 LEU A CA 1
ATOM 6295 C C . LEU A 1 824 ? 135.873 149.923 131.667 1.00 19.45 824 LEU A C 1
ATOM 6296 O O . LEU A 1 824 ? 135.931 151.124 131.439 1.00 19.45 824 LEU A O 1
ATOM 6301 N N . GLY A 1 825 ? 136.854 149.229 132.307 1.00 18.95 825 GLY A N 1
ATOM 6302 C CA . GLY A 1 825 ? 138.070 149.946 132.630 1.00 18.95 825 GLY A CA 1
ATOM 6303 C C . GLY A 1 825 ? 138.587 150.608 131.376 1.00 18.95 825 GLY A C 1
ATOM 6304 O O . GLY A 1 825 ? 139.107 151.720 131.427 1.00 18.95 825 GLY A O 1
ATOM 6305 N N . GLY A 1 826 ? 138.459 149.924 130.242 1.00 19.95 826 GLY A N 1
ATOM 6306 C CA . GLY A 1 826 ? 138.879 150.510 128.988 1.00 19.95 826 GLY A CA 1
ATOM 6307 C C . GLY A 1 826 ? 138.166 151.819 128.813 1.00 19.95 826 GLY A C 1
ATOM 6308 O O . GLY A 1 826 ? 138.782 152.847 128.561 1.00 19.95 826 GLY A O 1
ATOM 6309 N N . ILE A 1 827 ? 136.854 151.789 128.967 1.00 19.68 827 ILE A N 1
ATOM 6310 C CA . ILE A 1 827 ? 136.100 152.995 128.783 1.00 19.68 827 ILE A CA 1
ATOM 6311 C C . ILE A 1 827 ? 136.660 154.019 129.739 1.00 19.68 827 ILE A C 1
ATOM 6312 O O . ILE A 1 827 ? 136.447 155.208 129.539 1.00 19.68 827 ILE A O 1
ATOM 6317 N N . TRP A 1 828 ? 137.386 153.601 130.780 1.00 21.86 828 TRP A N 1
ATOM 6318 C CA . TRP A 1 828 ? 137.936 154.658 131.631 1.00 21.86 828 TRP A CA 1
ATOM 6319 C C . TRP A 1 828 ? 139.322 155.060 131.136 1.00 21.86 828 TRP A C 1
ATOM 6320 O O . TRP A 1 828 ? 139.676 156.233 131.185 1.00 21.86 828 TRP A O 1
ATOM 6331 N N . ALA A 1 829 ? 140.109 154.108 130.651 1.00 21.69 829 ALA A N 1
ATOM 6332 C CA . ALA A 1 829 ? 141.399 154.432 130.058 1.00 21.69 829 ALA A CA 1
ATOM 6333 C C . ALA A 1 829 ? 141.254 155.219 128.770 1.00 21.69 829 ALA A C 1
ATOM 6334 O O . ALA A 1 829 ? 142.228 155.824 128.315 1.00 21.69 829 ALA A O 1
ATOM 6336 N N . ASN A 1 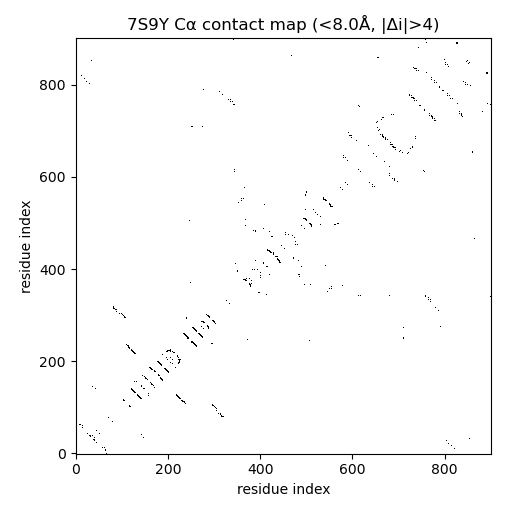830 ? 140.071 155.214 128.164 1.00 22.48 830 ASN A N 1
ATOM 6337 C CA . ASN A 1 830 ? 139.841 156.058 126.999 1.00 22.48 830 ASN A CA 1
ATOM 6338 C C . ASN A 1 830 ? 139.631 157.518 127.372 1.00 22.48 830 ASN A C 1
ATOM 6339 O O . ASN A 1 830 ? 139.363 158.334 126.488 1.00 22.48 830 ASN A O 1
ATOM 6344 N N . GLU A 1 831 ? 139.711 157.861 128.657 1.00 22.95 831 GLU A N 1
ATOM 6345 C CA . GLU A 1 831 ? 139.644 159.248 129.102 1.00 22.95 831 GLU A CA 1
ATOM 6346 C C . GLU A 1 831 ? 140.922 159.646 129.830 1.00 22.95 831 GLU A C 1
ATOM 6347 O O . GLU A 1 831 ? 141.445 160.744 129.628 1.00 22.95 831 GLU A O 1
ATOM 6353 N N . SER A 1 832 ? 141.419 158.769 130.700 1.00 24.95 832 SER A N 1
ATOM 6354 C CA . SER A 1 832 ? 142.608 159.082 131.484 1.00 24.95 832 SER A CA 1
ATOM 6355 C C . SER A 1 832 ? 143.889 158.990 130.657 1.00 24.95 832 SER A C 1
ATOM 6356 O O . SER A 1 832 ? 144.598 159.986 130.483 1.00 24.95 832 SER A O 1
ATOM 6359 N N . TRP A 1 833 ? 144.206 157.801 130.139 1.00 24.36 833 TRP A N 1
ATOM 6360 C CA . TRP A 1 833 ? 145.506 157.592 129.505 1.00 24.36 833 TRP A CA 1
ATOM 6361 C C . TRP A 1 833 ? 145.552 158.156 128.093 1.00 24.36 833 TRP A C 1
ATOM 6362 O O . TRP A 1 833 ? 146.511 158.839 127.722 1.00 24.36 833 TRP A O 1
ATOM 6373 N N . GLY A 1 834 ? 144.537 157.872 127.286 1.00 24.38 834 GLY A N 1
ATOM 6374 C CA . GLY A 1 834 ? 144.471 158.385 125.930 1.00 24.38 834 GLY A CA 1
ATOM 6375 C C . GLY A 1 834 ? 144.147 157.361 124.865 1.00 24.38 834 GLY A C 1
ATOM 6376 O O . GLY A 1 834 ? 144.069 157.732 123.686 1.00 24.38 834 GLY A O 1
ATOM 6377 N N . ARG A 1 835 ? 143.953 156.093 125.211 1.00 26.31 835 ARG A N 1
ATOM 6378 C CA . ARG A 1 835 ? 143.525 155.082 124.258 1.00 26.31 835 ARG A CA 1
ATOM 6379 C C . ARG A 1 835 ? 142.907 153.940 125.046 1.00 26.31 835 ARG A C 1
ATOM 6380 O O . ARG A 1 835 ? 143.346 153.648 126.161 1.00 26.31 835 ARG A O 1
ATOM 6388 N N . TYR A 1 836 ? 141.878 153.307 124.483 1.00 24.52 836 TYR A N 1
ATOM 6389 C CA . TYR A 1 836 ? 141.165 152.293 125.248 1.00 24.52 836 TYR A CA 1
ATOM 6390 C C . TYR A 1 836 ? 141.869 150.947 125.265 1.00 24.52 836 TYR A C 1
ATOM 6391 O O . TYR A 1 836 ? 141.501 150.088 126.070 1.00 24.52 836 TYR A O 1
ATOM 6400 N N . TRP A 1 837 ? 142.852 150.732 124.395 1.00 24.72 837 TRP A N 1
ATOM 6401 C CA . TRP A 1 837 ? 143.706 149.555 124.487 1.00 24.72 837 TRP A CA 1
ATOM 6402 C C . TRP A 1 837 ? 145.041 149.870 123.836 1.00 24.72 837 TRP A C 1
ATOM 6403 O O . TRP A 1 837 ? 145.087 150.243 122.661 1.00 24.72 837 TRP A O 1
ATOM 6414 N N . GLY A 1 838 ? 146.116 149.712 124.598 1.00 24.87 838 GLY A N 1
ATOM 6415 C CA . GLY A 1 838 ? 147.446 150.000 124.106 1.00 24.87 838 GLY A CA 1
ATOM 6416 C C . GLY A 1 838 ? 148.416 148.884 124.418 1.00 24.87 838 GLY A C 1
ATOM 6417 O O . GLY A 1 838 ? 149.633 149.051 124.294 1.00 24.87 838 GLY A O 1
ATOM 6418 N N . TRP A 1 839 ? 147.875 147.741 124.839 1.00 26.39 839 TRP A N 1
ATOM 6419 C CA . TRP A 1 839 ? 148.663 146.556 125.159 1.00 26.39 839 TRP A CA 1
ATOM 6420 C C . TRP A 1 839 ? 149.613 146.807 126.324 1.00 26.39 839 TRP A C 1
ATOM 6421 O O . TRP A 1 839 ? 150.741 146.315 126.339 1.00 26.39 839 TRP A O 1
ATOM 6432 N N . ASP A 1 840 ? 149.158 147.581 127.303 1.00 30.08 840 ASP A N 1
ATOM 6433 C CA . ASP A 1 840 ? 149.931 147.816 128.512 1.00 30.08 840 ASP A CA 1
ATOM 6434 C C . ASP A 1 840 ? 150.087 146.514 129.294 1.00 30.08 840 ASP A C 1
ATOM 6435 O O . ASP A 1 840 ? 149.340 145.554 129.093 1.00 30.08 840 ASP A O 1
ATOM 6440 N N . SER A 1 841 ? 151.073 146.483 130.193 1.00 29.87 841 SER A N 1
ATOM 6441 C CA . SER A 1 841 ? 151.446 145.236 130.855 1.00 29.87 841 SER A CA 1
ATOM 6442 C C . SER A 1 841 ? 150.348 144.659 131.737 1.00 29.87 841 SER A C 1
ATOM 6443 O O . SER A 1 841 ? 150.373 143.456 132.010 1.00 29.87 841 SER A O 1
ATOM 6446 N N . LYS A 1 842 ? 149.403 145.469 132.218 1.00 28.29 842 LYS A N 1
ATOM 6447 C CA . LYS A 1 842 ? 148.283 144.870 132.938 1.00 28.29 842 LYS A CA 1
ATOM 6448 C C . LYS A 1 842 ? 147.087 144.599 132.036 1.00 28.29 842 LYS A C 1
ATOM 6449 O O . LYS A 1 842 ? 146.344 143.643 132.272 1.00 28.29 842 LYS A O 1
ATOM 6455 N N . GLU A 1 843 ? 146.976 145.453 130.972 1.00 26.68 843 GLU A N 1
ATOM 6456 C CA . GLU A 1 843 ? 145.923 145.227 130.006 1.00 26.68 843 GLU A CA 1
ATOM 6457 C C . GLU A 1 843 ? 146.074 143.845 129.418 1.00 26.68 843 GLU A C 1
ATOM 6458 O O . GLU A 1 843 ? 145.151 143.042 129.480 1.00 26.68 843 GLU A O 1
ATOM 6464 N N . THR A 1 844 ? 147.206 143.520 128.901 1.00 24.57 844 THR A N 1
ATOM 6465 C CA . THR A 1 844 ? 147.452 142.264 128.208 1.00 24.57 844 THR A CA 1
ATOM 6466 C C . THR A 1 844 ? 147.336 141.075 129.152 1.00 24.57 844 THR A C 1
ATOM 6467 O O . THR A 1 844 ? 146.856 140.011 128.758 1.00 24.57 844 THR A O 1
ATOM 6471 N N . TRP A 1 845 ? 147.756 141.229 130.408 1.00 24.70 845 TRP A N 1
ATOM 6472 C CA . TRP A 1 845 ? 147.637 140.104 131.328 1.00 24.70 845 TRP A CA 1
ATOM 6473 C C . TRP A 1 845 ? 146.206 139.881 131.800 1.00 24.70 845 TRP A C 1
ATOM 6474 O O . TRP A 1 845 ? 145.827 138.735 132.063 1.00 24.70 845 TRP A O 1
ATOM 6485 N N . ALA A 1 846 ? 145.391 140.932 131.881 1.00 21.35 846 ALA A N 1
ATOM 6486 C CA . ALA A 1 846 ? 143.968 140.714 132.103 1.00 21.35 846 ALA A CA 1
ATOM 6487 C C . ALA A 1 846 ? 143.363 139.936 130.947 1.00 21.35 846 ALA A C 1
ATOM 6488 O O . ALA A 1 846 ? 142.543 139.032 131.152 1.00 21.35 846 ALA A O 1
ATOM 6490 N N . LEU A 1 847 ? 143.774 140.255 129.720 1.00 20.20 847 LEU A N 1
ATOM 6491 C CA . LEU A 1 847 ? 143.272 139.497 128.579 1.00 20.20 847 LEU A CA 1
ATOM 6492 C C . LEU A 1 847 ? 143.761 138.051 128.621 1.00 20.20 847 LEU A C 1
ATOM 6493 O O . LEU A 1 847 ? 143.023 137.131 128.256 1.00 20.20 847 LEU A O 1
ATOM 6498 N N . ILE A 1 848 ? 145.009 137.830 129.040 1.00 20.81 848 ILE A N 1
ATOM 6499 C CA . ILE A 1 848 ? 145.523 136.466 129.191 1.00 20.81 848 ILE A CA 1
ATOM 6500 C C . ILE A 1 848 ? 144.686 135.678 130.189 1.00 20.81 848 ILE A C 1
ATOM 6501 O O . ILE A 1 848 ? 144.383 134.497 129.980 1.00 20.81 848 ILE A O 1
ATOM 6506 N N . SER A 1 849 ? 144.335 136.307 131.312 1.00 20.88 849 SER A N 1
ATOM 6507 C CA . SER A 1 849 ? 143.508 135.618 132.297 1.00 20.88 849 SER A CA 1
ATOM 6508 C C . SER A 1 849 ? 142.135 135.290 131.725 1.00 20.88 849 SER A C 1
ATOM 6509 O O . SER A 1 849 ? 141.610 134.186 131.937 1.00 20.88 849 SER A O 1
ATOM 6512 N N . ILE A 1 850 ? 141.543 136.231 130.984 1.00 19.74 850 ILE A N 1
ATOM 6513 C CA . ILE A 1 850 ? 140.277 135.951 130.312 1.00 19.74 850 ILE A CA 1
ATOM 6514 C C . ILE A 1 850 ? 140.426 134.752 129.388 1.00 19.74 850 ILE A C 1
ATOM 6515 O O . ILE A 1 850 ? 139.560 133.873 129.342 1.00 19.74 850 ILE A O 1
ATOM 6520 N N . GLY A 1 851 ? 141.534 134.687 128.652 1.00 22.22 851 GLY A N 1
ATOM 6521 C CA . GLY A 1 851 ? 141.724 133.592 127.713 1.00 22.22 851 GLY A CA 1
ATOM 6522 C C . GLY A 1 851 ? 141.866 132.248 128.401 1.00 22.22 851 GLY A C 1
ATOM 6523 O O . GLY A 1 851 ? 141.267 131.254 127.983 1.00 22.22 851 GLY A O 1
ATOM 6524 N N . VAL A 1 852 ? 142.665 132.200 129.467 1.00 21.60 852 VAL A N 1
ATOM 6525 C CA . VAL A 1 852 ? 142.868 130.943 130.185 1.00 21.60 852 VAL A CA 1
ATOM 6526 C C . VAL A 1 852 ? 141.554 130.451 130.780 1.00 21.60 852 VAL A C 1
ATOM 6527 O O . VAL A 1 852 ? 141.207 129.267 130.675 1.00 21.60 852 VAL A O 1
ATOM 6531 N N . TYR A 1 853 ? 140.798 131.346 131.417 1.00 23.00 853 TYR A N 1
ATOM 6532 C CA . TYR A 1 853 ? 139.542 130.894 132.001 1.00 23.00 853 TYR A CA 1
ATOM 6533 C C . TYR A 1 853 ? 138.483 130.594 130.947 1.00 23.00 853 TYR A C 1
ATOM 6534 O O . TYR A 1 853 ? 137.616 129.748 131.186 1.00 23.00 853 TYR A O 1
ATOM 6543 N N . ALA A 1 854 ? 138.567 131.205 129.766 1.00 22.36 854 ALA A N 1
ATOM 6544 C CA . ALA A 1 854 ? 137.693 130.797 128.674 1.00 22.36 854 ALA A CA 1
ATOM 6545 C C . ALA A 1 854 ? 138.022 129.383 128.219 1.00 22.36 854 ALA A C 1
ATOM 6546 O O . ALA A 1 854 ? 137.119 128.578 127.958 1.00 22.36 854 ALA A O 1
ATOM 6548 N N . ILE A 1 855 ? 139.314 129.064 128.111 1.00 22.36 855 ILE A N 1
ATOM 6549 C CA . ILE A 1 855 ? 139.720 127.701 127.771 1.00 22.36 855 ILE A CA 1
ATOM 6550 C C . ILE A 1 855 ? 139.177 126.716 128.796 1.00 22.36 855 ILE A C 1
ATOM 6551 O O . ILE A 1 855 ? 138.625 125.665 128.445 1.00 22.36 855 ILE A O 1
ATOM 6556 N N . ILE A 1 856 ? 139.338 127.034 130.081 1.00 24.46 856 ILE A N 1
ATOM 6557 C CA . ILE A 1 856 ? 138.904 126.101 131.116 1.00 24.46 856 ILE A CA 1
ATOM 6558 C C . ILE A 1 856 ? 137.392 125.909 131.072 1.00 24.46 856 ILE A C 1
ATOM 6559 O O . ILE A 1 856 ? 136.898 124.782 131.180 1.00 24.46 856 ILE A O 1
ATOM 6564 N N . LEU A 1 857 ? 136.628 126.990 130.894 1.00 26.14 857 LEU A N 1
ATOM 6565 C CA . LEU A 1 857 ? 135.181 126.827 130.822 1.00 26.14 857 LEU A CA 1
ATOM 6566 C C . LEU A 1 857 ? 134.724 126.096 129.571 1.00 26.14 857 LEU A C 1
ATOM 6567 O O . LEU A 1 857 ? 133.709 125.397 129.623 1.00 26.14 857 LEU A O 1
ATOM 6572 N N . HIS A 1 858 ? 135.451 126.242 128.470 1.00 29.02 858 HIS A N 1
ATOM 6573 C CA . HIS A 1 858 ? 134.975 125.619 127.246 1.00 29.02 858 HIS A CA 1
ATOM 6574 C C . HIS A 1 858 ? 135.419 124.188 127.047 1.00 29.02 858 HIS A C 1
ATOM 6575 O O . HIS A 1 858 ? 134.792 123.448 126.298 1.00 29.02 858 HIS A O 1
ATOM 6582 N N . LEU A 1 859 ? 136.490 123.787 127.699 1.00 29.84 859 LEU A N 1
ATOM 6583 C CA . LEU A 1 859 ? 137.016 122.449 127.442 1.00 29.84 859 LEU A CA 1
ATOM 6584 C C . LEU A 1 859 ? 136.029 121.343 127.799 1.00 29.84 859 LEU A C 1
ATOM 6585 O O . LEU A 1 859 ? 136.255 120.191 127.417 1.00 29.84 859 LEU A O 1
ATOM 6590 N N . ARG A 1 860 ? 134.952 121.647 128.526 1.00 31.73 860 ARG A N 1
ATOM 6591 C CA . ARG A 1 860 ? 133.921 120.639 128.756 1.00 31.73 860 ARG A CA 1
ATOM 6592 C C . ARG A 1 860 ? 133.288 120.149 127.459 1.00 31.73 860 ARG A C 1
ATOM 6593 O O . ARG A 1 860 ? 132.623 119.109 127.464 1.00 31.73 860 ARG A O 1
ATOM 6601 N N . PHE A 1 861 ? 133.458 120.882 126.357 1.00 33.91 861 PHE A N 1
ATOM 6602 C CA . PHE A 1 861 ? 132.907 120.467 125.074 1.00 33.91 861 PHE A CA 1
ATOM 6603 C C . PHE A 1 861 ? 133.767 119.448 124.342 1.00 33.91 861 PHE A C 1
ATOM 6604 O O . PHE A 1 861 ? 133.287 118.840 123.381 1.00 33.91 861 PHE A O 1
ATOM 6612 N N . VAL A 1 862 ? 135.018 119.252 124.747 1.00 37.23 862 VAL A N 1
ATOM 6613 C CA . VAL A 1 862 ? 135.943 118.460 123.949 1.00 37.23 862 VAL A CA 1
ATOM 6614 C C . VAL A 1 862 ? 136.488 117.232 124.667 1.00 37.23 862 VAL A C 1
ATOM 6615 O O . VAL A 1 862 ? 136.843 116.255 123.989 1.00 37.23 862 VAL A O 1
ATOM 6619 N N . VAL A 1 863 ? 136.566 117.212 125.993 1.00 38.54 863 VAL A N 1
ATOM 6620 C CA . VAL A 1 863 ? 137.232 116.105 126.678 1.00 38.54 863 VAL A CA 1
ATOM 6621 C C . VAL A 1 863 ? 136.259 115.353 127.581 1.00 38.54 863 VAL A C 1
ATOM 6622 O O . VAL A 1 863 ? 136.166 115.630 128.784 1.00 38.54 863 VAL A O 1
ATOM 6626 N N . PRO A 1 864 ? 135.518 114.388 127.050 1.00 47.34 864 PRO A N 1
ATOM 6627 C CA . PRO A 1 864 ? 134.599 113.622 127.900 1.00 47.34 864 PRO A CA 1
ATOM 6628 C C . PRO A 1 864 ? 135.281 112.636 128.840 1.00 47.34 864 PRO A C 1
ATOM 6629 O O . PRO A 1 864 ? 136.479 112.346 128.739 1.00 47.34 864 PRO A O 1
ATOM 6633 N N . LYS A 1 865 ? 134.436 111.964 129.641 1.00 53.34 865 LYS A N 1
ATOM 6634 C CA . LYS A 1 865 ? 134.905 110.872 130.528 1.00 53.34 865 LYS A CA 1
ATOM 6635 C C . LYS A 1 865 ? 135.645 111.271 131.781 1.00 53.34 865 LYS A C 1
ATOM 6636 O O . LYS A 1 865 ? 135.322 110.809 132.875 1.00 53.34 865 LYS A O 1
ATOM 6642 N N . ASN A 1 866 ? 136.634 112.122 131.632 1.00 45.78 866 ASN A N 1
ATOM 6643 C CA . ASN A 1 866 ? 137.472 112.488 132.769 1.00 45.78 866 ASN A CA 1
ATOM 6644 C C . ASN A 1 866 ? 137.027 113.752 133.487 1.00 45.78 866 ASN A C 1
ATOM 6645 O O . ASN A 1 866 ? 137.716 114.212 134.400 1.00 45.78 866 ASN A O 1
ATOM 6650 N N . PHE A 1 867 ? 135.888 114.315 133.094 1.00 42.32 867 PHE A N 1
ATOM 6651 C CA . PHE A 1 867 ? 135.664 115.752 133.261 1.00 42.32 867 PHE A CA 1
ATOM 6652 C C . PHE A 1 867 ? 135.929 116.291 134.663 1.00 42.32 867 PHE A C 1
ATOM 6653 O O . PHE A 1 867 ? 136.599 117.330 134.771 1.00 42.32 867 PHE A O 1
ATOM 6661 N N . PRO A 1 868 ? 135.429 115.693 135.755 1.00 38.54 868 PRO A N 1
ATOM 6662 C CA . PRO A 1 868 ? 135.686 116.295 137.074 1.00 38.54 868 PRO A CA 1
ATOM 6663 C C . PRO A 1 868 ? 137.157 116.493 137.380 1.00 38.54 868 PRO A C 1
ATOM 6664 O O . PRO A 1 868 ? 137.539 117.568 137.855 1.00 38.54 868 PRO A O 1
ATOM 6668 N N . PHE A 1 869 ? 138.003 115.504 137.091 1.00 37.00 869 PHE A N 1
ATOM 6669 C CA . PHE A 1 869 ? 139.406 115.613 137.479 1.00 37.00 869 PHE A CA 1
ATOM 6670 C C . PHE A 1 869 ? 140.148 116.630 136.625 1.00 37.00 869 PHE A C 1
ATOM 6671 O O . PHE A 1 869 ? 140.944 117.423 137.141 1.00 37.00 869 PHE A O 1
ATOM 6679 N N . ILE A 1 870 ? 139.945 116.589 135.310 1.00 34.04 870 ILE A N 1
ATOM 6680 C CA . ILE A 1 870 ? 140.607 117.560 134.448 1.00 34.04 870 ILE A CA 1
ATOM 6681 C C . ILE A 1 870 ? 140.145 118.967 134.789 1.00 34.04 870 ILE A C 1
ATOM 6682 O O . ILE A 1 870 ? 140.943 119.910 134.798 1.00 34.04 870 ILE A O 1
ATOM 6687 N N . PHE A 1 871 ? 138.860 119.132 135.110 1.00 33.55 871 PHE A N 1
ATOM 6688 C CA . PHE A 1 871 ? 138.394 120.454 135.510 1.00 33.55 871 PHE A CA 1
ATOM 6689 C C . PHE A 1 871 ? 139.006 120.885 136.836 1.00 33.55 871 PHE A C 1
ATOM 6690 O O . PHE A 1 871 ? 139.330 122.061 137.017 1.00 33.55 871 PHE A O 1
ATOM 6698 N N . ALA A 1 872 ? 139.167 119.959 137.778 1.00 31.73 872 ALA A N 1
ATOM 6699 C CA . ALA A 1 872 ? 139.805 120.305 139.043 1.00 31.73 872 ALA A CA 1
ATOM 6700 C C . ALA A 1 872 ? 141.237 120.771 138.821 1.00 31.73 872 ALA A C 1
ATOM 6701 O O . ALA A 1 872 ? 141.645 121.833 139.310 1.00 31.73 872 ALA A O 1
ATOM 6703 N N . SER A 1 873 ? 142.021 119.968 138.102 1.00 32.24 873 SER A N 1
ATOM 6704 C CA . SER A 1 873 ? 143.393 120.342 137.776 1.00 32.24 873 SER A CA 1
ATOM 6705 C C . SER A 1 873 ? 143.451 121.697 137.081 1.00 32.24 873 SER A C 1
ATOM 6706 O O . SER A 1 873 ? 144.309 122.534 137.389 1.00 32.24 873 SER A O 1
ATOM 6709 N N . ALA A 1 874 ? 142.550 121.926 136.124 1.00 29.47 874 ALA A N 1
ATOM 6710 C CA . ALA A 1 874 ? 142.569 123.180 135.385 1.00 29.47 874 ALA A CA 1
ATOM 6711 C C . ALA A 1 874 ? 142.241 124.360 136.285 1.00 29.47 874 ALA A C 1
ATOM 6712 O O . ALA A 1 874 ? 142.882 125.408 136.193 1.00 29.47 874 ALA A O 1
ATOM 6714 N N . SER A 1 875 ? 141.249 124.215 137.163 1.00 29.73 875 SER A N 1
ATOM 6715 C CA . SER A 1 875 ? 140.890 125.317 138.045 1.00 29.73 875 SER A CA 1
ATOM 6716 C C . SER A 1 875 ? 141.944 125.572 139.106 1.00 29.73 875 SER A C 1
ATOM 6717 O O . SER A 1 875 ? 141.988 126.672 139.663 1.00 29.73 875 SER A O 1
ATOM 6720 N N . VAL A 1 876 ? 142.782 124.583 139.411 1.00 30.41 876 VAL A N 1
ATOM 6721 C CA . VAL A 1 876 ? 143.896 124.829 140.323 1.00 30.41 876 VAL A CA 1
ATOM 6722 C C . VAL A 1 876 ? 145.028 125.555 139.609 1.00 30.41 876 VAL A C 1
ATOM 6723 O O . VAL A 1 876 ? 145.580 126.530 140.128 1.00 30.41 876 VAL A O 1
ATOM 6727 N N . ILE A 1 877 ? 145.392 125.099 138.409 1.00 28.20 877 ILE A N 1
ATOM 6728 C CA . ILE A 1 877 ? 146.530 125.698 137.714 1.00 28.20 877 ILE A CA 1
ATOM 6729 C C . ILE A 1 877 ? 146.183 127.084 137.176 1.00 28.20 877 ILE A C 1
ATOM 6730 O O . ILE A 1 877 ? 147.041 127.972 137.122 1.00 28.20 877 ILE A O 1
ATOM 6735 N N . GLY A 1 878 ? 144.926 127.308 136.798 1.00 26.24 878 GLY A N 1
ATOM 6736 C CA . GLY A 1 878 ? 144.567 128.557 136.150 1.00 26.24 878 GLY A CA 1
ATOM 6737 C C . GLY A 1 878 ? 144.743 129.782 137.024 1.00 26.24 878 GLY A C 1
ATOM 6738 O O . GLY A 1 878 ? 144.900 130.891 136.511 1.00 26.24 878 GLY A O 1
ATOM 6739 N N . PHE A 1 879 ? 144.717 129.608 138.345 1.00 28.44 879 PHE A N 1
ATOM 6740 C CA . PHE A 1 879 ? 144.854 130.752 139.241 1.00 28.44 879 PHE A CA 1
ATOM 6741 C C . PHE A 1 879 ? 146.249 131.360 139.203 1.00 28.44 879 PHE A C 1
ATOM 6742 O O . PHE A 1 879 ? 146.439 132.470 139.712 1.00 28.44 879 PHE A O 1
ATOM 6750 N N . PHE A 1 880 ? 147.232 130.660 138.632 1.00 30.98 880 PHE A N 1
ATOM 6751 C CA . PHE A 1 880 ? 148.535 131.280 138.429 1.00 30.98 880 PHE A CA 1
ATOM 6752 C C . PHE A 1 880 ? 148.439 132.484 137.509 1.00 30.98 880 PHE A C 1
ATOM 6753 O O . PHE A 1 880 ? 149.200 133.441 137.669 1.00 30.98 880 PHE A O 1
ATOM 6761 N N . SER A 1 881 ? 147.502 132.475 136.561 1.00 28.54 881 SER A N 1
ATOM 6762 C CA . SER A 1 881 ? 147.341 133.636 135.694 1.00 28.54 881 SER A CA 1
ATOM 6763 C C . SER A 1 881 ? 146.880 134.851 136.486 1.00 28.54 881 SER A C 1
ATOM 6764 O O . SER A 1 881 ? 147.352 135.967 136.249 1.00 28.54 881 SER A O 1
ATOM 6767 N N . VAL A 1 882 ? 145.977 134.652 137.448 1.00 29.23 882 VAL A N 1
ATOM 6768 C CA . VAL A 1 882 ? 145.494 135.766 138.258 1.00 29.23 882 VAL A CA 1
ATOM 6769 C C . VAL A 1 882 ? 146.563 136.226 139.242 1.00 29.23 882 VAL A C 1
ATOM 6770 O O . VAL A 1 882 ? 146.754 137.432 139.455 1.00 29.23 882 VAL A O 1
ATOM 6774 N N . LEU A 1 883 ? 147.273 135.283 139.864 1.00 28.01 883 LEU A N 1
ATOM 6775 C CA . LEU A 1 883 ? 148.383 135.673 140.727 1.00 28.01 883 LEU A CA 1
ATOM 6776 C C . LEU A 1 883 ? 149.426 136.458 139.949 1.00 28.01 883 LEU A C 1
ATOM 6777 O O . LEU A 1 883 ? 149.992 137.427 140.465 1.00 28.01 883 LEU A O 1
ATOM 6782 N N . MET A 1 884 ? 149.676 136.074 138.697 1.00 30.25 884 MET A N 1
ATOM 6783 C CA . MET A 1 884 ? 150.593 136.840 137.866 1.00 30.25 884 MET A CA 1
ATOM 6784 C C . MET A 1 884 ? 150.045 138.231 137.603 1.00 30.25 884 MET A C 1
ATOM 6785 O O . MET A 1 884 ? 150.686 139.224 137.953 1.00 30.25 884 MET A O 1
ATOM 6790 N N . THR A 1 885 ? 148.822 138.317 137.072 1.00 28.28 885 THR A N 1
ATOM 6791 C CA . THR A 1 885 ? 148.228 139.604 136.737 1.00 28.28 885 THR A CA 1
ATOM 6792 C C . THR A 1 885 ? 148.226 140.564 137.915 1.00 28.28 885 THR A C 1
ATOM 6793 O O . THR A 1 885 ? 148.413 141.768 137.717 1.00 28.28 885 THR A O 1
ATOM 6797 N N . TYR A 1 886 ? 148.069 140.067 139.139 1.00 31.16 886 TYR A N 1
ATOM 6798 C CA . TYR A 1 886 ? 148.146 140.986 140.265 1.00 31.16 886 TYR A CA 1
ATOM 6799 C C . TYR A 1 886 ? 149.591 141.247 140.679 1.00 31.16 886 TYR A C 1
ATOM 6800 O O . TYR A 1 886 ? 150.129 142.333 140.420 1.00 31.16 886 TYR A O 1
ATOM 6809 N N . PHE A 1 887 ? 150.262 140.233 141.230 1.00 31.77 887 PHE A N 1
ATOM 6810 C CA . PHE A 1 887 ? 151.558 140.479 141.853 1.00 31.77 887 PHE A CA 1
ATOM 6811 C C . PHE A 1 887 ? 152.636 140.790 140.825 1.00 31.77 887 PHE A C 1
ATOM 6812 O O . PHE A 1 887 ? 153.353 141.788 140.959 1.00 31.77 887 PHE A O 1
ATOM 6820 N N . GLY A 1 888 ? 152.780 139.950 139.805 1.00 32.89 888 GLY A N 1
ATOM 6821 C CA . GLY A 1 888 ? 153.859 140.126 138.861 1.00 32.89 888 GLY A CA 1
ATOM 6822 C C . GLY A 1 888 ? 153.766 141.455 138.150 1.00 32.89 888 GLY A C 1
ATOM 6823 O O . GLY A 1 888 ? 154.748 142.193 138.064 1.00 32.89 888 GLY A O 1
ATOM 6824 N N . VAL A 1 889 ? 152.576 141.772 137.641 1.00 30.64 889 VAL A N 1
ATOM 6825 C CA . VAL A 1 889 ? 152.401 143.019 136.912 1.00 30.64 889 VAL A CA 1
ATOM 6826 C C . VAL A 1 889 ? 152.542 144.222 137.836 1.00 30.64 889 VAL A C 1
ATOM 6827 O O . VAL A 1 889 ? 153.007 145.284 137.408 1.00 30.64 889 VAL A O 1
ATOM 6831 N N . ASN A 1 890 ? 152.176 144.092 139.116 1.00 33.37 890 ASN A N 1
ATOM 6832 C CA . ASN A 1 890 ? 152.378 145.221 140.016 1.00 33.37 890 ASN A CA 1
ATOM 6833 C C . ASN A 1 890 ? 153.845 145.415 140.375 1.00 33.37 890 ASN A C 1
ATOM 6834 O O . ASN A 1 890 ? 154.273 146.551 140.600 1.00 33.37 890 ASN A O 1
ATOM 6839 N N . TYR A 1 891 ? 154.630 144.343 140.432 1.00 38.82 891 TYR A N 1
ATOM 6840 C CA . TYR A 1 891 ? 156.010 144.452 140.887 1.00 38.82 891 TYR A CA 1
ATOM 6841 C C . TYR A 1 891 ? 157.032 144.194 139.793 1.00 38.82 891 TYR A C 1
ATOM 6842 O O . TYR A 1 891 ? 157.921 145.024 139.576 1.00 38.82 891 TYR A O 1
ATOM 6851 N N . TYR A 1 892 ? 156.940 143.068 139.095 1.00 42.90 892 TYR A N 1
ATOM 6852 C CA . TYR A 1 892 ? 158.029 142.611 138.246 1.00 42.90 892 TYR A CA 1
ATOM 6853 C C . TYR A 1 892 ? 157.929 143.073 136.799 1.00 42.90 892 TYR A C 1
ATOM 6854 O O . TYR A 1 892 ? 158.771 142.677 135.988 1.00 42.90 892 TYR A O 1
ATOM 6863 N N . LEU A 1 893 ? 156.935 143.878 136.440 1.00 35.67 893 LEU A N 1
ATOM 6864 C CA . LEU A 1 893 ? 156.816 144.370 135.077 1.00 35.67 893 LEU A CA 1
ATOM 6865 C C . LEU A 1 893 ? 156.484 145.853 135.080 1.00 35.67 893 LEU A C 1
ATOM 6866 O O . LEU A 1 893 ? 155.745 146.341 135.938 1.00 35.67 893 LEU A O 1
ATOM 6871 N N . THR A 1 894 ? 157.039 146.566 134.105 1.00 41.68 894 THR A N 1
ATOM 6872 C CA . THR A 1 894 ? 156.788 147.991 133.964 1.00 41.68 894 THR A CA 1
ATOM 6873 C C . THR A 1 894 ? 155.498 148.231 133.190 1.00 41.68 894 THR A C 1
ATOM 6874 O O . THR A 1 894 ? 155.067 147.407 132.381 1.00 41.68 894 THR A O 1
ATOM 6878 N N . GLY A 1 895 ? 154.891 149.383 133.435 1.00 36.39 895 GLY A N 1
ATOM 6879 C CA . GLY A 1 895 ? 153.642 149.709 132.778 1.00 36.39 895 GLY A CA 1
ATOM 6880 C C . GLY A 1 895 ? 153.101 151.022 133.282 1.00 36.39 895 GLY A C 1
ATOM 6881 O O . GLY A 1 895 ? 153.654 151.649 134.187 1.00 36.39 895 GLY A O 1
ATOM 6882 N N . MET A 1 896 ? 151.936 151.425 132.788 1.00 31.76 896 MET A N 1
ATOM 6883 C CA . MET A 1 896 ? 151.320 152.674 133.242 1.00 31.76 896 MET A CA 1
ATOM 6884 C C . MET A 1 896 ? 150.377 152.493 134.426 1.00 31.76 896 MET A C 1
ATOM 6885 O O . MET A 1 896 ? 150.267 153.381 135.264 1.00 31.76 896 MET A O 1
ATOM 6890 N N . HIS A 1 897 ? 149.699 151.358 134.506 1.00 28.27 897 HIS A N 1
ATOM 6891 C CA . HIS A 1 897 ? 148.740 151.087 135.572 1.00 28.27 897 HIS A CA 1
ATOM 6892 C C . HIS A 1 897 ? 149.527 150.841 136.830 1.00 28.27 897 HIS A C 1
ATOM 6893 O O . HIS A 1 897 ? 149.506 149.739 137.373 1.00 28.27 897 HIS A O 1
ATOM 6900 N N . SER A 1 898 ? 150.237 151.863 137.301 1.00 28.62 898 SER A N 1
ATOM 6901 C CA . SER A 1 898 ? 151.071 151.730 138.489 1.00 28.62 898 SER A CA 1
ATOM 6902 C C . SER A 1 898 ? 150.381 152.213 139.741 1.00 28.62 898 SER A C 1
ATOM 6903 O O . SER A 1 898 ? 151.039 152.513 140.733 1.00 28.62 898 SER A O 1
ATOM 6906 N N . TYR A 1 899 ? 149.059 152.294 139.710 1.00 29.48 899 TYR A N 1
ATOM 6907 C CA . TYR A 1 899 ? 148.320 152.801 140.855 1.00 29.48 899 TYR A CA 1
ATOM 6908 C C . TYR A 1 899 ? 148.520 151.911 142.071 1.00 29.48 899 TYR A C 1
ATOM 6909 O O . TYR A 1 899 ? 148.124 152.273 143.174 1.00 29.48 899 TYR A O 1
ATOM 6918 N N . ALA A 1 900 ? 149.141 150.753 141.879 1.00 32.56 900 ALA A N 1
ATOM 6919 C CA . ALA A 1 900 ? 149.365 149.830 142.983 1.00 32.56 900 ALA A CA 1
ATOM 6920 C C . ALA A 1 900 ? 150.679 149.089 142.861 1.00 32.56 900 ALA A C 1
ATOM 6921 O O . ALA A 1 900 ? 150.726 147.885 143.090 1.00 32.56 900 ALA A O 1
ATOM 6923 N N . ALA A 1 901 ? 151.750 149.786 142.511 1.00 38.04 901 ALA A N 1
ATOM 6924 C CA . ALA A 1 901 ? 153.023 149.106 142.278 1.00 38.04 901 ALA A CA 1
ATOM 6925 C C . ALA A 1 901 ? 153.958 149.169 143.460 1.00 38.04 901 ALA A C 1
ATOM 6926 O O . ALA A 1 901 ? 153.586 149.654 144.523 1.00 38.04 901 ALA A O 1
ATOM 6928 N N . GLY A 1 902 ? 155.177 148.677 143.276 1.00 50.00 902 GLY A N 1
ATOM 6929 C CA . GLY A 1 902 ? 156.161 148.749 144.341 1.00 50.00 902 GLY A CA 1
ATOM 6930 C C . GLY A 1 902 ? 157.488 148.217 143.853 1.00 50.00 902 GLY A C 1
ATOM 6931 O O . GLY A 1 902 ? 157.592 147.651 142.762 1.00 50.00 902 GLY A O 1
ATOM 6932 N N . GLU A 1 903 ? 158.513 148.412 144.679 1.00 63.77 903 GLU A N 1
ATOM 6933 C CA . GLU A 1 903 ? 159.839 147.934 144.319 1.00 63.77 903 GLU A CA 1
ATOM 6934 C C . GLU A 1 903 ? 159.867 146.411 144.335 1.00 63.77 903 GLU A C 1
ATOM 6935 O O . GLU A 1 903 ? 159.321 145.769 145.236 1.00 63.77 903 GLU A O 1
ATOM 6941 N N . ALA A 1 904 ? 160.483 145.833 143.310 1.00 64.77 904 ALA A N 1
ATOM 6942 C CA . ALA A 1 904 ? 160.458 144.390 143.124 1.00 64.77 904 ALA A CA 1
ATOM 6943 C C . ALA A 1 904 ? 161.494 143.727 144.018 1.00 64.77 904 ALA A C 1
ATOM 6944 O O . ALA A 1 904 ? 162.700 143.906 143.818 1.00 64.77 904 ALA A O 1
ATOM 6946 N N . GLU A 1 905 ? 161.031 142.967 144.999 1.00 67.77 905 GLU A N 1
ATOM 6947 C CA . GLU A 1 905 ? 161.958 142.105 145.714 1.00 67.77 905 GLU A CA 1
ATOM 6948 C C . GLU A 1 905 ? 162.155 140.806 144.934 1.00 67.77 905 GLU A C 1
ATOM 6949 O O . GLU A 1 905 ? 161.227 140.337 144.271 1.00 67.77 905 GLU A O 1
ATOM 6955 N N . PRO A 1 906 ? 163.354 140.228 144.964 1.00 68.27 906 PRO A N 1
ATOM 6956 C CA . PRO A 1 906 ? 163.585 138.969 144.244 1.00 68.27 906 PRO A CA 1
ATOM 6957 C C . PRO A 1 906 ? 162.638 137.879 144.724 1.00 68.27 906 PRO A C 1
ATOM 6958 O O . PRO A 1 906 ? 162.394 137.729 145.922 1.00 68.27 906 PRO A O 1
ATOM 6962 N N . VAL A 1 907 ? 162.100 137.123 143.771 1.00 68.13 907 VAL A N 1
ATOM 6963 C CA . VAL A 1 907 ? 161.042 136.143 144.017 1.00 68.13 907 VAL A CA 1
ATOM 6964 C C . VAL A 1 907 ? 161.488 135.099 145.037 1.00 68.13 907 VAL A C 1
ATOM 6965 O O . VAL A 1 907 ? 162.576 134.519 144.907 1.00 68.13 907 VAL A O 1
ATOM 6969 N N . PRO A 1 908 ? 160.704 134.860 146.087 1.00 76.10 908 PRO A N 1
ATOM 6970 C CA . PRO A 1 908 ? 161.080 133.840 147.075 1.00 76.10 908 PRO A CA 1
ATOM 6971 C C . PRO A 1 908 ? 160.969 132.446 146.478 1.00 76.10 908 PRO A C 1
ATOM 6972 O O . PRO A 1 908 ? 160.024 132.145 145.746 1.00 76.10 908 PRO A O 1
ATOM 6976 N N . LEU A 1 909 ? 161.950 131.593 146.785 1.00 78.74 909 LEU A N 1
ATOM 6977 C CA . LEU A 1 909 ? 161.847 130.187 146.409 1.00 78.74 909 LEU A CA 1
ATOM 6978 C C . LEU A 1 909 ? 160.640 129.515 147.052 1.00 78.74 909 LEU A C 1
ATOM 6979 O O . LEU A 1 909 ? 160.234 128.432 146.611 1.00 78.74 909 LEU A O 1
ATOM 6984 N N . TRP A 1 910 ? 160.078 130.143 148.077 1.00 82.46 910 TRP A N 1
ATOM 6985 C CA . TRP A 1 910 ? 158.898 129.590 148.716 1.00 82.46 910 TRP A CA 1
ATOM 6986 C C . TRP A 1 910 ? 157.812 129.334 147.689 1.00 82.46 910 TRP A C 1
ATOM 6987 O O . TRP A 1 910 ? 157.231 128.249 147.653 1.00 82.46 910 TRP A O 1
ATOM 6998 N N . VAL A 1 911 ? 157.532 130.326 146.851 1.00 78.68 911 VAL A N 1
ATOM 6999 C CA . VAL A 1 911 ? 156.437 130.169 145.897 1.00 78.68 911 VAL A CA 1
ATOM 7000 C C . VAL A 1 911 ? 156.749 129.051 144.910 1.00 78.68 911 VAL A C 1
ATOM 7001 O O . VAL A 1 911 ? 155.851 128.317 144.481 1.00 78.68 911 VAL A O 1
ATOM 7005 N N . GLU A 1 912 ? 158.024 128.886 144.550 1.00 77.59 912 GLU A N 1
ATOM 7006 C CA . GLU A 1 912 ? 158.398 127.774 143.684 1.00 77.59 912 GLU A CA 1
ATOM 7007 C C . GLU A 1 912 ? 158.140 126.440 144.370 1.00 77.59 912 GLU A C 1
ATOM 7008 O O . GLU A 1 912 ? 157.667 125.491 143.736 1.00 77.59 912 GLU A O 1
ATOM 7014 N N . LEU A 1 913 ? 158.423 126.353 145.670 1.00 77.36 913 LEU A N 1
ATOM 7015 C CA . LEU A 1 913 ? 158.128 125.124 146.399 1.00 77.36 913 LEU A CA 1
ATOM 7016 C C . LEU A 1 913 ? 156.626 124.887 146.499 1.00 77.36 913 LEU A C 1
ATOM 7017 O O . LEU A 1 913 ? 156.168 123.743 146.417 1.00 77.36 913 LEU A O 1
ATOM 7022 N N . MET A 1 914 ? 155.842 125.952 146.671 1.00 75.87 914 MET A N 1
ATOM 7023 C CA . MET A 1 914 ? 154.388 125.800 146.697 1.00 75.87 914 MET A CA 1
ATOM 7024 C C . MET A 1 914 ? 153.865 125.279 145.362 1.00 75.87 914 MET A C 1
ATOM 7025 O O . MET A 1 914 ? 152.987 124.409 145.319 1.00 75.87 914 MET A O 1
ATOM 7030 N N . VAL A 1 915 ? 154.393 125.807 144.257 1.00 66.88 915 VAL A N 1
ATOM 7031 C CA . VAL A 1 915 ? 153.981 125.334 142.938 1.00 66.88 915 VAL A CA 1
ATOM 7032 C C . VAL A 1 915 ? 154.401 123.884 142.731 1.00 66.88 915 VAL A C 1
ATOM 7033 O O . VAL A 1 915 ? 153.653 123.080 142.157 1.00 66.88 915 VAL A O 1
ATOM 7037 N N . ALA A 1 916 ? 155.611 123.529 143.173 1.00 65.56 916 ALA A N 1
ATOM 7038 C CA . ALA A 1 916 ? 156.040 122.136 143.107 1.00 65.56 916 ALA A CA 1
ATOM 7039 C C . ALA A 1 916 ? 155.099 121.239 143.898 1.00 65.56 916 ALA A C 1
ATOM 7040 O O . ALA A 1 916 ? 154.766 120.131 143.458 1.00 65.56 916 ALA A O 1
ATOM 7042 N N . GLY A 1 917 ? 154.651 121.707 145.062 1.00 63.62 917 GLY A N 1
ATOM 7043 C CA . GLY A 1 917 ? 153.696 120.937 145.841 1.00 63.62 917 GLY A CA 1
ATOM 7044 C C . GLY A 1 917 ? 152.378 120.754 145.117 1.00 63.62 917 GLY A C 1
ATOM 7045 O O . GLY A 1 917 ? 151.801 119.666 145.118 1.00 63.62 917 GLY A O 1
ATOM 7046 N N . ILE A 1 918 ? 151.883 121.823 144.490 1.00 58.57 918 ILE A N 1
ATOM 7047 C CA . ILE A 1 918 ? 150.635 121.731 143.732 1.00 58.57 918 ILE A CA 1
ATOM 7048 C C . ILE A 1 918 ? 150.766 120.710 142.608 1.00 58.57 918 ILE A C 1
ATOM 7049 O O . ILE A 1 918 ? 149.885 119.864 142.402 1.00 58.57 918 ILE A O 1
ATOM 7054 N N . ILE A 1 919 ? 151.869 120.775 141.862 1.00 57.39 919 ILE A N 1
ATOM 7055 C CA . ILE A 1 919 ? 152.031 119.878 140.722 1.00 57.39 919 ILE A CA 1
ATOM 7056 C C . ILE A 1 919 ? 152.192 118.435 141.193 1.00 57.39 919 ILE A C 1
ATOM 7057 O O . ILE A 1 919 ? 151.666 117.502 140.569 1.00 57.39 919 ILE A O 1
ATOM 7062 N N . LEU A 1 920 ? 152.887 118.227 142.315 1.00 55.72 920 LEU A N 1
ATOM 7063 C CA . LEU A 1 920 ? 153.004 116.884 142.868 1.00 55.72 920 LEU A CA 1
ATOM 7064 C C . LEU A 1 920 ? 151.645 116.357 143.304 1.00 55.72 920 LEU A C 1
ATOM 7065 O O . LEU A 1 920 ? 151.318 115.187 143.072 1.00 55.72 920 LEU A O 1
ATOM 7070 N N . LEU A 1 921 ? 150.843 117.209 143.944 1.00 51.02 921 LEU A N 1
ATOM 7071 C CA . LEU A 1 921 ? 149.507 116.807 144.363 1.00 51.02 921 LEU A CA 1
ATOM 7072 C C . LEU A 1 921 ? 148.654 116.405 143.171 1.00 51.02 921 LEU A C 1
ATOM 7073 O O . LEU A 1 921 ? 147.919 115.415 143.233 1.00 51.02 921 LEU A O 1
ATOM 7078 N N . ILE A 1 922 ? 148.741 117.158 142.075 1.00 48.26 922 ILE A N 1
ATOM 7079 C CA . ILE A 1 922 ? 147.960 116.813 140.891 1.00 48.26 922 ILE A CA 1
ATOM 7080 C C . ILE A 1 922 ? 148.417 115.476 140.320 1.00 48.26 922 ILE A C 1
ATOM 7081 O O . ILE A 1 922 ? 147.593 114.619 139.967 1.00 48.26 922 ILE A O 1
ATOM 7086 N N . ILE A 1 923 ? 149.733 115.266 140.231 1.00 48.96 923 ILE A N 1
ATOM 7087 C CA . ILE A 1 923 ? 150.244 114.009 139.688 1.00 48.96 923 ILE A CA 1
ATOM 7088 C C . ILE A 1 923 ? 149.784 112.831 140.540 1.00 48.96 923 ILE A C 1
ATOM 7089 O O . ILE A 1 923 ? 149.389 111.782 140.018 1.00 48.96 923 ILE A O 1
ATOM 7094 N N . ILE A 1 924 ? 149.816 112.989 141.865 1.00 49.67 924 ILE A N 1
ATOM 7095 C CA . ILE A 1 924 ? 149.386 111.904 142.747 1.00 49.67 924 ILE A CA 1
ATOM 7096 C C . ILE A 1 924 ? 147.891 111.644 142.594 1.00 49.67 924 ILE A C 1
ATOM 7097 O O . ILE A 1 924 ? 147.453 110.492 142.503 1.00 49.67 924 ILE A O 1
ATOM 7102 N N . ALA A 1 925 ? 147.084 112.709 142.568 1.00 46.87 925 ALA A N 1
ATOM 7103 C CA . ALA A 1 925 ? 145.643 112.542 142.412 1.00 46.87 925 ALA A CA 1
ATOM 7104 C C . ALA A 1 925 ? 145.291 111.896 141.084 1.00 46.87 925 ALA A C 1
ATOM 7105 O O . ALA A 1 925 ? 144.224 111.287 140.960 1.00 46.87 925 ALA A O 1
ATOM 7107 N N . SER A 1 926 ? 146.166 112.021 140.084 1.00 48.75 926 SER A N 1
ATOM 7108 C CA . SER A 1 926 ? 145.881 111.453 138.767 1.00 48.75 926 SER A CA 1
ATOM 7109 C C . SER A 1 926 ? 145.635 109.947 138.813 1.00 48.75 926 SER A C 1
ATOM 7110 O O . SER A 1 926 ? 144.990 109.401 137.911 1.00 48.75 926 SER A O 1
ATOM 7113 N N . ARG A 1 927 ? 146.147 109.256 139.834 1.00 55.59 927 ARG A N 1
ATOM 7114 C CA . ARG A 1 927 ? 146.007 107.803 139.896 1.00 55.59 927 ARG A CA 1
ATOM 7115 C C . ARG A 1 927 ? 144.569 107.347 140.125 1.00 55.59 927 ARG A C 1
ATOM 7116 O O . ARG A 1 927 ? 144.268 106.167 139.921 1.00 55.59 927 ARG A O 1
ATOM 7124 N N . LYS A 1 928 ? 143.674 108.245 140.545 1.00 49.11 928 LYS A N 1
ATOM 7125 C CA . LYS A 1 928 ? 142.291 107.890 140.846 1.00 49.11 928 LYS A CA 1
ATOM 7126 C C . LYS A 1 928 ? 141.294 108.706 140.030 1.00 49.11 928 LYS A C 1
ATOM 7127 O O . LYS A 1 928 ? 140.152 108.887 140.458 1.00 49.11 928 LYS A O 1
ATOM 7133 N N . ARG A 1 929 ? 141.703 109.199 138.860 1.00 49.47 929 ARG A N 1
ATOM 7134 C CA . ARG A 1 929 ? 140.913 110.181 138.126 1.00 49.47 929 ARG A CA 1
ATOM 7135 C C . ARG A 1 929 ? 139.605 109.628 137.575 1.00 49.47 929 ARG A C 1
ATOM 7136 O O . ARG A 1 929 ? 138.709 110.413 137.255 1.00 49.47 929 ARG A O 1
ATOM 7144 N N . VAL A 1 930 ? 139.469 108.312 137.442 1.00 50.29 930 VAL A N 1
ATOM 7145 C CA . VAL A 1 930 ? 138.353 107.768 136.674 1.00 50.29 930 VAL A CA 1
ATOM 7146 C C . VAL A 1 930 ? 137.064 107.848 137.486 1.00 50.29 930 VAL A C 1
ATOM 7147 O O . VAL A 1 930 ? 136.807 107.025 138.372 1.00 50.29 930 VAL A O 1
ATOM 7151 N N . LEU A 1 931 ? 136.171 108.758 137.070 1.00 52.30 931 LEU A N 1
ATOM 7152 C CA . LEU A 1 931 ? 134.849 108.940 137.692 1.00 52.30 931 LEU A CA 1
ATOM 7153 C C . LEU A 1 931 ? 134.041 109.808 136.719 1.00 52.30 931 LEU A C 1
ATOM 7154 O O . LEU A 1 931 ? 134.053 111.025 136.859 1.00 52.30 931 LEU A O 1
ATOM 7159 N N . ASP A 1 932 ? 133.306 109.237 135.751 1.00 61.65 932 ASP A N 1
ATOM 7160 C CA . ASP A 1 932 ? 132.671 110.026 134.707 1.00 61.65 932 ASP A CA 1
ATOM 7161 C C . ASP A 1 932 ? 131.721 111.059 135.308 1.00 61.65 932 ASP A C 1
ATOM 7162 O O . ASP A 1 932 ? 131.224 110.914 136.427 1.00 61.65 932 ASP A O 1
ATOM 7167 N N . MET A 1 933 ? 131.487 112.125 134.545 1.00 66.65 933 MET A N 1
ATOM 7168 C CA . MET A 1 933 ? 130.531 113.147 134.965 1.00 66.65 933 MET A CA 1
ATOM 7169 C C . MET A 1 933 ? 129.090 112.654 134.941 1.00 66.65 933 MET A C 1
ATOM 7170 O O . MET A 1 933 ? 128.404 112.774 135.971 1.00 66.65 933 MET A O 1
ATOM 7175 N N . PRO A 1 934 ? 128.559 112.110 133.835 1.00 82.72 934 PRO A N 1
ATOM 7176 C CA . PRO A 1 934 ? 127.153 111.690 133.844 1.00 82.72 934 PRO A CA 1
ATOM 7177 C C . PRO A 1 934 ? 126.950 110.317 134.464 1.00 82.72 934 PRO A C 1
ATOM 7178 O O . PRO A 1 934 ? 126.865 109.312 133.750 1.00 82.72 934 PRO A O 1
ATOM 7182 N N . HIS A 1 935 ? 127.047 110.264 135.788 1.00 89.94 935 HIS A N 1
ATOM 7183 C CA . HIS A 1 935 ? 126.824 108.997 136.462 1.00 89.94 935 HIS A CA 1
ATOM 7184 C C . HIS A 1 935 ? 125.336 108.894 136.641 1.00 89.94 935 HIS A C 1
ATOM 7185 O O . HIS A 1 935 ? 124.609 109.501 135.865 1.00 89.94 935 HIS A O 1
ATOM 7192 N N . LEU A 1 936 ? 124.848 108.148 137.628 1.00 93.83 936 LEU A N 1
ATOM 7193 C CA . LEU A 1 936 ? 123.398 107.984 137.703 1.00 93.83 936 LEU A CA 1
ATOM 7194 C C . LEU A 1 936 ? 122.667 108.057 139.031 1.00 93.83 936 LEU A C 1
ATOM 7195 O O . LEU A 1 936 ? 122.097 109.092 139.366 1.00 93.83 936 LEU A O 1
ATOM 7200 N N . HIS A 1 937 ? 122.651 106.979 139.783 1.00 30.00 937 HIS A N 1
ATOM 7201 C CA . HIS A 1 937 ? 121.800 106.948 140.976 1.00 30.00 937 HIS A CA 1
ATOM 7202 C C . HIS A 1 937 ? 121.967 108.077 141.974 1.00 30.00 937 HIS A C 1
ATOM 7203 O O . HIS A 1 937 ? 122.922 108.053 142.737 1.00 30.00 937 HIS A O 1
ATOM 7210 N N . HIS A 1 938 ? 121.049 109.061 142.025 1.00 30.00 938 HIS A N 1
ATOM 7211 C CA . HIS A 1 938 ? 121.214 110.033 143.104 1.00 30.00 938 HIS A CA 1
ATOM 7212 C C . HIS A 1 938 ? 121.213 109.367 144.465 1.00 30.00 938 HIS A C 1
ATOM 7213 O O . HIS A 1 938 ? 120.751 108.235 144.589 1.00 30.00 938 HIS A O 1
ATOM 7220 N N . HIS A 1 939 ? 121.722 110.062 145.480 1.00 30.00 939 HIS A N 1
ATOM 7221 C CA . HIS A 1 939 ? 121.784 109.518 146.846 1.00 30.00 939 HIS A CA 1
ATOM 7222 C C . HIS A 1 939 ? 122.762 108.360 146.931 1.00 30.00 939 HIS A C 1
ATOM 7223 O O . HIS A 1 939 ? 123.727 108.421 147.692 1.00 30.00 939 HIS A O 1
ATOM 7230 N N . HIS A 1 940 ? 122.528 107.298 146.173 1.00 30.00 940 HIS A N 1
ATOM 7231 C CA . HIS A 1 940 ? 123.481 106.204 146.139 1.00 30.00 940 HIS A CA 1
ATOM 7232 C C . HIS A 1 940 ? 124.726 106.742 145.492 1.00 30.00 940 HIS A C 1
ATOM 7233 O O . HIS A 1 940 ? 125.805 106.174 145.652 1.00 30.00 940 HIS A O 1
ATOM 7240 N N . HIS A 1 941 ? 124.592 107.850 144.769 1.00 30.00 941 HIS A N 1
ATOM 7241 C CA . HIS A 1 941 ? 125.699 108.416 144.046 1.00 30.00 941 HIS A CA 1
ATOM 7242 C C . HIS A 1 941 ? 125.065 109.635 143.443 1.00 30.00 941 HIS A C 1
ATOM 7243 O O . HIS A 1 941 ? 124.050 110.100 143.948 1.00 30.00 941 HIS A O 1
ATOM 7250 N N . HIS A 1 942 ? 125.627 110.269 142.444 1.00 30.00 942 HIS A N 1
ATOM 7251 C CA . HIS A 1 942 ? 124.902 111.363 141.823 1.00 30.00 942 HIS A CA 1
ATOM 7252 C C . HIS A 1 942 ? 124.209 112.218 142.854 1.00 30.00 942 HIS A C 1
ATOM 7253 O O . HIS A 1 942 ? 124.843 112.804 143.711 1.00 30.00 942 HIS A O 1
#

InterPro domains:
  IPR002541 Cytochrome c assembly protein [PF01578] (694-897)
  IPR007816 ResB-like domain [PF05140] (230-293)
  IPR045062 Cytochrome c-type biogenesis protein CcsA/CcmC [PTHR30071] (639-925)

Sequence (901 aa):
MMNIIKTLFCSMKMVLLLIGIYATACGIATFIEKYEGTLAARLWVYDAFWFEILHIWLVACLIGCFITSKAWQRKKYASLLLHASFIVIIIGAGITRYYGFEGLMNLREGQSVNFISTNTHYIFIQIKNPQGDVESVRIPTYIDEKVNHKINQHLTFFGKPLTLHTEEFTAKQVNMSELFILNASIDFLGKNEKTLIMRDGNNAPTKENITMLEIEGYKIFLAWGIDNIALPFSIKLKKFELERYPGSNSPASYTSEVEVLDGQNPPLPFRIFMNNVLDYGGYRFFQSSYHPDEKGSILSVNNDPGKTPTYIGYAMLILGVIWLLFDKNGRFATLGRFLKTQKFDIPSMIKALADTSSLTNDFDRILVQDFGGRIKPMHTLANEYIHKLTQQRTFKGLNPSQVFLGMLFYPQEWQSIQMIATKSPKLRQILGLDENQKHIAYIDVFTPQGQYILQNYVEAANLKSPSLRDTFEKDVISVDERINYAFLIYTGQVLRIFPDNKSPNNQWLYPLQAISSAVAQDDTKKAKELMQIYKKFAQGMQQGINTHNWQEAAQATRDIRTFQQNNGGSLLISPAKVDSEIWLNLYNPFYQLTYPYIFISIVLFIIVLVGILKNTPTRPLIHKVFYILLFALFILHTCGLGLRWYVSEHAPWSNAYESMLYIAWAAILSGVVFFRRSNLALCASSFLAGMTLFVANLGDMDPQIGNLMPVLKSYWLNIHVSVITASYGFLGLCFMLGLITLIMFLLRNEKRSQVDCSILSLSALNEMSMILGLFLLSVGNFLGGIWANESWGRYWGWDSKETWALISIGVYAIILHLRFVVPKNFPFIFASASVIGFFSVLMTYFGVNYYLTGMHSYAAGEAEPVPLWVELMVAGIILLIIIASRKRVLDMPHLHHHHHH

Nearest PDB structures (foldseek):
  7s9y-assembly1_A  TM=1.001E+00  e=0.000E+00  Helicobacter hepaticus
  7s9z-assembly1_A  TM=7.780E-01  e=1.233E-100  Helicobacter hepaticus
  5ek0-assembly1_D  TM=3.203E-01  e=3.874E+00  unclassified

Foldseek 3Di:
DDDDDPVLPQDVVVLLVLLVVLLVLLVVLQVCVVVFPNLVSCPPGVVDVVNVVSLVVNLVSLVSHCVVVPCVVDPVVLVVLQSVLSVLLSVLVVLQVPPKFKFKDKAFAQDKFFKTWGPFKKKKKWFQAVPRGIWIDIDGASDDPGDDDWDWDWDAIVRFIKIKTWDGWDQCCPPLRRFTKTKIWMQTPNDIDIDIATQHPQDDFDPVRWDWDADPRGIMIIHIYIDMDGHQWMKHWRDWDWDAQPQEPFTQWTKTWIWIDHVVHPIDIDMAILQFWDDDPQKIKHWDDADPVRRMTMIMIMSRPSVVSNVVSLVSNLVSLVCQCPPCDHQQVVLVVVLVPAFAVDQPLCVLLQPLCLQVVLQQAFWFQFRLNAIARVVQVLQVLLCLQAVDQDPPSHGSVSVLVCCQQCVVRQQQDQGGFFDAQVVCVQLVHDRPRRRHGNCSQADPPGDGVLPVVQVVQVPPDPADHDSVSVRSVSSVVSSVSSVCSNVQQRRLGQDQDPDDPRGRGTLVVQLVVCVVPVVVVSNVVSVVLVVQLSVLVVCSSVHNDSVSNSVSSVVSRVNCVVHPDPSDDDVVLSVLNVCCVVCVCLVVLQVVLQVLLVVLVVQSVVCLLPPHHDDVVVLVVSLVVLVVSLVVLVVSLVSLCVNLVHRQCFAQLSLLSLLLSLLCCCCNPPVSPHSQLNSQSSNVSNVSSVVSPPPPGDPDRHHDNNLCPDPCVVPLSNLQSSLSSLLSSLQSLLVVLLVLLVSDDVVGASSQQNLLSSLSVSLSSLSSSLSSLVSSLQVVLVSCCRNVPHSDDSWSLNSLSVSLNSLSVSLNPCVVPDFQLNSLVSSLSSNVSCVSVVCSPQCCQEVGDGDPVSHHDHHHPDDCVVVVVVVVSVVSSVVSVVRRGDGNPDDDPPSHD

B-factor: mean 59.72, std 33.96, range [8.32, 147.25]

Secondary structure (DSSP, 8-state):
-----TT---SHHHHHHHHHHHHHHHHHHHHHHHHS-HHHHIIIIIT-HHHHHHHHHHHHHHHHHHHHTTTTTS--HHHHHHHHHHHHHHHHHHHHHHH--EEEEEEETT-EEEEEE-SS-EEEEEEE-SSSS-EEEEEE---SSS-----EEEEESSSSEEEEEEEEEE---SSSTT-EEEEEEEEETTEEEEEEEEE-SSS---TTT-EEE-BTBSEEEEEEE--EEEEEEEEEEEEEEEEE-TTSS-EEEEEEEEEEESSS-S-EEEEEETT--EEETTEEEEEEEE-TTSSEEEEEEE--TTHHHHHHHHHHHHHHHHHHHH-SSHHHHHHHHHHHH-----TTHHHHHHT-HHHHHHHTTSEEE-TTS-EEEHHHHHHHHHHHHSSSS-SSS--HHHHHHHHHH-HHHHTTSS-B----HHHHHHTT--SS-S-B-GGGGS-SSS--TTHHHHHHHTTT-STT--HHHHHHHHHHHHHHHHHHHHHTTT-TTS---SSSSSPPPPHHHHHHHHHHSS-HHHHHHHHHHHHHHHHHHHHHHHSS--HHHHHHHHHHHHHHHHH--TTPPPHHHHHHHHHHHHT-HHHHSHHHHHHHHHHHHHHHHHHHHTT-PPPHHHHHHHHHHHHHHHHHHHHHHHHHHHHHTS-S-SSSSHHHHHHHHHHHHIIIIITTT-HHHHHHHHHHHHHHHHHHTTTTS--S--PPPGGGGSTTHHHHHHHHHHHHHHHHHHHHHHHHHHHHHHH--SS-SHHHHHHHHHHHHHHHHHHHHHHHHHHHHHHHHHHHTTTTS-S----HHHHHHHHHHHHHHHHHHGGGT--SSHHHHHHHHHHHTHHHHHIIIIIHHHTS--S--TT----PPPPHHHHHHHHHHHHHHHHHGGG----SS---BTTB-